Protein 8SJ4 (pdb70)

InterPro domains:
  IPR000617 Napin/ 2S seed storage protein/Conglutin [PTHR35496] (1-139)
  IPR016140 Bifunctional inhibitor/plant lipid transfer protein/seed storage helical domain [PF00234] (47-136)
  IPR016140 Bifunctional inhibitor/plant lipid transfer protein/seed storage helical domain [SM00499] (47-136)
  IPR036312 Bifunctional inhibitor/plant lipid transfer protein/seed storage helical domain superfamily [G3DSA:1.10.110.10] (34-145)
  IPR036312 Bifunctional inhibitor/plant lipid transfer protein/seed storage helical domain superfamily [SSF47699] (8-137)

Radius of gyration: 41.87 Å; Cα contacts (8 Å, |Δi|>4): 2418; chains: 5; bounding box: 65×94×131 Å

Solvent-accessible surface area: 41420 Å² total; per-residue (Å²): 185,40,103,7,74,11,32,52,66,48,50,69,115,73,55,38,52,2,108,0,31,0,98,3,53,46,30,84,5,44,62,7,1,0,2,0,0,36,23,25,96,83,112,24,10,63,17,0,0,16,0,2,0,12,29,30,126,44,54,60,27,144,127,5,62,79,69,6,64,6,46,32,56,44,100,64,54,4,0,54,0,59,0,43,35,4,90,62,120,3,30,0,41,0,10,0,7,7,12,5,47,66,7,24,24,0,99,11,1,43,0,19,7,25,78,48,80,57,85,22,14,50,5,15,30,5,30,7,46,116,160,36,93,110,89,25,72,2,3,0,0,0,6,0,14,41,0,10,6,62,63,15,77,24,42,1,30,103,37,92,38,99,90,29,40,23,54,4,61,25,29,97,24,129,80,35,36,45,10,13,6,0,0,0,33,5,85,16,95,21,31,65,120,83,62,11,52,0,23,3,42,0,133,52,36,91,40,128,44,98,54,98,4,105,105,171,18,113,10,80,12,66,33,80,87,26,56,10,37,78,39,55,170,5,60,0,31,0,134,11,75,95,36,0,3,28,2,0,5,0,8,15,14,51,73,93,64,24,3,89,19,7,0,37,7,0,65,59,71,25,118,85,25,56,106,48,5,53,10,57,39,74,16,45,58,0,40,0,15,0,62,39,0,52,33,66,2,22,4,30,0,12,0,6,0,2,3,32,121,17,0,50,13,3,142,5,0,122,2,44,1,93,78,103,74,20,46,9,52,9,38,15,3,49,14,18,107,73,4,32,162,83,30,42,0,3,0,0,0,0,0,7,54,0,23,28,84,124,25,65,23,58,5,49,6,65,132,50,115,43,107,86,53,55,75,82,15,36,19,83,15,40,51,174,59,6,5,14,0,0,5,2,30,0,58,19,50,79,64,56,6,104,141,62,120,50,0,13,0,33,0,55,10,130,29,32,130,69,68,49,83,86,45,22,86,172,45,117,2,88,9,81,23,28,111,49,20,134,29,28,41,50,60,77,168,2,73,0,19,0,125,4,91,48,69,0,28,83,16,4,1,5,0,7,17,73,63,92,97,30,4,81,15,0,2,25,25,50,73,71,104,12,129,125,14,43,87,49,4,52,6,64,33,78,17,66,66,5,67,0,20,0,56,48,4,63,25,88,3,18,1,37,0,7,0,0,0,13,21,57,63,44,6,36,24,4,64,19,0,78,1,44,0,83,102,113,84,36,51,8,55,7,44,20,1,20,17,20,120,15,40,156,129,12,55,0,2,0,0,0,0,0,7,46,0,36,30,116,109,32,115,36,86,18,126,84,184,90,66,76,44,17,48,27,83,12,31,175,57,0,11,23,0,16,0,0,14,12,56,39,59,104,46,76,34,116,142,68,132,58,1,21,0,62,0,29,2,155,23,45,120,65,82,44,76,66,54,19,96,198,218,19,118,2,126,18,67,38,78,6,39,10,116,60,100,75,43,0,48,2,40,0,54,1,59,68,59,12,2,32,44,10,1,33,0,0,0,0,0,16,22,30,75,84,150,22,13,56,6,0,0,3,4,0,8,22,26,12,117,36,26,14,93,92,5,137,113,54,19,78,18,61,36,52,17,62,128,100,44,1,32,1,115,0,36,74,6,76,85,72,0,28,0,35,0,13,0,0,30,2,5,1,36,4,43,21,8,0,0,50,31,22,1,119,25,12,34,0,9,19,21,92,59,96,45,125,21,20,49,15,43,31,4,20,3,31,41,206,88,81,112,45,58,61,2,1,1,0,0,3,0,11,50,0,23,0,26,44,14,84,22,44,2,44,98,38,87,30,108,86,34,39,16,52,1,70,26,34,93,44,132,74,36,47,38,5,11,1,0,0,0,26,14,72,28,103,12,45,76,113,89,73,8,58,0,9,0,59,0,89,30,28,139,46,124,47,82,88,104,4,92,108,113,78,45,124,100,14,7,114,170,15,59,13,127,3,0,5,77,14,0,9,84,5,10,88,70,149,30,58,5,38,103,0,4,67,42,2,76,117,26,126,88,31,95,28,20,4,19,50,0,0,47,60,0,3,83,85,14,6,108,157,0,27,1,4,0,3,2,55,12,0,18,89,0,0,89,21,0,1,76,0,8,88,42,178,44,18,167,145,18,84,4,65,76,26,1,7,145,23

Sequence (950 aa):
QVQLVQSGSELRKPGASVKVSCKASGYTFTKYGMNWVRQAPGQGLEWMGWINTNTAKPTYAQDFTGRFVFSLDTSVNTAYLEISGLKAEDTAVYYCATDGSEGSWGQGTLVTVSSASTKGPSVFPLAPSSKSTSGGTAALGCLVKDYFPEPVTVSWNSGALTSGVHTFPAVLQSSGLYSLSSVVTVPSSSLGTQTYICNVNHKPSNTKVDKKVEPDIQMTQSPSTLSASVGDRVTITCRASQSIGTWLAWHQQKPGTAPKVLIYKASNLKSGVPSRFSGSGSGTDFTLTISSLQPDDVATYYCQQYNTYSGTFGQGTRVEIKRTVAAPSVFIFPPSDEQLKSGTASVVCLLNNFYPREAKVQWKVDNALQSGNSQESVTEQDSKDSTYSLSSTLTLSKADYEKHKVYACEVTHQGLSSPVTKSFNRGEIVLTQSPATLSLSPGERATLSCRASPSAGRFLAWYQQRPGQAPRLLIYDASKRATDTPARFSGSGSGTDFNLTIASLEPEDFAVYYCQHRSNWPLTFGGGTKVEIKRTVAAPSVFIFPPSDEQLSGTASVVCLLNNFYPREAKVQWKVNSQESVTEQDSKDSTYSLSSTLTLSKADYEKHKVYACEVTHQGLSSPVTKSFNRQLQLQESGPGLVKPSETLSLTCTVSDASIDTPSYFWSWIRQPPGKGLEWIGSIYYTGNKYSNPSLKSRVTMSVDTPKRQFSLRLSSVTAADTAVYYCARYVDYVWLRAFDIWGQGTRVTVSSASTKGPSVFPLAPSSKSTSGGTAALGCLVKDYFPEPVTVSWNSGALTSGVHTFPAVLQSSGLYSLSSVVTVPSSSLGTQTYICNVNHKPSNTKVDKKVEPMSCERQVDRVNLKPCEQHIMQRIMGSDQQQRCCDELNEMENTQGCMCEALQQIMENQCDRLQDRQMVQQFKRELMSLPQQCNFRAPQRCDLDVSGGRC

Foldseek 3Di:
DWAWEKDEEEEAEAQAKDKIKIAIDDDQLQPFWKWKWWAAPPGDIDTAWIARSNPRRTDGDPVNPDQWDWGADNVRSMIMIMGGRDDQRSQTWMWMWTDDPSIDIYPTYGYGYDPDDFDAWDKAKQAWDPPDDQVDKIKIWMKTDFGDDDDKDKDKPVNPDDPQKDKDDWDQDPVRGTMTMIMGIGHPVCAPVDWIWMWIADVRVGDTDIDIHHD/DKDWAWPAQEDEEAFFDKDKIKIFIPWFLFLQKWKWWAAPPDDIDTQDHSQFHGDPPHDPQWGWDDGIGIIMIMRNGHALLSQTKMWMFGDHPPDTDIYSIYGYAYDDDFDFWDKDKDWADPVVLVVFKTKIKIKTPFGPDPDKDKWKAFVNHTDDPQKDKDKDDQDSHSSGIMMMIIGMDTSVVVQVTFKIKIWMDDPNDPDIDIDIGGDD/DWAKEKDAAAEAAAFQDKDKIKIFTPPFLAQFKWKWWADPPDDIHTAAGRAQRGDPPHDPQWGKHDGRTIIMIMRRGDALVRQTWMKMWGPSDPPTDIYPTHGYAHDDPQAAWDKDWDWADPPQVPYKTKIKMKTPFGADPDKDKDKPLQDKDKDKAAQDNSGGIMIMIIHMDGPVVVVPGFKIKIWMDGVSDPGIDIDIGGD/DKAKAKDAAQEAAQQFKGKMKIAIPPLCLQPPQKWKFKWWAAPVGDIDTAWTAHSVGDIDGDPVQPVQWDKDDDSVRRMIMIMGGNHDQVNQTWMKIFIAGDDPVGGDGPHIHPTRGHGHHPDDWDAWDKAWAAWCPPHDDDQKIKIKMKTWFGDDDDKDKDKPVPPDDPQKDKDDWDADPVRGIMTMIMGMGGPVCAPPDKIKMWIADVNVRDIDIDIHHD/DDLVVQLVVFDQVLVLVVLVCVLPVVNSLVVNLVRCVPGPDCQPSVLVNLLVSCVVCLVVQDDVVSLVSSVVVSQCSCVSNVHDGHDDRPNVVSSVPD

Secondary structure (DSSP, 8-state):
--HHHHHHHS--HHHHHHHHHHH----HHHHHHHHHHSSS-SSSSHHHHHHHHHHTTGGG--SHHHHHHHHHHHHHHHHHTT----S---HHHHHH--/---EEEP----EE-TTS-EEEEEEESS--TT-EEEEEE-TTS--EEEEETTTEEPTT--TTEEEEE-SSEEEEEESS--GGG-SEEEEEE-SSSS-EE---EE-EE----EEEEEEEE---S-----EEEEEEEEEEES-S--EEE-----EEEEE----SS--EEEEEEEEEEHHHHSS-S-EEEEEE-SSSSS-EEEEE--/---EEEE--SEE-TTS-EEEEEEESSS-TTSTTEEEEEEEE-TTS--EEEEEE-TTS-EEE-TTTGGGEEEEEETTTTEEEEEE-S--GGG-EEEEEEEEEE-SS-EEEEEE---EEEEE-SSPPB--EEEEE-SGGG---SSEEEEEEEEEEEBSS--EEEEGGGTB-SSEEEPPPEE-TTS-EEEEEEEEEEGGGBTTB-EEEEEEETTTTEEEEEEE--/--EEEE---EEE-TT--EEEEEEEESS-TTTS-EEEEEE-TTS--EEEEEE-TTT--EEE-GGG-SSEEEEEETTTTEEEEEE-S--GGG-EEEEEE--STT--B---EEEEE-SS--B--EEEEEPPPSS--TTSEEEEEEEEEEEBSS--EEEETTTTB-TTEEEPPPEE-TTS-EEEEEEEEEEGGGBTTB-EEEEEEETTTTEEEEEEE--/---EEES-SEEEEETT--EEEEEEESS--TT-EEEEEE-TTS--EEEEETTTEEPTT--TTEEEEEETTEEEEEESS--GGG-SEEEEEE-SSS--PBP--EEEEEE---BPPEEEEEPPPHHHHTTTEEEEEEEEEEEBSS-EEEEEEETTEE--SSEEEEEPPPPTTT--EEEEEEEEEEHHHHTT--EEEEEEEETT-SS-EEEEEE--

Nearest PDB structures (foldseek):
  8sj4-assembly1_D  TM=1.005E+00  e=4.963E-40  Homo sapiens
  6s3d-assembly1_B  TM=9.670E-01  e=7.191E-28  Homo sapiens
  6s3d-assembly2_D  TM=9.414E-01  e=3.299E-28  Homo sapiens
  8w0x-assembly1_L  TM=6.653E-01  e=9.821E-28  Homo sapiens
  8wu1-assembly1_L  TM=7.193E-01  e=1.213E-21  Homo sapiens

B-factor: mean 59.03, std 27.56, range [17.35, 147.65]

Organism: Arachis hypogaea (NCBI:txid3818)

Structure (mmCIF, N/CA/C/O backbone):
data_8SJ4
#
_entry.id   8SJ4
#
_cell.length_a   39.382
_cell.length_b   85.450
_cell.length_c   165.831
_cell.angle_alpha   90.000
_cell.angle_beta   96.170
_cell.angle_gamma   90.000
#
_symmetry.space_group_name_H-M   'P 1 21 1'
#
loop_
_entity.id
_entity.type
_entity.pdbx_description
1 polymer '1H9 heavy chain'
2 polymer '1H9 light chain kappa'
3 polymer '8F3 light chain kappa'
4 polymer '8F3 heavy chain'
5 polymer Conglutin
6 water water
#
loop_
_atom_site.group_PDB
_atom_site.id
_atom_site.type_symbol
_atom_site.label_atom_id
_atom_site.label_alt_id
_atom_site.label_comp_id
_atom_site.label_asym_id
_atom_site.label_entity_id
_atom_site.label_seq_id
_atom_site.pdbx_PDB_ins_code
_atom_site.Cartn_x
_atom_site.Cartn_y
_atom_site.Cartn_z
_atom_site.occupancy
_atom_site.B_iso_or_equiv
_atom_site.auth_seq_id
_atom_site.auth_comp_id
_atom_site.auth_asym_id
_atom_site.auth_atom_id
_atom_site.pdbx_PDB_model_num
ATOM 1 N N . GLN A 1 1 ? 39.69300 29.47000 19.75500 1.000 81.74292 1 GLN H N 1
ATOM 2 C CA . GLN A 1 1 ? 39.23400 29.90500 18.44100 1.000 63.95190 1 GLN H CA 1
ATOM 3 C C . GLN A 1 1 ? 37.71000 29.81000 18.35000 1.000 47.45868 1 GLN H C 1
ATOM 4 O O . GLN A 1 1 ? 37.14300 28.72200 18.25000 1.000 54.09547 1 GLN H O 1
ATOM 10 N N . VAL A 1 2 ? 37.04700 30.96500 18.39800 1.000 38.83608 2 VAL H N 1
ATOM 11 C CA . VAL A 1 2 ? 35.59000 30.99000 18.37200 1.000 43.60771 2 VAL H CA 1
ATOM 12 C C . VAL A 1 2 ? 35.10200 30.61600 16.98000 1.000 37.81357 2 VAL H C 1
ATOM 13 O O . VAL A 1 2 ? 35.57000 31.16000 15.97100 1.000 37.13141 2 VAL H O 1
ATOM 17 N N . GLN A 1 3 ? 34.15700 29.68000 16.91800 1.000 41.84474 3 GLN H N 1
ATOM 18 C CA . GLN A 1 3 ? 33.62200 29.20100 15.65400 1.000 42.66676 3 GLN H CA 1
ATOM 19 C C . GLN A 1 3 ? 32.12000 28.99500 15.77600 1.000 34.84918 3 GLN H C 1
ATOM 20 O O . GLN A 1 3 ? 31.64000 28.43500 16.76500 1.000 35.86410 3 GLN H O 1
ATOM 26 N N . LEU A 1 4 ? 31.38700 29.45300 14.76400 1.000 39.18787 4 LEU H N 1
ATOM 27 C CA . LEU A 1 4 ? 29.94600 29.24400 14.66100 1.000 29.41895 4 LEU H CA 1
ATOM 28 C C . LEU A 1 4 ? 29.68200 28.48200 13.37000 1.000 39.36078 4 LEU H C 1
ATOM 29 O O . LEU A 1 4 ? 29.81400 29.04200 12.27600 1.000 38.73711 4 LEU H O 1
ATOM 34 N N . VAL A 1 5 ? 29.31100 27.21000 13.49400 1.000 40.03107 5 VAL H N 1
ATOM 35 C CA . VAL A 1 5 ? 29.07500 26.33600 12.35000 1.000 32.23525 5 VAL H CA 1
ATOM 36 C C . VAL A 1 5 ? 27.57800 26.08500 12.24800 1.000 32.13202 5 VAL H C 1
ATOM 37 O O . VAL A 1 5 ? 26.96200 25.56600 13.18700 1.000 38.09174 5 VAL H O 1
ATOM 41 N N . GLN A 1 6 ? 26.99700 26.44700 11.11000 1.000 31.99336 6 GLN H N 1
ATOM 42 C CA . GLN A 1 6 ? 25.56400 26.33000 10.89100 1.000 29.10108 6 GLN H CA 1
ATOM 43 C C . GLN A 1 6 ? 25.24700 25.13100 10.00400 1.000 30.76679 6 GLN H C 1
ATOM 44 O O . GLN A 1 6 ? 26.11800 24.55900 9.34500 1.000 32.34401 6 GLN H O 1
ATOM 50 N N . SER A 1 7 ? 23.97000 24.75600 9.99600 1.000 30.73846 7 SER H N 1
ATOM 51 C CA . SER A 1 7 ? 23.51400 23.66000 9.15800 1.000 33.28308 7 SER H CA 1
ATOM 52 C C . SER A 1 7 ? 23.52700 24.07100 7.68800 1.000 34.61754 7 SER H C 1
ATOM 53 O O . SER A 1 7 ? 23.60200 25.25400 7.34200 1.000 30.02245 7 SER H O 1
ATOM 56 N N . GLY A 1 8 ? 23.44500 23.07000 6.81700 1.000 33.88221 8 GLY H N 1
ATOM 57 C CA . GLY A 1 8 ? 23.59400 23.28500 5.39500 1.000 33.95737 8 GLY H CA 1
ATOM 58 C C . GLY A 1 8 ? 22.37600 23.92800 4.75700 1.000 32.42852 8 GLY H C 1
ATOM 59 O O . GLY A 1 8 ? 21.37900 24.25800 5.40100 1.000 31.31317 8 GLY H O 1
ATOM 60 N N . SER A 1 9 ? 22.47500 24.10900 3.44100 1.000 32.68798 9 SER H N 1
ATOM 61 C CA . SER A 1 9 ? 21.40800 24.74100 2.67900 1.000 31.50678 9 SER H CA 1
ATOM 62 C C . SER A 1 9 ? 20.14300 23.89400 2.72200 1.000 32.59222 9 SER H C 1
ATOM 63 O O . SER A 1 9 ? 20.18900 22.67200 2.88400 1.000 39.91249 9 SER H O 1
ATOM 66 N N . GLU A 1 10 ? 19.00100 24.56000 2.58100 1.000 31.32161 10 GLU H N 1
ATOM 67 C CA . GLU A 1 10 ? 17.70800 23.89400 2.58300 1.000 33.62443 10 GLU H CA 1
ATOM 68 C C . GLU A 1 10 ? 16.86800 24.38900 1.41700 1.000 32.19349 10 GLU H C 1
ATOM 69 O O . GLU A 1 10 ? 16.92900 25.56600 1.04800 1.000 30.87530 10 GLU H O 1
ATOM 75 N N . LEU A 1 11 ? 16.09000 23.47900 0.83900 1.000 34.26722 11 LEU H N 1
ATOM 76 C CA . LEU A 1 11 ? 15.09600 23.80400 -0.17300 1.000 34.38960 11 LEU H CA 1
ATOM 77 C C . LEU A 1 11 ? 13.73100 23.40800 0.36500 1.000 35.54672 11 LEU H C 1
ATOM 78 O O . LEU A 1 11 ? 13.54000 22.26600 0.79800 1.000 43.66121 11 LEU H O 1
ATOM 83 N N . ARG A 1 12 ? 12.79100 24.34800 0.35100 1.000 34.35501 12 ARG H N 1
ATOM 84 C CA . ARG A 1 12 ? 11.48100 24.12600 0.94200 1.000 35.61465 12 ARG H CA 1
ATOM 85 C C . ARG A 1 12 ? 10.40000 24.67300 0.02400 1.000 35.80638 12 ARG H C 1
ATOM 86 O O . ARG A 1 12 ? 10.62500 25.61900 -0.73500 1.000 35.69639 12 ARG H O 1
ATOM 94 N N . LYS A 1 13 ? 9.23000 24.06500 0.10000 1.000 38.14567 13 LYS H N 1
ATOM 95 C CA . LYS A 1 13 ? 8.06300 24.52200 -0.63200 1.000 38.81508 13 LYS H CA 1
ATOM 96 C C . LYS A 1 13 ? 7.29100 25.54200 0.19300 1.000 37.86976 13 LYS H C 1
ATOM 97 O O . LYS A 1 13 ? 7.42300 25.59000 1.42000 1.000 40.44397 13 LYS H O 1
ATOM 103 N N . PRO A 1 14 ? 6.49200 26.39300 -0.45300 1.000 38.65812 14 PRO H N 1
ATOM 104 C CA . PRO A 1 14 ? 5.71600 27.38400 0.30200 1.000 38.63751 14 PRO H CA 1
ATOM 105 C C . PRO A 1 14 ? 4.79000 26.72300 1.31400 1.000 39.76297 14 PRO H C 1
ATOM 106 O O . PRO A 1 14 ? 4.19000 25.67900 1.05000 1.000 42.55935 14 PRO H O 1
ATOM 110 N N . GLY A 1 15 ? 4.68700 27.34600 2.48800 1.000 39.11525 15 GLY H N 1
ATOM 111 C CA . GLY A 1 15 ? 3.86400 26.84200 3.56300 1.000 41.69323 15 GLY H CA 1
ATOM 112 C C . GLY A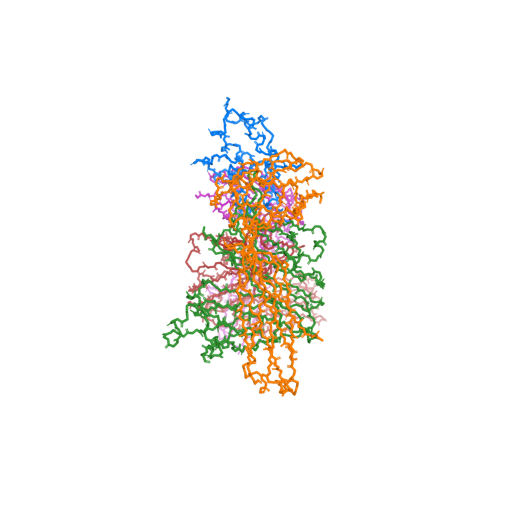 1 15 ? 4.53700 25.83100 4.46600 1.000 42.38802 15 GLY H C 1
ATOM 113 O O . GLY A 1 15 ? 3.95800 25.46400 5.49700 1.000 48.88477 15 GLY H O 1
ATOM 114 N N . ALA A 1 16 ? 5.73800 25.37800 4.12300 1.000 43.05364 16 ALA H N 1
ATOM 115 C CA . ALA A 1 16 ? 6.45300 24.39900 4.92500 1.000 41.72677 16 ALA H CA 1
ATOM 116 C C . ALA A 1 16 ? 7.23700 25.11200 6.02500 1.000 46.16119 16 ALA H C 1
ATOM 117 O O . ALA A 1 16 ? 7.08500 26.31500 6.25300 1.000 49.34420 16 ALA H O 1
ATOM 119 N N . SER A 1 17 ? 8.09200 24.36800 6.72100 1.000 45.42475 17 SER H N 1
ATOM 120 C CA . SER A 1 17 ? 8.92300 24.91600 7.77800 1.000 37.91615 17 SER H CA 1
ATOM 121 C C . SER A 1 17 ? 10.37200 24.51300 7.54600 1.000 36.57646 17 SER H C 1
ATOM 122 O O . SER A 1 17 ? 10.66500 23.50800 6.89500 1.000 41.67402 17 SER H O 1
ATOM 125 N N . VAL A 1 18 ? 11.27900 25.32400 8.08300 1.000 34.18857 18 VAL H N 1
ATOM 126 C CA . VAL A 1 18 ? 12.70400 25.03100 8.06000 1.000 33.16143 18 VAL H CA 1
ATOM 127 C C . VAL A 1 18 ? 13.25000 25.25800 9.46100 1.000 32.71827 18 VAL H C 1
ATOM 128 O O . VAL A 1 18 ? 12.69900 26.03900 10.24300 1.000 32.29204 18 VAL H O 1
ATOM 132 N N . LYS A 1 19 ? 14.32900 24.55100 9.78600 1.000 33.12878 19 LYS H N 1
ATOM 133 C CA . LYS A 1 19 ? 14.97700 24.68200 11.08800 1.000 32.89680 19 LYS H CA 1
ATOM 134 C C . LYS A 1 19 ? 16.48000 24.76700 10.87100 1.000 31.58604 19 LYS H C 1
ATOM 135 O O . LYS A 1 19 ? 17.10700 23.79000 10.45000 1.000 35.03562 19 LYS H O 1
ATOM 141 N N . VAL A 1 20 ? 17.05400 25.92900 11.16400 1.000 30.24251 20 VAL H N 1
ATOM 142 C CA . VAL A 1 20 ? 18.47700 26.18200 10.98500 1.000 28.32940 20 VAL H CA 1
ATOM 143 C C . VAL A 1 20 ? 19.16700 26.02600 12.33200 1.000 29.87050 20 VAL H C 1
ATOM 144 O O . VAL A 1 20 ? 18.72200 26.59700 13.33600 1.000 35.37783 20 VAL H O 1
ATOM 148 N N . SER A 1 21 ? 20.24500 25.25200 12.35800 1.000 29.83411 21 SER H N 1
ATOM 149 C CA . SER A 1 21 ? 21.03800 25.06200 13.56100 1.000 30.49391 21 SER H CA 1
ATOM 150 C C . SER A 1 21 ? 22.31000 25.89700 13.48500 1.000 29.08003 21 SER H C 1
ATOM 151 O O . SER A 1 21 ? 22.81300 26.19700 12.40000 1.000 28.37214 21 SER H O 1
ATOM 154 N N . CYS A 1 22 ? 22.81800 26.27900 14.65400 1.000 30.46980 22 CYS H N 1
ATOM 155 C CA . CYS A 1 22 ? 24.05900 27.04300 14.76300 1.000 33.07064 22 CYS H CA 1
ATOM 156 C C . CYS A 1 22 ? 24.81700 26.51800 15.97500 1.000 33.21780 22 CYS H C 1
ATOM 157 O O . CYS A 1 22 ? 24.40300 26.74900 17.11500 1.000 31.47921 22 CYS H O 1
ATOM 160 N N . LYS A 1 23 ? 25.91500 25.80900 15.73200 1.000 30.96969 23 LYS H N 1
ATOM 161 C CA . LYS A 1 23 ? 26.69400 25.18200 16.79100 1.000 32.76348 23 LYS H CA 1
ATOM 162 C C . LYS A 1 23 ? 27.88800 26.06000 17.14000 1.000 32.23867 23 LYS H C 1
ATOM 163 O O . LYS A 1 23 ? 28.62600 26.49600 16.25000 1.000 33.88412 23 LYS H O 1
ATOM 169 N N . ALA A 1 24 ? 28.07700 26.30800 18.43400 1.000 32.58284 24 ALA H N 1
ATOM 170 C CA . ALA A 1 24 ? 29.10900 27.20700 18.92800 1.000 32.44673 24 ALA H CA 1
ATOM 171 C C . ALA A 1 24 ? 30.21200 26.41900 19.62100 1.000 36.84263 24 ALA H C 1
ATOM 172 O O . ALA A 1 24 ? 29.94900 25.40500 20.27500 1.000 50.93659 24 ALA H O 1
ATOM 174 N N . SER A 1 25 ? 31.44700 26.89500 19.47500 1.000 36.70565 25 SER H N 1
ATOM 175 C CA . SER A 1 25 ? 32.59800 26.26400 20.10500 1.000 37.50471 25 SER H CA 1
ATOM 176 C C . SER A 1 25 ? 33.68800 27.30700 20.29800 1.000 37.54174 25 SER H C 1
ATOM 177 O O . SER A 1 25 ? 33.66700 28.37800 19.68700 1.000 36.00980 25 SER H O 1
ATOM 180 N N . GLY A 1 26 ? 34.64700 26.97800 21.16200 1.000 39.63488 26 GLY H N 1
ATOM 181 C CA . GLY A 1 26 ? 35.74100 27.87500 21.46600 1.000 40.27400 26 GLY H CA 1
ATOM 182 C C . GLY A 1 26 ? 35.43700 28.93400 22.50100 1.000 39.14197 26 GLY H C 1
ATOM 183 O O . GLY A 1 26 ? 36.28900 29.79800 22.74400 1.000 39.73967 26 GLY H O 1
ATOM 184 N N . TYR A 1 27 ? 34.25500 28.90300 23.11000 1.000 37.88020 27 TYR H N 1
ATOM 185 C CA . TYR A 1 27 ? 33.88100 29.86400 24.13800 1.000 37.13806 27 TYR H CA 1
ATOM 186 C C . TYR A 1 27 ? 32.69800 29.30100 24.91100 1.000 36.95223 27 TYR H C 1
ATOM 187 O O . TYR A 1 27 ? 32.04200 28.35300 24.47000 1.000 43.99821 27 TYR H O 1
ATOM 196 N N . THR A 1 28 ? 32.43000 29.89900 26.06900 1.000 37.10232 28 THR H N 1
ATOM 197 C CA . THR A 1 28 ? 31.30800 29.46500 26.89300 1.000 37.38104 28 THR H CA 1
ATOM 198 C C . THR A 1 28 ? 29.99700 29.90000 26.24800 1.000 38.20484 28 THR H C 1
ATOM 199 O O . THR A 1 28 ? 29.74200 31.09700 26.08500 1.000 43.61024 28 THR H O 1
ATOM 203 N N . PHE A 1 29 ? 29.15800 28.91800 25.90400 1.000 35.59055 29 PHE H N 1
ATOM 204 C CA . PHE A 1 29 ? 27.94500 29.18600 25.13600 1.000 33.95968 29 PHE H CA 1
ATOM 205 C C . PHE A 1 29 ? 27.00100 30.12300 25.88000 1.000 35.28514 29 PHE H C 1
ATOM 206 O O . PHE A 1 29 ? 26.37800 31.00200 25.27100 1.000 32.04202 29 PHE H O 1
ATOM 214 N N . THR A 1 30 ? 26.88500 29.95900 27.19600 1.000 36.76351 30 THR H N 1
ATOM 215 C CA . THR A 1 30 ? 25.94100 30.73800 27.98800 1.000 37.60525 30 THR H CA 1
ATOM 216 C C . THR A 1 30 ? 26.47300 32.11200 28.37800 1.000 36.38176 30 THR H C 1
ATOM 217 O O . THR A 1 30 ? 25.74900 32.87200 29.03100 1.000 35.10725 30 THR H O 1
ATOM 221 N N . LYS A 1 31 ? 27.70900 32.45000 28.00300 1.000 36.86594 31 LYS H N 1
ATOM 222 C CA . LYS A 1 31 ? 28.26100 33.74800 28.37700 1.000 34.15359 31 LYS H CA 1
ATOM 223 C C . LYS A 1 31 ? 27.61200 34.88100 27.59000 1.000 32.51253 31 LYS H C 1
ATOM 224 O O . LYS A 1 31 ? 27.25500 35.91600 28.16400 1.000 51.11365 31 LYS H O 1
ATOM 230 N N . TYR A 1 32 ? 27.44900 34.70600 26.28200 1.000 31.00418 32 TYR H N 1
ATOM 231 C CA . TYR A 1 32 ? 26.92800 35.74500 25.40600 1.000 29.59635 32 TYR H CA 1
ATOM 232 C C . TYR A 1 32 ? 25.67400 35.25600 24.69800 1.000 31.51585 32 TYR H C 1
ATOM 233 O O . TYR A 1 32 ? 25.57200 34.07900 24.33500 1.000 28.69678 32 TYR H O 1
ATOM 242 N N . GLY A 1 33 ? 24.72300 36.16600 24.50400 1.000 28.12775 33 GLY H N 1
ATOM 243 C CA . GLY A 1 33 ? 23.53600 35.83900 23.74500 1.000 27.37759 33 GLY H CA 1
ATOM 244 C C . GLY A 1 33 ? 23.83300 35.64000 22.27200 1.000 30.18793 33 GLY H C 1
ATOM 245 O O . GLY A 1 33 ? 24.84400 36.09800 21.73800 1.000 28.85033 33 GLY H O 1
ATOM 246 N N . MET A 1 34 ? 22.92500 34.93700 21.60400 1.000 32.83849 34 MET H N 1
ATOM 247 C CA . MET A 1 34 ? 23.05700 34.62100 20.18900 1.000 27.84903 34 MET H CA 1
ATOM 248 C C . MET A 1 34 ? 22.11100 35.49500 19.37900 1.000 25.52862 34 MET H C 1
ATOM 249 O O . MET A 1 34 ? 20.91200 35.55600 19.67200 1.000 23.97301 34 MET H O 1
ATOM 254 N N . ASN A 1 35 ? 22.64900 36.16100 18.36500 1.000 22.69119 35 ASN H N 1
ATOM 255 C CA . ASN A 1 35 ? 21.86200 36.97100 17.44900 1.000 28.22358 35 ASN H CA 1
ATOM 256 C C . ASN A 1 35 ? 21.54600 36.18000 16.18600 1.000 24.29085 35 ASN H C 1
ATOM 257 O O . ASN A 1 35 ? 22.20900 35.19400 15.85800 1.000 25.56663 35 ASN H O 1
ATOM 262 N N . TRP A 1 36 ? 20.51300 36.62800 15.47900 1.000 24.36744 36 TRP H N 1
ATOM 263 C CA . TRP A 1 36 ? 20.13200 36.04600 14.20000 1.000 20.52055 36 TRP H CA 1
ATOM 264 C C . TRP A 1 36 ? 19.97000 37.16400 13.18200 1.000 24.51930 36 TRP H C 1
ATOM 265 O O . TRP A 1 36 ? 19.31500 38.17300 13.46000 1.000 26.77250 36 TRP H O 1
ATOM 276 N N . VAL A 1 37 ? 20.57700 36.98400 12.01200 1.000 27.40459 37 VAL H N 1
ATOM 277 C CA . VAL A 1 37 ? 20.59200 37.99100 10.96000 1.000 19.51903 37 VAL H CA 1
ATOM 278 C C . VAL A 1 37 ? 20.12700 37.34200 9.66500 1.000 30.23217 37 VAL H C 1
ATOM 279 O O . VAL A 1 37 ? 20.54700 36.22800 9.33200 1.000 40.46289 37 VAL H O 1
ATOM 283 N N . ARG A 1 38 ? 19.25200 38.03400 8.94200 1.000 22.94660 38 ARG H N 1
ATOM 284 C CA . ARG A 1 38 ? 18.77000 37.58800 7.64400 1.000 19.24944 38 ARG H CA 1
ATOM 285 C C . ARG A 1 38 ? 19.31600 38.50600 6.56000 1.000 22.39938 38 ARG H C 1
ATOM 286 O O . ARG A 1 38 ? 19.39100 39.72500 6.74600 1.000 20.55248 38 ARG H O 1
ATOM 294 N N . GLN A 1 39 ? 19.71700 37.91800 5.43400 1.000 19.73041 39 GLN H N 1
ATOM 295 C CA . GLN A 1 39 ? 20.19200 38.67700 4.27700 1.000 24.12322 39 GLN H CA 1
ATOM 296 C C . GLN A 1 39 ? 19.51000 38.14200 3.02100 1.000 27.98131 39 GLN H C 1
ATOM 297 O O . GLN A 1 39 ? 19.87600 37.07800 2.51200 1.000 20.84949 39 GLN H O 1
ATOM 303 N N . ALA A 1 40 ? 18.52700 38.88900 2.52500 1.000 30.53792 40 ALA H N 1
ATOM 304 C CA . ALA A 1 40 ? 17.91100 38.56900 1.25000 1.000 21.83794 40 ALA H CA 1
ATOM 305 C C . ALA A 1 40 ? 18.92700 38.76500 0.12300 1.000 31.80062 40 ALA H C 1
ATOM 306 O O . ALA A 1 40 ? 19.87700 39.54000 0.26700 1.000 35.44841 40 ALA H O 1
ATOM 308 N N . PRO A 1 41 ? 18.75900 38.06500 -1.00200 1.000 43.38956 41 PRO H N 1
ATOM 309 C CA . PRO A 1 41 ? 19.78700 38.10000 -2.05800 1.000 43.49061 41 PRO H CA 1
ATOM 310 C C . PRO A 1 41 ? 20.06000 39.51400 -2.54900 1.000 45.11842 41 PRO H C 1
ATOM 311 O O . PRO A 1 41 ? 19.16000 40.22000 -3.01000 1.000 46.74169 41 PRO H O 1
ATOM 315 N N . GLY A 1 42 ? 21.32200 39.92500 -2.44400 1.000 40.70459 42 GLY H N 1
ATOM 316 C CA . GLY A 1 42 ? 21.74100 41.22500 -2.92400 1.000 37.53638 42 GLY H CA 1
ATOM 317 C C . GLY A 1 42 ? 21.37200 42.39100 -2.04000 1.000 32.81075 42 GLY H C 1
ATOM 318 O O . GLY A 1 42 ? 21.60700 43.54000 -2.43000 1.000 38.48812 42 GLY H O 1
ATOM 319 N N . GLN A 1 43 ? 20.80300 42.14100 -0.86600 1.000 35.25838 43 GLN H N 1
ATOM 320 C CA . GLN A 1 43 ? 20.38700 43.18700 0.05400 1.000 30.23784 43 GLN H CA 1
ATOM 321 C C . GLN A 1 43 ? 21.30700 43.20400 1.27100 1.000 34.54627 43 GLN H C 1
ATOM 322 O O . GLN A 1 43 ? 22.24500 42.41000 1.38900 1.000 32.36820 43 GLN H O 1
ATOM 328 N N . GLY A 1 44 ? 21.02400 44.12500 2.18600 1.000 31.11808 44 GLY H N 1
ATOM 329 C CA . GLY A 1 44 ? 21.81900 44.28200 3.38300 1.000 28.97162 44 GLY H CA 1
ATOM 330 C C . GLY A 1 44 ? 21.44900 43.27900 4.45800 1.000 22.69320 44 GLY H C 1
ATOM 331 O O . GLY A 1 44 ? 20.67500 42.34200 4.25300 1.000 21.95668 44 GLY H O 1
ATOM 332 N N . LEU A 1 45 ? 22.02500 43.49300 5.63600 1.000 26.66730 45 LEU H N 1
ATOM 333 C CA . LEU A 1 45 ? 21.79200 42.62500 6.77900 1.000 21.71352 45 LEU H CA 1
ATOM 334 C C . LEU A 1 45 ? 20.64900 43.17800 7.62000 1.000 27.05777 45 LEU H C 1
ATOM 335 O O . LEU A 1 45 ? 20.64800 44.36100 7.97500 1.000 24.16265 45 LEU H O 1
ATOM 340 N N . GLU A 1 46 ? 19.67400 42.32600 7.92400 1.000 21.45320 46 GLU H N 1
ATOM 341 C CA . GLU A 1 46 ? 18.57000 42.67600 8.80800 1.000 21.85087 46 GLU H CA 1
ATOM 342 C C . GLU A 1 46 ? 18.70200 41.89000 10.10300 1.000 21.19262 46 GLU H C 1
ATOM 343 O O . GLU A 1 46 ? 18.71400 40.65400 10.08900 1.000 24.91570 46 GLU H O 1
ATOM 349 N N . TRP A 1 47 ? 18.79600 42.60900 11.21400 1.000 21.64674 47 TRP H N 1
ATOM 350 C CA . TRP A 1 47 ? 18.82700 41.98400 12.52800 1.000 21.24760 47 TRP H CA 1
ATOM 351 C C . TRP A 1 47 ? 17.44100 41.44600 12.86500 1.000 24.71161 47 TRP H C 1
ATOM 352 O O . TRP A 1 47 ? 16.45500 42.19000 12.83700 1.000 31.86234 47 TRP H O 1
ATOM 363 N N . MET A 1 48 ? 17.36100 40.15200 13.17300 1.000 22.75648 48 MET H N 1
ATOM 364 C CA . MET A 1 48 ? 16.08300 39.51600 13.46300 1.000 24.58074 48 MET H CA 1
ATOM 365 C C . MET A 1 48 ? 15.73400 39.52300 14.94400 1.000 21.80344 48 MET H C 1
ATOM 366 O O . MET A 1 48 ? 14.54800 39.46200 15.28900 1.000 23.20035 48 MET H O 1
ATOM 371 N N . GLY A 1 49 ? 16.72500 39.60200 15.81500 1.000 21.14658 49 GLY H N 1
ATOM 372 C CA . GLY A 1 49 ? 16.53300 39.51900 17.24100 1.000 21.50801 49 GLY H CA 1
ATOM 373 C C . GLY A 1 49 ? 17.65100 38.71300 17.85800 1.000 21.84517 49 GLY H C 1
ATOM 374 O O . GLY A 1 49 ? 18.66100 38.42200 17.21800 1.000 24.44037 49 GLY H O 1
ATOM 375 N N . TRP A 1 50 ? 17.46900 38.34200 19.12200 1.000 21.31140 50 TRP H N 1
ATOM 376 C CA . TRP A 1 50 ? 18.47900 37.56100 19.81900 1.000 22.80358 50 TRP H CA 1
ATOM 377 C C . TRP A 1 50 ? 17.80300 36.64500 20.82700 1.000 23.53680 50 TRP H C 1
ATOM 378 O O . TRP A 1 50 ? 16.62800 36.81600 21.16400 1.000 26.04704 50 TRP H O 1
ATOM 389 N N . ILE A 1 51 ? 18.56100 35.65800 21.29400 1.000 28.43875 51 ILE H N 1
ATOM 390 C CA . ILE A 1 51 ? 18.11300 34.73600 22.33000 1.000 24.20766 51 ILE H CA 1
ATOM 391 C C . ILE A 1 51 ? 19.11500 34.77800 23.47400 1.000 24.36714 51 ILE H C 1
ATOM 392 O O . ILE A 1 51 ? 20.33100 34.75600 23.24600 1.000 22.08458 51 ILE H O 1
ATOM 397 N N . ASN A 1 52 ? 18.60400 34.87400 24.69800 1.000 26.81445 52 ASN H N 1
ATOM 398 C CA . ASN A 1 52 ? 19.44100 34.78700 25.88800 1.000 23.89075 52 ASN H CA 1
ATOM 399 C C . ASN A 1 52 ? 19.88100 33.34000 26.07100 1.000 24.70756 52 ASN H C 1
ATOM 400 O O . ASN A 1 52 ? 19.06200 32.47200 26.38700 1.000 33.33758 52 ASN H O 1
ATOM 405 N N . THR A 1 53 A 21.17300 33.07000 25.87200 1.000 23.81364 52 THR H N 1
ATOM 406 C CA . THR A 1 53 A 21.66100 31.69900 25.96800 1.000 25.85958 52 THR H CA 1
ATOM 407 C C . THR A 1 53 A 21.67000 31.17100 27.39600 1.000 30.28443 52 THR H C 1
ATOM 408 O O . THR A 1 53 A 21.89000 29.97000 27.59100 1.000 32.86672 52 THR H O 1
ATOM 412 N N . ASN A 1 54 ? 21.44200 32.02500 28.39300 1.000 29.82295 53 ASN H N 1
ATOM 413 C CA . ASN A 1 54 ? 21.37900 31.57100 29.77600 1.000 27.05917 53 ASN H CA 1
ATOM 414 C C . ASN A 1 54 ? 19.95600 31.24700 30.21500 1.000 32.72970 53 ASN H C 1
ATOM 415 O O . ASN A 1 54 ? 19.73200 30.23000 30.87900 1.000 39.70849 53 ASN H O 1
ATOM 420 N N . THR A 1 55 ? 18.98700 32.09100 29.85700 1.000 27.33305 54 THR H N 1
ATOM 421 C CA . THR A 1 55 ? 17.60600 31.90900 30.27900 1.000 28.24380 54 THR H CA 1
ATOM 422 C C . THR A 1 55 ? 16.69100 31.38600 29.18100 1.000 32.05013 54 THR H C 1
ATOM 423 O O . THR A 1 55 ? 15.52200 31.10200 29.46500 1.000 29.44681 54 THR H O 1
ATOM 427 N N . ALA A 1 56 ? 17.18200 31.26600 27.94500 1.000 39.48860 55 ALA H N 1
ATOM 428 C CA . ALA A 1 56 ? 16.44100 30.79600 26.77500 1.000 29.76489 55 ALA H CA 1
ATOM 429 C C . ALA A 1 56 ? 15.35700 31.76600 26.32200 1.000 26.68947 55 ALA H C 1
ATOM 430 O O . ALA A 1 56 ? 14.59400 31.44300 25.40300 1.000 26.75490 55 ALA H O 1
ATOM 432 N N . LYS A 1 57 ? 15.26700 32.94400 26.92700 1.000 26.63082 56 LYS H N 1
ATOM 433 C CA . LYS A 1 57 ? 14.23200 33.90100 26.55500 1.000 30.66684 56 LYS H CA 1
ATOM 434 C C . LYS A 1 57 ? 14.60200 34.58000 25.24200 1.000 28.76792 56 LYS H C 1
ATOM 435 O O . LYS A 1 57 ? 15.66000 35.21400 25.16200 1.000 26.15795 56 LYS H O 1
ATOM 441 N N . PRO A 1 58 ? 13.77700 34.47500 24.20400 1.000 32.69273 57 PRO H N 1
ATOM 442 C CA . PRO A 1 58 ? 14.07700 35.15300 22.94200 1.000 33.99627 57 PRO H CA 1
ATOM 443 C C . PRO A 1 58 ? 13.47300 36.54700 22.87700 1.000 30.56398 57 PRO H C 1
ATOM 444 O O . PRO A 1 58 ? 12.47700 36.86300 23.53000 1.000 26.44410 57 PRO H O 1
ATOM 448 N N . THR A 1 59 ? 14.10800 37.39000 22.06800 1.000 28.98669 58 THR H N 1
ATOM 449 C CA . THR A 1 59 ? 13.61600 38.73000 21.77900 1.000 27.31383 58 THR H CA 1
ATOM 450 C C . THR A 1 59 ? 13.63500 38.93000 20.27200 1.000 26.01729 58 THR H C 1
ATOM 451 O O . THR A 1 59 ? 14.65000 38.66000 19.62300 1.000 22.96495 58 THR H O 1
ATOM 455 N N . TYR A 1 60 ? 12.52100 39.40100 19.72000 1.000 24.70706 59 TYR H N 1
ATOM 456 C CA . TYR A 1 60 ? 12.35300 39.52900 18.28100 1.000 26.78751 59 TYR H CA 1
ATOM 457 C C . TYR A 1 60 ? 12.15100 40.98400 17.88900 1.000 29.36530 59 TYR H C 1
ATOM 458 O O . TYR A 1 60 ? 11.43700 41.72900 18.56800 1.000 27.59728 59 TYR H O 1
ATOM 467 N N . ALA A 1 61 ? 12.78700 41.38200 16.79100 1.000 29.69715 60 ALA H N 1
ATOM 468 C CA . ALA A 1 61 ? 12.38900 42.60100 16.10700 1.000 25.31539 60 ALA H CA 1
ATOM 469 C C . ALA A 1 61 ? 11.01900 42.39700 15.46800 1.000 26.27710 60 ALA H C 1
ATOM 470 O O . ALA A 1 61 ? 10.62700 41.27400 15.14100 1.000 25.99816 60 ALA H O 1
ATOM 472 N N . GLN A 1 62 ? 10.28900 43.50200 15.28900 1.000 27.63655 61 GLN H N 1
ATOM 473 C CA . GLN A 1 62 ? 8.87300 43.40700 14.93900 1.000 32.67349 61 GLN H CA 1
ATOM 474 C C . GLN A 1 62 ? 8.65800 42.64700 13.63500 1.000 34.72610 61 GLN H C 1
ATOM 475 O O . GLN A 1 62 ? 7.73200 41.83300 13.53000 1.000 38.92934 61 GLN H O 1
ATOM 481 N N . ASP A 1 63 ? 9.51000 42.88300 12.63600 1.000 34.73613 62 ASP H N 1
ATOM 482 C CA . ASP A 1 63 ? 9.32400 42.24800 11.33600 1.000 32.75519 62 ASP H CA 1
ATOM 483 C C . ASP A 1 63 ? 9.47900 40.73400 11.38700 1.000 31.27047 62 ASP H C 1
ATOM 484 O O . ASP A 1 63 ? 9.09900 40.05900 10.42400 1.000 36.08281 62 ASP H O 1
ATOM 489 N N . PHE A 1 64 ? 10.01900 40.18500 12.47500 1.000 33.75004 63 PHE H N 1
ATOM 490 C CA . PHE A 1 64 ? 10.25500 38.75200 12.59500 1.000 32.18770 63 PHE H CA 1
ATOM 491 C C . PHE A 1 64 ? 9.51000 38.15100 13.78300 1.000 35.15926 63 PHE H C 1
ATOM 492 O O . PHE A 1 64 ? 9.93300 37.13900 14.34500 1.000 33.51454 63 PHE H O 1
ATOM 500 N N . THR A 1 65 ? 8.40000 38.76700 14.17700 1.000 28.35853 64 THR H N 1
ATOM 501 C CA . THR A 1 65 ? 7.55300 38.19000 15.20500 1.000 30.53536 64 THR H CA 1
ATOM 502 C C . THR A 1 65 ? 6.60200 37.16300 14.59400 1.000 46.36642 64 THR H C 1
ATOM 503 O O . THR A 1 65 ? 6.34000 37.15600 13.38800 1.000 40.92245 64 THR H O 1
ATOM 507 N N . GLY A 1 66 ? 6.08800 36.28300 15.44900 1.000 46.18858 65 GLY H N 1
ATOM 508 C CA . GLY A 1 66 ? 5.10300 35.30300 15.03300 1.000 43.18081 65 GLY H CA 1
ATOM 509 C C . GLY A 1 66 ? 5.66400 34.03900 14.40900 1.000 32.00267 65 GLY H C 1
ATOM 510 O O . GLY A 1 66 ? 5.70400 32.99100 15.05900 1.000 52.46385 65 GLY H O 1
ATOM 511 N N . ARG A 1 67 ? 6.10400 34.12200 13.15300 1.000 29.59087 66 ARG H N 1
ATOM 512 C CA . ARG A 1 67 ? 6.52200 32.93600 12.41400 1.000 32.94470 66 ARG H CA 1
ATOM 513 C C . ARG A 1 67 ? 7.96300 32.52700 12.68700 1.000 35.47117 66 ARG H C 1
ATOM 514 O O . ARG A 1 67 ? 8.36600 31.43500 12.27300 1.000 35.79621 66 ARG H O 1
ATOM 522 N N . PHE A 1 68 ? 8.74400 33.36400 13.36000 1.000 29.21690 67 PHE H N 1
ATOM 523 C CA . PHE A 1 68 ? 10.14000 33.07600 13.65800 1.000 26.50102 67 PHE H CA 1
ATOM 524 C C . PHE A 1 68 ? 10.28100 32.80600 15.14800 1.000 29.39918 67 PHE H C 1
ATOM 525 O O . PHE A 1 68 ? 9.83600 33.61200 15.97200 1.000 49.65882 67 PHE H O 1
ATOM 533 N N . VAL A 1 69 ? 10.89100 31.67400 15.49200 1.000 31.07764 68 VAL H N 1
ATOM 534 C CA . VAL A 1 69 ? 11.05400 31.26500 16.88300 1.000 39.64017 68 VAL H CA 1
ATOM 535 C C . VAL A 1 69 ? 12.50700 30.87500 17.12000 1.000 31.14920 68 VAL H C 1
ATOM 536 O O . VAL A 1 69 ? 13.06500 30.05400 16.38300 1.000 27.02132 68 VAL H O 1
ATOM 540 N N . PHE A 1 70 ? 13.11700 31.46900 18.14300 1.000 40.93190 69 PHE H N 1
ATOM 541 C CA . PHE A 1 70 ? 14.46900 31.12800 18.56000 1.000 27.04783 69 PHE H CA 1
ATOM 542 C C . PHE A 1 70 ? 14.41400 30.11000 19.69000 1.000 24.41189 69 PHE H C 1
ATOM 543 O O . PHE A 1 70 ? 13.57800 30.21100 20.59200 1.000 40.47240 69 PHE H O 1
ATOM 551 N N . SER A 1 71 ? 15.30900 29.12800 19.63300 1.000 29.44948 70 SER H N 1
ATOM 552 C CA . SER A 1 71 ? 15.43600 28.13800 20.69100 1.000 27.46516 70 SER H CA 1
ATOM 553 C C . SER A 1 71 ? 16.87900 27.65900 20.72000 1.000 32.44082 70 SER H C 1
ATOM 554 O O . SER A 1 71 ? 17.68700 28.00300 19.85400 1.000 32.23780 70 SER H O 1
ATOM 557 N N . LEU A 1 72 ? 17.20400 26.85900 21.73300 1.000 37.76873 71 LEU H N 1
ATOM 558 C CA . LEU A 1 72 ? 18.58200 26.42300 21.90200 1.000 55.86968 71 LEU H CA 1
ATOM 559 C C . LEU A 1 72 ? 18.62000 25.13300 22.70600 1.000 49.35686 71 LEU H C 1
ATOM 560 O O . LEU A 1 72 ? 17.64200 24.74700 23.35200 1.000 48.84739 71 LEU H O 1
ATOM 565 N N . ASP A 1 73 ? 19.77400 24.47100 22.64200 1.000 42.26320 72 ASP H N 1
ATOM 566 C CA . ASP A 1 73 ? 20.06500 23.26100 23.40700 1.000 41.19695 72 ASP H CA 1
ATOM 567 C C . ASP A 1 73 ? 21.45100 23.46300 24.01400 1.000 41.08797 72 ASP H C 1
ATOM 568 O O . ASP A 1 73 ? 22.46400 23.23200 23.34800 1.000 41.13956 72 ASP H O 1
ATOM 573 N N . THR A 1 74 ? 21.49000 23.90200 25.27600 1.000 41.93870 73 THR H N 1
ATOM 574 C CA . THR A 1 74 ? 22.76100 24.25400 25.90300 1.000 34.51033 73 THR H CA 1
ATOM 575 C C . THR A 1 74 ? 23.69300 23.05600 26.02100 1.000 39.56604 73 THR H C 1
ATOM 576 O O . THR A 1 74 ? 24.91800 23.21900 25.97800 1.000 49.85615 73 THR H O 1
ATOM 580 N N . SER A 1 75 ? 23.14000 21.84900 26.16600 1.000 43.87695 74 SER H N 1
ATOM 581 C CA . SER A 1 75 ? 23.97000 20.65700 26.31500 1.000 49.34793 74 SER H CA 1
ATOM 582 C C . SER A 1 75 ? 24.81200 20.37800 25.07700 1.000 42.92948 74 SER H C 1
ATOM 583 O O . SER A 1 75 ? 25.79800 19.63900 25.16500 1.000 61.99065 74 SER H O 1
ATOM 586 N N . VAL A 1 76 ? 24.44700 20.95300 23.93300 1.000 39.31376 75 VAL H N 1
ATOM 587 C CA . VAL A 1 76 ? 25.16200 20.75800 22.67900 1.000 49.30398 75 VAL H CA 1
ATOM 588 C C . VAL A 1 76 ? 25.76900 22.06000 22.16000 1.000 42.50663 75 VAL H C 1
ATOM 589 O O . VAL A 1 76 ? 26.58000 22.03000 21.22600 1.000 46.73126 75 VAL H O 1
ATOM 593 N N . ASN A 1 77 ? 25.48400 23.18900 22.82000 1.000 41.05468 76 ASN H N 1
ATOM 594 C CA . ASN A 1 77 ? 26.00900 24.50900 22.44800 1.000 41.53455 76 ASN H CA 1
ATOM 595 C C . ASN A 1 77 ? 25.46600 24.95200 21.09400 1.000 40.52558 76 ASN H C 1
ATOM 596 O O . ASN A 1 77 ? 26.17700 25.54700 20.28200 1.000 44.64978 76 ASN H O 1
ATOM 601 N N . THR A 1 78 ? 24.19000 24.66700 20.85100 1.000 26.19893 77 THR H N 1
ATOM 602 C CA . THR A 1 78 ? 23.55000 24.96300 19.57900 1.000 33.93977 77 THR H CA 1
ATOM 603 C C . THR A 1 78 ? 22.36200 25.88500 19.79900 1.000 37.99462 77 THR H C 1
ATOM 604 O O . THR A 1 78 ? 21.56200 25.66900 20.71600 1.000 25.17186 77 THR H O 1
ATOM 608 N N . ALA A 1 79 ? 22.26600 26.91900 18.96900 1.000 32.59769 78 ALA H N 1
ATOM 609 C CA . ALA A 1 79 ? 21.07400 27.74400 18.86200 1.000 25.15668 78 ALA H CA 1
ATOM 610 C C . ALA A 1 79 ? 20.31500 27.36400 17.59800 1.000 26.01356 78 ALA H C 1
ATOM 611 O O . ALA A 1 79 ? 20.91200 26.98900 16.58500 1.000 32.20209 78 ALA H O 1
ATOM 613 N N . TYR A 1 80 ? 18.99000 27.45300 17.66600 1.000 33.19158 79 TYR H N 1
ATOM 614 C CA . TYR A 1 80 ? 18.12200 27.03900 16.57400 1.000 23.19141 79 TYR H CA 1
ATOM 615 C C . TYR A 1 80 ? 17.26700 28.20700 16.10600 1.000 28.52430 79 TYR H C 1
ATOM 616 O O . TYR A 1 80 ? 16.82300 29.02800 16.91400 1.000 31.67612 79 TYR H O 1
ATOM 625 N N . LEU A 1 81 ? 17.04100 28.27200 14.79600 1.000 23.19869 80 LEU H N 1
ATOM 626 C CA . LEU A 1 81 ? 16.08900 29.20000 14.20000 1.000 25.66446 80 LEU H CA 1
ATOM 627 C C . LEU A 1 81 ? 15.09700 28.39300 13.37800 1.000 22.42540 80 LEU H C 1
ATOM 628 O O . LEU A 1 81 ? 15.49300 27.67700 12.45300 1.000 24.06825 80 LEU H O 1
ATOM 633 N N . GLU A 1 82 ? 13.81600 28.50800 13.71400 1.000 27.44863 81 GLU H N 1
ATOM 634 C CA . GLU A 1 82 ? 12.75500 27.79000 13.02400 1.000 30.60780 81 GLU H CA 1
ATOM 635 C C . GLU A 1 82 ? 11.78600 28.78800 12.41000 1.000 31.65527 81 GLU H C 1
ATOM 636 O O . GLU A 1 82 ? 11.25000 29.65200 13.11200 1.000 35.15442 81 GLU H O 1
ATOM 642 N N . ILE A 1 83 ? 11.56100 28.66300 11.10600 1.000 24.45312 82 ILE H N 1
ATOM 643 C CA . ILE A 1 83 ? 10.65300 29.52900 10.36400 1.000 24.77443 82 ILE H CA 1
ATOM 644 C C . ILE A 1 83 ? 9.49600 28.68000 9.86300 1.000 30.54840 82 ILE H C 1
ATOM 645 O O . ILE A 1 83 ? 9.71300 27.62000 9.26300 1.000 36.22838 82 ILE H O 1
ATOM 650 N N . SER A 1 84 A 8.27400 29.14200 10.10800 1.000 27.55359 82 SER H N 1
ATOM 651 C CA . SER A 1 84 A 7.06900 28.44200 9.69700 1.000 29.35680 82 SER H CA 1
ATOM 652 C C . SER A 1 84 A 6.30100 29.28500 8.68800 1.000 39.22624 82 SER H C 1
ATOM 653 O O . SER A 1 84 A 6.50000 30.49900 8.58200 1.000 29.04954 82 SER H O 1
ATOM 656 N N . GLY A 1 85 B 5.41800 28.62300 7.94100 1.000 34.13535 82 GLY H N 1
ATOM 657 C CA . GLY A 1 85 B 4.62500 29.29900 6.93300 1.000 32.02878 82 GLY H CA 1
ATOM 658 C C . GLY A 1 85 B 5.48400 29.96300 5.87800 1.000 42.61948 82 GLY H C 1
ATOM 659 O O . GLY A 1 85 B 5.27400 31.13300 5.54200 1.000 31.93967 82 GLY H O 1
ATOM 660 N N . LEU A 1 86 C 6.46200 29.22200 5.35900 1.000 38.25983 82 LEU H N 1
ATOM 661 C CA . LEU A 1 86 C 7.47100 29.80000 4.48200 1.000 40.46577 82 LEU H CA 1
ATOM 662 C C . LEU A 1 86 C 6.84700 30.39800 3.22800 1.000 37.95894 82 LEU H C 1
ATOM 663 O O . LEU A 1 86 C 5.94500 29.81600 2.61900 1.000 48.01683 82 LEU H O 1
ATOM 668 N N . LYS A 1 87 ? 7.33300 31.57600 2.85000 1.000 40.84787 83 LYS H N 1
ATOM 669 C CA . LYS A 1 87 ? 6.96400 32.23900 1.61100 1.000 41.39928 83 LYS H CA 1
ATOM 670 C C . LYS A 1 87 ? 8.19600 32.37400 0.72600 1.000 49.33360 83 LYS H C 1
ATOM 671 O O . LYS A 1 87 ? 9.33100 32.16900 1.16500 1.000 36.65460 83 LYS H O 1
ATOM 677 N N . ALA A 1 88 ? 7.95700 32.73300 -0.53700 1.000 42.60618 84 ALA H N 1
ATOM 678 C CA . ALA A 1 88 ? 9.06100 32.91700 -1.47400 1.000 38.14197 84 ALA H CA 1
ATOM 679 C C . ALA A 1 88 ? 9.99700 34.02700 -1.01100 1.000 38.72512 84 ALA H C 1
ATOM 680 O O . ALA A 1 88 ? 11.22000 33.91700 -1.15000 1.000 44.20325 84 ALA H O 1
ATOM 682 N N . GLU A 1 89 ? 9.43700 35.10300 -0.45400 1.000 28.77262 85 GLU H N 1
ATOM 683 C CA . GLU A 1 89 ? 10.24500 36.22100 0.02000 1.000 41.28791 85 GLU H CA 1
ATOM 684 C C . GLU A 1 89 ? 11.13500 35.84000 1.19500 1.000 42.63182 85 GLU H C 1
ATOM 685 O O . GLU A 1 89 ? 12.06900 36.58300 1.51400 1.000 50.38335 85 GLU H O 1
ATOM 691 N N . ASP A 1 90 ? 10.86800 34.70600 1.84700 1.000 42.99988 86 ASP H N 1
ATOM 692 C CA . ASP A 1 90 ? 11.73400 34.23200 2.91800 1.000 35.70863 86 ASP H CA 1
ATOM 693 C C . ASP A 1 90 ? 13.03900 33.64500 2.39900 1.000 33.93665 86 ASP H C 1
ATOM 694 O O . ASP A 1 90 ? 13.92400 33.34300 3.20700 1.000 26.27882 86 ASP H O 1
ATOM 699 N N . THR A 1 91 ? 13.17400 33.46600 1.08500 1.000 34.66702 87 THR H N 1
ATOM 700 C CA . THR A 1 91 ? 14.42700 33.01000 0.49800 1.000 28.77349 87 THR H CA 1
ATOM 701 C C . THR A 1 91 ? 15.54400 33.99600 0.81300 1.000 29.17260 87 THR H C 1
ATOM 702 O O . THR A 1 91 ? 15.52500 35.13700 0.33800 1.000 36.88598 87 THR H O 1
ATOM 706 N N . ALA A 1 92 ? 16.51400 33.56700 1.61000 1.000 26.06573 88 ALA H N 1
ATOM 707 C CA . ALA A 1 92 ? 17.60600 34.42900 2.04500 1.000 22.70063 88 ALA H CA 1
ATOM 708 C C . ALA A 1 92 ? 18.68400 33.55100 2.66800 1.000 22.83034 88 ALA H C 1
ATOM 709 O O . ALA A 1 92 ? 18.52400 32.33400 2.80100 1.000 18.62172 88 ALA H O 1
ATOM 711 N N . VAL A 1 93 ? 19.79000 34.18500 3.04700 1.000 18.40405 89 VAL H N 1
ATOM 712 C CA . VAL A 1 93 ? 20.83000 33.55500 3.84800 1.000 19.93415 89 VAL H CA 1
ATOM 713 C C . VAL A 1 93 ? 20.63900 34.00000 5.29000 1.000 23.17042 89 VAL H C 1
ATOM 714 O O . VAL A 1 93 ? 20.50400 35.19900 5.56400 1.000 21.44618 89 VAL H O 1
ATOM 718 N N . TYR A 1 94 ? 20.61100 33.04200 6.20800 1.000 18.11307 90 TYR H N 1
ATOM 719 C CA . TYR A 1 94 ? 20.37900 33.31800 7.61700 1.000 18.05839 90 TYR H CA 1
ATOM 720 C C . TYR A 1 94 ? 21.65400 33.05100 8.40200 1.000 25.01731 90 TYR H C 1
ATOM 721 O O . TYR A 1 94 ? 22.23200 31.96300 8.30700 1.000 28.80061 90 TYR H O 1
ATOM 730 N N . TYR A 1 95 ? 22.08900 34.04700 9.16600 1.000 22.24978 91 TYR H N 1
ATOM 731 C CA . TYR A 1 95 ? 23.30300 33.96700 9.95800 1.000 18.18979 91 TYR H CA 1
ATOM 732 C C . TYR A 1 95 ? 22.96800 33.94500 11.44200 1.000 24.36215 91 TYR H C 1
ATOM 733 O O . TYR A 1 95 ? 21.99400 34.55900 11.88800 1.000 29.05873 91 TYR H O 1
ATOM 742 N N . CYS A 1 96 ? 23.78400 33.22500 12.20000 1.000 27.42116 92 CYS H N 1
ATOM 743 C CA . CYS A 1 96 ? 23.86900 33.40500 13.63900 1.000 28.52034 92 CYS H CA 1
ATOM 744 C C . CYS A 1 96 ? 25.13400 34.19400 13.94700 1.000 19.9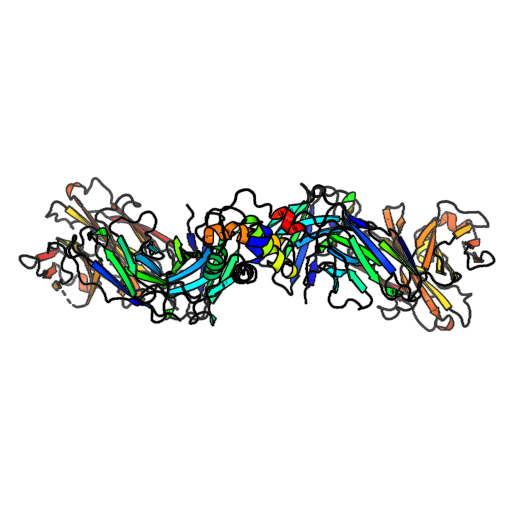2652 92 CYS H C 1
ATOM 745 O O . CYS A 1 96 ? 26.15000 34.06300 13.26000 1.000 19.34155 92 CYS H O 1
ATOM 748 N N . ALA A 1 97 ? 25.06200 35.04000 14.97100 1.000 22.26755 93 ALA H N 1
ATOM 749 C CA . ALA A 1 97 ? 26.18000 35.91800 15.27200 1.000 19.85994 93 ALA H CA 1
ATOM 750 C C . ALA A 1 97 ? 26.19800 36.24100 16.75700 1.000 25.00523 93 ALA H C 1
ATOM 751 O O . ALA A 1 97 ? 25.15800 36.25600 17.42100 1.000 25.53975 93 ALA H O 1
ATOM 753 N N . THR A 1 98 ? 27.39800 36.50000 17.26500 1.000 20.94052 94 THR H N 1
ATOM 754 C CA . THR A 1 98 ? 27.61100 36.94400 18.63100 1.000 22.50116 94 THR H CA 1
ATOM 755 C C . THR A 1 98 ? 28.33300 38.28400 18.60800 1.000 27.78029 94 THR H C 1
ATOM 756 O O . THR A 1 98 ? 29.01800 38.62700 17.64100 1.000 22.53778 94 THR H O 1
ATOM 760 N N . ASP A 1 99 ? 28.16400 39.04700 19.68100 1.000 22.60772 95 ASP H N 1
ATOM 761 C CA . ASP A 1 99 ? 28.79400 40.35100 19.81400 1.000 23.50525 95 ASP H CA 1
ATOM 762 C C . ASP A 1 99 ? 29.97600 40.28000 20.77500 1.000 28.05814 95 ASP H C 1
ATOM 763 O O . ASP A 1 99 ? 30.12100 39.33500 21.55400 1.000 39.35972 95 ASP H O 1
ATOM 768 N N . GLY A 1 100 ? 30.82600 41.29700 20.70600 1.000 26.33836 96 GLY H N 1
ATOM 769 C CA . GLY A 1 100 ? 31.91000 41.45600 21.65700 1.000 26.93585 96 GLY H CA 1
ATOM 770 C C . GLY A 1 100 ? 33.26000 41.05300 21.10000 1.000 31.10522 96 GLY H C 1
ATOM 771 O O . GLY A 1 100 ? 33.43000 40.75200 19.91400 1.000 39.47844 96 GLY H O 1
ATOM 772 N N . SER A 1 101 ? 34.24500 41.05400 22.00400 1.000 31.44516 97 SER H N 1
ATOM 773 C CA . SER A 1 101 ? 35.61200 40.70700 21.62800 1.000 36.49576 97 SER H CA 1
ATOM 774 C C . SER A 1 101 ? 35.70500 39.28500 21.09500 1.000 38.93117 97 SER H C 1
ATOM 775 O O . SER A 1 101 ? 36.52500 39.00600 20.21200 1.000 43.20706 97 SER H O 1
ATOM 778 N N . GLU A 1 102 ? 34.88700 38.37600 21.62100 1.000 39.27084 98 GLU H N 1
ATOM 779 C CA . GLU A 1 102 ? 34.80900 37.00900 21.13000 1.000 43.44165 98 GLU H CA 1
ATOM 780 C C . GLU A 1 102 ? 33.68200 36.81800 20.12600 1.000 37.86659 98 GLU H C 1
ATOM 781 O O . GLU A 1 102 ? 33.39800 35.68000 19.73800 1.000 33.60834 98 GLU H O 1
ATOM 787 N N . GLY A 1 103 ? 33.03000 37.90100 19.70800 1.000 30.65126 99 GLY H N 1
ATOM 788 C CA . GLY A 1 103 ? 31.93900 37.77500 18.76100 1.000 24.75344 99 GLY H CA 1
ATOM 789 C C . GLY A 1 103 ? 32.41000 37.24000 17.42200 1.000 28.73915 99 GLY H C 1
ATOM 790 O O . GLY A 1 103 ? 33.54300 37.46800 16.99300 1.000 32.07173 99 GLY H O 1
ATOM 791 N N . SER A 1 104 ? 31.51800 36.51200 16.75600 1.000 31.25659 100 SER H N 1
ATOM 792 C CA . SER A 1 104 ? 31.84500 35.87600 15.49000 1.000 25.75065 100 SER H CA 1
ATOM 793 C C . SER A 1 104 ? 30.58800 35.79000 14.63900 1.000 25.03732 100 SER H C 1
ATOM 794 O O . SER A 1 104 ? 29.48300 36.10700 15.08600 1.000 25.30056 100 SER H O 1
ATOM 797 N N . TRP A 1 105 ? 30.77400 35.36100 13.39500 1.000 24.54120 101 TRP H N 1
ATOM 798 C CA . TRP A 1 105 ? 29.68200 35.12200 12.46500 1.000 24.25012 101 TRP H CA 1
ATOM 799 C C . TRP A 1 105 ? 29.65200 33.65000 12.08900 1.000 22.64536 101 TRP H C 1
ATOM 800 O O . TRP A 1 105 ? 30.70100 33.03600 11.86700 1.000 26.88477 101 TRP H O 1
ATOM 811 N N . GLY A 1 106 ? 28.45200 33.08700 12.02200 1.000 24.34945 102 GLY H N 1
ATOM 812 C CA . GLY A 1 106 ? 28.29200 31.81100 11.36600 1.000 20.17218 102 GLY H CA 1
ATOM 813 C C . GLY A 1 106 ? 28.49900 31.93700 9.87100 1.000 22.97788 102 GLY H C 1
ATOM 814 O O . GLY A 1 106 ? 28.39400 33.01700 9.28700 1.000 28.53509 102 GLY H O 1
ATOM 815 N N . GLN A 1 107 ? 28.81300 30.80800 9.23300 1.000 27.87626 103 GLN H N 1
ATOM 816 C CA . GLN A 1 107 ? 29.02200 30.83200 7.79100 1.000 23.33440 103 GLN H CA 1
ATOM 817 C C . GLN A 1 107 ? 27.73700 31.09700 7.02000 1.000 20.90299 103 GLN H C 1
ATOM 818 O O . GLN A 1 107 ? 27.80100 31.36600 5.81600 1.000 34.62872 103 GLN H O 1
ATOM 824 N N . GLY A 1 108 ? 26.58900 31.03900 7.67800 1.000 20.17668 104 GLY H N 1
ATOM 825 C CA . GLY A 1 108 ? 25.32000 31.32700 7.03300 1.000 18.56973 104 GLY H CA 1
ATOM 826 C C . GLY A 1 108 ? 24.64500 30.08100 6.50300 1.000 23.88746 104 GLY H C 1
ATOM 827 O O . GLY A 1 108 ? 25.28200 29.08600 6.15700 1.000 26.85120 104 GLY H O 1
ATOM 828 N N . THR A 1 109 ? 23.31800 30.13700 6.44500 1.000 23.17402 105 THR H N 1
ATOM 829 C CA . THR A 1 109 ? 22.50800 29.05000 5.91100 1.000 19.16739 105 THR H CA 1
ATOM 830 C C . THR A 1 109 ? 21.58600 29.61600 4.84400 1.000 25.27555 105 THR H C 1
ATOM 831 O O . THR A 1 109 ? 20.81300 30.54000 5.11600 1.000 26.82452 105 THR H O 1
ATOM 835 N N . LEU A 1 110 ? 21.66800 29.06300 3.63900 1.000 33.13470 106 LEU H N 1
ATOM 836 C CA . LEU A 1 110 ? 20.79800 29.46700 2.54300 1.000 22.99446 106 LEU H CA 1
ATOM 837 C C . LEU A 1 110 ? 19.49800 28.67900 2.63000 1.000 31.67034 106 LEU H C 1
ATOM 838 O O . LEU A 1 110 ? 19.50700 27.44500 2.54900 1.000 30.90004 106 LEU H O 1
ATOM 843 N N . VAL A 1 111 ? 18.38900 29.38700 2.80700 1.000 22.89032 107 VAL H N 1
ATOM 844 C CA . VAL A 1 111 ? 17.06100 28.79100 2.79000 1.000 24.08982 107 VAL H CA 1
ATOM 845 C C . VAL A 1 111 ? 16.38300 29.25300 1.51000 1.000 36.62018 107 VAL H C 1
ATOM 846 O O . VAL A 1 111 ? 16.08900 30.44400 1.34800 1.000 32.32401 107 VAL H O 1
ATOM 850 N N . THR A 1 112 ? 16.13900 28.32000 0.59700 1.000 29.25674 108 THR H N 1
ATOM 851 C CA . THR A 1 112 ? 15.44600 28.60900 -0.65000 1.000 20.96126 108 THR H CA 1
ATOM 852 C C . THR A 1 112 ? 14.01300 28.10900 -0.54600 1.000 27.93934 108 THR H C 1
ATOM 853 O O . THR A 1 112 ? 13.77900 26.95600 -0.17100 1.000 24.35574 108 THR H O 1
ATOM 857 N N . VAL A 1 113 ? 13.06200 28.98100 -0.86300 1.000 25.99483 109 VAL H N 1
ATOM 858 C CA . VAL A 1 113 ? 11.64700 28.63500 -0.87600 1.000 28.47852 109 VAL H CA 1
ATOM 859 C C . VAL A 1 113 ? 11.15800 28.75300 -2.31000 1.000 26.47935 109 VAL H C 1
ATOM 860 O O . VAL A 1 113 ? 11.18000 29.84500 -2.89100 1.000 25.99398 109 VAL H O 1
ATOM 864 N N . SER A 1 114 ? 10.72200 27.63300 -2.88000 1.000 29.77929 110 SER H N 1
ATOM 865 C CA . SER A 1 114 ? 10.28200 27.61000 -4.26600 1.000 29.59663 110 SER H CA 1
ATOM 866 C C . SER A 1 114 ? 9.36100 26.42000 -4.47800 1.000 37.68405 110 SER H C 1
ATOM 867 O O . SER A 1 114 ? 9.45300 25.41200 -3.77200 1.000 32.12352 110 SER H O 1
ATOM 870 N N . SER A 1 115 ? 8.46600 26.55400 -5.45700 1.000 37.46684 111 SER H N 1
ATOM 871 C CA . SER A 1 115 ? 7.61700 25.44000 -5.85500 1.000 32.96250 111 SER H CA 1
ATOM 872 C C . SER A 1 115 ? 8.34200 24.45200 -6.75600 1.000 33.32846 111 SER H C 1
ATOM 873 O O . SER A 1 115 ? 7.90500 23.30100 -6.87100 1.000 35.82611 111 SER H O 1
ATOM 876 N N . ALA A 1 116 ? 9.43600 24.86900 -7.38700 1.000 39.27329 112 ALA H N 1
ATOM 877 C CA . ALA A 1 116 ? 10.19400 23.99800 -8.26800 1.000 28.97856 112 ALA H CA 1
ATOM 878 C C . ALA A 1 116 ? 11.04100 23.02000 -7.45600 1.000 32.84603 112 ALA H C 1
ATOM 879 O O . ALA A 1 116 ? 11.24800 23.17800 -6.25000 1.000 27.85253 112 ALA H O 1
ATOM 881 N N . SER A 1 117 ? 11.53800 21.99700 -8.14100 1.000 35.68003 113 SER H N 1
ATOM 882 C CA . SER A 1 117 ? 12.27900 20.91300 -7.51500 1.000 33.19528 113 SER H CA 1
ATOM 883 C C . SER A 1 117 ? 13.72800 20.91300 -7.98600 1.000 34.01178 113 SER H C 1
ATOM 884 O O . SER A 1 117 ? 14.10000 21.58900 -8.94900 1.000 34.52457 113 SER H O 1
ATOM 887 N N . THR A 1 118 ? 14.55000 20.13700 -7.28200 1.000 31.14857 114 THR H N 1
ATOM 888 C CA . THR A 1 118 ? 15.97600 20.08600 -7.57300 1.000 29.74087 114 THR H CA 1
ATOM 889 C C . THR A 1 118 ? 16.23400 19.44900 -8.93400 1.000 35.70293 114 THR H C 1
ATOM 890 O O . THR A 1 118 ? 15.62800 18.43400 -9.29000 1.000 32.68874 114 THR H O 1
ATOM 894 N N . LYS A 1 119 ? 17.14700 20.05000 -9.69400 1.000 31.31151 115 LYS H N 1
ATOM 895 C CA . LYS A 1 119 ? 17.49700 19.56800 -11.02300 1.000 32.20920 115 LYS H CA 1
ATOM 896 C C . LYS A 1 119 ? 18.98400 19.78400 -11.25900 1.000 26.93747 115 LYS H C 1
ATOM 897 O O . LYS A 1 119 ? 19.49200 20.89000 -11.05600 1.000 34.34130 115 LYS H O 1
ATOM 903 N N . GLY A 1 120 ? 19.67300 18.72800 -11.68600 1.000 27.83035 116 GLY H N 1
ATOM 904 C CA . GLY A 1 120 ? 21.08600 18.80300 -11.96700 1.000 27.60249 116 GLY H CA 1
ATOM 905 C C . GLY A 1 120 ? 21.37900 19.57000 -13.24000 1.000 28.01122 116 GLY H C 1
ATOM 906 O O . GLY A 1 120 ? 20.55300 19.64100 -14.15600 1.000 29.21449 116 GLY H O 1
ATOM 907 N N . PRO A 1 121 ? 22.56400 20.16500 -13.32000 1.000 31.76144 117 PRO H N 1
ATOM 908 C CA . PRO A 1 121 ? 22.92300 20.94400 -14.50500 1.000 26.85579 117 PRO H CA 1
ATOM 909 C C . PRO A 1 121 ? 23.41000 20.06800 -15.64900 1.000 28.04307 117 PRO H C 1
ATOM 910 O O . PRO A 1 121 ? 23.80600 18.91500 -15.47200 1.000 28.90492 117 PRO H O 1
ATOM 914 N N . SER A 1 122 ? 23.36600 20.65000 -16.84200 1.000 34.06952 118 SER H N 1
ATOM 915 C CA . SER A 1 122 ? 24.06400 20.13400 -18.00900 1.000 29.29381 118 SER H CA 1
ATOM 916 C C . SER A 1 122 ? 25.24400 21.05000 -18.29900 1.000 36.63243 118 SER H C 1
ATOM 917 O O . SER A 1 122 ? 25.14500 22.27100 -18.14100 1.000 35.08441 118 SER H O 1
ATOM 920 N N . VAL A 1 123 ? 26.36500 20.46300 -18.70600 1.000 32.31467 119 VAL H N 1
ATOM 921 C CA . VAL A 1 123 ? 27.60200 21.20300 -18.91500 1.000 34.16799 119 VAL H CA 1
ATOM 922 C C . VAL A 1 123 ? 28.01100 21.07400 -20.37400 1.000 38.39623 119 VAL H C 1
ATOM 923 O O . VAL A 1 123 ? 28.12300 19.95900 -20.89800 1.000 43.38151 119 VAL H O 1
ATOM 927 N N . PHE A 1 124 ? 28.23600 22.21400 -21.02200 1.000 46.03225 120 PHE H N 1
ATOM 928 C CA . PHE A 1 124 ? 28.69500 22.28900 -22.39700 1.000 34.96083 120 PHE H CA 1
ATOM 929 C C . PHE A 1 124 ? 29.98500 23.09600 -22.46400 1.000 38.14851 120 PHE H C 1
ATOM 930 O O . PHE A 1 124 ? 30.18900 24.01100 -21.66000 1.000 38.25871 120 PHE H O 1
ATOM 938 N N . PRO A 1 125 ? 30.87400 22.78500 -23.40400 1.000 40.79662 121 PRO H N 1
ATOM 939 C CA . PRO A 1 125 ? 32.14800 23.50700 -23.47100 1.000 35.65106 121 PRO H CA 1
ATOM 940 C C . PRO A 1 125 ? 32.02200 24.81200 -24.23900 1.000 36.29041 121 PRO H C 1
ATOM 941 O O . PRO A 1 125 ? 31.27500 24.91800 -25.21600 1.000 40.96039 121 PRO H O 1
ATOM 945 N N . LEU A 1 126 ? 32.75700 25.81800 -23.77200 1.000 36.08783 122 LEU H N 1
ATOM 946 C CA . LEU A 1 126 ? 32.98300 27.04800 -24.52700 1.000 36.95568 122 LEU H CA 1
ATOM 947 C C . LEU A 1 126 ? 34.36600 26.90200 -25.15400 1.000 38.96363 122 LEU H C 1
ATOM 948 O O . LEU A 1 126 ? 35.37000 27.35900 -24.60900 1.000 47.46669 122 LEU H O 1
ATOM 953 N N . ALA A 1 127 ? 34.40900 26.24100 -26.30600 1.000 40.03561 123 ALA H N 1
ATOM 954 C CA . ALA A 1 127 ? 35.67900 25.87200 -26.91100 1.000 49.42748 123 ALA H CA 1
ATOM 955 C C . ALA A 1 127 ? 36.42100 27.11000 -27.40800 1.000 43.63678 123 ALA H C 1
ATOM 956 O O . ALA A 1 127 ? 35.80100 28.03600 -27.94200 1.000 43.47908 123 ALA H O 1
ATOM 958 N N . PRO A 1 128 ? 37.74100 27.15800 -27.24700 1.000 47.45009 124 PRO H N 1
ATOM 959 C CA . PRO A 1 128 ? 38.50700 28.28500 -27.78500 1.000 47.22997 124 PRO H CA 1
ATOM 960 C C . PRO A 1 128 ? 38.48200 28.29400 -29.30500 1.000 54.72813 124 PRO H C 1
ATOM 961 O O . PRO A 1 128 ? 38.43500 27.24700 -29.95700 1.000 50.99622 124 PRO H O 1
ATOM 965 N N . SER A 1 129 ? 38.51400 29.49800 -29.86600 1.000 49.67067 125 SER H N 1
ATOM 966 C CA . SER A 1 129 ? 38.50100 29.64300 -31.31400 1.000 64.44426 125 SER H CA 1
ATOM 967 C C . SER A 1 129 ? 39.83000 29.19300 -31.91000 1.000 67.27107 125 SER H C 1
ATOM 968 O O . SER A 1 129 ? 40.89700 29.37000 -31.31600 1.000 64.83898 125 SER H O 1
ATOM 971 N N . SER A 1 130 ? 39.75300 28.59400 -33.10200 1.000 71.75388 126 SER H N 1
ATOM 972 C CA . SER A 1 130 ? 40.96600 28.17700 -33.79600 1.000 82.13634 126 SER H CA 1
ATOM 973 C C . SER A 1 130 ? 41.82300 29.37300 -34.18700 1.000 91.33121 126 SER H C 1
ATOM 974 O O . SER A 1 130 ? 43.05400 29.26900 -34.22900 1.000 87.26367 126 SER H O 1
ATOM 977 N N . LYS A 1 131 ? 41.19400 30.51300 -34.47600 1.000 89.47074 127 LYS H N 1
ATOM 978 C CA . LYS A 1 131 ? 41.91600 31.74700 -34.78100 1.000 84.96024 127 LYS H CA 1
ATOM 979 C C . LYS A 1 131 ? 42.21400 32.46400 -33.46700 1.000 86.62614 127 LYS H C 1
ATOM 980 O O . LYS A 1 131 ? 41.56200 33.43700 -33.08200 1.000 96.11735 127 LYS H O 1
ATOM 986 N N . SER A 1 132 ? 43.22200 31.95600 -32.76600 1.000 87.52728 128 SER H N 1
ATOM 987 C CA . SER A 1 132 ? 43.67000 32.52500 -31.50500 1.000 91.68133 128 SER H CA 1
ATOM 988 C C . SER A 1 132 ? 44.96700 33.29900 -31.70700 1.000 101.73694 128 SER H C 1
ATOM 989 O O . SER A 1 132 ? 45.71800 33.06600 -32.65800 1.000 104.88118 128 SER H O 1
ATOM 992 N N . THR A 1 133 ? 45.22200 34.23100 -30.79400 1.000 103.15109 129 THR H N 1
ATOM 993 C CA . THR A 1 133 ? 46.40400 35.08700 -30.87400 1.000 109.79042 129 THR H CA 1
ATOM 994 C C . THR A 1 133 ? 47.64100 34.26400 -30.53900 1.000 109.47077 129 THR H C 1
ATOM 995 O O . THR A 1 133 ? 47.91100 33.97200 -29.37200 1.000 101.65622 129 THR H O 1
ATOM 999 N N . SER A 1 134 ? 48.39900 33.88400 -31.56700 1.000 107.63183 130 SER H N 1
ATOM 1000 C CA . SER A 1 134 ? 49.64400 33.15900 -31.34900 1.000 105.19850 130 SER H CA 1
ATOM 1001 C C . SER A 1 134 ? 50.62800 34.03500 -30.58600 1.000 105.63021 130 SER H C 1
ATOM 1002 O O . SER A 1 134 ? 50.91500 35.16700 -30.98700 1.000 98.28141 130 SER H O 1
ATOM 1005 N N . GLY A 1 135 ? 51.14900 33.50400 -29.48400 1.000 97.32524 131 GLY H N 1
ATOM 1006 C CA . GLY A 1 135 ? 51.94100 34.29600 -28.57000 1.000 96.68435 131 GLY H CA 1
ATOM 1007 C C . GLY A 1 135 ? 51.13600 35.13900 -27.60700 1.000 103.18819 131 GLY H C 1
ATOM 1008 O O . GLY A 1 135 ? 51.73000 35.86100 -26.79400 1.000 107.23487 131 GLY H O 1
ATOM 1009 N N . GLY A 1 136 ? 49.80800 35.07500 -27.67200 1.000 89.46144 132 GLY H N 1
ATOM 1010 C CA . GLY A 1 136 ? 48.95100 35.81300 -26.76500 1.000 71.13863 132 GLY H CA 1
ATOM 1011 C C . GLY A 1 136 ? 47.97600 34.91200 -26.03700 1.000 81.12081 132 GLY H C 1
ATOM 1012 O O . GLY A 1 136 ? 48.03000 33.68700 -26.17900 1.000 68.34411 132 GLY H O 1
ATOM 1013 N N . THR A 1 137 ? 47.07800 35.50500 -25.25700 1.000 75.94446 133 THR H N 1
ATOM 1014 C CA . THR A 1 137 ? 46.14000 34.73400 -24.45800 1.000 51.55048 133 THR H CA 1
ATOM 1015 C C . THR A 1 137 ? 44.98100 34.22200 -25.30600 1.000 57.37194 133 THR H C 1
ATOM 1016 O O . THR A 1 137 ? 44.60400 34.82300 -26.31600 1.000 66.46688 133 THR H O 1
ATOM 1020 N N . ALA A 1 138 ? 44.42000 33.09200 -24.88100 1.000 50.64611 134 ALA H N 1
ATOM 1021 C CA . ALA A 1 138 ? 43.22700 32.52100 -25.48400 1.000 35.84684 134 ALA H CA 1
ATOM 1022 C C . ALA A 1 138 ? 42.22700 32.20200 -24.38300 1.000 35.38800 134 ALA H C 1
ATOM 1023 O O . ALA A 1 138 ? 42.60700 31.91300 -23.24500 1.000 46.59224 134 ALA H O 1
ATOM 1025 N N . ALA A 1 139 ? 40.94400 32.25900 -24.72500 1.000 33.81005 135 ALA H N 1
ATOM 1026 C CA . ALA A 1 139 ? 39.87500 32.06500 -23.75600 1.000 30.55288 135 ALA H CA 1
ATOM 1027 C C . ALA A 1 139 ? 39.10800 30.78500 -24.05200 1.000 37.36560 135 ALA H C 1
ATOM 1028 O O . ALA A 1 139 ? 38.80800 30.47700 -25.21000 1.000 37.13356 135 ALA H O 1
ATOM 1030 N N . LEU A 1 140 ? 38.80500 30.04000 -22.99200 1.000 36.37473 136 LEU H N 1
ATOM 1031 C CA . LEU A 1 140 ? 37.95000 28.86700 -23.06300 1.000 32.87198 136 LEU H CA 1
ATOM 1032 C C . LEU A 1 140 ? 37.13300 28.80400 -21.78300 1.000 37.30908 136 LEU H C 1
ATOM 1033 O O . LEU A 1 140 ? 37.47300 29.42900 -20.77600 1.000 42.15784 136 LEU H O 1
ATOM 1038 N N . GLY A 1 141 ? 36.04600 28.04700 -21.82900 1.000 32.42891 137 GLY H N 1
ATOM 1039 C CA . GLY A 1 141 ? 35.19300 27.95900 -20.66900 1.000 32.81651 137 GLY H CA 1
ATOM 1040 C C . GLY A 1 141 ? 34.22300 26.80400 -20.76200 1.000 33.60438 137 GLY H C 1
ATOM 1041 O O . GLY A 1 141 ? 34.38800 25.88800 -21.57100 1.000 41.07990 137 GLY H O 1
ATOM 1042 N N . CYS A 1 142 ? 33.21200 26.85600 -19.90000 1.000 23.72840 138 CYS H N 1
ATOM 1043 C CA . CYS A 1 142 ? 32.14700 25.86700 -19.89400 1.000 38.48039 138 CYS H CA 1
ATOM 1044 C C . CYS A 1 142 ? 30.84500 26.55500 -19.51700 1.000 34.04186 138 CYS H C 1
ATOM 1045 O O . CYS A 1 142 ? 30.84100 27.55400 -18.79300 1.000 31.42850 138 CYS H O 1
ATOM 1048 N N . LEU A 1 143 ? 29.73900 26.00700 -20.00800 1.000 23.68414 139 LEU H N 1
ATOM 1049 C CA . LEU A 1 143 ? 28.41100 26.55200 -19.75200 1.000 29.41168 139 LEU H CA 1
ATOM 1050 C C . LEU A 1 143 ? 27.65100 25.57800 -18.85900 1.000 30.34732 139 LEU H C 1
ATOM 1051 O O . LEU A 1 143 ? 27.34900 24.45400 -19.27200 1.000 27.95959 139 LEU H O 1
ATOM 1056 N N . VAL A 1 144 ? 27.34500 26.01400 -17.64200 1.000 30.97221 140 VAL H N 1
ATOM 1057 C CA . VAL A 1 144 ? 26.57700 25.22900 -16.68300 1.000 28.86269 140 VAL H CA 1
ATOM 1058 C C . VAL A 1 144 ? 25.13100 25.69200 -16.78700 1.000 29.56320 140 VAL H C 1
ATOM 1059 O O . VAL A 1 144 ? 24.78600 26.78600 -16.33100 1.000 29.05977 140 VAL H O 1
ATOM 1063 N N . LYS A 1 145 ? 24.27600 24.86100 -17.37900 1.000 34.34043 141 LYS H N 1
ATOM 1064 C CA . LYS A 1 145 ? 22.96300 25.29200 -17.83400 1.000 36.08445 141 LYS H CA 1
ATOM 1065 C C . LYS A 1 145 ? 21.85100 24.46500 -17.20300 1.000 33.83113 141 LYS H C 1
ATOM 1066 O O . LYS A 1 145 ? 22.00000 23.25700 -16.99500 1.000 41.07480 141 LYS H O 1
ATOM 1072 N N . ASP A 1 146 ? 20.73800 25.13900 -16.90300 1.000 39.44974 142 ASP H N 1
ATOM 1073 C CA . ASP A 1 146 ? 19.47100 24.50500 -16.53400 1.000 32.68821 142 ASP H CA 1
ATOM 1074 C C . ASP A 1 146 ? 19.60100 23.66200 -15.26300 1.000 38.01912 142 ASP H C 1
ATOM 1075 O O . ASP A 1 146 ? 19.38900 22.44700 -15.26300 1.000 34.13940 142 ASP H O 1
ATOM 1080 N N . TYR A 1 147 ? 19.94100 24.33600 -14.16600 1.000 26.72482 143 TYR H N 1
ATOM 1081 C CA . TYR A 1 147 ? 20.01000 23.69900 -12.86000 1.000 27.26814 143 TYR H CA 1
ATOM 1082 C C . TYR A 1 147 ? 19.18600 24.48800 -11.85200 1.000 27.93321 143 TYR H C 1
ATOM 1083 O O . TYR A 1 147 ? 18.92300 25.68100 -12.02400 1.000 31.57360 143 TYR H O 1
ATOM 1092 N N . PHE A 1 148 ? 18.77300 23.79100 -10.79100 1.000 27.88905 144 PHE H N 1
ATOM 1093 C CA . PHE A 1 148 ? 18.02300 24.38200 -9.69300 1.000 37.13734 144 PHE H CA 1
ATOM 1094 C C . PHE A 1 148 ? 18.10900 23.43400 -8.51200 1.000 31.10096 144 PHE H C 1
ATOM 1095 O O . PHE A 1 148 ? 18.06400 22.21300 -8.71700 1.000 37.49556 144 PHE H O 1
ATOM 1103 N N . PRO A 1 149 ? 18.25000 23.93800 -7.27700 1.000 29.81401 145 PRO H N 1
ATOM 1104 C CA . PRO A 1 149 ? 18.42400 25.36000 -6.98100 1.000 27.13681 145 PRO H CA 1
ATOM 1105 C C . PRO A 1 149 ? 19.88200 25.78000 -7.07900 1.000 34.28178 145 PRO H C 1
ATOM 1106 O O . PRO A 1 149 ? 20.68700 25.08800 -7.69900 1.000 35.54104 145 PRO H O 1
ATOM 1110 N N . GLU A 1 150 ? 20.20500 26.90700 -6.48500 1.000 44.94514 146 GLU H N 1
ATOM 1111 C CA . GLU A 1 150 ? 21.58700 27.32200 -6.33200 1.000 32.91288 146 GLU H CA 1
ATOM 1112 C C . GLU A 1 150 ? 22.15900 26.74100 -5.04500 1.000 38.02060 146 GLU H C 1
ATOM 1113 O O . GLU A 1 150 ? 21.41100 26.38700 -4.12800 1.000 45.27305 146 GLU H O 1
ATOM 1119 N N . PRO A 1 151 ? 23.49300 26.62800 -4.92800 1.000 34.08881 147 PRO H N 1
ATOM 1120 C CA . PRO A 1 151 ? 24.55900 27.08500 -5.82200 1.000 38.50566 147 PRO H CA 1
ATOM 1121 C C . PRO A 1 151 ? 25.16500 26.00900 -6.71900 1.000 35.29104 147 PRO H C 1
ATOM 1122 O O . PRO A 1 151 ? 24.88700 24.81900 -6.56400 1.000 29.22647 147 PRO H O 1
ATOM 1126 N N . VAL A 1 152 ? 25.99700 26.45200 -7.65800 1.000 38.41498 148 VAL H N 1
ATOM 1127 C CA . VAL A 1 152 ? 26.84400 25.58200 -8.46400 1.000 36.82560 148 VAL H CA 1
ATOM 1128 C C . VAL A 1 152 ? 28.28200 26.04300 -8.27300 1.000 34.49010 148 VAL H C 1
ATOM 1129 O O . VAL A 1 152 ? 28.56400 27.24600 -8.31600 1.000 43.01776 148 VAL H O 1
ATOM 1133 N N . THR A 1 153 ? 29.17900 25.09400 -8.02200 1.000 45.70920 149 THR H N 1
ATOM 1134 C CA . THR A 1 153 ? 30.59700 25.37700 -7.85100 1.000 38.18816 149 THR H CA 1
ATOM 1135 C C . THR A 1 153 ? 31.35300 24.87800 -9.07300 1.000 31.29007 149 THR H C 1
ATOM 1136 O O . THR A 1 153 ? 31.11600 23.75800 -9.54000 1.000 33.61959 149 THR H O 1
ATOM 1140 N N . VAL A 1 154 ? 32.24700 25.71200 -9.59700 1.000 36.56751 150 VAL H N 1
ATOM 1141 C CA . VAL A 1 154 ? 33.05200 25.37200 -10.76200 1.000 33.66798 150 VAL H CA 1
ATOM 1142 C C . VAL A 1 154 ? 34.52100 25.54700 -10.40700 1.000 28.39682 150 VAL H C 1
ATOM 1143 O O . VAL A 1 154 ? 34.93200 26.62100 -9.95400 1.000 31.20890 150 VAL H O 1
ATOM 1147 N N . SER A 1 155 ? 35.30500 24.49500 -10.61100 1.000 34.22936 151 SER H N 1
ATOM 1148 C CA . SER A 1 155 ? 36.75300 24.55900 -10.52100 1.000 28.61660 151 SER H CA 1
ATOM 1149 C C . SER A 1 155 ? 37.34600 24.04300 -11.82400 1.000 27.47261 151 SER H C 1
ATOM 1150 O O . SER A 1 155 ? 36.67500 23.37000 -12.61200 1.000 27.06127 151 SER H O 1
ATOM 1153 N N . TRP A 1 156 ? 38.61000 24.37800 -12.05400 1.000 31.11370 152 TRP H N 1
ATOM 1154 C CA . TRP A 1 156 ? 39.30500 24.00900 -13.27900 1.000 29.06609 152 TRP H CA 1
ATOM 1155 C C . TRP A 1 156 ? 40.50800 23.14300 -12.94000 1.000 31.38010 152 TRP H C 1
ATOM 1156 O O . TRP A 1 156 ? 41.31600 23.50600 -12.07800 1.000 41.69892 152 TRP H O 1
ATOM 1167 N N . ASN A 1 157 ? 40.61800 22.00200 -13.62200 1.000 32.45007 153 ASN H N 1
ATOM 1168 C CA . ASN A 1 157 ? 41.71200 21.05300 -13.41900 1.000 35.07169 153 ASN H CA 1
ATOM 1169 C C . ASN A 1 157 ? 41.81100 20.63200 -11.95300 1.000 36.31431 153 ASN H C 1
ATOM 1170 O O . ASN A 1 157 ? 42.88400 20.65000 -11.34700 1.000 38.22724 153 ASN H O 1
ATOM 1175 N N . SER A 1 158 ? 40.66300 20.25500 -11.38500 1.000 35.48338 154 SER H N 1
ATOM 1176 C CA . SER A 1 158 ? 40.56700 19.80600 -9.99400 1.000 36.80021 154 SER H CA 1
ATOM 1177 C C . SER A 1 158 ? 41.13300 20.85000 -9.03500 1.000 37.01487 154 SER H C 1
ATOM 1178 O O . SER A 1 158 ? 41.77800 20.52700 -8.03500 1.000 45.20670 154 SER H O 1
ATOM 1181 N N . GLY A 1 159 ? 40.88600 22.12000 -9.34700 1.000 36.76188 155 GLY H N 1
ATOM 1182 C CA . GLY A 1 159 ? 41.34300 23.21700 -8.52300 1.000 37.25628 155 GLY H CA 1
ATOM 1183 C C . GLY A 1 159 ? 42.78400 23.62500 -8.73000 1.000 44.25616 155 GLY H C 1
ATOM 1184 O O . GLY A 1 159 ? 43.23100 24.59100 -8.09700 1.000 50.93829 155 GLY H O 1
ATOM 1185 N N . ALA A 1 160 ? 43.52700 22.93000 -9.59400 1.000 40.55876 156 ALA H N 1
ATOM 1186 C CA . ALA A 1 160 ? 44.92300 23.28000 -9.82300 1.000 39.90891 156 ALA H CA 1
ATOM 1187 C C . ALA A 1 160 ? 45.07300 24.53900 -10.66600 1.000 48.46932 156 ALA H C 1
ATOM 1188 O O . ALA A 1 160 ? 46.10600 25.21100 -10.57400 1.000 44.23707 156 ALA H O 1
ATOM 1190 N N . LEU A 1 161 ? 44.07500 24.87200 -11.48000 1.000 35.97456 157 LEU H N 1
ATOM 1191 C CA . LEU A 1 161 ? 44.09900 26.06000 -12.32600 1.000 45.16472 157 LEU H CA 1
ATOM 1192 C C . LEU A 1 161 ? 43.14700 27.09200 -11.73100 1.000 54.27742 157 LEU H C 1
ATOM 1193 O O . LEU A 1 161 ? 41.92400 26.92000 -11.78200 1.000 48.87613 157 LEU H O 1
ATOM 1198 N N . THR A 1 162 ? 43.71200 28.15800 -11.16800 1.000 48.52567 158 THR H N 1
ATOM 1199 C CA . THR A 1 162 ? 42.94000 29.22800 -10.55200 1.000 48.98798 158 THR H CA 1
ATOM 1200 C C . THR A 1 162 ? 43.21500 30.60100 -11.14500 1.000 48.05696 158 THR H C 1
ATOM 1201 O O . THR A 1 162 ? 42.30300 31.43100 -11.18400 1.000 53.47272 158 THR H O 1
ATOM 1205 N N . SER A 1 163 ? 44.43800 30.86400 -11.60100 1.000 47.56807 159 SER H N 1
ATOM 1206 C CA . SER A 1 163 ? 44.76300 32.16400 -12.17300 1.000 37.77429 159 SER H CA 1
ATOM 1207 C C . SER A 1 163 ? 44.05100 32.35000 -13.50600 1.000 42.25713 159 SER H C 1
ATOM 1208 O O . SER A 1 163 ? 44.09000 31.47100 -14.37200 1.000 47.19854 159 SER H O 1
ATOM 1211 N N . GLY A 1 164 ? 43.40500 33.50200 -13.67000 1.000 40.14070 160 GLY H N 1
ATOM 1212 C CA . GLY A 1 164 ? 42.66600 33.79900 -14.87600 1.000 43.60899 160 GLY H CA 1
ATOM 1213 C C . GLY A 1 164 ? 41.27300 33.21500 -14.93700 1.000 44.25333 160 GLY H C 1
ATOM 1214 O O . GLY A 1 164 ? 40.61400 33.34100 -15.97700 1.000 41.89671 160 GLY H O 1
ATOM 1215 N N . VAL A 1 165 ? 40.80100 32.58600 -13.86600 1.000 30.45959 161 VAL H N 1
ATOM 1216 C CA . VAL A 1 165 ? 39.48600 31.95700 -13.84600 1.000 37.02699 161 VAL H CA 1
ATOM 1217 C C . VAL A 1 165 ? 38.44400 32.99600 -13.45500 1.000 34.61855 161 VAL H C 1
ATOM 1218 O O . VAL A 1 165 ? 38.62800 33.74300 -12.48600 1.000 37.77683 161 VAL H O 1
ATOM 1222 N N . HIS A 1 166 ? 37.35500 33.05300 -14.21800 1.000 25.54013 162 HIS H N 1
ATOM 1223 C CA . HIS A 1 166 ? 36.21200 33.90100 -13.90500 1.000 25.16075 162 HIS H CA 1
ATOM 1224 C C . HIS A 1 166 ? 34.95800 33.04300 -13.92900 1.000 27.11465 162 HIS H C 1
ATOM 1225 O O . HIS A 1 166 ? 34.64000 32.43600 -14.95800 1.000 31.93150 162 HIS H O 1
ATOM 1232 N N . THR A 1 167 ? 34.24900 32.99000 -12.80600 1.000 23.88660 163 THR H N 1
ATOM 1233 C CA . THR A 1 167 ? 32.95300 32.32700 -12.73100 1.000 32.43299 163 THR H CA 1
ATOM 1234 C C . THR A 1 167 ? 31.89400 33.38400 -12.45300 1.000 28.33813 163 THR H C 1
ATOM 1235 O O . THR A 1 167 ? 31.90100 34.01500 -11.39000 1.000 43.88209 163 THR H O 1
ATOM 1239 N N . PHE A 1 168 ? 30.99700 33.57200 -13.40700 1.000 27.36580 164 PHE H N 1
ATOM 1240 C CA . PHE A 1 168 ? 30.02500 34.64500 -13.34800 1.000 36.21648 164 PHE H CA 1
ATOM 1241 C C . PHE A 1 168 ? 28.85300 34.27200 -12.44900 1.000 27.70475 164 PHE H C 1
ATOM 1242 O O . PHE A 1 168 ? 28.59900 33.09100 -12.19700 1.000 32.53727 164 PHE H O 1
ATOM 1250 N N . PRO A 1 169 ? 28.13900 35.26800 -11.92600 1.000 26.09809 165 PRO H N 1
ATOM 1251 C CA . PRO A 1 169 ? 26.91000 34.97300 -11.18500 1.000 23.50769 165 PRO H CA 1
ATOM 1252 C C . PRO A 1 169 ? 25.90400 34.26000 -12.07300 1.000 24.52082 165 PRO H C 1
ATOM 1253 O O . PRO A 1 169 ? 25.81200 34.51500 -13.27700 1.000 27.86373 165 PRO H O 1
ATOM 1257 N N . ALA A 1 170 ? 25.15600 33.34600 -11.46700 1.000 38.70622 166 ALA H N 1
ATOM 1258 C CA . ALA A 1 170 ? 24.10100 32.66100 -12.19400 1.000 36.90221 166 ALA H CA 1
ATOM 1259 C C . ALA A 1 170 ? 23.01100 33.64600 -12.59500 1.000 36.60597 166 ALA H C 1
ATOM 1260 O O . ALA A 1 170 ? 22.76000 34.64200 -11.91300 1.000 30.51794 166 ALA H O 1
ATOM 1262 N N . VAL A 1 171 ? 22.37200 33.36700 -13.72500 1.000 39.94807 167 VAL H N 1
ATOM 1263 C CA . VAL A 1 171 ? 21.23500 34.14600 -14.19500 1.000 38.57028 167 VAL H CA 1
ATOM 1264 C C . VAL A 1 171 ? 20.00600 33.24800 -14.17700 1.000 37.25358 167 VAL H C 1
ATOM 1265 O O . VAL A 1 171 ? 20.07900 32.06600 -14.53200 1.000 38.74839 167 VAL H O 1
ATOM 1269 N N . LEU A 1 172 ? 18.88900 33.79400 -13.70400 1.000 25.60041 168 LEU H N 1
ATOM 1270 C CA . LEU A 1 172 ? 17.63700 33.04900 -13.65700 1.000 29.48601 168 LEU H CA 1
ATOM 1271 C C . LEU A 1 172 ? 16.97000 33.14200 -15.02200 1.000 42.16861 168 LEU H C 1
ATOM 1272 O O . LEU A 1 172 ? 16.41400 34.18500 -15.38100 1.000 50.37469 168 LEU H O 1
ATOM 1277 N N . GLN A 1 173 ? 17.03300 32.05800 -15.78800 1.000 36.37676 169 GLN H N 1
ATOM 1278 C CA . GLN A 1 173 ? 16.41300 32.03800 -17.10200 1.000 31.00964 169 GLN H CA 1
ATOM 1279 C C . GLN A 1 173 ? 14.89300 32.03100 -16.97100 1.000 31.71227 169 GLN H C 1
ATOM 1280 O O . GLN A 1 173 ? 14.33100 31.68100 -15.93000 1.000 48.60419 169 GLN H O 1
ATOM 1286 N N . SER A 1 174 ? 14.22400 32.43100 -18.05600 1.000 43.71197 170 SER H N 1
ATOM 1287 C CA . SER A 1 174 ? 12.76600 32.48900 -18.05500 1.000 51.10690 170 SER H CA 1
ATOM 1288 C C . SER A 1 174 ? 12.13300 31.11700 -17.86700 1.000 41.96267 170 SER H C 1
ATOM 1289 O O . SER A 1 174 ? 10.94800 31.03400 -17.52800 1.000 57.71886 170 SER H O 1
ATOM 1292 N N . SER A 1 175 ? 12.89400 30.04200 -18.08000 1.000 50.40065 171 SER H N 1
ATOM 1293 C CA . SER A 1 175 ? 12.39900 28.69300 -17.84000 1.000 43.17883 171 SER H CA 1
ATOM 1294 C C . SER A 1 175 ? 12.26700 28.36700 -16.35900 1.000 36.86010 171 SER H C 1
ATOM 1295 O O . SER A 1 175 ? 11.67900 27.33300 -16.02200 1.000 33.08541 171 SER H O 1
ATOM 1298 N N . GLY A 1 176 ? 12.78900 29.21200 -15.47500 1.000 31.07841 172 GLY H N 1
ATOM 1299 C CA . GLY A 1 176 ? 12.79100 28.93200 -14.05700 1.000 30.42540 172 GLY H CA 1
ATOM 1300 C C . GLY A 1 176 ? 14.02100 28.21500 -13.54900 1.000 37.00812 172 GLY H C 1
ATOM 1301 O O . GLY A 1 176 ? 14.05700 27.83900 -12.37200 1.000 36.12374 172 GLY H O 1
ATOM 1302 N N . LEU A 1 177 ? 15.02600 28.01300 -14.39500 1.000 37.31537 173 LEU H N 1
ATOM 1303 C CA . LEU A 1 177 ? 16.26000 27.34700 -14.01500 1.000 27.98970 173 LEU H CA 1
ATOM 1304 C C . LEU A 1 177 ? 17.42500 28.32200 -14.11100 1.000 33.32086 173 LEU H C 1
ATOM 1305 O O . LEU A 1 177 ? 17.40900 29.26100 -14.91300 1.000 25.82524 173 LEU H O 1
ATOM 1310 N N . TYR A 1 178 ? 18.43500 28.09000 -13.28300 1.000 31.48002 174 TYR H N 1
ATOM 1311 C CA . TYR A 1 178 ? 19.62800 28.91800 -13.27800 1.000 32.14969 174 TYR H CA 1
ATOM 1312 C C . TYR A 1 178 ? 20.63000 28.41600 -14.31000 1.000 31.60168 174 TYR H C 1
ATOM 1313 O O . TYR A 1 178 ? 20.61400 27.25100 -14.71400 1.000 35.90780 174 TYR H O 1
ATOM 1322 N N . SER A 1 179 ? 21.50600 29.32100 -14.74100 1.000 38.24372 175 SER H N 1
ATOM 1323 C CA . SER A 1 179 ? 22.55300 28.96700 -15.68900 1.000 28.02514 175 SER H CA 1
ATOM 1324 C C . SER A 1 179 ? 23.67200 29.99000 -15.58700 1.000 35.88690 175 SER H C 1
ATOM 1325 O O . SER A 1 179 ? 23.42500 31.19400 -15.70800 1.000 54.19832 175 SER H O 1
ATOM 1328 N N . LEU A 1 180 ? 24.89200 29.51000 -15.36400 1.000 38.74751 176 LEU H N 1
ATOM 1329 C CA . LEU A 1 180 ? 26.07500 30.35400 -15.33000 1.000 29.28898 176 LEU H CA 1
ATOM 1330 C C . LEU A 1 180 ? 27.12000 29.78800 -16.27900 1.000 33.20859 176 LEU H C 1
ATOM 1331 O O . LEU A 1 180 ? 27.01900 28.65200 -16.75100 1.000 46.80697 176 LEU H O 1
ATOM 1336 N N . SER A 1 181 ? 28.13400 30.60000 -16.55200 1.000 36.03626 177 SER H N 1
ATOM 1337 C CA . SER A 1 181 ? 29.28500 30.18200 -17.33300 1.000 28.27869 177 SER H CA 1
ATOM 1338 C C . SER A 1 181 ? 30.55200 30.48300 -16.54600 1.000 26.07342 177 SER H C 1
ATOM 1339 O O . SER A 1 181 ? 30.61400 31.45100 -15.78500 1.000 31.20244 177 SER H O 1
ATOM 1342 N N . SER A 1 182 ? 31.55500 29.62900 -16.72300 1.000 27.45981 178 SER H N 1
ATOM 1343 C CA . SER A 1 182 ? 32.85700 29.80500 -16.09600 1.000 26.44338 178 SER H CA 1
ATOM 1344 C C . SER A 1 182 ? 33.91400 29.79600 -17.18800 1.000 22.23294 178 SER H C 1
ATOM 1345 O O . SER A 1 182 ? 33.92600 28.89600 -18.03200 1.000 38.75098 178 SER H O 1
ATOM 1348 N N . VAL A 1 183 ? 34.79700 30.79600 -17.17200 1.000 23.44834 179 VAL H N 1
ATOM 1349 C CA . VAL A 1 183 ? 35.78100 30.98100 -18.22800 1.000 23.73192 179 VAL H CA 1
ATOM 1350 C C . VAL A 1 183 ? 37.16200 31.15000 -17.61000 1.000 28.11952 179 VAL H C 1
ATOM 1351 O O . VAL A 1 183 ? 37.31000 31.47300 -16.43000 1.000 38.12092 179 VAL H O 1
ATOM 1355 N N . VAL A 1 184 ? 38.18000 30.92000 -18.43400 1.000 34.63082 180 VAL H N 1
ATOM 1356 C CA . VAL A 1 184 ? 39.57000 31.05600 -18.01700 1.000 28.43738 180 VAL H CA 1
ATOM 1357 C C . VAL A 1 184 ? 40.40500 31.40000 -19.24200 1.000 28.12033 180 VAL H C 1
ATOM 1358 O O . VAL A 1 184 ? 40.19300 30.85300 -20.32800 1.000 37.43792 180 VAL H O 1
ATOM 1362 N N . THR A 1 185 ? 41.34700 32.32200 -19.06800 1.000 31.38912 181 THR H N 1
ATOM 1363 C CA . THR A 1 185 ? 42.23500 32.74900 -20.14100 1.000 37.28268 181 THR H CA 1
ATOM 1364 C C . THR A 1 185 ? 43.58300 32.05800 -19.98600 1.000 32.33491 181 THR H C 1
ATOM 1365 O O . THR A 1 185 ? 44.20300 32.12500 -18.91900 1.000 47.25721 181 THR H O 1
ATOM 1369 N N . VAL A 1 186 ? 44.02900 31.39800 -21.05000 1.000 42.79475 182 VAL H N 1
ATOM 1370 C CA . VAL A 1 186 ? 45.21600 30.54700 -21.00400 1.000 38.68039 182 VAL H CA 1
ATOM 1371 C C . VAL A 1 186 ? 46.12200 30.92000 -22.16900 1.000 48.26243 182 VAL H C 1
ATOM 1372 O O . VAL A 1 186 ? 45.67900 31.55600 -23.14000 1.000 46.48558 182 VAL H O 1
ATOM 1376 N N . PRO A 1 187 ? 47.40700 30.56800 -22.09100 1.000 51.28462 183 PRO H N 1
ATOM 1377 C CA . PRO A 1 187 ? 48.29100 30.77400 -23.24500 1.000 54.14186 183 PRO H CA 1
ATOM 1378 C C . PRO A 1 187 ? 47.78600 30.02100 -24.46600 1.000 53.53083 183 PRO H C 1
ATOM 1379 O O . PRO A 1 187 ? 47.31300 28.88600 -24.36900 1.000 55.75951 183 PRO H O 1
ATOM 1383 N N . SER A 1 188 ? 47.89200 30.66900 -25.62900 1.000 61.53462 184 SER H N 1
ATOM 1384 C CA . SER A 1 188 ? 47.41500 30.05700 -26.86500 1.000 50.63004 184 SER H CA 1
ATOM 1385 C C . SER A 1 188 ? 48.19900 28.79300 -27.19500 1.000 57.22226 184 SER H C 1
ATOM 1386 O O . SER A 1 188 ? 47.62100 27.78900 -27.62500 1.000 53.10498 184 SER H O 1
ATOM 1389 N N . SER A 1 189 ? 49.51900 28.82500 -26.99900 1.000 57.47392 185 SER H N 1
ATOM 1390 C CA . SER A 1 189 ? 50.34900 27.65900 -27.27800 1.000 56.76944 185 SER H CA 1
ATOM 1391 C C . SER A 1 189 ? 50.04000 26.48900 -26.35300 1.000 64.95600 185 SER H C 1
ATOM 1392 O O . SER A 1 189 ? 50.36700 25.34700 -26.69100 1.000 71.93166 185 SER H O 1
ATOM 1395 N N . SER A 1 190 ? 49.42100 26.74400 -25.19900 1.000 57.79758 186 SER H N 1
ATOM 1396 C CA . SER A 1 190 ? 49.11600 25.66800 -24.26400 1.000 61.78741 186 SER H CA 1
ATOM 1397 C C . SER A 1 190 ? 47.98100 24.77600 -24.75100 1.000 63.09335 186 SER H C 1
ATOM 1398 O O . SER A 1 190 ? 47.87000 23.63400 -24.29200 1.000 77.36130 186 SER H O 1
ATOM 1401 N N . LEU A 1 191 ? 47.14200 25.26400 -25.66100 1.000 46.71245 187 LEU H N 1
ATOM 1402 C CA . LEU A 1 191 ? 46.04500 24.45700 -26.17500 1.000 48.49516 187 LEU H CA 1
ATOM 1403 C C . LEU A 1 191 ? 46.57900 23.26200 -26.95700 1.000 62.14315 187 LEU H C 1
ATOM 1404 O O . LEU A 1 191 ? 47.66000 23.30900 -27.54900 1.000 68.03060 187 LEU H O 1
ATOM 1409 N N . GLY A 1 192 ? 45.80800 22.17700 -26.94600 1.000 66.00951 188 GLY H N 1
ATOM 1410 C CA . GLY A 1 192 ? 46.22600 20.95100 -27.59600 1.000 70.79344 188 GLY H CA 1
ATOM 1411 C C . GLY A 1 192 ? 47.16700 20.13000 -26.73800 1.000 83.21917 188 GLY H C 1
ATOM 1412 O O . GLY A 1 192 ? 46.90300 18.95700 -26.45800 1.000 85.89756 188 GLY H O 1
ATOM 1413 N N . THR A 1 193 ? 48.27700 20.74100 -26.31600 1.000 80.18421 189 THR H N 1
ATOM 1414 C CA . THR A 1 193 ? 49.22500 20.04300 -25.45400 1.000 77.70909 189 THR H CA 1
ATOM 1415 C C . THR A 1 193 ? 48.68500 19.87500 -24.03900 1.000 64.92212 189 THR H C 1
ATOM 1416 O O . THR A 1 193 ? 48.99000 18.87700 -23.37600 1.000 60.39373 189 THR H O 1
ATOM 1420 N N . GLN A 1 194 ? 47.88800 20.82700 -23.56300 1.000 68.14089 190 GLN H N 1
ATOM 1421 C CA . GLN A 1 194 ? 47.34800 20.80900 -22.21100 1.000 59.58115 190 GLN H CA 1
ATOM 1422 C C . GLN A 1 194 ? 45.83700 20.62000 -22.26700 1.000 56.48512 190 GLN H C 1
ATOM 1423 O O . GLN A 1 194 ? 45.16800 21.15700 -23.15600 1.000 69.56062 190 GLN H O 1
ATOM 1429 N N . THR A 1 195 ? 45.30300 19.84600 -21.32200 1.000 43.42781 191 THR H N 1
ATOM 1430 C CA . THR A 1 195 ? 43.87700 19.53700 -21.25700 1.000 49.02231 191 THR H CA 1
ATOM 1431 C C . THR A 1 195 ? 43.23200 20.32100 -20.12500 1.000 44.61264 191 THR H C 1
ATOM 1432 O O . THR A 1 195 ? 43.61900 20.17300 -18.96100 1.000 49.94118 191 THR H O 1
ATOM 1436 N N . TYR A 1 196 ? 42.22800 21.12200 -20.46000 1.000 43.09816 192 TYR H N 1
ATOM 1437 C CA . TYR A 1 196 ? 41.50600 21.92100 -19.48300 1.000 34.27771 192 TYR H CA 1
ATOM 1438 C C . TYR A 1 196 ? 40.16500 21.25900 -19.19900 1.000 34.22267 192 TYR H C 1
ATOM 1439 O O . TYR A 1 196 ? 39.38300 21.00400 -20.12100 1.000 39.29599 192 TYR H O 1
ATOM 1448 N N . ILE A 1 197 ? 39.91100 20.97500 -17.92500 1.000 32.95533 193 ILE H N 1
ATOM 1449 C CA . ILE A 1 197 ? 38.70200 20.29300 -17.48400 1.000 37.40697 193 ILE H CA 1
ATOM 1450 C C . ILE A 1 197 ? 38.00200 21.17900 -16.46600 1.000 30.32973 193 ILE H C 1
ATOM 1451 O O . ILE A 1 197 ? 38.64200 21.70300 -15.54700 1.000 33.52006 193 ILE H O 1
ATOM 1456 N N . CYS A 1 198 ? 36.69800 21.35400 -16.63700 1.000 28.96282 194 CYS H N 1
ATOM 1457 C CA . CYS A 1 198 ? 35.87200 22.07600 -15.68200 1.000 37.43617 194 CYS H CA 1
ATOM 1458 C C . CYS A 1 198 ? 35.21000 21.07700 -14.74100 1.000 31.53403 194 CYS H C 1
ATOM 1459 O O . CYS A 1 198 ? 34.66500 20.06100 -15.18500 1.000 36.74941 194 CYS H O 1
ATOM 1462 N N . ASN A 1 199 ? 35.28700 21.34900 -13.44400 1.000 34.31215 195 ASN H N 1
ATOM 1463 C CA . ASN A 1 199 ? 34.70800 20.48300 -12.42100 1.000 38.29107 195 ASN H CA 1
ATOM 1464 C C . ASN A 1 199 ? 33.47500 21.18500 -11.86500 1.000 29.43940 195 ASN H C 1
ATOM 1465 O O . ASN A 1 199 ? 33.58800 22.12300 -11.07000 1.000 30.96703 195 ASN H O 1
ATOM 1470 N N . VAL A 1 200 ? 32.30200 20.72600 -12.28500 1.000 26.63946 196 VAL H N 1
ATOM 1471 C CA . VAL A 1 200 ? 31.03400 21.32700 -11.89600 1.000 31.45257 196 VAL H CA 1
ATOM 1472 C C . VAL A 1 200 ? 30.42500 20.47500 -10.79300 1.000 28.69468 196 VAL H C 1
ATOM 1473 O O . VAL A 1 200 ? 30.24600 19.26200 -10.96100 1.000 27.91621 196 VAL H O 1
ATOM 1477 N N . ASN A 1 201 ? 30.11700 21.10500 -9.66400 1.000 26.14112 197 ASN H N 1
ATOM 1478 C CA . ASN A 1 201 ? 29.50000 20.43800 -8.52800 1.000 27.30683 197 ASN H CA 1
ATOM 1479 C C . ASN A 1 201 ? 28.19000 21.13300 -8.19300 1.000 28.51770 197 ASN H C 1
ATOM 1480 O O . ASN A 1 201 ? 28.15900 22.35400 -8.00400 1.000 39.32319 197 ASN H O 1
ATOM 1485 N N . HIS A 1 202 ? 27.11300 20.35600 -8.12500 1.000 30.88839 198 HIS H N 1
ATOM 1486 C CA . HIS A 1 202 ? 25.79600 20.83900 -7.72000 1.000 26.62244 198 HIS H CA 1
ATOM 1487 C C . HIS A 1 202 ? 25.36200 19.98200 -6.53500 1.000 39.85463 198 HIS H C 1
ATOM 1488 O O . HIS A 1 202 ? 24.71300 18.94700 -6.70800 1.000 42.63496 198 HIS H O 1
ATOM 1495 N N . LYS A 1 203 ? 25.73500 20.41900 -5.33300 1.000 36.19997 199 LYS H N 1
ATOM 1496 C CA . LYS A 1 203 ? 25.41400 19.65800 -4.12800 1.000 33.60827 199 LYS H CA 1
ATOM 1497 C C . LYS A 1 203 ? 23.92600 19.36300 -3.95100 1.000 32.48211 199 LYS H C 1
ATOM 1498 O O . LYS A 1 203 ? 23.60600 18.23800 -3.52800 1.000 34.02433 199 LYS H O 1
ATOM 1504 N N . PRO A 1 204 ? 22.98600 20.28600 -4.21600 1.000 32.40971 200 PRO H N 1
ATOM 1505 C CA . PRO A 1 204 ? 21.56700 19.95400 -3.97700 1.000 31.21588 200 PRO H CA 1
ATOM 1506 C C . PRO A 1 204 ? 21.09500 18.69800 -4.69000 1.000 32.17662 200 PRO H C 1
ATOM 1507 O O . PRO A 1 204 ? 20.31300 17.92800 -4.12000 1.000 42.11027 200 PRO H O 1
ATOM 1511 N N . SER A 1 205 ? 21.54000 18.46800 -5.92200 1.000 31.31989 201 SER H N 1
ATOM 1512 C CA . SER A 1 205 ? 21.24300 17.23400 -6.63500 1.000 32.70042 201 SER H CA 1
ATOM 1513 C C . SER A 1 205 ? 22.36800 16.21400 -6.53200 1.000 36.21829 201 SER H C 1
ATOM 1514 O O . SER A 1 205 ? 22.22300 15.09700 -7.03900 1.000 37.14984 201 SER H O 1
ATOM 1517 N N . ASN A 1 206 ? 23.47600 16.57100 -5.87800 1.000 44.73599 202 ASN H N 1
ATOM 1518 C CA . ASN A 1 206 ? 24.62500 15.68400 -5.69600 1.000 43.45832 202 ASN H CA 1
ATOM 1519 C C . ASN A 1 206 ? 25.13800 15.15100 -7.03300 1.000 35.39805 202 ASN H C 1
ATOM 1520 O O . ASN A 1 206 ? 25.41400 13.96000 -7.19100 1.000 51.97718 202 ASN H O 1
ATOM 1525 N N . THR A 1 207 ? 25.26500 16.04800 -8.00600 1.000 33.19787 203 THR H N 1
ATOM 1526 C CA . THR A 1 207 ? 25.84300 15.71600 -9.30000 1.000 45.66389 203 THR H CA 1
ATOM 1527 C C . THR A 1 207 ? 27.19900 16.38900 -9.44400 1.000 40.09736 203 THR H C 1
ATOM 1528 O O . THR A 1 207 ? 27.32800 17.59800 -9.22700 1.000 33.16221 203 THR H O 1
ATOM 1532 N N . LYS A 1 208 ? 28.20300 15.59700 -9.80100 1.000 42.34053 204 LYS H N 1
ATOM 1533 C CA . LYS A 1 208 ? 29.51800 16.09300 -10.17100 1.000 34.98251 204 LYS H CA 1
ATOM 1534 C C . LYS A 1 208 ? 29.74000 15.79500 -11.64500 1.000 40.82068 204 LYS H C 1
ATOM 1535 O O . LYS A 1 208 ? 29.61500 14.64300 -12.07400 1.000 45.01267 204 LYS H O 1
ATOM 1541 N N . VAL A 1 209 ? 30.05000 16.83000 -12.42100 1.000 33.46090 205 VAL H N 1
ATOM 1542 C CA . VAL A 1 209 ? 30.30300 16.68900 -13.84800 1.000 32.43867 205 VAL H CA 1
ATOM 1543 C C . VAL A 1 209 ? 31.67700 17.26600 -14.15000 1.000 31.22496 205 VAL H C 1
ATOM 1544 O O . VAL A 1 209 ? 31.96900 18.41200 -13.78900 1.000 39.61979 205 VAL H O 1
ATOM 1548 N N . ASP A 1 210 ? 32.51700 16.46900 -14.80100 1.000 39.28550 206 ASP H N 1
ATOM 1549 C CA . ASP A 1 210 ? 33.80800 16.91600 -15.30400 1.000 40.97312 206 ASP H CA 1
ATOM 1550 C C . ASP A 1 210 ? 33.73100 16.93700 -16.82300 1.000 38.07676 206 ASP H C 1
ATOM 1551 O O . ASP A 1 210 ? 33.43600 15.91200 -17.44700 1.000 50.24328 206 ASP H O 1
ATOM 1556 N N . LYS A 1 211 ? 33.98300 18.10200 -17.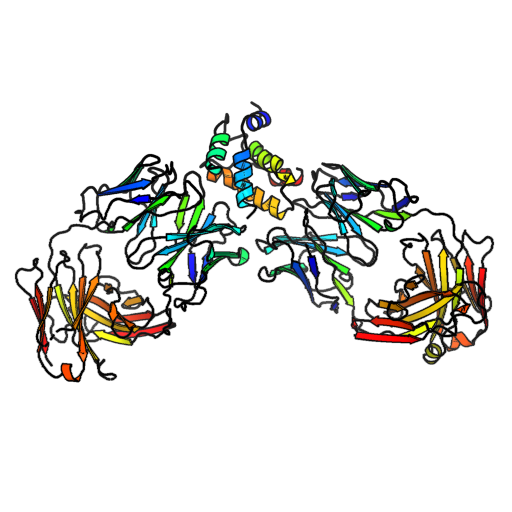41400 1.000 44.83776 207 LYS H N 1
ATOM 1557 C CA . LYS A 1 211 ? 33.86300 18.29300 -18.85300 1.000 45.49779 207 LYS H CA 1
ATOM 1558 C C . LYS A 1 211 ? 35.19700 18.76700 -19.40400 1.000 40.82741 207 LYS H C 1
ATOM 1559 O O . LYS A 1 211 ? 35.72500 19.79400 -18.96400 1.000 38.35060 207 LYS H O 1
ATOM 1565 N N . LYS A 1 212 ? 35.73800 18.01900 -20.36000 1.000 48.65509 208 LYS H N 1
ATOM 1566 C CA . LYS A 1 212 ? 36.94100 18.43700 -21.06100 1.000 35.70716 208 LYS H CA 1
ATOM 1567 C C . LYS A 1 212 ? 36.58400 19.50300 -22.08700 1.000 37.29483 208 LYS H C 1
ATOM 1568 O O . LYS A 1 212 ? 35.64500 19.33200 -22.87100 1.000 51.67299 208 LYS H O 1
ATOM 1574 N N . VAL A 1 213 ? 37.32700 20.60400 -22.07800 1.000 39.18185 209 VAL H N 1
ATOM 1575 C CA . VAL A 1 213 ? 37.10400 21.71500 -22.99500 1.000 34.18402 209 VAL H CA 1
ATOM 1576 C C . VAL A 1 213 ? 38.30100 21.77800 -23.93300 1.000 34.72155 209 VAL H C 1
ATOM 1577 O O . VAL A 1 213 ? 39.39800 22.18200 -23.52900 1.000 42.29474 209 VAL H O 1
ATOM 1581 N N . GLU A 1 214 ? 38.09400 21.37900 -25.18300 1.000 36.58374 210 GLU H N 1
ATOM 1582 C CA . GLU A 1 214 ? 39.15400 21.33900 -26.17600 1.000 48.69192 210 GLU H CA 1
ATOM 1583 C C . GLU A 1 214 ? 38.64600 21.92200 -27.48500 1.000 57.13233 210 GLU H C 1
ATOM 1584 O O . GLU A 1 214 ? 37.43900 21.88600 -27.75700 1.000 54.27939 210 GLU H O 1
ATOM 1590 N N . PRO A 1 215 ? 39.54300 22.47800 -28.31500 1.000 65.94758 211 PRO H N 1
ATOM 1591 C CA . PRO A 1 215 ? 39.16200 22.99900 -29.63300 1.000 57.54833 211 PRO H CA 1
ATOM 1592 C C . PRO A 1 215 ? 38.70300 21.89800 -30.58300 1.000 45.17132 211 PRO H C 1
ATOM 1593 O O . PRO A 1 215 ? 37.57100 21.96000 -31.06000 1.000 58.98690 211 PRO H O 1
ATOM 1597 N N . ASP B 2 1 ? 13.19400 53.70300 19.32500 1.000 82.35199 2 ASP L N 1
ATOM 1598 C CA . ASP B 2 1 ? 13.71700 53.39000 18.00000 1.000 65.22182 2 ASP L CA 1
ATOM 1599 C C . ASP B 2 1 ? 14.93000 54.25400 17.67200 1.000 58.86818 2 ASP L C 1
ATOM 1600 O O . ASP B 2 1 ? 14.84600 55.48200 17.66500 1.000 74.57151 2 ASP L O 1
ATOM 1605 N N . ILE B 2 2 ? 16.05600 53.60200 17.39700 1.000 44.27312 3 ILE L N 1
ATOM 1606 C CA . ILE B 2 2 ? 17.30700 54.27200 17.06500 1.000 44.87474 3 ILE L CA 1
ATOM 1607 C C . ILE B 2 2 ? 17.62000 53.99400 15.60300 1.000 42.19861 3 ILE L C 1
ATOM 1608 O O . ILE B 2 2 ? 17.66100 52.83200 15.18000 1.000 53.18018 3 ILE L O 1
ATOM 1613 N N . GLN B 2 3 ? 17.84300 55.05600 14.83500 1.000 41.59590 4 GLN L N 1
ATOM 1614 C CA . GLN B 2 3 ? 18.10700 54.95000 13.40800 1.000 41.28003 4 GLN L CA 1
ATOM 1615 C C . GLN B 2 3 ? 19.60600 54.98800 13.14200 1.000 36.80528 4 GLN L C 1
ATOM 1616 O O . GLN B 2 3 ? 20.33300 55.79100 13.73300 1.000 42.57132 4 GLN L O 1
ATOM 1622 N N . MET B 2 4 ? 20.06100 54.11000 12.25200 1.000 43.76021 5 MET L N 1
ATOM 1623 C CA . MET B 2 4 ? 21.47100 53.98900 11.88400 1.000 41.29329 5 MET L CA 1
ATOM 1624 C C . MET B 2 4 ? 21.63700 54.51300 10.46200 1.000 42.04451 5 MET L C 1
ATOM 1625 O O . MET B 2 4 ? 21.28500 53.83100 9.49500 1.000 55.40305 5 MET L O 1
ATOM 1630 N N . THR B 2 5 ? 22.17700 55.72300 10.33400 1.000 38.19802 6 THR L N 1
ATOM 1631 C CA . THR B 2 5 ? 22.39500 56.35000 9.03500 1.000 34.26294 6 THR L CA 1
ATOM 1632 C C . THR B 2 5 ? 23.86400 56.20300 8.65200 1.000 32.99901 6 THR L C 1
ATOM 1633 O O . THR B 2 5 ? 24.72800 56.90400 9.19100 1.000 33.74020 6 THR L O 1
ATOM 1637 N N . GLN B 2 6 ? 24.14500 55.27500 7.73200 1.000 31.48654 7 GLN L N 1
ATOM 1638 C CA . GLN B 2 6 ? 25.51300 55.09600 7.19100 1.000 31.52962 7 GLN L CA 1
ATOM 1639 C C . GLN B 2 6 ? 25.64500 56.08400 6.04400 1.000 31.48531 7 GLN L C 1
ATOM 1640 O O . GLN B 2 6 ? 24.87600 55.98400 5.10000 1.000 32.65984 7 GLN L O 1
ATOM 1646 N N . SER B 2 7 ? 26.62800 56.96200 6.11200 1.000 32.49456 8 SER L N 1
ATOM 1647 C CA . SER B 2 7 ? 26.68100 58.08700 5.15200 1.000 41.24274 8 SER L CA 1
ATOM 1648 C C . SER B 2 7 ? 27.10600 57.74300 3.73500 1.000 68.67582 8 SER L C 1
ATOM 1649 O O . SER B 2 7 ? 26.28300 58.00600 2.83500 1.000 90.08831 8 SER L O 1
ATOM 1652 N N . PRO B 2 8 ? 28.30500 57.21400 3.42900 1.000 35.93631 9 PRO L N 1
ATOM 1653 C CA . PRO B 2 8 ? 28.57200 56.90600 2.03900 1.000 33.52199 9 PRO L CA 1
ATOM 1654 C C . PRO B 2 8 ? 27.79500 55.62300 1.69700 1.000 30.20425 9 PRO L C 1
ATOM 1655 O O . PRO B 2 8 ? 28.03200 54.66600 2.33300 1.000 41.36233 9 PRO L O 1
ATOM 1659 N N . SER B 2 9 ? 26.82000 55.66700 0.79500 1.000 30.95538 10 SER L N 1
ATOM 1660 C CA . SER B 2 9 ? 26.10100 54.44300 0.34600 1.000 34.27130 10 SER L CA 1
ATOM 1661 C C . SER B 2 9 ? 27.04700 53.69100 -0.57100 1.000 28.83910 10 SER L C 1
ATOM 1662 O O . SER B 2 9 ? 27.11600 52.47000 -0.50700 1.000 29.90031 10 SER L O 1
ATOM 1665 N N . THR B 2 10 ? 27.68600 54.43600 -1.44600 1.000 39.00887 11 THR L N 1
ATOM 1666 C CA . THR B 2 10 ? 28.69100 53.89400 -2.34800 1.000 35.61681 11 THR L CA 1
ATOM 1667 C C . THR B 2 10 ? 29.89500 54.82400 -2.34800 1.000 29.74670 11 THR L C 1
ATOM 1668 O O . THR B 2 10 ? 29.77900 56.01500 -2.04800 1.000 31.50357 11 THR L O 1
ATOM 1672 N N . LEU B 2 11 ? 31.05800 54.26300 -2.67100 1.000 45.39839 12 LEU L N 1
ATOM 1673 C CA . LEU B 2 11 ? 32.31300 54.99100 -2.54500 1.000 32.71995 12 LEU L CA 1
ATOM 1674 C C . LEU B 2 11 ? 33.32500 54.41100 -3.52100 1.000 35.49661 12 LEU L C 1
ATOM 1675 O O . LEU B 2 11 ? 33.53700 53.19600 -3.55000 1.000 43.40773 12 LEU L O 1
ATOM 1680 N N . SER B 2 12 ? 33.94600 55.28100 -4.31100 1.000 40.50297 13 SER L N 1
ATOM 1681 C CA . SER B 2 12 ? 35.03000 54.90200 -5.20400 1.000 53.30177 13 SER L CA 1
ATOM 1682 C C . SER B 2 12 ? 36.27900 55.68500 -4.82900 1.000 47.44759 13 SER L C 1
ATOM 1683 O O . SER B 2 12 ? 36.21500 56.89400 -4.58400 1.000 42.69912 13 SER L O 1
ATOM 1686 N N . ALA B 2 13 ? 37.41200 54.98900 -4.77800 1.000 44.67153 14 ALA L N 1
ATOM 1687 C CA . ALA B 2 13 ? 38.67100 55.60000 -4.37900 1.000 39.47895 14 ALA L CA 1
ATOM 1688 C C . ALA B 2 13 ? 39.81600 54.84200 -5.03400 1.000 48.32353 14 ALA L C 1
ATOM 1689 O O . ALA B 2 13 ? 39.64400 53.73500 -5.54900 1.000 49.33278 14 ALA L O 1
ATOM 1691 N N . SER B 2 14 ? 40.99500 55.45600 -5.01300 1.000 49.24926 15 SER L N 1
ATOM 1692 C CA . SER B 2 14 ? 42.18100 54.86200 -5.60700 1.000 44.51556 15 SER L CA 1
ATOM 1693 C C . SER B 2 14 ? 42.92100 53.99500 -4.59200 1.000 48.33354 15 SER L C 1
ATOM 1694 O O . SER B 2 14 ? 42.71000 54.09100 -3.38100 1.000 38.73690 15 SER L O 1
ATOM 1697 N N . VAL B 2 15 ? 43.79900 53.13200 -5.11200 1.000 42.95806 16 VAL L N 1
ATOM 1698 C CA . VAL B 2 15 ? 44.62100 52.29000 -4.25200 1.000 41.86855 16 VAL L CA 1
ATOM 1699 C C . VAL B 2 15 ? 45.56800 53.16700 -3.44900 1.000 42.96781 16 VAL L C 1
ATOM 1700 O O . VAL B 2 15 ? 46.20900 54.07800 -3.98900 1.000 47.91056 16 VAL L O 1
ATOM 1704 N N . GLY B 2 16 ? 45.65500 52.90200 -2.14700 1.000 41.21802 17 GLY L N 1
ATOM 1705 C CA . GLY B 2 16 ? 46.46900 53.70500 -1.26200 1.000 42.12846 17 GLY L CA 1
ATOM 1706 C C . GLY B 2 16 ? 45.80000 54.95600 -0.74100 1.000 49.72765 17 GLY L C 1
ATOM 1707 O O . GLY B 2 16 ? 46.43400 55.71200 0.00600 1.000 50.47717 17 GLY L O 1
ATOM 1708 N N . ASP B 2 17 ? 44.54600 55.20100 -1.10800 1.000 48.74256 18 ASP L N 1
ATOM 1709 C CA . ASP B 2 17 ? 43.82600 56.37200 -0.63600 1.000 40.11790 18 ASP L CA 1
ATOM 1710 C C . ASP B 2 17 ? 43.27500 56.13500 0.76300 1.000 37.89428 18 ASP L C 1
ATOM 1711 O O . ASP B 2 17 ? 43.04200 54.99600 1.17900 1.000 36.76477 18 ASP L O 1
ATOM 1716 N N . ARG B 2 18 ? 43.07400 57.22800 1.49200 1.000 38.18007 19 ARG L N 1
ATOM 1717 C CA . ARG B 2 18 ? 42.39800 57.16300 2.77900 1.000 36.31186 19 ARG L CA 1
ATOM 1718 C C . ARG B 2 18 ? 40.89100 57.17800 2.55500 1.000 34.80396 19 ARG L C 1
ATOM 1719 O O . ARG B 2 18 ? 40.37400 58.01600 1.80900 1.000 37.48627 19 ARG L O 1
ATOM 1727 N N . VAL B 2 19 ? 40.19000 56.24400 3.19100 1.000 32.64427 20 VAL L N 1
ATOM 1728 C CA . VAL B 2 19 ? 38.75600 56.06900 3.00700 1.000 31.32568 20 VAL L CA 1
ATOM 1729 C C . VAL B 2 19 ? 38.08600 56.12400 4.37200 1.000 31.37750 20 VAL L C 1
ATOM 1730 O O . VAL B 2 19 ? 38.50600 55.42700 5.30300 1.000 32.26664 20 VAL L O 1
ATOM 1734 N N . THR B 2 20 ? 37.05100 56.95200 4.49000 1.000 29.92761 21 THR L N 1
ATOM 1735 C CA . THR B 2 20 ? 36.32900 57.14400 5.74000 1.000 28.89883 21 THR L CA 1
ATOM 1736 C C . THR B 2 20 ? 34.85100 56.86200 5.51900 1.000 27.95477 21 THR L C 1
ATOM 1737 O O . THR B 2 20 ? 34.22800 57.45400 4.63100 1.000 41.29392 21 THR L O 1
ATOM 1741 N N . ILE B 2 21 ? 34.29600 55.95900 6.32300 1.000 26.29303 22 ILE L N 1
ATOM 1742 C CA . ILE B 2 21 ? 32.87400 55.63700 6.30800 1.000 29.54359 22 ILE L CA 1
ATOM 1743 C C . ILE B 2 21 ? 32.28300 56.07200 7.64000 1.000 25.08927 22 ILE L C 1
ATOM 1744 O O . ILE B 2 21 ? 32.82500 55.74400 8.70200 1.000 24.41238 22 ILE L O 1
ATOM 1749 N N . THR B 2 22 ? 31.17700 56.80700 7.58600 1.000 25.76157 23 THR L N 1
ATOM 1750 C CA . THR B 2 22 ? 30.58100 57.42200 8.76300 1.000 26.01143 23 THR L CA 1
ATOM 1751 C C . THR B 2 22 ? 29.23200 56.78300 9.06500 1.000 25.00099 23 THR L C 1
ATOM 1752 O O . THR B 2 22 ? 28.40900 56.60100 8.16200 1.000 26.57040 23 THR L O 1
ATOM 1756 N N . CYS B 2 23 ? 29.01900 56.43900 10.33300 1.000 24.14725 24 CYS L N 1
ATOM 1757 C CA . CYS B 2 23 ? 27.72700 55.99900 10.84200 1.000 30.36486 24 CYS L CA 1
ATOM 1758 C C . CYS B 2 23 ? 27.26600 57.01600 11.87700 1.000 31.46605 24 CYS L C 1
ATOM 1759 O O . CYS B 2 23 ? 28.03200 57.37700 12.77700 1.000 24.70850 24 CYS L O 1
ATOM 1762 N N . ARG B 2 24 ? 26.03100 57.49500 11.73600 1.000 34.43271 25 ARG L N 1
ATOM 1763 C CA . ARG B 2 24 ? 25.47300 58.48700 12.64600 1.000 27.13292 25 ARG L CA 1
ATOM 1764 C C . ARG B 2 24 ? 24.14200 57.98400 13.18300 1.000 28.32342 25 ARG L C 1
ATOM 1765 O O . ARG B 2 24 ? 23.25200 57.62000 12.40800 1.000 34.13976 25 ARG L O 1
ATOM 1773 N N . ALA B 2 25 ? 24.00800 57.97600 14.50600 1.000 29.53248 26 ALA L N 1
ATOM 1774 C CA . ALA B 2 25 ? 22.82900 57.44500 15.17400 1.000 34.95669 26 ALA L CA 1
ATOM 1775 C C . ALA B 2 25 ? 21.86600 58.57100 15.52500 1.000 29.73773 26 ALA L C 1
ATOM 1776 O O . ALA B 2 25 ? 22.28700 59.67800 15.87100 1.000 29.87304 26 ALA L O 1
ATOM 1778 N N . SER B 2 26 ? 20.56500 58.27700 15.43200 1.000 32.45201 27 SER L N 1
ATOM 1779 C CA . SER B 2 26 ? 19.55300 59.27400 15.76600 1.000 37.15338 27 SER L CA 1
ATOM 1780 C C . SER B 2 26 ? 19.63000 59.68300 17.23100 1.000 32.16219 27 SER L C 1
ATOM 1781 O O . SER B 2 26 ? 19.25200 60.80600 17.58200 1.000 34.18305 27 SER L O 1
ATOM 1784 N N . GLN B 2 27 ? 20.11000 58.79200 18.09500 1.000 30.59505 28 GLN L N 1
ATOM 1785 C CA . GLN B 2 27 ? 20.34100 59.11900 19.49300 1.000 31.11883 28 GLN L CA 1
ATOM 1786 C C . GLN B 2 27 ? 21.51900 58.29200 19.98500 1.000 29.28874 28 GLN L C 1
ATOM 1787 O O . GLN B 2 27 ? 21.93500 57.32600 19.34000 1.000 30.56407 28 GLN L O 1
ATOM 1793 N N . SER B 2 28 ? 22.06100 58.69200 21.13300 1.000 32.44905 29 SER L N 1
ATOM 1794 C CA . SER B 2 28 ? 23.32600 58.14000 21.60100 1.000 31.20149 29 SER L CA 1
ATOM 1795 C C . SER B 2 28 ? 23.23600 56.63400 21.81300 1.000 36.38666 29 SER L C 1
ATOM 1796 O O . SER B 2 28 ? 22.29400 56.13200 22.43300 1.000 38.04173 29 SER L O 1
ATOM 1799 N N . ILE B 2 29 ? 24.22700 55.91500 21.28700 1.000 37.65982 30 ILE L N 1
ATOM 1800 C CA . ILE B 2 29 ? 24.39900 54.49600 21.57600 1.000 33.74441 30 ILE L CA 1
ATOM 1801 C C . ILE B 2 29 ? 25.67800 54.21400 22.34400 1.000 32.20863 30 ILE L C 1
ATOM 1802 O O . ILE B 2 29 ? 25.88200 53.06500 22.77200 1.000 28.11027 30 ILE L O 1
ATOM 1807 N N . GLY B 2 30 ? 26.54700 55.21000 22.51900 1.000 34.21523 31 GLY L N 1
ATOM 1808 C CA . GLY B 2 30 ? 27.64700 55.14100 23.46200 1.000 26.06147 31 GLY L CA 1
ATOM 1809 C C . GLY B 2 30 ? 28.54600 53.92800 23.37000 1.000 36.17371 31 GLY L C 1
ATOM 1810 O O . GLY B 2 30 ? 28.47500 53.04500 24.23000 1.000 70.33928 31 GLY L O 1
ATOM 1811 N N . THR B 2 31 ? 29.35600 53.84400 22.31400 1.000 24.74630 32 THR L N 1
ATOM 1812 C CA . THR B 2 31 ? 30.39500 52.83200 22.12600 1.000 28.44133 32 THR L CA 1
ATOM 1813 C C . THR B 2 31 ? 29.81700 51.45700 21.79500 1.000 22.10128 32 THR L C 1
ATOM 1814 O O . THR B 2 31 ? 30.58300 50.52900 21.51500 1.000 35.71024 32 THR L O 1
ATOM 1818 N N . TRP B 2 32 ? 28.49400 51.29700 21.79500 1.000 25.12685 33 TRP L N 1
ATOM 1819 C CA . TRP B 2 32 ? 27.86700 50.02400 21.43700 1.000 26.42808 33 TRP L CA 1
ATOM 1820 C C . TRP B 2 32 ? 27.68400 49.92000 19.92100 1.000 30.39922 33 TRP L C 1
ATOM 1821 O O . TRP B 2 32 ? 26.57600 49.77000 19.40600 1.000 27.84914 33 TRP L O 1
ATOM 1832 N N . LEU B 2 33 ? 28.79900 50.00200 19.19800 1.000 19.63583 34 LEU L N 1
ATOM 1833 C CA . LEU B 2 33 ? 28.76100 49.94800 17.74400 1.000 23.92403 34 LEU L CA 1
ATOM 1834 C C . LEU B 2 33 ? 29.88100 49.06200 17.21900 1.000 18.94135 34 LEU L C 1
ATOM 1835 O O . LEU B 2 33 ? 30.98700 49.04900 17.76700 1.000 25.26045 34 LEU L O 1
ATOM 1840 N N . ALA B 2 34 ? 29.58300 48.33000 16.14900 1.000 18.11337 35 ALA L N 1
ATOM 1841 C CA . ALA B 2 34 ? 30.53300 47.43600 15.51000 1.000 17.92612 35 ALA L CA 1
ATOM 1842 C C . ALA B 2 34 ? 30.57500 47.71900 14.01500 1.000 19.90044 35 ALA L C 1
ATOM 1843 O O . ALA B 2 34 ? 29.61700 48.23500 13.43200 1.000 19.83553 35 ALA L O 1
ATOM 1845 N N . TRP B 2 35 ? 31.70500 47.38100 13.39700 1.000 18.63393 36 TRP L N 1
ATOM 1846 C CA . TRP B 2 35 ? 31.88900 47.50800 11.95800 1.000 18.25831 36 TRP L CA 1
ATOM 1847 C C . TRP B 2 35 ? 32.13100 46.13000 11.36100 1.000 28.74769 36 TRP L C 1
ATOM 1848 O O . TRP B 2 35 ? 32.97700 45.37500 11.85300 1.000 23.07263 36 TRP L O 1
ATOM 1859 N N . HIS B 2 36 ? 31.39200 45.80700 10.30300 1.000 21.54309 37 HIS L N 1
ATOM 1860 C CA . HIS B 2 36 ? 31.48900 44.51700 9.64100 1.000 24.36103 37 HIS L CA 1
ATOM 1861 C C . HIS B 2 36 ? 31.89900 44.70700 8.18800 1.000 22.53425 37 HIS L C 1
ATOM 1862 O O . HIS B 2 36 ? 31.61200 45.73900 7.57400 1.000 20.44029 37 HIS L O 1
ATOM 1869 N N . GLN B 2 37 ? 32.57900 43.70100 7.64600 1.000 19.65739 38 GLN L N 1
ATOM 1870 C CA . GLN B 2 37 ? 32.97300 43.67600 6.24500 1.000 20.56413 38 GLN L CA 1
ATOM 1871 C C . GLN B 2 37 ? 32.43300 42.40900 5.60100 1.000 29.15377 38 GLN L C 1
ATOM 1872 O O . GLN B 2 37 ? 32.65400 41.30600 6.11200 1.000 29.59496 38 GLN L O 1
ATOM 1878 N N . GLN B 2 38 ? 31.72900 42.56900 4.48400 1.000 21.81090 39 GLN L N 1
ATOM 1879 C CA . GLN B 2 38 ? 31.19600 41.44200 3.73600 1.000 22.74584 39 GLN L CA 1
ATOM 1880 C C . GLN B 2 38 ? 31.59300 41.58000 2.27600 1.000 25.40257 39 GLN L C 1
ATOM 1881 O O . GLN B 2 38 ? 31.35800 42.62500 1.66100 1.000 24.45610 39 GLN L O 1
ATOM 1887 N N . LYS B 2 39 ? 32.20000 40.53200 1.73400 1.000 25.10416 40 LYS L N 1
ATOM 1888 C CA . LYS B 2 39 ? 32.45700 40.39200 0.31300 1.000 26.77072 40 LYS L CA 1
ATOM 1889 C C . LYS B 2 39 ? 31.40700 39.48200 -0.31100 1.000 30.70294 40 LYS L C 1
ATOM 1890 O O . LYS B 2 39 ? 30.90800 38.56400 0.34800 1.000 42.37165 40 LYS L O 1
ATOM 1896 N N . PRO B 2 40 ? 31.03600 39.72000 -1.56900 1.000 46.56363 41 PRO L N 1
ATOM 1897 C CA . PRO B 2 40 ? 29.92900 38.96200 -2.16400 1.000 41.50784 41 PRO L CA 1
ATOM 1898 C C . PRO B 2 40 ? 30.19000 37.46300 -2.15300 1.000 36.27288 41 PRO L C 1
ATOM 1899 O O . PRO B 2 40 ? 31.30300 37.00100 -2.41200 1.000 44.40790 41 PRO L O 1
ATOM 1903 N N . GLY B 2 41 ? 29.14000 36.70500 -1.83800 1.000 37.74007 42 GLY L N 1
ATOM 1904 C CA . GLY B 2 41 ? 29.22400 35.26500 -1.74500 1.000 46.65645 42 GLY L CA 1
ATOM 1905 C C . GLY B 2 41 ? 29.73500 34.72800 -0.42600 1.000 46.91677 42 GLY L C 1
ATOM 1906 O O . GLY B 2 41 ? 29.64800 33.51500 -0.19700 1.000 46.62754 42 GLY L O 1
ATOM 1907 N N . THR B 2 42 ? 30.25700 35.58200 0.45300 1.000 31.03246 43 THR L N 1
ATOM 1908 C CA . THR B 2 42 ? 30.87700 35.14900 1.69500 1.000 28.77226 43 THR L CA 1
ATOM 1909 C C . THR B 2 42 ? 30.20200 35.81300 2.88900 1.000 32.28986 43 THR L C 1
ATOM 1910 O O . THR B 2 42 ? 29.56100 36.86100 2.76900 1.000 33.63962 43 THR L O 1
ATOM 1914 N N . ALA B 2 43 ? 30.36100 35.18100 4.05000 1.000 26.42693 44 ALA L N 1
ATOM 1915 C CA . ALA B 2 43 ? 29.76500 35.68800 5.27400 1.000 28.18654 44 ALA L CA 1
ATOM 1916 C C . ALA B 2 43 ? 30.47400 36.96500 5.73000 1.000 29.52584 44 ALA L C 1
ATOM 1917 O O . ALA B 2 43 ? 31.63900 37.19200 5.39300 1.000 34.22563 44 ALA L O 1
ATOM 1919 N N . PRO B 2 44 ? 29.78900 37.82200 6.48700 1.000 22.42791 45 PRO L N 1
ATOM 1920 C CA . PRO B 2 44 ? 30.44800 39.02400 7.00800 1.000 27.08491 45 PRO L CA 1
ATOM 1921 C C . PRO B 2 44 ? 31.51200 38.67600 8.03500 1.000 25.42202 45 PRO L C 1
ATOM 1922 O O . PRO B 2 44 ? 31.45900 37.63600 8.69700 1.000 30.06493 45 PRO L O 1
ATOM 1926 N N . LYS B 2 45 ? 32.49600 39.56100 8.15300 1.000 21.78440 46 LYS L N 1
ATOM 1927 C CA . LYS B 2 45 ? 33.53900 39.45400 9.16200 1.000 24.38741 46 LYS L CA 1
ATOM 1928 C C . LYS B 2 45 ? 33.55400 40.72100 10.00400 1.000 33.76020 46 LYS L C 1
ATOM 1929 O O . LYS B 2 45 ? 33.42700 41.83000 9.47500 1.000 24.05287 46 LYS L O 1
ATOM 1935 N N . VAL B 2 46 ? 33.70300 40.55300 11.31500 1.000 27.86826 47 VAL L N 1
ATOM 1936 C CA . VAL B 2 46 ? 33.74600 41.69100 12.22600 1.000 25.49751 47 VAL L CA 1
ATOM 1937 C C . VAL B 2 46 ? 35.10100 42.37300 12.11000 1.000 24.66915 47 VAL L C 1
ATOM 1938 O O . VAL B 2 46 ? 36.14900 41.71900 12.17700 1.000 26.13957 47 VAL L O 1
ATOM 1942 N N . LEU B 2 47 ? 35.08200 43.69100 11.92600 1.000 27.88372 48 LEU L N 1
ATOM 1943 C CA . LEU B 2 47 ? 36.29600 44.49400 11.89000 1.000 26.37309 48 LEU L CA 1
ATOM 1944 C C . LEU B 2 47 ? 36.55700 45.19900 13.21300 1.000 20.55807 48 LEU L C 1
ATOM 1945 O O . LEU B 2 47 ? 37.68300 45.18300 13.71900 1.000 24.01166 48 LEU L O 1
ATOM 1950 N N . ILE B 2 48 ? 35.52500 45.81700 13.78100 1.000 21.68127 49 ILE L N 1
ATOM 1951 C CA . ILE B 2 48 ? 35.65200 46.66500 14.95800 1.000 22.46462 49 ILE L CA 1
ATOM 1952 C C . ILE B 2 48 ? 34.52900 46.32100 15.92500 1.000 19.59610 49 ILE L C 1
ATOM 1953 O O . ILE B 2 48 ? 33.38000 46.13400 15.51400 1.000 18.78111 49 ILE L O 1
ATOM 1958 N N . TYR B 2 49 ? 34.86200 46.22400 17.20800 1.000 20.49586 50 TYR L N 1
ATOM 1959 C CA . TYR B 2 49 ? 33.87000 46.12100 18.26600 1.000 20.25220 50 TYR L CA 1
ATOM 1960 C C . TYR B 2 49 ? 34.14800 47.20500 19.29700 1.000 20.91727 50 TYR L C 1
ATOM 1961 O O . TYR B 2 49 ? 35.28100 47.67400 19.43200 1.000 23.61594 50 TYR L O 1
ATOM 1970 N N . LYS B 2 50 ? 33.09600 47.61500 20.00800 1.000 20.74021 51 LYS L N 1
ATOM 1971 C CA . LYS B 2 50 ? 33.17000 48.73900 20.94500 1.000 29.59160 51 LYS L CA 1
ATOM 1972 C C . LYS B 2 50 ? 33.68100 50.00100 20.25100 1.000 25.95863 51 LYS L C 1
ATOM 1973 O O . LYS B 2 50 ? 34.37600 50.82300 20.85100 1.000 23.43562 51 LYS L O 1
ATOM 1979 N N . ALA B 2 51 ? 33.40500 50.10200 18.95000 1.000 23.56662 52 ALA L N 1
ATOM 1980 C CA . ALA B 2 51 ? 33.55200 51.31200 18.14800 1.000 27.50083 52 ALA L CA 1
ATOM 1981 C C . ALA B 2 51 ? 35.00500 51.71500 17.90800 1.000 28.19363 52 ALA L C 1
ATOM 1982 O O . ALA B 2 51 ? 35.27400 52.56800 17.05600 1.000 30.08642 52 ALA L O 1
ATOM 1984 N N . SER B 2 52 ? 35.95200 51.10800 18.62700 1.000 24.63692 53 SER L N 1
ATOM 1985 C CA . SER B 2 52 ? 37.35600 51.43800 18.42100 1.000 33.80836 53 SER L CA 1
ATOM 1986 C C . SER B 2 52 ? 38.31500 50.26100 18.54100 1.000 28.82553 53 SER L C 1
ATOM 1987 O O . SER B 2 52 ? 39.51500 50.45200 18.32200 1.000 37.11403 53 SER L O 1
ATOM 1990 N N . ASN B 2 53 ? 37.84600 49.06400 18.87800 1.000 27.00031 54 ASN L N 1
ATOM 1991 C CA . ASN B 2 53 ? 38.73000 47.94000 19.15900 1.000 27.28839 54 ASN L CA 1
ATOM 1992 C C . ASN B 2 53 ? 38.85300 47.06200 17.92000 1.000 24.58337 54 ASN L C 1
ATOM 1993 O O . ASN B 2 53 ? 37.85100 46.54100 17.41900 1.000 28.31412 54 ASN L O 1
ATOM 1998 N N . LEU B 2 54 ? 40.08000 46.90400 17.43300 1.000 25.82963 55 LEU L N 1
ATOM 1999 C CA . LEU B 2 54 ? 40.33200 46.03000 16.29600 1.000 28.48279 55 LEU L CA 1
ATOM 2000 C C . LEU B 2 54 ? 40.16000 44.57100 16.70200 1.000 32.56355 55 LEU L C 1
ATOM 2001 O O . LEU B 2 54 ? 40.65000 44.14600 17.75300 1.000 34.99707 55 LEU L O 1
ATOM 2006 N N . LYS B 2 55 ? 39.46300 43.80600 15.86900 1.000 25.58086 56 LYS L N 1
ATOM 2007 C CA . LYS B 2 55 ? 39.40100 42.36700 16.06100 1.000 33.18475 56 LYS L CA 1
ATOM 2008 C C . LYS B 2 55 ? 40.70500 41.72000 15.60300 1.000 26.23033 56 LYS L C 1
ATOM 2009 O O . LYS B 2 55 ? 41.47300 42.29000 14.82300 1.000 32.56761 56 LYS L O 1
ATOM 2015 N N . SER B 2 56 ? 40.95400 40.51500 16.10600 1.000 27.89302 57 SER L N 1
ATOM 2016 C CA . SER B 2 56 ? 42.16200 39.79300 15.73100 1.000 35.57980 57 SER L CA 1
ATOM 2017 C C . SER B 2 56 ? 42.11500 39.41000 14.25700 1.000 31.53879 57 SER L C 1
ATOM 2018 O O . SER B 2 56 ? 41.06400 39.03700 13.72800 1.000 27.33888 57 SER L O 1
ATOM 2021 N N . GLY B 2 57 ? 43.26400 39.51500 13.59200 1.000 30.28946 58 GLY L N 1
ATOM 2022 C CA . GLY B 2 57 ? 43.37000 39.19200 12.18600 1.000 30.33928 58 GLY L CA 1
ATOM 2023 C C . GLY B 2 57 ? 43.00400 40.30800 11.23400 1.000 33.74640 58 GLY L C 1
ATOM 2024 O O . GLY B 2 57 ? 43.12400 40.12200 10.01600 1.000 47.36215 58 GLY L O 1
ATOM 2025 N N . VAL B 2 58 ? 42.56300 41.45600 11.73800 1.000 31.00907 59 VAL L N 1
ATOM 2026 C CA . VAL B 2 58 ? 42.18400 42.58300 10.89100 1.000 27.51314 59 VAL L CA 1
ATOM 2027 C C . VAL B 2 58 ? 43.42600 43.41500 10.59200 1.000 28.72253 59 VAL L C 1
ATOM 2028 O O . VAL B 2 58 ? 44.20200 43.71500 11.51100 1.000 31.66973 59 VAL L O 1
ATOM 2032 N N . PRO B 2 59 ? 43.66300 43.79100 9.33500 1.000 29.07812 60 PRO L N 1
ATOM 2033 C CA . PRO B 2 59 ? 44.83700 44.61400 9.01800 1.000 30.88804 60 PRO L CA 1
ATOM 2034 C C . PRO B 2 59 ? 44.81700 45.93700 9.77000 1.000 34.33483 60 PRO L C 1
ATOM 2035 O O . PRO B 2 59 ? 43.76100 46.52900 10.00300 1.000 34.25418 60 PRO L O 1
ATOM 2039 N N . SER B 2 60 ? 46.01200 46.39900 10.14800 1.000 36.19829 61 SER L N 1
ATOM 2040 C CA . SER B 2 60 ? 46.14300 47.58300 10.99000 1.000 33.38431 61 SER L CA 1
ATOM 2041 C C . SER B 2 60 ? 45.68800 48.86100 10.29700 1.000 34.60539 61 SER L C 1
ATOM 2042 O O . SER B 2 60 ? 45.45900 49.86700 10.97700 1.000 42.96752 61 SER L O 1
ATOM 2045 N N . ARG B 2 61 ? 45.56000 48.85500 8.96800 1.000 44.62004 62 ARG L N 1
ATOM 2046 C CA . ARG B 2 61 ? 45.07300 50.04300 8.27700 1.000 32.62540 62 ARG L CA 1
ATOM 2047 C C . ARG B 2 61 ? 43.60100 50.31200 8.56400 1.000 30.11434 62 ARG L C 1
ATOM 2048 O O . ARG B 2 61 ? 43.12800 51.42600 8.31600 1.000 37.76070 62 ARG L O 1
ATOM 2056 N N . PHE B 2 62 ? 42.87000 49.32200 9.07100 1.000 34.02366 63 PHE L N 1
ATOM 2057 C CA . PHE B 2 62 ? 41.50100 49.53900 9.51600 1.000 28.32536 63 PHE L CA 1
ATOM 2058 C C . PHE B 2 62 ? 41.50200 50.18700 10.89400 1.000 26.92345 63 PHE L C 1
ATOM 2059 O O . PHE B 2 62 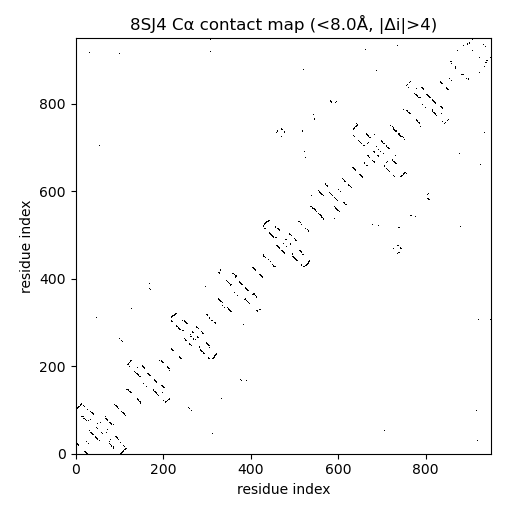? 42.33800 49.87000 11.74500 1.000 27.97064 63 PHE L O 1
ATOM 2067 N N . SER B 2 63 ? 40.56000 51.10200 11.11100 1.000 26.18880 64 SER L N 1
ATOM 2068 C CA . SER B 2 63 ? 40.53000 51.87000 12.34700 1.000 27.69887 64 SER L CA 1
ATOM 2069 C C . SER B 2 63 ? 39.10800 52.33900 12.62000 1.000 26.29856 64 SER L C 1
ATOM 2070 O O . SER B 2 63 ? 38.38100 52.70700 11.69400 1.000 28.10939 64 SER L O 1
ATOM 2073 N N . GLY B 2 64 ? 38.72700 52.32500 13.89100 1.000 29.50486 65 GLY L N 1
ATOM 2074 C CA . GLY B 2 64 ? 37.42300 52.80800 14.30100 1.000 24.35331 65 GLY L CA 1
ATOM 2075 C C . GLY B 2 64 ? 37.54600 53.81700 15.42200 1.000 35.20323 65 GLY L C 1
ATOM 2076 O O . GLY B 2 64 ? 38.47500 53.77300 16.22900 1.000 35.38336 65 GLY L O 1
ATOM 2077 N N . SER B 2 65 ? 36.58600 54.73800 15.46200 1.000 25.29716 66 SER L N 1
ATOM 2078 C CA . SER B 2 65 ? 36.58600 55.78600 16.47400 1.000 28.67629 66 SER L CA 1
ATOM 2079 C C . SER B 2 65 ? 35.17100 56.32200 16.63500 1.000 26.85920 66 SER L C 1
ATOM 2080 O O . SER B 2 65 ? 34.29100 56.07500 15.80600 1.000 25.44718 66 SER L O 1
ATOM 2083 N N . GLY B 2 66 ? 34.96500 57.05700 17.71700 1.000 33.42295 67 GLY L N 1
ATOM 2084 C CA . GLY B 2 66 ? 33.71800 57.74600 17.96900 1.000 31.11071 67 GLY L CA 1
ATOM 2085 C C . GLY B 2 66 ? 32.97600 57.17200 19.16800 1.000 30.50943 67 GLY L C 1
ATOM 2086 O O . GLY B 2 66 ? 33.24800 56.06500 19.64300 1.000 35.33796 67 GLY L O 1
ATOM 2087 N N . SER B 2 67 ? 32.02800 57.96200 19.66600 1.000 33.69793 68 SER L N 1
ATOM 2088 C CA . SER B 2 67 ? 31.12200 57.52700 20.72100 1.000 39.55996 68 SER L CA 1
ATOM 2089 C C . SER B 2 67 ? 29.88300 58.40600 20.67800 1.000 28.14725 68 SER L C 1
ATOM 2090 O O . SER B 2 67 ? 29.88300 59.48000 20.07200 1.000 46.02375 68 SER L O 1
ATOM 2093 N N . GLY B 2 68 ? 28.82600 57.93400 21.32900 1.000 29.81198 69 GLY L N 1
ATOM 2094 C CA . GLY B 2 68 ? 27.58400 58.67700 21.35500 1.000 28.33160 69 GLY L CA 1
ATOM 2095 C C . GLY B 2 68 ? 26.74700 58.43400 20.11900 1.000 27.39122 69 GLY L C 1
ATOM 2096 O O . GLY B 2 68 ? 26.08700 57.39800 19.99800 1.000 36.74508 69 GLY L O 1
ATOM 2097 N N . THR B 2 69 ? 26.76600 59.39000 19.18900 1.000 28.22674 70 THR L N 1
ATOM 2098 C CA . THR B 2 69 ? 26.01600 59.27600 17.94900 1.000 27.80291 70 THR L CA 1
ATOM 2099 C C . THR B 2 69 ? 26.88000 59.20400 16.70000 1.000 29.99334 70 THR L C 1
ATOM 2100 O O . THR B 2 69 ? 26.38500 58.75500 15.66200 1.000 50.25924 70 THR L O 1
ATOM 2104 N N . ASP B 2 70 ? 28.14200 59.62000 16.76200 1.000 36.25722 71 ASP L N 1
ATOM 2105 C CA . ASP B 2 70 ? 28.98500 59.74700 15.57900 1.000 27.62310 71 ASP L CA 1
ATOM 2106 C C . ASP B 2 70 ? 30.10600 58.71800 15.63400 1.000 29.54058 71 ASP L C 1
ATOM 2107 O O . ASP B 2 70 ? 30.87700 58.68300 16.59900 1.000 36.18961 71 ASP L O 1
ATOM 2112 N N . PHE B 2 71 ? 30.19300 57.89100 14.59500 1.000 27.69187 72 PHE L N 1
ATOM 2113 C CA . PHE B 2 71 ? 31.21100 56.85800 14.49000 1.000 31.88746 72 PHE L CA 1
ATOM 2114 C C . PHE B 2 71 ? 31.75800 56.84900 13.07200 1.000 30.27944 72 PHE L C 1
ATOM 2115 O O . PHE B 2 71 ? 31.01800 57.09000 12.11400 1.000 35.05680 72 PHE L O 1
ATOM 2123 N N . THR B 2 72 ? 33.05500 56.58000 12.94300 1.000 25.94759 73 THR L N 1
ATOM 2124 C CA . THR B 2 72 ? 33.70500 56.50100 11.64300 1.000 24.76159 73 THR L CA 1
ATOM 2125 C C . THR B 2 72 ? 34.56200 55.24800 11.56700 1.000 27.86562 73 THR L C 1
ATOM 2126 O O . THR B 2 72 ? 35.19400 54.85400 12.55200 1.000 30.89703 73 THR L O 1
ATOM 2130 N N . LEU B 2 73 ? 34.57400 54.62800 10.39300 1.000 23.56928 74 LEU L N 1
ATOM 2131 C CA . LEU B 2 73 ? 35.50700 53.56100 10.06500 1.000 23.28729 74 LEU L CA 1
ATOM 2132 C C . LEU B 2 73 ? 36.47300 54.08600 9.01500 1.000 24.61465 74 LEU L C 1
ATOM 2133 O O . LEU B 2 73 ? 36.04500 54.63400 7.99400 1.000 25.13936 74 LEU L O 1
ATOM 2138 N N . THR B 2 74 ? 37.76800 53.92900 9.27000 1.000 25.43012 75 THR L N 1
ATOM 2139 C CA . THR B 2 74 ? 38.80400 54.50400 8.42600 1.000 27.06185 75 THR L CA 1
ATOM 2140 C C . THR B 2 74 ? 39.71100 53.40800 7.88600 1.000 27.23698 75 THR L C 1
ATOM 2141 O O . THR B 2 74 ? 40.11800 52.50400 8.62300 1.000 26.82576 75 THR L O 1
ATOM 2145 N N . ILE B 2 75 ? 40.00800 53.48700 6.59200 1.000 28.07810 76 ILE L N 1
ATOM 2146 C CA . ILE B 2 75 ? 41.01200 52.64900 5.94900 1.000 28.84780 76 ILE L CA 1
ATOM 2147 C C . ILE B 2 75 ? 42.17100 53.56500 5.58000 1.000 31.06472 76 ILE L C 1
ATOM 2148 O O . ILE B 2 75 ? 42.05000 54.40000 4.67500 1.000 32.03762 76 ILE L O 1
ATOM 2153 N N . SER B 2 76 ? 43.29700 53.41000 6.28200 1.000 35.81119 77 SER L N 1
ATOM 2154 C CA . SER B 2 76 ? 44.39800 54.36000 6.14400 1.000 36.45521 77 SER L CA 1
ATOM 2155 C C . SER B 2 76 ? 44.98400 54.33900 4.73700 1.000 44.35365 77 SER L C 1
ATOM 2156 O O . SER B 2 76 ? 45.33400 55.39000 4.18800 1.000 62.75693 77 SER L O 1
ATOM 2159 N N . SER B 2 77 ? 45.10600 53.15400 4.14200 1.000 43.73275 78 SER L N 1
ATOM 2160 C CA . SER B 2 77 ? 45.64000 53.00900 2.78700 1.000 37.13338 78 SER L CA 1
ATOM 2161 C C . SER B 2 77 ? 44.81800 51.93200 2.08600 1.000 40.19960 78 SER L C 1
ATOM 2162 O O . SER B 2 77 ? 45.02800 50.73700 2.31600 1.000 39.95308 78 SER L O 1
ATOM 2165 N N . LEU B 2 78 ? 43.88800 52.36000 1.23500 1.000 41.74114 79 LEU L N 1
ATOM 2166 C CA . LEU B 2 78 ? 42.98400 51.42500 0.57700 1.000 35.87074 79 LEU L CA 1
ATOM 2167 C C . LEU B 2 78 ? 43.75700 50.47300 -0.32800 1.000 34.44049 79 LEU L C 1
ATOM 2168 O O . LEU B 2 78 ? 44.56500 50.89900 -1.15700 1.000 46.34554 79 LEU L O 1
ATOM 2173 N N . GLN B 2 79 ? 43.50100 49.18200 -0.16200 1.000 40.93643 80 GLN L N 1
ATOM 2174 C CA . GLN B 2 79 ? 44.10600 48.12100 -0.94900 1.000 36.35122 80 GLN L CA 1
ATOM 2175 C C . GLN B 2 79 ? 43.07100 47.50600 -1.88400 1.000 36.16555 80 GLN L C 1
ATOM 2176 O O . GLN B 2 79 ? 41.86500 47.57900 -1.62200 1.000 33.89469 80 GLN L O 1
ATOM 2182 N N . PRO B 2 80 ? 43.50400 46.90200 -2.99500 1.000 37.82067 81 PRO L N 1
ATOM 2183 C CA . PRO B 2 80 ? 42.53000 46.32700 -3.94100 1.000 37.88143 81 PRO L CA 1
ATOM 2184 C C . PRO B 2 80 ? 41.65300 45.23800 -3.34400 1.000 37.47003 81 PRO L C 1
ATOM 2185 O O . PRO B 2 80 ? 40.52800 45.03800 -3.81900 1.000 36.82018 81 PRO L O 1
ATOM 2189 N N . ASP B 2 81 ? 42.12300 44.52600 -2.32100 1.000 39.30861 82 ASP L N 1
ATOM 2190 C CA . ASP B 2 81 ? 41.33700 43.47500 -1.69000 1.000 38.28162 82 ASP L CA 1
ATOM 2191 C C . ASP B 2 81 ? 40.41100 44.00700 -0.60200 1.000 35.40699 82 ASP L C 1
ATOM 2192 O O . ASP B 2 81 ? 39.74600 43.21500 0.07500 1.000 40.31128 82 ASP L O 1
ATOM 2197 N N . ASP B 2 82 ? 40.35200 45.32400 -0.42100 1.000 34.16322 83 ASP L N 1
ATOM 2198 C CA . ASP B 2 82 ? 39.38600 45.94900 0.47300 1.000 32.35809 83 ASP L CA 1
ATOM 2199 C C . ASP B 2 82 ? 38.04700 46.20500 -0.20300 1.000 29.71068 83 ASP L C 1
ATOM 2200 O O . ASP B 2 82 ? 37.16100 46.80600 0.41400 1.000 27.95039 83 ASP L O 1
ATOM 2205 N N . VAL B 2 83 ? 37.88700 45.78100 -1.45500 1.000 32.87348 84 VAL L N 1
ATOM 2206 C CA . VAL B 2 83 ? 36.61700 45.91400 -2.16200 1.000 34.01867 84 VAL L CA 1
ATOM 2207 C C . VAL B 2 83 ? 35.59500 45.01900 -1.46700 1.000 34.43489 84 VAL L C 1
ATOM 2208 O O . VAL B 2 83 ? 35.71200 43.79100 -1.49300 1.000 31.66657 84 VAL L O 1
ATOM 2212 N N . ALA B 2 84 ? 34.59500 45.63500 -0.84700 1.000 32.90572 85 ALA L N 1
ATOM 2213 C CA . ALA B 2 84 ? 33.55200 44.91900 -0.12100 1.000 33.13245 85 ALA L CA 1
ATOM 2214 C C . ALA B 2 84 ? 32.46400 45.92200 0.24100 1.000 35.43850 85 ALA L C 1
ATOM 2215 O O . ALA B 2 84 ? 32.52700 47.10000 -0.12800 1.000 25.42227 85 ALA L O 1
ATOM 2217 N N . THR B 2 85 ? 31.46000 45.44200 0.96700 1.000 25.39191 86 THR L N 1
ATOM 2218 C CA . THR B 2 85 ? 30.42900 46.28600 1.55100 1.000 24.02653 86 THR L CA 1
ATOM 2219 C C . THR B 2 85 ? 30.63200 46.32700 3.05800 1.000 22.98880 86 THR L C 1
ATOM 2220 O O . THR B 2 85 ? 30.83500 45.28500 3.69000 1.000 27.57172 86 THR L O 1
ATOM 2224 N N . TYR B 2 86 ? 30.58900 47.52500 3.62900 1.000 24.95602 87 TYR L N 1
ATOM 2225 C CA . TYR B 2 86 ? 30.85400 47.72500 5.04400 1.000 21.41620 87 TYR L CA 1
ATOM 2226 C C . TYR B 2 86 ? 29.58200 48.16600 5.75200 1.000 20.77083 87 TYR L C 1
ATOM 2227 O O . TYR B 2 86 ? 28.82600 48.99500 5.23600 1.000 28.63662 87 TYR L O 1
ATOM 2236 N N . TYR B 2 87 ? 29.34200 47.58900 6.92800 1.000 20.59480 88 TYR L N 1
ATOM 2237 C CA . TYR B 2 87 ? 28.13600 47.84000 7.70500 1.000 22.95238 88 TYR L CA 1
ATOM 2238 C C . TYR B 2 87 ? 28.51500 48.25700 9.11700 1.000 26.70867 88 TYR L C 1
ATOM 2239 O O . TYR B 2 87 ? 29.33500 47.59600 9.76200 1.000 20.80215 88 TYR L O 1
ATOM 2248 N N . CYS B 2 88 ? 27.91700 49.34400 9.59800 1.000 20.16128 89 CYS L N 1
ATOM 2249 C CA . CYS B 2 88 ? 27.91500 49.57800 11.03200 1.000 25.05083 89 CYS L CA 1
ATOM 2250 C C . CYS B 2 88 ? 26.75900 48.80800 11.66500 1.000 20.44120 89 CYS L C 1
ATOM 2251 O O . CYS B 2 88 ? 25.80000 48.41800 10.99400 1.000 20.30073 89 CYS L O 1
ATOM 2254 N N . GLN B 2 89 ? 26.86700 48.56600 12.96800 1.000 21.06634 90 GLN L N 1
ATOM 2255 C CA . GLN B 2 89 ? 25.81700 47.83600 13.67300 1.000 21.20046 90 GLN L CA 1
ATOM 2256 C C . GLN B 2 89 ? 25.84200 48.21800 15.14200 1.000 27.02166 90 GLN L C 1
ATOM 2257 O O . GLN B 2 89 ? 26.86800 48.04500 15.80900 1.000 27.46203 90 GLN L O 1
ATOM 2263 N N . GLN B 2 90 ? 24.72400 48.73400 15.64200 1.000 22.40865 91 GLN L N 1
ATOM 2264 C CA . GLN B 2 90 ? 24.55200 48.90500 17.07500 1.000 24.72041 91 GLN L CA 1
ATOM 2265 C C . GLN B 2 90 ? 24.24700 47.55700 17.70900 1.000 24.03293 91 GLN L C 1
ATOM 2266 O O . GLN B 2 90 ? 23.56800 46.71900 17.11200 1.000 27.03096 91 GLN L O 1
ATOM 2272 N N . TYR B 2 91 ? 24.78200 47.33100 18.90300 1.000 26.33309 92 TYR L N 1
ATOM 2273 C CA . TYR B 2 91 ? 24.46600 46.12100 19.65700 1.000 28.80862 92 TYR L CA 1
ATOM 2274 C C . TYR B 2 91 ? 24.22900 46.46700 21.12400 1.000 27.55426 92 TYR L C 1
ATOM 2275 O O . TYR B 2 91 ? 24.77000 45.84100 22.03600 1.000 38.33294 92 TYR L O 1
ATOM 2284 N N . ASN B 2 92 ? 23.40400 47.48300 21.35900 1.000 30.03630 93 ASN L N 1
ATOM 2285 C CA . ASN B 2 92 ? 23.01000 47.86100 22.71000 1.000 35.12130 93 ASN L CA 1
ATOM 2286 C C . ASN B 2 92 ? 21.89000 46.94000 23.19400 1.000 34.78233 93 ASN L C 1
ATOM 2287 O O . ASN B 2 92 ? 21.53700 45.94900 22.54700 1.000 36.54212 93 ASN L O 1
ATOM 2292 N N . THR B 2 93 ? 21.32000 47.26600 24.35600 1.000 38.89508 94 THR L N 1
ATOM 2293 C CA . THR B 2 93 ? 20.25700 46.44700 24.93000 1.000 40.26782 94 THR L CA 1
ATOM 2294 C C . THR B 2 93 ? 19.01800 46.43400 24.04200 1.000 39.53084 94 THR L C 1
ATOM 2295 O O . THR B 2 93 ? 18.39600 45.38300 23.84200 1.000 41.90190 94 THR L O 1
ATOM 2299 N N . TYR B 2 94 ? 18.65200 47.59100 23.48800 1.000 40.72258 95 TYR L N 1
ATOM 2300 C CA . TYR B 2 94 ? 17.37000 47.72900 22.80700 1.000 47.73771 95 TYR L CA 1
ATOM 2301 C C . TYR B 2 94 ? 17.36700 47.08300 21.42600 1.000 37.39179 95 TYR L C 1
ATOM 2302 O O . TYR B 2 94 ? 16.35900 46.49500 21.02000 1.000 37.52295 95 TYR L O 1
ATOM 2311 N N . SER B 2 95 ? 18.47100 47.18200 20.69000 1.000 34.32286 96 SER L N 1
ATOM 2312 C CA . SER B 2 95 ? 18.43100 46.88700 19.26600 1.000 31.60422 96 SER L CA 1
ATOM 2313 C C . SER B 2 95 ? 19.77500 46.35600 18.79300 1.000 28.18899 96 SER L C 1
ATOM 2314 O O . SER B 2 95 ? 20.80400 46.51900 19.45500 1.000 28.71533 96 SER L O 1
ATOM 2317 N N . GLY B 2 96 ? 19.74600 45.71300 17.62700 1.000 26.11035 97 GLY L N 1
ATOM 2318 C CA . GLY B 2 96 ? 20.94500 45.21300 16.98700 1.000 23.44496 97 GLY L CA 1
ATOM 2319 C C . GLY B 2 96 ? 20.98600 45.49900 15.49800 1.000 22.46987 97 GLY L C 1
ATOM 2320 O O . GLY B 2 96 ? 21.72200 44.84400 14.75500 1.000 21.26786 97 GLY L O 1
ATOM 2321 N N . THR B 2 97 ? 20.20800 46.48600 15.05600 1.000 26.25884 98 THR L N 1
ATOM 2322 C CA . THR B 2 97 ? 20.03900 46.74200 13.63200 1.000 27.12473 98 THR L CA 1
ATOM 2323 C C . THR B 2 97 ? 21.32800 47.24800 12.99300 1.000 23.86331 98 THR L C 1
ATOM 2324 O O . THR B 2 97 ? 22.18300 47.85100 13.64600 1.000 27.80201 98 THR L O 1
ATOM 2328 N N . PHE B 2 98 ? 21.45000 46.99700 11.69400 1.000 25.62089 99 PHE L N 1
ATOM 2329 C CA . PHE B 2 98 ? 22.61400 47.37200 10.90700 1.000 24.52879 99 PHE L CA 1
ATOM 2330 C C . PHE B 2 98 ? 22.37400 48.68300 10.17000 1.000 26.65140 99 PHE L C 1
ATOM 2331 O O . PHE B 2 98 ? 21.24100 49.14400 10.01500 1.000 36.20129 99 PHE L O 1
ATOM 2339 N N . GLY B 2 99 ? 23.46900 49.27700 9.70900 1.000 21.73094 100 GLY L N 1
ATOM 2340 C CA . GLY B 2 99 ? 23.37700 50.37200 8.77000 1.000 27.07216 100 GLY L CA 1
ATOM 2341 C C . GLY B 2 99 ? 23.02800 49.87200 7.38100 1.000 24.15683 100 GLY L C 1
ATOM 2342 O O . GLY B 2 99 ? 22.97800 48.67200 7.10600 1.000 38.49577 100 GLY L O 1
ATOM 2343 N N . GLN B 2 100 ? 22.77700 50.82300 6.48200 1.000 36.54291 101 GLN L N 1
ATOM 2344 C CA . GLN B 2 100 ? 22.37000 50.46300 5.12900 1.000 27.97449 101 GLN L CA 1
ATOM 2345 C C . GLN B 2 100 ? 23.52300 49.91000 4.30000 1.000 33.99363 101 GLN L C 1
ATOM 2346 O O . GLN B 2 100 ? 23.27700 49.27100 3.27100 1.000 40.63551 101 GLN L O 1
ATOM 2352 N N . GLY B 2 101 ? 24.75700 50.13400 4.71600 1.000 24.97428 102 GLY L N 1
ATOM 2353 C CA . GLY B 2 101 ? 25.89400 49.55900 4.02800 1.000 24.33232 102 GLY L CA 1
ATOM 2354 C C . GLY B 2 101 ? 26.61100 50.56100 3.14200 1.000 35.53177 102 GLY L C 1
ATOM 2355 O O . GLY B 2 101 ? 26.01800 51.50800 2.61200 1.000 28.42879 102 GLY L O 1
ATOM 2356 N N . THR B 2 102 ? 27.91400 50.34700 2.97300 1.000 31.00039 103 THR L N 1
ATOM 2357 C CA . THR B 2 102 ? 28.75600 51.17800 2.11800 1.000 25.84423 103 THR L CA 1
ATOM 2358 C C . THR B 2 102 ? 29.50700 50.26800 1.15700 1.000 38.12717 103 THR L C 1
ATOM 2359 O O . THR B 2 102 ? 30.35200 49.47300 1.58200 1.000 31.40587 103 THR L O 1
ATOM 2363 N N . ARG B 2 103 ? 29.20600 50.38400 -0.13300 1.000 31.14050 104 ARG L N 1
ATOM 2364 C CA . ARG B 2 103 ? 29.90500 49.62200 -1.15800 1.000 30.91667 104 ARG L CA 1
ATOM 2365 C C . ARG B 2 103 ? 31.17600 50.36100 -1.55400 1.000 32.33344 104 ARG L C 1
ATOM 2366 O O . ARG B 2 103 ? 31.12700 51.53800 -1.92900 1.000 34.93262 104 ARG L O 1
ATOM 2374 N N . VAL B 2 104 ? 32.31000 49.67200 -1.46900 1.000 31.84826 105 VAL L N 1
ATOM 2375 C CA . VAL B 2 104 ? 33.61500 50.25400 -1.75700 1.000 33.15656 105 VAL L CA 1
ATOM 2376 C C . VAL B 2 104 ? 34.15300 49.63100 -3.03600 1.000 34.05998 105 VAL L C 1
ATOM 2377 O O . VAL B 2 104 ? 34.24700 48.40300 -3.14600 1.000 34.75887 105 VAL L O 1
ATOM 2381 N N . GLU B 2 105 ? 34.50200 50.47900 -4.00000 1.000 41.79071 106 GLU L N 1
ATOM 2382 C CA . GLU B 2 105 ? 35.12400 50.04900 -5.24100 1.000 37.67797 106 GLU L CA 1
ATOM 2383 C C . GLU B 2 105 ? 36.41200 50.83200 -5.45000 1.000 37.08304 106 GLU L C 1
ATOM 2384 O O . GLU B 2 105 ? 36.61100 51.90800 -4.88000 1.000 47.25093 106 GLU L O 1
ATOM 2390 N N . ILE B 2 106 ? 37.29300 50.27100 -6.27300 1.000 38.18286 107 ILE L N 1
ATOM 2391 C CA . ILE B 2 106 ? 38.61300 50.83500 -6.52400 1.000 37.63071 107 ILE L CA 1
ATOM 2392 C C . ILE B 2 106 ? 38.58100 51.60800 -7.83500 1.000 39.13684 107 ILE L C 1
ATOM 2393 O O . ILE B 2 106 ? 38.09600 51.10000 -8.85400 1.000 43.76114 107 ILE L O 1
ATOM 2398 N N . LYS B 2 107 ? 39.08600 52.84000 -7.80800 1.000 47.15383 108 LYS L N 1
ATOM 2399 C CA . LYS B 2 107 ? 39.30900 53.61500 -9.02100 1.000 45.53405 108 LYS L CA 1
ATOM 2400 C C . LYS B 2 107 ? 40.70100 53.29700 -9.55100 1.000 44.35737 108 LYS L C 1
ATOM 2401 O O . LYS B 2 107 ? 41.69500 53.46200 -8.83600 1.000 43.63680 108 LYS L O 1
ATOM 2407 N N . ARG B 2 108 ? 40.77200 52.84200 -10.80000 1.000 42.96814 109 ARG L N 1
ATOM 2408 C CA . ARG B 2 108 ? 42.03600 52.47900 -11.42100 1.000 43.13958 109 ARG L CA 1
ATOM 2409 C C . ARG B 2 108 ? 42.05500 53.01900 -12.84400 1.000 44.58145 109 ARG L C 1
ATOM 2410 O O . ARG B 2 108 ? 41.10900 53.67200 -13.29700 1.000 45.57265 109 ARG L O 1
ATOM 2418 N N . THR B 2 109 ? 43.14800 52.74700 -13.55200 1.000 44.84008 110 THR L N 1
ATOM 2419 C CA . THR B 2 109 ? 43.28000 53.21400 -14.92200 1.000 46.25514 110 THR L CA 1
ATOM 2420 C C . THR B 2 109 ? 42.33900 52.44600 -15.84700 1.000 45.31693 110 THR L C 1
ATOM 2421 O O . THR B 2 109 ? 41.91100 51.32500 -15.55800 1.000 43.51174 110 THR L O 1
ATOM 2425 N N . VAL B 2 110 ? 42.01600 53.07700 -16.97500 1.000 46.94069 111 VAL L N 1
ATOM 2426 C CA . VAL B 2 110 ? 41.10500 52.47800 -17.94200 1.000 46.59562 111 VAL L CA 1
ATOM 2427 C C . VAL B 2 110 ? 41.78100 51.28800 -18.60800 1.000 46.29734 111 VAL L C 1
ATOM 2428 O O . VAL B 2 110 ? 42.92700 51.37800 -19.06700 1.000 45.84814 111 VAL L O 1
ATOM 2432 N N . ALA B 2 111 ? 41.07400 50.16000 -18.65700 1.000 43.92258 112 ALA L N 1
ATOM 2433 C CA . ALA B 2 111 ? 41.55400 48.95500 -19.32100 1.000 44.95624 112 ALA L CA 1
ATOM 2434 C C . ALA B 2 111 ? 40.50400 48.50600 -20.32400 1.000 49.64215 112 ALA L C 1
ATOM 2435 O O . ALA B 2 111 ? 39.34400 48.29100 -19.95600 1.000 43.29039 112 ALA L O 1
ATOM 2437 N N . ALA B 2 112 ? 40.90500 48.37500 -21.58500 1.000 44.03685 113 ALA L N 1
ATOM 2438 C CA . ALA B 2 112 ? 39.97900 47.93200 -22.61200 1.000 46.63768 113 ALA L CA 1
ATOM 2439 C C . ALA B 2 112 ? 39.61500 46.46300 -22.40200 1.000 43.05585 113 ALA L C 1
ATOM 2440 O O . ALA B 2 112 ? 40.44000 45.66900 -21.94200 1.000 45.64503 113 ALA L O 1
ATOM 2442 N N . PRO B 2 113 ? 38.38200 46.07800 -22.72000 1.000 43.40794 114 PRO L N 1
ATOM 2443 C CA . PRO B 2 113 ? 38.00900 44.66600 -22.61300 1.000 42.21509 114 PRO L CA 1
ATOM 2444 C C . PRO B 2 113 ? 38.62900 43.83700 -23.72500 1.000 42.53458 114 PRO L C 1
ATOM 2445 O O . PRO B 2 113 ? 38.83800 44.30800 -24.84600 1.000 52.01503 114 PRO L O 1
ATOM 2449 N N . SER B 2 114 ? 38.93000 42.58600 -23.39600 1.000 42.31957 115 SER L N 1
ATOM 2450 C CA . SER B 2 114 ? 39.27800 41.57600 -24.38500 1.000 36.22454 115 SER L CA 1
ATOM 2451 C C . SER B 2 114 ? 38.02300 40.77300 -24.69600 1.000 34.83861 115 SER L C 1
ATOM 2452 O O . SER B 2 114 ? 37.38100 40.24200 -23.78400 1.000 35.61128 115 SER L O 1
ATOM 2455 N N . VAL B 2 115 ? 37.66900 40.69700 -25.97500 1.000 35.91349 116 VAL L N 1
ATOM 2456 C CA . VAL B 2 115 ? 36.38300 40.16600 -26.41000 1.000 35.24936 116 VAL L CA 1
ATOM 2457 C C . VAL B 2 115 ? 36.58900 38.78400 -27.01000 1.000 35.21817 116 VAL L C 1
ATOM 2458 O O . VAL B 2 115 ? 37.51000 38.57500 -27.80900 1.000 36.99029 116 VAL L O 1
ATOM 2462 N N . PHE B 2 116 ? 35.73300 37.84200 -26.61900 1.000 33.78253 117 PHE L N 1
ATOM 2463 C CA . PHE B 2 116 ? 35.72400 36.50000 -27.17900 1.000 34.10954 117 PHE L CA 1
ATOM 2464 C C . PHE B 2 116 ? 34.28800 36.09300 -27.46500 1.000 33.62681 117 PHE L C 1
ATOM 2465 O O . PHE B 2 116 ? 33.37300 36.45800 -26.72100 1.000 32.63738 117 PHE L O 1
ATOM 2473 N N . ILE B 2 117 ? 34.09500 35.33800 -28.54300 1.000 40.49809 118 ILE L N 1
ATOM 2474 C CA . ILE B 2 117 ? 32.78900 34.81600 -28.92300 1.000 34.94476 118 ILE L CA 1
ATOM 2475 C C . ILE B 2 117 ? 32.88700 33.29800 -28.99400 1.000 39.49291 118 ILE L C 1
ATOM 2476 O O . ILE B 2 117 ? 33.84800 32.75700 -29.55500 1.000 39.09805 118 ILE L O 1
ATOM 2481 N N . PHE B 2 118 ? 31.91300 32.61400 -28.39900 1.000 38.07980 119 PHE L N 1
ATOM 2482 C CA . PHE B 2 118 ? 31.89300 31.15700 -28.35200 1.000 40.32412 119 PHE L CA 1
ATOM 2483 C C . PHE B 2 118 ? 30.66700 30.63400 -29.08600 1.000 35.96342 119 PHE L C 1
ATOM 2484 O O . PHE B 2 118 ? 29.53200 30.95400 -28.69200 1.000 41.71339 119 PHE L O 1
ATOM 2492 N N . PRO B 2 119 ? 30.83200 29.84400 -30.14300 1.000 41.98921 120 PRO L N 1
ATOM 2493 C CA . PRO B 2 119 ? 29.67400 29.26200 -30.82700 1.000 43.17631 120 PRO L CA 1
ATOM 2494 C C . PRO B 2 119 ? 29.02700 28.18600 -29.97400 1.000 45.61250 120 PRO L C 1
ATOM 2495 O O . PRO B 2 119 ? 29.64800 27.67600 -29.02900 1.000 38.12070 120 PRO L O 1
ATOM 2499 N N . PRO B 2 120 ? 27.77300 27.83100 -30.25700 1.000 48.48300 121 PRO L N 1
ATOM 2500 C CA . PRO B 2 120 ? 27.14200 26.72700 -29.52300 1.000 40.03798 121 PRO L CA 1
ATOM 2501 C C . PRO B 2 120 ? 27.89100 25.42100 -29.74000 1.000 43.64843 121 PRO L C 1
ATOM 2502 O O . PRO B 2 120 ? 28.42500 25.15500 -30.81900 1.000 43.35593 121 PRO L O 1
ATOM 2506 N N . SER B 2 121 ? 27.93000 24.60600 -28.69200 1.000 46.94289 122 SER L N 1
ATOM 2507 C CA . SER B 2 121 ? 28.55500 23.29700 -28.78200 1.000 48.35671 122 SER L CA 1
ATOM 2508 C C . SER B 2 121 ? 27.66400 22.33300 -29.55500 1.000 51.20966 122 SER L C 1
ATOM 2509 O O . SER B 2 121 ? 26.44100 22.49600 -29.61700 1.000 46.44682 122 SER L O 1
ATOM 2512 N N . ASP B 2 122 ? 28.29400 21.32000 -30.15300 1.000 50.66636 123 ASP L N 1
ATOM 2513 C CA . ASP B 2 122 ? 27.53400 20.30900 -30.88100 1.000 58.71323 123 ASP L CA 1
ATOM 2514 C C . ASP B 2 122 ? 26.60200 19.54700 -29.94800 1.000 61.12248 123 ASP L C 1
ATOM 2515 O O . ASP B 2 122 ? 25.49200 19.16700 -30.34000 1.000 55.74897 123 ASP L O 1
ATOM 2520 N N . GLU B 2 123 ? 27.03800 19.31400 -28.70700 1.000 59.20923 124 GLU L N 1
ATOM 2521 C CA . GLU B 2 123 ? 26.20800 18.59400 -27.74700 1.000 55.85976 124 GLU L CA 1
ATOM 2522 C C . GLU B 2 123 ? 24.91900 19.35000 -27.44700 1.000 62.83756 124 GLU L C 1
ATOM 2523 O O . GLU B 2 123 ? 23.84100 18.74900 -27.37300 1.000 54.28363 124 GLU L O 1
ATOM 2529 N N . GLN B 2 124 ? 25.01000 20.67100 -27.26900 1.000 56.73138 125 GLN L N 1
ATOM 2530 C CA . GLN B 2 124 ? 23.82300 21.45300 -26.93900 1.000 48.04253 125 GLN L CA 1
ATOM 2531 C C . GLN B 2 124 ? 22.85800 21.53100 -28.11600 1.000 52.28583 125 GLN L C 1
ATOM 2532 O O . GLN B 2 124 ? 21.63700 21.52100 -27.92500 1.000 59.51015 125 GLN L O 1
ATOM 2538 N N . LEU B 2 125 ? 23.38600 21.61800 -29.34100 1.000 59.62914 126 LEU L N 1
ATOM 2539 C CA . LEU B 2 125 ? 22.52000 21.70300 -30.51200 1.000 61.41268 126 LEU L CA 1
ATOM 2540 C C . LEU B 2 125 ? 21.66200 20.45400 -30.66600 1.000 62.56157 126 LEU L C 1
ATOM 2541 O O . LEU B 2 125 ? 20.55600 20.52500 -31.21300 1.000 76.26002 126 LEU L O 1
ATOM 2546 N N . LYS B 2 126 ? 22.14900 19.30600 -30.18900 1.000 73.59699 127 LYS L N 1
ATOM 2547 C CA . LYS B 2 126 ? 21.33400 18.09700 -30.18800 1.000 81.79677 127 LYS L CA 1
ATOM 2548 C C . LYS B 2 126 ? 20.12600 18.22300 -29.27100 1.000 77.90779 127 LYS L C 1
ATOM 2549 O O . LYS B 2 126 ? 19.16000 17.46800 -29.42700 1.000 97.97851 127 LYS L O 1
ATOM 2555 N N . SER B 2 127 ? 20.15700 19.15500 -28.32100 1.000 66.66189 128 SER L N 1
ATOM 2556 C CA . SER B 2 127 ? 19.05200 19.37500 -27.39700 1.000 68.17326 128 SER L CA 1
ATOM 2557 C C . SER B 2 127 ? 18.03600 20.38500 -27.91400 1.000 66.48895 128 SER L C 1
ATOM 2558 O O . SER B 2 127 ? 17.05500 20.66500 -27.21800 1.000 75.18695 128 SER L O 1
ATOM 2561 N N . GLY B 2 128 ? 18.24200 20.93600 -29.10800 1.000 57.66174 129 GLY L N 1
ATOM 2562 C CA . GLY B 2 128 ? 17.30500 21.88400 -29.67400 1.000 69.87776 129 GLY L CA 1
ATOM 2563 C C . GLY B 2 128 ? 17.48100 23.31800 -29.23200 1.000 73.58183 129 GLY L C 1
ATOM 2564 O O . GLY B 2 128 ? 16.62800 24.15500 -29.55000 1.000 69.66568 129 GLY L O 1
ATOM 2565 N N . THR B 2 129 ? 18.55300 23.63300 -28.51000 1.000 60.48324 130 THR L N 1
ATOM 2566 C CA . THR B 2 129 ? 18.82000 24.98700 -28.04900 1.000 53.89387 130 THR L CA 1
ATOM 2567 C C . THR B 2 129 ? 20.24300 25.37300 -28.42300 1.000 48.57449 130 THR L C 1
ATOM 2568 O O . THR B 2 129 ? 21.16400 24.55700 -28.32100 1.000 57.13192 130 THR L O 1
ATOM 2572 N N . ALA B 2 130 ? 20.41500 26.61400 -28.87200 1.000 43.55245 131 ALA L N 1
ATOM 2573 C CA . ALA B 2 130 ? 21.72600 27.16800 -29.18200 1.000 39.56235 131 ALA L CA 1
ATOM 2574 C C . ALA B 2 130 ? 22.01200 28.32800 -28.24200 1.000 48.47540 131 ALA L C 1
ATOM 2575 O O . ALA B 2 130 ? 21.21700 29.27000 -28.15100 1.000 46.21709 131 ALA L O 1
ATOM 2577 N N . SER B 2 131 ? 23.14100 28.25800 -27.54500 1.000 40.60613 132 SER L N 1
ATOM 2578 C CA . SER B 2 131 ? 23.59700 29.33200 -26.67300 1.000 39.42066 132 SER L CA 1
ATOM 2579 C C . SER B 2 131 ? 24.88700 29.90500 -27.24100 1.000 34.57347 132 SER L C 1
ATOM 2580 O O . SER B 2 131 ? 25.88100 29.18500 -27.38400 1.000 46.10921 132 SER L O 1
ATOM 2583 N N . VAL B 2 132 ? 24.86700 31.19500 -27.56100 1.000 37.05116 133 VAL L N 1
ATOM 2584 C CA . VAL B 2 132 ? 26.03700 31.91800 -28.04200 1.000 33.79206 133 VAL L CA 1
ATOM 2585 C C . VAL B 2 132 ? 26.50700 32.83000 -26.92000 1.000 31.86461 133 VAL L C 1
ATOM 2586 O O . VAL B 2 132 ? 25.72000 33.62200 -26.38700 1.000 32.22356 133 VAL L O 1
ATOM 2590 N N . VAL B 2 133 ? 27.78100 32.71800 -26.55800 1.000 30.53006 134 VAL L N 1
ATOM 2591 C CA . VAL B 2 133 ? 28.33000 33.38600 -25.38500 1.000 38.26567 134 VAL L CA 1
ATOM 2592 C C . VAL B 2 133 ? 29.39200 34.38000 -25.83200 1.000 34.18186 134 VAL L C 1
ATOM 2593 O O . VAL B 2 133 ? 30.29900 34.02800 -26.59600 1.000 30.92614 134 VAL L O 1
ATOM 2597 N N . CYS B 2 134 ? 29.27200 35.61700 -25.35800 1.000 39.34335 135 CYS L N 1
ATOM 2598 C CA . CYS B 2 134 ? 30.25600 36.66500 -25.58900 1.000 36.37349 135 CYS L CA 1
ATOM 2599 C C . CYS B 2 134 ? 30.91800 37.01700 -24.26500 1.000 35.96562 135 CYS L C 1
ATOM 2600 O O . CYS B 2 134 ? 30.22800 37.26400 -23.27000 1.000 36.87957 135 CYS L O 1
ATOM 2603 N N . LEU B 2 135 ? 32.24700 37.04000 -24.25200 1.000 29.65728 136 LEU L N 1
ATOM 2604 C CA . LEU B 2 135 ? 33.01500 37.28100 -23.03800 1.000 32.12999 136 LEU L CA 1
ATOM 2605 C C . LEU B 2 135 ? 33.77900 38.59300 -23.14700 1.000 30.07276 136 LEU L C 1
ATOM 2606 O O . LEU B 2 135 ? 34.49400 38.82300 -24.12800 1.000 25.11230 136 LEU L O 1
ATOM 2611 N N . LEU B 2 136 ? 33.61900 39.44700 -22.13900 1.000 35.35684 137 LEU L N 1
ATOM 2612 C CA . LEU B 2 136 ? 34.42900 40.64600 -21.96200 1.000 25.04934 137 LEU L CA 1
ATOM 2613 C C . LEU B 2 136 ? 35.31000 40.43100 -20.74100 1.000 32.46818 137 LEU L C 1
ATOM 2614 O O . LEU B 2 136 ? 34.79800 40.20300 -19.64000 1.000 40.92018 137 LEU L O 1
ATOM 2619 N N . ASN B 2 137 ? 36.62400 40.50500 -20.92900 1.000 26.55553 138 ASN L N 1
ATOM 2620 C CA . ASN B 2 137 ? 37.57200 40.11800 -19.89500 1.000 28.23121 138 ASN L CA 1
ATOM 2621 C C . ASN B 2 137 ? 38.41300 41.30800 -19.45700 1.000 30.21474 138 ASN L C 1
ATOM 2622 O O . ASN B 2 137 ? 39.05100 41.96300 -20.28800 1.000 36.49462 138 ASN L O 1
ATOM 2627 N N . ASN B 2 138 ? 38.41100 41.57300 -18.14800 1.000 29.04730 139 ASN L N 1
ATOM 2628 C CA . ASN B 2 138 ? 39.36500 42.46900 -17.49200 1.000 35.89530 139 ASN L CA 1
ATOM 2629 C C . ASN B 2 138 ? 39.31800 43.87700 -18.09500 1.000 31.67816 139 ASN L C 1
ATOM 2630 O O . ASN B 2 138 ? 40.26300 44.35600 -18.72500 1.000 37.07885 139 ASN L O 1
ATOM 2635 N N . PHE B 2 139 ? 38.17700 44.52900 -17.88600 1.000 31.09509 140 PHE L N 1
ATOM 2636 C CA . PHE B 2 139 ? 37.97600 45.90100 -18.32100 1.000 43.71788 140 PHE L CA 1
ATOM 2637 C C . PHE B 2 139 ? 37.64700 46.79500 -17.13000 1.000 38.12064 140 PHE L C 1
ATOM 2638 O O . PHE B 2 139 ? 37.15600 46.33700 -16.09400 1.000 33.27563 140 PHE L O 1
ATOM 2646 N N . TYR B 2 140 ? 37.94000 48.08700 -17.29000 1.000 36.39633 141 TYR L N 1
ATOM 2647 C CA . TYR B 2 140 ? 37.56900 49.11000 -16.32400 1.000 38.42770 141 TYR L CA 1
ATOM 2648 C C . TYR B 2 140 ? 37.41100 50.41900 -17.08400 1.000 53.05585 141 TYR L C 1
ATOM 2649 O O . TYR B 2 140 ? 38.25900 50.73400 -17.93200 1.000 42.68010 141 TYR L O 1
ATOM 2658 N N . PRO B 2 141 ? 36.35900 51.20800 -16.80300 1.000 56.52282 142 PRO L N 1
ATOM 2659 C CA . PRO B 2 141 ? 35.33200 51.00300 -15.77200 1.000 45.32152 142 PRO L CA 1
ATOM 2660 C C . PRO B 2 141 ? 34.29300 49.92900 -16.10400 1.000 40.36360 142 PRO L C 1
ATOM 2661 O O . PRO B 2 141 ? 34.38000 49.26900 -17.13800 1.000 39.16899 142 PRO L O 1
ATOM 2665 N N . ARG B 2 142 ? 33.31600 49.77300 -15.20700 1.000 42.11508 143 ARG L N 1
ATOM 2666 C CA . ARG B 2 142 ? 32.33600 48.69800 -15.33100 1.000 39.19708 143 ARG L CA 1
ATOM 2667 C C . ARG B 2 142 ? 31.41500 48.89500 -16.53100 1.000 46.07689 143 ARG L C 1
ATOM 2668 O O . ARG B 2 142 ? 30.99200 47.91200 -17.15000 1.000 41.36165 143 ARG L O 1
ATOM 2676 N N . GLU B 2 143 ? 31.10700 50.14400 -16.87900 1.000 44.48266 144 GLU L N 1
ATOM 2677 C CA . GLU B 2 143 ? 30.14600 50.43900 -17.93600 1.000 44.82514 144 GLU L CA 1
ATOM 2678 C C . GLU B 2 143 ? 30.60400 49.90100 -19.28700 1.000 49.60968 144 GLU L C 1
ATOM 2679 O O . GLU B 2 143 ? 31.58400 50.38900 -19.85900 1.000 51.19768 144 GLU L O 1
ATOM 2685 N N . ALA B 2 144 ? 29.89600 48.89700 -19.80200 1.000 39.82813 145 ALA L N 1
ATOM 2686 C CA . ALA B 2 144 ? 30.19400 48.31500 -21.10100 1.000 38.22948 145 ALA L CA 1
ATOM 2687 C C . ALA B 2 144 ? 28.89100 47.99900 -21.82000 1.000 38.59731 145 ALA L C 1
ATOM 2688 O O . ALA B 2 144 ? 27.85800 47.76300 -21.18800 1.000 39.22385 145 ALA L O 1
ATOM 2690 N N . LYS B 2 145 ? 28.95000 47.99600 -23.14900 1.000 45.49652 146 LYS L N 1
ATOM 2691 C CA . LYS B 2 145 ? 27.79300 47.73500 -23.99400 1.000 48.95889 146 LYS L CA 1
ATOM 2692 C C . LYS B 2 145 ? 28.09300 46.56000 -24.91100 1.000 47.07060 146 LYS L C 1
ATOM 2693 O O . LYS B 2 145 ? 29.15000 46.51900 -25.54900 1.000 43.36124 146 LYS L O 1
ATOM 2699 N N . VAL B 2 146 ? 27.16500 45.60900 -24.97600 1.000 48.80524 147 VAL L N 1
ATOM 2700 C CA . VAL B 2 146 ? 27.27700 44.44800 -25.85200 1.000 35.03969 147 VAL L CA 1
ATOM 2701 C C . VAL B 2 146 ? 26.03200 44.39600 -26.72500 1.000 39.99265 147 VAL L C 1
ATOM 2702 O O . VAL B 2 146 ? 24.90600 44.38300 -26.21100 1.000 40.82788 147 VAL L O 1
ATOM 2706 N N . GLN B 2 147 ? 26.23300 44.36700 -28.04000 1.000 45.97575 148 GLN L N 1
ATOM 2707 C CA . GLN B 2 147 ? 25.14800 44.29200 -29.00800 1.000 43.29577 148 GLN L CA 1
ATOM 2708 C C . GLN B 2 147 ? 25.27100 42.99300 -29.78900 1.000 45.17894 148 GLN L C 1
ATOM 2709 O O . GLN B 2 147 ? 26.34200 42.68500 -30.32400 1.000 44.60288 148 GLN L O 1
ATOM 2715 N N . TRP B 2 148 ? 24.17800 42.23800 -29.85500 1.000 42.76051 149 TRP L N 1
ATOM 2716 C CA . TRP B 2 148 ? 24.14800 40.98600 -30.59700 1.000 39.91933 149 TRP L CA 1
ATOM 2717 C C . TRP B 2 148 ? 23.60600 41.23600 -31.99800 1.000 43.29894 149 TRP L C 1
ATOM 2718 O O . TRP B 2 148 ? 22.51300 41.78700 -32.15900 1.000 42.61303 149 TRP L O 1
ATOM 2729 N N . LYS B 2 149 ? 24.37400 40.83200 -33.00600 1.000 41.70909 150 LYS L N 1
ATOM 2730 C CA . LYS B 2 149 ? 24.00200 41.01600 -34.40200 1.000 50.18463 150 LYS L CA 1
ATOM 2731 C C . LYS B 2 149 ? 24.03200 39.66600 -35.10200 1.000 52.94164 150 LYS L C 1
ATOM 2732 O O . LYS B 2 149 ? 25.09400 39.04400 -35.21400 1.000 50.30518 150 LYS L O 1
ATOM 2738 N N . VAL B 2 150 ? 22.87100 39.21900 -35.56900 1.000 53.17923 151 VAL L N 1
ATOM 2739 C CA . VAL B 2 150 ? 22.73500 37.96600 -36.30100 1.000 58.36181 151 VAL L CA 1
ATOM 2740 C C . VAL B 2 150 ? 22.39000 38.32200 -37.74000 1.000 59.99058 151 VAL L C 1
ATOM 2741 O O . VAL B 2 150 ? 21.29800 38.83700 -38.01400 1.000 62.78955 151 VAL L O 1
ATOM 2745 N N . ASP B 2 151 ? 23.31400 38.03700 -38.65800 1.000 54.39128 152 ASP L N 1
ATOM 2746 C CA . ASP B 2 151 ? 23.19800 38.46300 -40.05400 1.000 56.17296 152 ASP L CA 1
ATOM 2747 C C . ASP B 2 151 ? 22.96500 39.96900 -40.14300 1.000 55.00598 152 ASP L C 1
ATOM 2748 O O . ASP B 2 151 ? 22.12500 40.44900 -40.90900 1.000 65.60208 152 ASP L O 1
ATOM 2753 N N . ASN B 2 152 ? 23.71900 40.71800 -39.33400 1.000 52.75803 153 ASN L N 1
ATOM 2754 C CA . ASN B 2 152 ? 23.64800 42.18000 -39.27500 1.000 51.84053 153 ASN L CA 1
ATOM 2755 C C . ASN B 2 152 ? 22.26300 42.67300 -38.86300 1.000 51.44146 153 ASN L C 1
ATOM 2756 O O . ASN B 2 152 ? 21.83900 43.76400 -39.25400 1.000 54.45333 153 ASN L O 1
ATOM 2761 N N . ALA B 2 153 ? 21.54900 41.88000 -38.07000 1.000 50.98452 154 ALA L N 1
ATOM 2762 C CA . ALA B 2 153 ? 20.26100 42.27200 -37.51500 1.000 50.94453 154 ALA L CA 1
ATOM 2763 C C . ALA B 2 153 ? 20.39100 42.40000 -36.00500 1.000 48.72134 154 ALA L C 1
ATOM 2764 O O . ALA B 2 153 ? 20.83400 41.46100 -35.33500 1.000 52.27818 154 ALA L O 1
ATOM 2766 N N . LEU B 2 154 ? 20.01400 43.56100 -35.47700 1.000 53.52075 155 LEU L N 1
ATOM 2767 C CA . LEU B 2 154 ? 20.09300 43.78700 -34.04100 1.000 47.99605 155 LEU L CA 1
ATOM 2768 C C . LEU B 2 154 ? 19.13600 42.86200 -33.30100 1.000 51.45054 155 LEU L C 1
ATOM 2769 O O . LEU B 2 154 ? 17.98500 42.67600 -33.70700 1.000 59.39682 155 LEU L O 1
ATOM 2774 N N . GLN B 2 155 ? 19.61900 42.28100 -32.20800 1.000 50.41668 156 GLN L N 1
ATOM 2775 C CA . GLN B 2 155 ? 18.83300 41.36700 -31.39300 1.000 49.35423 156 GLN L CA 1
ATOM 2776 C C . GLN B 2 155 ? 18.31600 42.08900 -30.15600 1.000 56.28029 156 GLN L C 1
ATOM 2777 O O . GLN B 2 155 ? 19.03700 42.87600 -29.53500 1.000 48.65896 156 GLN L O 1
ATOM 2783 N N . SER B 2 156 ? 17.05900 41.82300 -29.80800 1.000 57.88131 157 SER L N 1
ATOM 2784 C CA . SER B 2 156 ? 16.42000 42.42900 -28.64900 1.000 56.20372 157 SER L CA 1
ATOM 2785 C C . SER B 2 156 ? 15.71200 41.35000 -27.84500 1.000 53.02765 157 SER L C 1
ATOM 2786 O O . SER B 2 156 ? 14.90300 40.59400 -28.39300 1.000 67.70603 157 SER L O 1
ATOM 2789 N N . GLY B 2 157 ? 16.02000 41.27800 -26.55200 1.000 45.90376 158 GLY L N 1
ATOM 2790 C CA . GLY B 2 157 ? 15.39200 40.32300 -25.66400 1.000 46.65252 158 GLY L CA 1
ATOM 2791 C C . GLY B 2 157 ? 15.90900 38.90600 -25.76800 1.000 49.03584 158 GLY L C 1
ATOM 2792 O O . GLY B 2 157 ? 15.38400 38.02300 -25.07700 1.000 53.42997 158 GLY L O 1
ATOM 2793 N N . ASN B 2 158 ? 16.91700 38.65600 -26.59900 1.000 49.91553 159 ASN L N 1
ATOM 2794 C CA . ASN B 2 158 ? 17.46200 37.32100 -26.79600 1.000 47.70336 159 ASN L CA 1
ATOM 2795 C C . ASN B 2 158 ? 18.70300 37.05300 -25.95500 1.000 45.73087 159 ASN L C 1
ATOM 2796 O O . ASN B 2 158 ? 19.28200 35.96700 -26.06300 1.000 41.74606 159 ASN L O 1
ATOM 2801 N N . SER B 2 159 ? 19.12700 38.00300 -25.12400 1.000 40.21060 160 SER L N 1
ATOM 2802 C CA . SER B 2 159 ? 20.38900 37.89200 -24.41000 1.000 37.95196 160 SER L CA 1
ATOM 2803 C C . SER B 2 159 ? 20.21100 38.22300 -22.93600 1.000 39.60482 160 SER L C 1
ATOM 2804 O O . SER B 2 159 ? 19.34600 39.01700 -22.55600 1.000 49.31865 160 SER L O 1
ATOM 2807 N N . GLN B 2 160 ? 21.05000 37.60000 -22.11100 1.000 35.54510 161 GLN L N 1
ATOM 2808 C CA . GLN B 2 160 ? 21.11800 37.86200 -20.68200 1.000 34.59243 161 GLN L CA 1
ATOM 2809 C C . GLN B 2 160 ? 22.56200 38.16200 -20.30700 1.000 40.21236 161 GLN L C 1
ATOM 2810 O O . GLN B 2 160 ? 23.48700 37.50400 -20.79500 1.000 40.17437 161 GLN L O 1
ATOM 2816 N N . GLU B 2 161 ? 22.75300 39.15200 -19.44200 1.000 42.47683 162 GLU L N 1
ATOM 2817 C CA . GLU B 2 161 ? 24.08000 39.60600 -19.05600 1.000 31.03382 162 GLU L CA 1
ATOM 2818 C C . GLU B 2 161 ? 24.41900 39.15000 -17.64200 1.000 35.25166 162 GLU L C 1
ATOM 2819 O O . GLU B 2 161 ? 23.54400 38.79600 -16.84600 1.000 45.20266 162 GLU L O 1
ATOM 2825 N N . SER B 2 162 ? 25.71600 39.16600 -17.34300 1.000 34.98530 163 SER L N 1
ATOM 2826 C CA . SER B 2 162 ? 26.21900 38.77000 -16.03500 1.000 28.17017 163 SER L CA 1
ATOM 2827 C C . SER B 2 162 ? 27.59800 39.38400 -15.85400 1.000 27.82285 163 SER L C 1
ATOM 2828 O O . SER B 2 162 ? 28.46800 39.21500 -16.71400 1.000 33.57169 163 SER L O 1
ATOM 2831 N N . VAL B 2 163 ? 27.79300 40.09600 -14.74800 1.000 27.95530 164 VAL L N 1
ATOM 2832 C CA . VAL B 2 163 ? 29.03400 40.81000 -14.47600 1.000 30.95673 164 VAL L CA 1
ATOM 2833 C C . VAL B 2 163 ? 29.67600 40.21900 -13.23100 1.000 30.41822 164 VAL L C 1
ATOM 2834 O O . VAL B 2 163 ? 29.00300 40.01700 -12.21400 1.000 29.53985 164 VAL L O 1
ATOM 2838 N N . THR B 2 164 ? 30.97200 39.94400 -13.31600 1.000 33.51712 165 THR L N 1
ATOM 2839 C CA . THR B 2 164 ? 31.71800 39.43200 -12.18100 1.000 32.87593 165 THR L CA 1
ATOM 2840 C C . THR B 2 164 ? 32.06100 40.56000 -11.21300 1.000 36.02253 165 THR L C 1
ATOM 2841 O O . THR B 2 164 ? 32.03700 41.74600 -11.55700 1.000 38.46046 165 THR L O 1
ATOM 2845 N N . GLU B 2 165 ? 32.37100 40.17300 -9.97900 1.000 39.06085 166 GLU L N 1
ATOM 2846 C CA . GLU B 2 165 ? 32.79700 41.13000 -8.97300 1.000 40.80254 166 GLU L CA 1
ATOM 2847 C C . GLU B 2 165 ? 34.14200 41.73800 -9.35600 1.000 42.11184 166 GLU L C 1
ATOM 2848 O O . GLU B 2 165 ? 34.93200 41.14800 -10.09900 1.000 44.85275 166 GLU L O 1
ATOM 2854 N N . GLN B 2 166 ? 34.39600 42.94100 -8.84500 1.000 31.24073 167 GLN L N 1
ATOM 2855 C CA . GLN B 2 166 ? 35.67400 43.59200 -9.09900 1.000 31.28130 167 GLN L CA 1
ATOM 2856 C C . GLN B 2 166 ? 36.81100 42.74000 -8.55300 1.000 34.72298 167 GLN L C 1
ATOM 2857 O O . GLN B 2 166 ? 36.73800 42.23000 -7.43100 1.000 33.27646 167 GLN L O 1
ATOM 2863 N N . ASP B 2 167 ? 37.85800 42.58000 -9.35800 1.000 29.63571 168 ASP L N 1
ATOM 2864 C CA . ASP B 2 167 ? 38.95900 41.70000 -8.99100 1.000 36.45709 168 ASP L CA 1
ATOM 2865 C C . ASP B 2 167 ? 39.67900 42.21700 -7.75200 1.000 34.30553 168 ASP L C 1
ATOM 2866 O O . ASP B 2 167 ? 39.96100 43.41200 -7.62800 1.000 40.23603 168 ASP L O 1
ATOM 2871 N N . SER B 2 168 ? 39.97600 41.30100 -6.82900 1.000 35.81282 169 SER L N 1
ATOM 2872 C CA . SER B 2 168 ? 40.68000 41.66000 -5.60500 1.000 33.87046 169 SER L CA 1
ATOM 2873 C C . SER B 2 168 ? 42.15300 41.96700 -5.84000 1.000 35.73587 169 SER L C 1
ATOM 2874 O O . SER B 2 168 ? 42.82100 42.44900 -4.91900 1.000 41.18750 169 SER L O 1
ATOM 2877 N N . LYS B 2 169 ? 42.67600 41.69100 -7.03200 1.000 38.20536 170 LYS L N 1
ATOM 2878 C CA . LYS B 2 169 ? 44.03900 42.05900 -7.39500 1.000 47.75693 170 LYS L CA 1
ATOM 2879 C C . LYS B 2 169 ? 44.08600 43.02000 -8.57100 1.000 50.85935 170 LYS L C 1
ATOM 2880 O O . LYS B 2 169 ? 44.72100 44.07700 -8.48000 1.000 45.92373 170 LYS L O 1
ATOM 2886 N N . ASP B 2 170 ? 43.42300 42.68100 -9.67800 1.000 56.96772 171 ASP L N 1
ATOM 2887 C CA . ASP B 2 170 ? 43.46500 43.50100 -10.88200 1.000 46.28636 171 ASP L CA 1
ATOM 2888 C C . ASP B 2 170 ? 42.54800 44.71400 -10.80900 1.000 46.39648 171 ASP L C 1
ATOM 2889 O O . ASP B 2 170 ? 42.72000 45.64900 -11.60000 1.000 37.58429 171 ASP L O 1
ATOM 2894 N N . SER B 2 171 ? 41.58200 44.71800 -9.88700 1.000 34.12371 172 SER L N 1
ATOM 2895 C CA . SER B 2 171 ? 40.57900 45.77500 -9.75400 1.000 33.86720 172 SER L CA 1
ATOM 2896 C C . SER B 2 171 ? 39.72600 45.93000 -11.00900 1.000 36.39288 172 SER L C 1
ATOM 2897 O O . SER B 2 171 ? 39.10900 46.98000 -11.21600 1.000 36.14448 172 SER L O 1
ATOM 2900 N N . THR B 2 172 ? 39.66500 44.90000 -11.85000 1.000 38.87157 173 THR L N 1
ATOM 2901 C CA . THR B 2 172 ? 38.95200 44.96900 -13.11400 1.000 33.92871 173 THR L CA 1
ATOM 2902 C C . THR B 2 172 ? 37.61800 44.23100 -13.02000 1.000 31.26750 173 THR L C 1
ATOM 2903 O O . THR B 2 172 ? 37.28400 43.60600 -12.01000 1.000 30.12921 173 THR L O 1
ATOM 2907 N N . TYR B 2 173 ? 36.84500 44.31500 -14.09900 1.000 31.83273 174 TYR L N 1
ATOM 2908 C CA . TYR B 2 173 ? 35.56700 43.63500 -14.22400 1.000 31.17799 174 TYR L CA 1
ATOM 2909 C C . TYR B 2 173 ? 35.58800 42.71600 -15.43800 1.000 39.70970 174 TYR L C 1
ATOM 2910 O O . TYR B 2 173 ? 36.34600 42.92400 -16.38900 1.000 39.27196 174 TYR L O 1
ATOM 2919 N N . SER B 2 174 ? 34.74300 41.69200 -15.39200 1.000 31.91125 175 SER L N 1
ATOM 2920 C CA . SER B 2 174 ? 34.52600 40.80300 -16.52300 1.000 33.33214 175 SER L CA 1
ATOM 2921 C C . SER B 2 174 ? 33.03100 40.61700 -16.72800 1.000 34.23965 175 SER L C 1
ATOM 2922 O O . SER B 2 174 ? 32.27000 40.51900 -15.76200 1.000 34.33077 175 SER L O 1
ATOM 2925 N N . LEU B 2 175 ? 32.61500 40.57500 -17.99100 1.000 28.69031 176 LEU L N 1
ATOM 2926 C CA . LEU B 2 175 ? 31.21200 40.44600 -18.34800 1.000 28.08197 176 LEU L CA 1
ATOM 2927 C C . LEU B 2 175 ? 31.03700 39.29300 -19.32300 1.000 34.65036 176 LEU L C 1
ATOM 2928 O O . LEU B 2 175 ? 31.90800 39.02200 -20.15500 1.000 30.01895 176 LEU L O 1
ATOM 2933 N N . SER B 2 176 ? 29.89900 38.61200 -19.20800 1.000 29.37076 177 SER L N 1
ATOM 2934 C CA . SER B 2 176 ? 29.52300 37.54500 -20.12300 1.000 32.53802 177 SER L CA 1
ATOM 2935 C C . SER B 2 176 ? 28.08300 37.76100 -20.56000 1.000 41.42404 177 SER L C 1
ATOM 2936 O O . SER B 2 176 ? 27.20000 37.95700 -19.72000 1.000 44.45564 177 SER L O 1
ATOM 2939 N N . SER B 2 177 ? 27.85200 37.73200 -21.87000 1.000 34.56785 178 SER L N 1
ATOM 2940 C CA . SER B 2 177 ? 26.51800 37.85600 -22.44000 1.000 32.00865 178 SER L CA 1
ATOM 2941 C C . SER B 2 177 ? 26.19200 36.59000 -23.21700 1.000 43.48426 178 SER L C 1
ATOM 2942 O O . SER B 2 177 ? 26.97800 36.15700 -24.06600 1.000 32.49581 178 SER L O 1
ATOM 2945 N N . THR B 2 178 ? 25.03600 36.00100 -22.92600 1.000 35.36123 179 THR L N 1
ATOM 2946 C CA . THR B 2 178 ? 24.60600 34.75900 -23.55500 1.000 35.97798 179 THR L CA 1
ATOM 2947 C C . THR B 2 178 ? 23.39200 35.03800 -24.43000 1.000 40.49465 179 THR L C 1
ATOM 2948 O O . THR B 2 178 ? 22.34500 35.45900 -23.92800 1.000 38.30921 179 THR L O 1
ATOM 2952 N N . LEU B 2 179 ? 23.53400 34.79600 -25.73000 1.000 40.61456 180 LEU L N 1
ATOM 2953 C CA . LEU B 2 179 ? 22.42400 34.89300 -26.66700 1.000 33.02649 180 LEU L CA 1
ATOM 2954 C C . LEU B 2 179 ? 21.82300 33.50500 -26.85000 1.000 35.41818 180 LEU L C 1
ATOM 2955 O O . LEU B 2 179 ? 22.49400 32.59400 -27.34700 1.000 42.61149 180 LEU L O 1
ATOM 2960 N N . THR B 2 180 ? 20.56500 33.34400 -26.44700 1.000 31.43628 181 THR L N 1
ATOM 2961 C CA . THR B 2 180 ? 19.89500 32.05000 -26.47700 1.000 45.16018 181 THR L CA 1
ATOM 2962 C C . THR B 2 180 ? 18.94600 32.00200 -27.66700 1.000 42.63173 181 THR L C 1
ATOM 2963 O O . THR B 2 180 ? 18.05800 32.85100 -27.79500 1.000 46.83827 181 THR L O 1
ATOM 2967 N N . LEU B 2 181 ? 19.13600 31.00700 -28.53100 1.000 46.47106 182 LEU L N 1
ATOM 2968 C CA . LEU B 2 181 ? 18.30600 30.81300 -29.70800 1.000 38.57946 182 LEU L CA 1
ATOM 2969 C C . LEU B 2 181 ? 17.92700 29.34500 -29.82600 1.000 44.05009 182 LEU L C 1
ATOM 2970 O O . LEU B 2 181 ? 18.67900 28.45800 -29.41100 1.000 43.68427 182 LEU L O 1
ATOM 2975 N N . SER B 2 182 ? 16.75200 29.09600 -30.39500 1.000 38.08458 183 SER L N 1
ATOM 2976 C CA . SER B 2 182 ? 16.35400 27.73100 -30.69000 1.000 39.55227 183 SER L CA 1
ATOM 2977 C C . SER B 2 182 ? 17.22000 27.16700 -31.81300 1.000 50.18036 183 SER L C 1
ATOM 2978 O O . SER B 2 182 ? 17.81300 27.90300 -32.60600 1.000 47.10137 183 SER L O 1
ATOM 2981 N N . LYS B 2 183 ? 17.29800 25.83400 -31.86600 1.000 48.93428 184 LYS L N 1
ATOM 2982 C CA . LYS B 2 183 ? 18.12300 25.19000 -32.88300 1.000 43.72678 184 LYS L CA 1
ATOM 2983 C C . LYS B 2 183 ? 17.64100 25.53700 -34.28400 1.000 51.42984 184 LYS L C 1
ATOM 2984 O O . LYS B 2 183 ? 18.45200 25.79800 -35.17900 1.000 45.08924 184 LYS L O 1
ATOM 2990 N N . ALA B 2 184 ? 16.32200 25.55200 -34.49200 1.000 53.43666 185 ALA L N 1
ATOM 2991 C CA . ALA B 2 184 ? 15.78200 25.91600 -35.79800 1.000 51.69941 185 ALA L CA 1
ATOM 2992 C C . ALA B 2 184 ? 16.16000 27.34400 -36.17200 1.000 60.51189 185 ALA L C 1
ATOM 2993 O O . ALA B 2 184 ? 16.54100 27.61300 -37.31800 1.000 59.39833 185 ALA L O 1
ATOM 2995 N N . ASP B 2 185 ? 16.06500 28.27400 -35.21800 1.000 55.13557 186 ASP L N 1
ATOM 2996 C CA . ASP B 2 185 ? 16.45400 29.65300 -35.49300 1.000 53.00210 186 ASP L CA 1
ATOM 2997 C C . ASP B 2 185 ? 17.95900 29.78500 -35.69000 1.000 56.94221 186 ASP L C 1
ATOM 2998 O O . ASP B 2 185 ? 18.40800 30.66100 -36.43900 1.000 51.69647 186 ASP L O 1
ATOM 3003 N N . TYR B 2 186 ? 18.74900 28.93500 -35.02800 1.000 52.10711 187 TYR L N 1
ATOM 3004 C CA . TYR B 2 186 ? 20.20100 29.06000 -35.11000 1.000 38.12807 187 TYR L CA 1
ATOM 3005 C C . TYR B 2 186 ? 20.71300 28.79100 -36.52100 1.000 50.14765 187 TYR L C 1
ATOM 3006 O O . TYR B 2 186 ? 21.57600 29.52000 -37.02200 1.000 53.33626 187 TYR L O 1
ATOM 3015 N N . GLU B 2 187 ? 20.19600 27.75400 -37.18000 1.000 54.28649 188 GLU L N 1
ATOM 3016 C CA . GLU B 2 187 ? 20.69400 27.40300 -38.50600 1.000 55.43324 188 GLU L CA 1
ATOM 3017 C C . GLU B 2 187 ? 20.03500 28.20000 -39.62400 1.000 52.11817 188 GLU L C 1
ATOM 3018 O O . GLU B 2 187 ? 20.38400 27.99800 -40.79200 1.000 66.36216 188 GLU L O 1
ATOM 3024 N N . LYS B 2 188 ? 19.09300 29.09200 -39.30600 1.000 54.00306 189 LYS L N 1
ATOM 3025 C CA . LYS B 2 188 ? 18.54900 29.98500 -40.32200 1.000 47.67120 189 LYS L CA 1
ATOM 3026 C C . LYS B 2 188 ? 19.55500 31.04100 -40.76000 1.000 56.69714 189 LYS L C 1
ATOM 3027 O O . LYS B 2 188 ? 19.40600 31.60900 -41.84700 1.000 66.39865 189 LYS L O 1
ATOM 3033 N N . HIS B 2 189 ? 20.57200 31.31200 -39.94400 1.000 47.65620 190 HIS L N 1
ATOM 3034 C CA . HIS B 2 189 ? 21.53500 32.36900 -40.20900 1.000 52.28144 190 HIS L CA 1
ATOM 3035 C C . HIS B 2 189 ? 22.94600 31.83400 -40.00600 1.000 54.00745 190 HIS L C 1
ATOM 3036 O O . HIS B 2 189 ? 23.16400 30.85700 -39.28500 1.000 61.86907 190 HIS L O 1
ATOM 3043 N N . LYS B 2 190 ? 23.91100 32.48900 -40.65400 1.000 43.55699 191 LYS L N 1
ATOM 3044 C CA . LYS B 2 190 ? 25.28900 32.01400 -40.65500 1.000 57.43190 191 LYS L CA 1
ATOM 3045 C C . LYS B 2 190 ? 26.25700 32.88800 -39.87200 1.000 62.75173 191 LYS L C 1
ATOM 3046 O O . LYS B 2 190 ? 27.20600 32.35800 -39.29300 1.000 57.27098 191 LYS L O 1
ATOM 3052 N N . VAL B 2 191 ? 26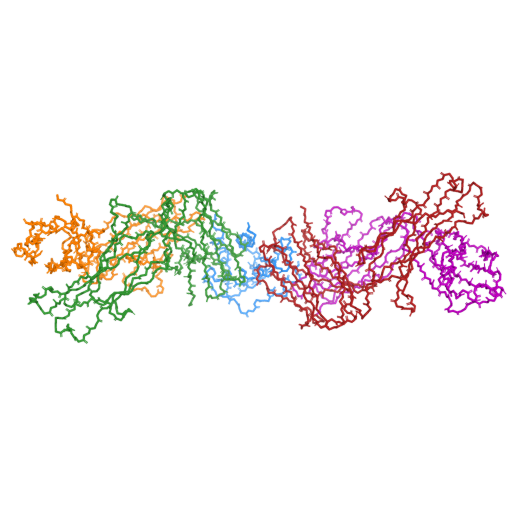.05100 34.20200 -39.82900 1.000 42.75038 192 VAL L N 1
ATOM 3053 C CA . VAL B 2 191 ? 26.98700 35.11400 -39.18100 1.000 48.12144 192 VAL L CA 1
ATOM 3054 C C . VAL B 2 191 ? 26.41900 35.52400 -37.83100 1.000 47.02709 192 VAL L C 1
ATOM 3055 O O . VAL B 2 191 ? 25.32900 36.10500 -37.75400 1.000 49.57434 192 VAL L O 1
ATOM 3059 N N . TYR B 2 192 ? 27.16200 35.22800 -36.76800 1.000 37.72580 193 TYR L N 1
ATOM 3060 C CA . TYR B 2 192 ? 26.81700 35.63700 -35.41200 1.000 37.87275 193 TYR L CA 1
ATOM 3061 C C . TYR B 2 192 ? 27.92900 36.53300 -34.89400 1.000 42.32918 193 TYR L C 1
ATOM 3062 O O . TYR B 2 192 ? 29.07600 36.09300 -34.77300 1.000 46.37969 193 TYR L O 1
ATOM 3071 N N . ALA B 2 193 ? 27.58900 37.78100 -34.58500 1.000 42.93002 194 ALA L N 1
ATOM 3072 C CA . ALA B 2 193 ? 28.57600 38.79000 -34.23700 1.000 35.50517 194 ALA L CA 1
ATOM 3073 C C . ALA B 2 193 ? 28.24500 39.40200 -32.88500 1.000 36.59695 194 ALA L C 1
ATOM 3074 O O . ALA B 2 193 ? 27.08100 39.47200 -32.48100 1.000 44.05721 194 ALA L O 1
ATOM 3076 N N . CYS B 2 194 ? 29.29000 39.84500 -32.19000 1.000 41.21360 195 CYS L N 1
ATOM 3077 C CA . CYS B 2 194 ? 29.16600 40.48100 -30.88200 1.000 43.96980 195 CYS L CA 1
ATOM 3078 C C . CYS B 2 194 ? 29.89600 41.81500 -30.93400 1.000 43.49293 195 CYS L C 1
ATOM 3079 O O . CYS B 2 194 ? 31.13100 41.85000 -30.91900 1.000 47.95168 195 CYS L O 1
ATOM 3082 N N . GLU B 2 195 ? 29.14000 42.90800 -30.99400 1.000 46.08315 196 GLU L N 1
ATOM 3083 C CA . GLU B 2 195 ? 29.71700 44.24500 -31.03600 1.000 51.87995 196 GLU L CA 1
ATOM 3084 C C . GLU B 2 195 ? 29.79500 44.80700 -29.62400 1.000 41.32491 196 GLU L C 1
ATOM 3085 O O . GLU B 2 195 ? 28.79900 44.81000 -28.89300 1.000 45.70521 196 GLU L O 1
ATOM 3091 N N . VAL B 2 196 ? 30.97700 45.28600 -29.24600 1.000 35.17010 197 VAL L N 1
ATOM 3092 C CA . VAL B 2 196 ? 31.26100 45.70400 -27.87900 1.000 34.96011 197 VAL L CA 1
ATOM 3093 C C . VAL B 2 196 ? 31.72100 47.15400 -27.89200 1.000 39.92657 197 VAL L C 1
ATOM 3094 O O . VAL B 2 196 ? 32.63500 47.51500 -28.64300 1.000 48.06605 197 VAL L O 1
ATOM 3098 N N . THR B 2 197 ? 31.09000 47.97700 -27.06000 1.000 41.44785 198 THR L N 1
ATOM 3099 C CA . THR B 2 197 ? 31.44200 49.38100 -26.90500 1.000 41.73205 198 THR L CA 1
ATOM 3100 C C . THR B 2 197 ? 31.96000 49.61100 -25.49300 1.000 36.64865 198 THR L C 1
ATOM 3101 O O . THR B 2 197 ? 31.29000 49.25900 -24.51700 1.000 35.25138 198 THR L O 1
ATOM 3105 N N . HIS B 2 198 ? 33.15200 50.19400 -25.38700 1.000 37.81792 199 HIS L N 1
ATOM 3106 C CA . HIS B 2 198 ? 33.72700 50.50900 -24.08800 1.000 44.88508 199 HIS L CA 1
ATOM 3107 C C . HIS B 2 198 ? 34.59700 51.75100 -24.21200 1.000 42.77880 199 HIS L C 1
ATOM 3108 O O . HIS B 2 198 ? 35.10400 52.07600 -25.28800 1.000 42.32003 199 HIS L O 1
ATOM 3115 N N . GLN B 2 199 ? 34.76200 52.44300 -23.08100 1.000 43.93772 200 GLN L N 1
ATOM 3116 C CA . GLN B 2 199 ? 35.57200 53.65700 -23.05700 1.000 50.90680 200 GLN L CA 1
ATOM 3117 C C . GLN B 2 199 ? 37.02100 53.37600 -23.43400 1.000 44.12226 200 GLN L C 1
ATOM 3118 O O . GLN B 2 199 ? 37.67900 54.22400 -24.04800 1.000 46.87866 200 GLN L O 1
ATOM 3124 N N . GLY B 2 200 ? 37.53000 52.19300 -23.09000 1.000 41.84374 201 GLY L N 1
ATOM 3125 C CA . GLY B 2 200 ? 38.90100 51.83600 -23.39900 1.000 44.63648 201 GLY L CA 1
ATOM 3126 C C . GLY B 2 200 ? 39.16800 51.48200 -24.84300 1.000 44.14986 201 GLY L C 1
ATOM 3127 O O . GLY B 2 200 ? 40.33100 51.30300 -25.21800 1.000 45.80063 201 GLY L O 1
ATOM 3128 N N . LEU B 2 201 ? 38.12600 51.37400 -25.66000 1.000 43.61998 202 LEU L N 1
ATOM 3129 C CA . LEU B 2 201 ? 38.26400 51.10200 -27.08400 1.000 44.98698 202 LEU L CA 1
ATOM 3130 C C . LEU B 2 201 ? 37.95400 52.37000 -27.86500 1.000 59.77549 202 LEU L C 1
ATOM 3131 O O . LEU B 2 201 ? 36.90000 52.98400 -27.66700 1.000 66.65899 202 LEU L O 1
ATOM 3136 N N . SER B 2 202 ? 38.87900 52.76400 -28.74400 1.000 70.85960 203 SER L N 1
ATOM 3137 C CA . SER B 2 202 ? 38.64400 53.93400 -29.58400 1.000 63.57176 203 SER L CA 1
ATOM 3138 C C . SER B 2 202 ? 37.45000 53.71400 -30.50200 1.000 62.04883 203 SER L C 1
ATOM 3139 O O . SER B 2 202 ? 36.63200 54.62000 -30.70200 1.000 64.71053 203 SER L O 1
ATOM 3142 N N . SER B 2 203 ? 37.33100 52.51600 -31.06400 1.000 51.96402 204 SER L N 1
ATOM 3143 C CA . SER B 2 203 ? 36.21400 52.13800 -31.90900 1.000 51.58929 204 SER L CA 1
ATOM 3144 C C . SER B 2 203 ? 35.62600 50.82700 -31.41200 1.000 58.59219 204 SER L C 1
ATOM 3145 O O . SER B 2 203 ? 36.34800 49.98900 -30.86100 1.000 59.30577 204 SER L O 1
ATOM 3148 N N . PRO B 2 204 ? 34.31800 50.62800 -31.57800 1.000 56.53605 205 PRO L N 1
ATOM 3149 C CA . PRO B 2 204 ? 33.70700 49.36800 -31.14000 1.000 43.75703 205 PRO L CA 1
ATOM 3150 C C . PRO B 2 204 ? 34.33500 48.17700 -31.84800 1.000 43.59534 205 PRO L C 1
ATOM 3151 O O . PRO B 2 204 ? 34.62900 48.22400 -33.04400 1.000 57.02812 205 PRO L O 1
ATOM 3155 N N . VAL B 2 205 ? 34.53900 47.10100 -31.09400 1.000 41.26248 206 VAL L N 1
ATOM 3156 C CA . VAL B 2 205 ? 35.15200 45.88000 -31.60400 1.000 53.73383 206 VAL L CA 1
ATOM 3157 C C . VAL B 2 205 ? 34.06900 44.82000 -31.73600 1.000 46.12507 206 VAL L C 1
ATOM 3158 O O . VAL B 2 205 ? 33.31300 44.57100 -30.78900 1.000 50.53154 206 VAL L O 1
ATOM 3162 N N . THR B 2 206 ? 33.99000 44.20600 -32.91100 1.000 45.38169 207 THR L N 1
ATOM 3163 C CA . THR B 2 206 ? 33.02100 43.15600 -33.18800 1.000 59.19210 207 THR L CA 1
ATOM 3164 C C . THR B 2 206 ? 33.74800 41.83300 -33.38500 1.000 55.98504 207 THR L C 1
ATOM 3165 O O . THR B 2 206 ? 34.68600 41.74400 -34.18500 1.000 48.52760 207 THR L O 1
ATOM 3169 N N . LYS B 2 207 ? 33.32300 40.81600 -32.64200 1.000 50.67875 208 LYS L N 1
ATOM 3170 C CA . LYS B 2 207 ? 33.82200 39.45600 -32.79100 1.000 39.39728 208 LYS L CA 1
ATOM 3171 C C . LYS B 2 207 ? 32.70500 38.59300 -33.35700 1.000 44.82942 208 LYS L C 1
ATOM 3172 O O . LYS B 2 207 ? 31.56200 38.67300 -32.89600 1.000 53.15010 208 LYS L O 1
ATOM 3178 N N . SER B 2 208 ? 33.03200 37.77300 -34.35400 1.000 39.89995 209 SER L N 1
ATOM 3179 C CA . SER B 2 208 ? 32.01900 37.00500 -35.05900 1.000 38.00425 209 SER L CA 1
ATOM 3180 C C . SER B 2 208 ? 32.55500 35.62900 -35.42700 1.000 43.12545 209 SER L C 1
ATOM 3181 O O . SER B 2 208 ? 33.76100 35.37300 -35.39500 1.000 40.05048 209 SER L O 1
ATOM 3184 N N . PHE B 2 209 ? 31.62400 34.73800 -35.76700 1.000 44.14651 210 PHE L N 1
ATOM 3185 C CA . PHE B 2 209 ? 31.94200 33.42900 -36.31700 1.000 45.17432 210 PHE L CA 1
ATOM 3186 C C . PHE B 2 209 ? 30.88900 33.07200 -37.35600 1.000 47.60792 210 PHE L C 1
ATOM 3187 O O . PHE B 2 209 ? 29.78600 33.62500 -37.36700 1.000 42.27794 210 PHE L O 1
ATOM 3195 N N . ASN B 2 210 ? 31.24100 32.13700 -38.23500 1.000 52.87118 211 ASN L N 1
ATOM 3196 C CA . ASN B 2 210 ? 30.36300 31.69700 -39.31500 1.000 46.62795 211 ASN L CA 1
ATOM 3197 C C . ASN B 2 210 ? 29.95600 30.24900 -39.06700 1.000 56.17395 211 ASN L C 1
ATOM 3198 O O . ASN B 2 210 ? 30.75700 29.33000 -39.27000 1.000 87.34377 211 ASN L O 1
ATOM 3203 N N . ARG B 2 211 ? 28.71500 30.05100 -38.63100 1.000 47.03543 212 ARG L N 1
ATOM 3204 C CA . ARG B 2 211 ? 28.15500 28.71600 -38.46400 1.000 58.64490 212 ARG L CA 1
ATOM 3205 C C . ARG B 2 211 ? 26.64100 28.83700 -38.36700 1.000 60.21673 212 ARG L C 1
ATOM 3206 O O . ARG B 2 211 ? 26.09300 29.93200 -38.22200 1.000 70.41444 212 ARG L O 1
ATOM 3214 N N . GLY B 2 212 ? 25.97200 27.69300 -38.44800 1.000 47.37848 213 GLY L N 1
ATOM 3215 C CA . GLY B 2 212 ? 24.52300 27.65400 -38.39600 1.000 42.99936 213 GLY L CA 1
ATOM 3216 C C . GLY B 2 212 ? 23.88600 27.86900 -39.75500 1.000 49.96368 213 GLY L C 1
ATOM 3217 O O . GLY B 2 212 ? 23.98100 27.01500 -40.63700 1.000 45.27250 213 GLY L O 1
ATOM 3218 N N . GLU C 3 1 ? 39.28300 26.83100 55.87100 1.000 71.25781 2 GLU D N 1
ATOM 3219 C CA . GLU C 3 1 ? 39.97900 28.05300 56.25800 1.000 86.16256 2 GLU D CA 1
ATOM 3220 C C . GLU C 3 1 ? 39.65000 28.43500 57.69700 1.000 81.53792 2 GLU D C 1
ATOM 3221 O O . GLU C 3 1 ? 40.52700 28.45100 58.56100 1.000 95.88549 2 GLU D O 1
ATOM 3227 N N . ILE C 3 2 ? 38.38300 28.74400 57.94700 1.000 75.27175 3 ILE D N 1
ATOM 3228 C CA . ILE C 3 2 ? 37.91300 29.08900 59.28300 1.000 75.12764 3 ILE D CA 1
ATOM 3229 C C . ILE C 3 2 ? 37.36300 27.82800 59.93500 1.000 76.49134 3 ILE D C 1
ATOM 3230 O O . ILE C 3 2 ? 36.41200 27.22300 59.42900 1.000 82.02402 3 ILE D O 1
ATOM 3235 N N . VAL C 3 3 ? 37.95800 27.42900 61.05100 1.000 74.57383 4 VAL D N 1
ATOM 3236 C CA . VAL C 3 3 ? 37.47700 26.27800 61.80500 1.000 75.65931 4 VAL D CA 1
ATOM 3237 C C . VAL C 3 3 ? 36.42300 26.75400 62.79300 1.000 74.63455 4 VAL D C 1
ATOM 3238 O O . VAL C 3 3 ? 36.50800 27.86200 63.33700 1.000 74.78936 4 VAL D O 1
ATOM 3242 N N . LEU C 3 4 ? 35.39800 25.93200 62.99400 1.000 78.01965 5 LEU D N 1
ATOM 3243 C CA . LEU C 3 4 ? 34.27700 26.25800 63.87200 1.000 72.82106 5 LEU D CA 1
ATOM 3244 C C . LEU C 3 4 ? 34.21600 25.19000 64.95900 1.000 77.48979 5 LEU D C 1
ATOM 3245 O O . LEU C 3 4 ? 33.59300 24.14000 64.78200 1.000 76.43386 5 LEU D O 1
ATOM 3250 N N . THR C 3 5 ? 34.87200 25.46200 66.08300 1.000 77.83683 6 THR D N 1
ATOM 3251 C CA . THR C 3 5 ? 34.88500 24.54700 67.21600 1.000 80.47418 6 THR D CA 1
ATOM 3252 C C . THR C 3 5 ? 33.67100 24.82600 68.09200 1.000 79.49669 6 THR D C 1
ATOM 3253 O O . THR C 3 5 ? 33.54500 25.91700 68.65900 1.000 80.97802 6 THR D O 1
ATOM 3257 N N . GLN C 3 6 ? 32.78400 23.84600 68.19900 1.000 79.11592 7 GLN D N 1
ATOM 3258 C CA . GLN C 3 6 ? 31.56700 23.97900 68.98200 1.000 78.34973 7 GLN D CA 1
ATOM 3259 C C . GLN C 3 6 ? 31.75400 23.37800 70.37100 1.000 84.94040 7 GLN D C 1
ATOM 3260 O O . GLN C 3 6 ? 32.71000 22.64800 70.64400 1.000 86.81838 7 GLN D O 1
ATOM 3266 N N . SER C 3 7 ? 30.81800 23.70500 71.25600 1.000 92.77307 8 SER D N 1
ATOM 3267 C CA . SER C 3 7 ? 30.79100 23.11600 72.58000 1.000 92.11019 8 SER D CA 1
ATOM 3268 C C . SER C 3 7 ? 30.43600 21.63300 72.47500 1.000 106.30199 8 SER D C 1
ATOM 3269 O O . SER C 3 7 ? 29.83500 21.19900 71.49000 1.000 123.49169 8 SER D O 1
ATOM 3272 N N . PRO C 3 8 ? 30.82000 20.82200 73.47000 1.000 99.87685 9 PRO D N 1
ATOM 3273 C CA . PRO C 3 8 ? 30.49400 19.39000 73.40700 1.000 100.26707 9 PRO D CA 1
ATOM 3274 C C . PRO C 3 8 ? 28.99800 19.12700 73.45600 1.000 103.11022 9 PRO D C 1
ATOM 3275 O O . PRO C 3 8 ? 28.19300 20.06100 73.53400 1.000 105.31974 9 PRO D O 1
ATOM 3279 N N . ALA C 3 9 ? 28.61800 17.85300 73.39300 1.000 106.12014 10 ALA D N 1
ATOM 3280 C CA . ALA C 3 9 ? 27.21600 17.48400 73.52400 1.000 103.47672 10 ALA D CA 1
ATOM 3281 C C . ALA C 3 9 ? 26.68300 17.99000 74.85400 1.000 88.81395 10 ALA D C 1
ATOM 3282 O O . ALA C 3 9 ? 27.11400 17.52600 75.91600 1.000 92.14374 10 ALA D O 1
ATOM 3284 N N . THR C 3 10 ? 25.77200 18.95800 74.80900 1.000 98.05891 11 THR D N 1
ATOM 3285 C CA . THR C 3 10 ? 25.17900 19.45700 76.03800 1.000 90.44474 11 THR D CA 1
ATOM 3286 C C . THR C 3 10 ? 24.47100 18.30900 76.74600 1.000 89.28697 11 THR D C 1
ATOM 3287 O O . THR C 3 10 ? 23.84000 17.45900 76.11000 1.000 94.48123 11 THR D O 1
ATOM 3291 N N . LEU C 3 11 ? 24.62400 18.25700 78.06800 1.000 116.20132 12 LEU D N 1
ATOM 3292 C CA . LEU C 3 11 ? 24.06900 17.16300 78.85300 1.000 127.18579 12 LEU D CA 1
ATOM 3293 C C . LEU C 3 11 ? 22.55000 17.18900 78.76400 1.000 120.91004 12 LEU D C 1
ATOM 3294 O O . LEU C 3 11 ? 21.97700 18.05200 78.09500 1.000 116.55108 12 LEU D O 1
ATOM 3299 N N . SER C 3 12 ? 21.87700 16.23200 79.38000 1.000 102.58664 13 SER D N 1
ATOM 3300 C CA . SER C 3 12 ? 20.42700 16.30500 79.41500 1.000 108.77817 13 SER D CA 1
ATOM 3301 C C . SER C 3 12 ? 20.00800 17.49500 80.27200 1.000 101.90087 13 SER D C 1
ATOM 3302 O O . SER C 3 12 ? 20.55300 17.71100 81.35900 1.000 110.92659 13 SER D O 1
ATOM 3305 N N . LEU C 3 13 ? 19.07700 18.29700 79.76200 1.000 97.41683 14 LEU D N 1
ATOM 3306 C CA . LEU C 3 13 ? 18.57300 19.47100 80.46300 1.000 94.06073 14 LEU D CA 1
ATOM 3307 C C . LEU C 3 13 ? 17.06000 19.36900 80.59000 1.000 95.00794 14 LEU D C 1
ATOM 3308 O O . LEU C 3 13 ? 16.36600 19.12400 79.59800 1.000 92.31454 14 LEU D O 1
ATOM 3313 N N . SER C 3 14 ? 16.55500 19.56600 81.80400 1.000 93.38680 15 SER D N 1
ATOM 3314 C CA . SER C 3 14 ? 15.12000 19.52500 82.02500 1.000 93.08057 15 SER D CA 1
ATOM 3315 C C . SER C 3 14 ? 14.44700 20.72800 81.36700 1.000 90.79797 15 SER D C 1
ATOM 3316 O O . SER C 3 14 ? 15.03800 21.80700 81.27900 1.000 95.95362 15 SER D O 1
ATOM 3319 N N . PRO C 3 15 ? 13.21700 20.56200 80.88000 1.000 93.84906 16 PRO D N 1
ATOM 3320 C CA . PRO C 3 15 ? 12.48400 21.71200 80.33700 1.000 97.53432 16 PRO D CA 1
ATOM 3321 C C . PRO C 3 15 ? 12.36400 22.81900 81.37200 1.000 101.30133 16 PRO D C 1
ATOM 3322 O O . PRO C 3 15 ? 12.14900 22.56700 82.56000 1.000 92.03257 16 PRO D O 1
ATOM 3326 N N . GLY C 3 16 ? 12.50600 24.05800 80.90600 1.000 92.12068 17 GLY D N 1
ATOM 3327 C CA . GLY C 3 16 ? 12.55000 25.20700 81.78000 1.000 98.65182 17 GLY D CA 1
ATOM 3328 C C . GLY C 3 16 ? 13.93400 25.58800 82.26200 1.000 101.56284 17 GLY D C 1
ATOM 3329 O O . GLY C 3 16 ? 14.07500 26.61600 82.93500 1.000 112.20677 17 GLY D O 1
ATOM 3330 N N . GLU C 3 17 ? 14.95600 24.79800 81.94500 1.000 88.94014 18 GLU D N 1
ATOM 3331 C CA . GLU C 3 17 ? 16.32500 25.13100 82.30000 1.000 89.50742 18 GLU D CA 1
ATOM 3332 C C . GLU C 3 17 ? 16.94400 26.01200 81.21600 1.000 103.64057 18 GLU D C 1
ATOM 3333 O O . GLU C 3 17 ? 16.33800 26.28600 80.17700 1.000 92.80680 18 GLU D O 1
ATOM 3339 N N . ARG C 3 18 ? 18.17200 26.46200 81.45800 1.000 101.72508 19 ARG D N 1
ATOM 3340 C CA . ARG C 3 18 ? 18.90000 27.29700 80.51200 1.000 85.88575 19 ARG D CA 1
ATOM 3341 C C . ARG C 3 18 ? 19.92300 26.44300 79.77600 1.000 90.09890 19 ARG D C 1
ATOM 3342 O O . ARG C 3 18 ? 20.76200 25.79000 80.40600 1.000 97.20289 19 ARG D O 1
ATOM 3350 N N . ALA C 3 19 ? 19.85200 26.45200 78.45000 1.000 97.01669 20 ALA D N 1
ATOM 3351 C CA . ALA C 3 19 ? 20.81900 25.77200 77.60300 1.000 90.04402 20 ALA D CA 1
ATOM 3352 C C . ALA C 3 19 ? 21.58100 26.81100 76.79600 1.000 80.20356 20 ALA D C 1
ATOM 3353 O O . ALA C 3 19 ? 20.97200 27.64400 76.11700 1.000 90.49068 20 ALA D O 1
ATOM 3355 N N . THR C 3 20 ? 22.90700 26.76800 76.87900 1.000 80.92667 21 THR D N 1
ATOM 3356 C CA . THR C 3 20 ? 23.76600 27.64000 76.09400 1.000 79.79596 21 THR D CA 1
ATOM 3357 C C . THR C 3 20 ? 24.61900 26.79100 75.16300 1.000 82.41818 21 THR D C 1
ATOM 3358 O O . THR C 3 20 ? 25.01300 25.67100 75.50700 1.000 100.00007 21 THR D O 1
ATOM 3362 N N . LEU C 3 21 ? 24.86100 27.31000 73.96400 1.000 79.23199 22 LEU D N 1
ATOM 3363 C CA . LEU C 3 21 ? 25.66900 26.63200 72.96200 1.000 76.12168 22 LEU D CA 1
ATOM 3364 C C . LEU C 3 21 ? 26.81400 27.54600 72.55900 1.000 76.02163 22 LEU D C 1
ATOM 3365 O O . LEU C 3 21 ? 26.60200 28.73400 72.29600 1.000 74.94584 22 LEU D O 1
ATOM 3370 N N . SER C 3 22 ? 28.02000 26.99200 72.51600 1.000 77.51913 23 SER D N 1
ATOM 3371 C CA . SER C 3 22 ? 29.22100 27.75100 72.20900 1.000 78.14260 23 SER D CA 1
ATOM 3372 C C . SER C 3 22 ? 29.76700 27.33700 70.85000 1.000 79.52491 23 SER D C 1
ATOM 3373 O O . SER C 3 22 ? 29.82100 26.14600 70.52700 1.000 79.95060 23 SER D O 1
ATOM 3376 N N . CYS C 3 23 ? 30.15200 28.33100 70.05400 1.000 82.35083 24 CYS D N 1
ATOM 3377 C CA . CYS C 3 23 ? 30.84800 28.11200 68.79400 1.000 74.11644 24 CYS D CA 1
ATOM 3378 C C . CYS C 3 23 ? 32.00000 29.10100 68.72100 1.000 75.85627 24 CYS D C 1
ATOM 3379 O O . CYS C 3 23 ? 31.81800 30.28800 69.00800 1.000 75.26517 24 CYS D O 1
ATOM 3382 N N . ARG C 3 24 ? 33.18100 28.61200 68.35400 1.000 77.45398 25 ARG D N 1
ATOM 3383 C CA . ARG C 3 24 ? 34.37900 29.43400 68.27800 1.000 78.40465 25 ARG D CA 1
ATOM 3384 C C . ARG C 3 24 ? 34.99100 29.33200 66.88900 1.000 85.05164 25 ARG D C 1
ATOM 3385 O O . ARG C 3 24 ? 35.11000 28.23800 66.33000 1.000 90.47589 25 ARG D O 1
ATOM 3393 N N . ALA C 3 25 ? 35.37600 30.47900 66.33700 1.000 80.08524 26 ALA D N 1
ATOM 3394 C CA . ALA C 3 25 ? 36.03200 30.55900 65.03900 1.000 75.41628 26 ALA D CA 1
ATOM 3395 C C . ALA C 3 25 ? 37.47900 30.98200 65.25300 1.000 85.69721 26 ALA D C 1
ATOM 3396 O O . ALA C 3 25 ? 37.73400 32.05800 65.80400 1.000 97.50559 26 ALA D O 1
ATOM 3398 N N . SER C 3 26 ? 38.41900 30.13800 64.82000 1.000 87.19990 27 SER D N 1
ATOM 3399 C CA . SER C 3 26 ? 39.83300 30.44600 65.03200 1.000 107.95764 27 SER D CA 1
ATOM 3400 C C . SER C 3 26 ? 40.24600 31.74200 64.34400 1.000 110.23325 27 SER D C 1
ATOM 3401 O O . SER C 3 26 ? 40.91000 32.57100 64.99200 1.000 113.25195 27 SER D O 1
ATOM 3404 N N . PRO C 3 27 ? 39.91100 31.99100 63.07800 1.000 82.48122 28 PRO D N 1
ATOM 3405 C CA . PRO C 3 27 ? 39.94500 33.36400 62.57300 1.000 72.74883 28 PRO D CA 1
ATOM 3406 C C . PRO C 3 27 ? 38.57900 34.01400 62.71900 1.000 85.96965 28 PRO D C 1
ATOM 3407 O O . PRO C 3 27 ? 37.53800 33.35800 62.66300 1.000 88.88992 28 PRO D O 1
ATOM 3411 N N . SER C 3 28 ? 38.59800 35.33000 62.91600 1.000 73.76217 29 SER D N 1
ATOM 3412 C CA . SER C 3 28 ? 37.36900 36.06000 63.20600 1.000 70.93149 29 SER D CA 1
ATOM 3413 C C . SER C 3 28 ? 36.37100 35.91400 62.06500 1.000 76.27293 29 SER D C 1
ATOM 3414 O O . SER C 3 28 ? 36.66500 36.27100 60.91900 1.000 82.70555 29 SER D O 1
ATOM 3417 N N . ALA C 3 29 ? 35.19100 35.38400 62.38100 1.000 74.39298 30 ALA D N 1
ATOM 3418 C CA . ALA C 3 29 ? 34.12300 35.23600 61.40400 1.000 72.11379 30 ALA D CA 1
ATOM 3419 C C . ALA C 3 29 ? 33.28100 36.49400 61.25200 1.000 73.93493 30 ALA D C 1
ATOM 3420 O O . ALA C 3 29 ? 32.40500 36.53300 60.38200 1.000 69.83894 30 ALA D O 1
ATOM 3422 N N . GLY C 3 30 ? 33.52500 37.51600 62.07000 1.000 67.02839 31 GLY D N 1
ATOM 3423 C CA . GLY C 3 30 ? 32.77500 38.75300 61.94200 1.000 67.82706 31 GLY D CA 1
ATOM 3424 C C . GLY C 3 30 ? 31.31000 38.56300 62.28500 1.000 62.83393 31 GLY D C 1
ATOM 3425 O O . GLY C 3 30 ? 30.94600 37.79100 63.17900 1.000 70.92680 31 GLY D O 1
ATOM 3426 N N . ARG C 3 31 ? 30.45400 39.28800 61.56500 1.000 62.10525 32 ARG D N 1
ATOM 3427 C CA . ARG C 3 31 ? 29.01700 39.22000 61.79600 1.000 60.52278 32 ARG D CA 1
ATOM 3428 C C . ARG C 3 31 ? 28.36300 38.01600 61.13100 1.000 69.86505 32 ARG D C 1
ATOM 3429 O O . ARG C 3 31 ? 27.23500 37.66400 61.49500 1.000 65.42587 32 ARG D O 1
ATOM 3437 N N . PHE C 3 32 ? 29.03800 37.37500 60.17800 1.000 68.01147 33 PHE D N 1
ATOM 3438 C CA . PHE C 3 32 ? 28.43100 36.31800 59.36700 1.000 52.62146 33 PHE D CA 1
ATOM 3439 C C . PHE C 3 32 ? 28.54800 34.98700 60.10000 1.000 72.67491 33 PHE D C 1
ATOM 3440 O O . PHE C 3 32 ? 29.51000 34.23900 59.92500 1.000 79.18740 33 PHE D O 1
ATOM 3448 N N . LEU C 3 33 ? 27.55000 34.68400 60.92800 1.000 72.67844 34 LEU D N 1
ATOM 3449 C CA . LEU C 3 33 ? 27.44800 33.37100 61.54800 1.000 55.56483 34 LEU D CA 1
ATOM 3450 C C . LEU C 3 33 ? 25.97900 33.02000 61.73000 1.000 55.32115 34 LEU D C 1
ATOM 3451 O O . LEU C 3 33 ? 25.17500 33.86700 62.12900 1.000 52.51131 34 LEU D O 1
ATOM 3456 N N . ALA C 3 34 ? 25.63900 31.76600 61.43800 1.000 55.25221 35 ALA D N 1
ATOM 3457 C CA . ALA C 3 34 ? 24.26300 31.29900 61.47700 1.000 52.56983 35 ALA D CA 1
ATOM 3458 C C . ALA C 3 34 ? 24.16200 30.03200 62.31500 1.000 61.62661 35 ALA D C 1
ATOM 3459 O O . ALA C 3 34 ? 25.13100 29.28200 62.45800 1.000 54.46211 35 ALA D O 1
ATOM 3461 N N . TRP C 3 35 ? 22.97100 29.80200 62.86600 1.000 71.19765 36 TRP D N 1
ATOM 3462 C CA . TRP C 3 35 ? 22.68400 28.63500 63.68900 1.000 59.40507 36 TRP D CA 1
ATOM 3463 C C . TRP C 3 35 ? 21.58000 27.81600 63.03500 1.000 54.84351 36 TRP D C 1
ATOM 3464 O O . TRP C 3 35 ? 20.57400 28.37300 62.58200 1.000 53.36167 36 TRP D O 1
ATOM 3475 N N . TYR C 3 36 ? 21.76500 26.49900 62.99500 1.000 52.16455 37 TYR D N 1
ATOM 3476 C CA . TYR C 3 36 ? 20.81900 25.58800 62.36600 1.000 55.27294 37 TYR D CA 1
ATOM 3477 C C . TYR C 3 36 ? 20.27800 24.60500 63.39300 1.000 54.47630 37 TYR D C 1
ATOM 3478 O O . TYR C 3 36 ? 20.99700 24.18300 64.30400 1.000 48.63576 37 TYR D O 1
ATOM 3487 N N . GLN C 3 37 ? 19.00800 24.24300 63.23700 1.000 48.97779 38 GLN D N 1
ATOM 3488 C CA . GLN C 3 37 ? 18.34500 23.26200 64.08400 1.000 48.98705 38 GLN D CA 1
ATOM 3489 C C . GLN C 3 37 ? 18.02000 22.03100 63.25100 1.000 52.15117 38 GLN D C 1
ATOM 3490 O O . GLN C 3 37 ? 17.48500 22.15200 62.14500 1.000 59.16924 38 GLN D O 1
ATOM 3496 N N . GLN C 3 38 ? 18.34100 20.85000 63.77900 1.000 49.74618 39 GLN D N 1
ATOM 3497 C CA . GLN C 3 38 ? 18.13100 19.60000 63.04600 1.000 55.40049 39 GLN D CA 1
ATOM 3498 C C . GLN C 3 38 ? 17.55900 18.54900 63.99200 1.000 58.32860 39 GLN D C 1
ATOM 3499 O O . GLN C 3 38 ? 18.29400 17.95000 64.78400 1.000 61.43031 39 GLN D O 1
ATOM 3505 N N . ARG C 3 39 ? 16.25100 18.32900 63.90200 1.000 60.94806 40 ARG D N 1
ATOM 3506 C CA . ARG C 3 39 ? 15.63200 17.19200 64.55700 1.000 62.67543 40 ARG D CA 1
ATOM 3507 C C . ARG C 3 39 ? 15.96200 15.91600 63.78300 1.000 62.03307 40 ARG D C 1
ATOM 3508 O O . ARG C 3 39 ? 16.28400 15.97000 62.59300 1.000 62.03318 40 ARG D O 1
ATOM 3516 N N . PRO C 3 40 ? 15.90700 14.75600 64.44000 1.000 73.03854 41 PRO D N 1
ATOM 3517 C CA . PRO C 3 40 ? 16.26500 13.50700 63.75200 1.000 69.49917 41 PRO D CA 1
ATOM 3518 C C . PRO C 3 40 ? 15.38900 13.25600 62.53300 1.000 71.69563 41 PRO D C 1
ATOM 3519 O O . PRO C 3 40 ? 14.18900 13.54100 62.53400 1.000 72.89164 41 PRO D O 1
ATOM 3523 N N . GLY C 3 41 ? 16.00900 12.72000 61.48400 1.000 76.40087 42 GLY D N 1
ATOM 3524 C CA . GLY C 3 41 ? 15.29600 12.42100 60.25800 1.000 73.86433 42 GLY D CA 1
ATOM 3525 C C . GLY C 3 41 ? 14.77100 13.62800 59.51800 1.000 71.28067 42 GLY D C 1
ATOM 3526 O O . GLY C 3 41 ? 13.90500 13.48200 58.65300 1.000 75.99466 42 GLY D O 1
ATOM 3527 N N . GLN C 3 42 ? 15.27600 14.81900 59.82600 1.000 71.28485 43 GLN D N 1
ATOM 3528 C CA . GLN C 3 42 ? 14.78800 16.05200 59.23000 1.000 62.15944 43 GLN D CA 1
ATOM 3529 C C . GLN C 3 42 ? 15.94800 16.84500 58.64900 1.000 57.35298 43 GLN D C 1
ATOM 3530 O O . GLN C 3 42 ? 17.09100 16.73100 59.10100 1.000 56.29349 43 GLN D O 1
ATOM 3536 N N . ALA C 3 43 ? 15.64000 17.64500 57.63300 1.000 56.83882 44 ALA D N 1
ATOM 3537 C CA . ALA C 3 43 ? 16.61400 18.58500 57.11300 1.000 55.09083 44 ALA D CA 1
ATOM 3538 C C . ALA C 3 43 ? 16.87300 19.68500 58.14000 1.000 59.89647 44 ALA D C 1
ATOM 3539 O O . ALA C 3 43 ? 15.97000 20.07400 58.88500 1.000 61.61743 44 ALA D O 1
ATOM 3541 N N . PRO C 3 44 ? 18.10400 20.19000 58.21400 1.000 64.54338 45 PRO D N 1
ATOM 3542 C CA . PRO C 3 44 ? 18.39000 21.28600 59.14700 1.000 55.84612 45 PRO D CA 1
ATOM 3543 C C . PRO C 3 44 ? 17.55000 22.51400 58.82700 1.000 58.73713 45 PRO D C 1
ATOM 3544 O O . PRO C 3 44 ? 17.29500 22.83400 57.66400 1.000 56.54834 45 PRO D O 1
ATOM 3548 N N . ARG C 3 45 ? 17.11500 23.20000 59.87900 1.000 56.67150 46 ARG D N 1
ATOM 3549 C CA . ARG C 3 45 ? 16.27600 24.38400 59.76400 1.000 57.83152 46 ARG D CA 1
ATOM 3550 C C . ARG C 3 45 ? 17.05900 25.59800 60.24100 1.000 58.13964 46 ARG D C 1
ATOM 3551 O O . ARG C 3 45 ? 17.67000 25.56400 61.31400 1.000 58.17196 46 ARG D O 1
ATOM 3559 N N . LEU C 3 46 ? 17.05200 26.66100 59.44000 1.000 58.53211 47 LEU D N 1
ATOM 3560 C CA . LEU C 3 46 ? 17.72800 27.88800 59.83800 1.000 59.47405 47 LEU D CA 1
ATOM 3561 C C . LEU C 3 46 ? 17.03900 28.49300 61.05400 1.000 60.37537 47 LEU D C 1
ATOM 3562 O O . LEU C 3 46 ? 15.81200 28.62800 61.08600 1.000 66.23667 47 LEU D O 1
ATOM 3567 N N . LEU C 3 47 ? 17.83600 28.85400 62.05800 1.000 60.80727 48 LEU D N 1
ATOM 3568 C CA . LEU C 3 47 ? 17.32400 29.35600 63.32500 1.000 63.72496 48 LEU D CA 1
ATOM 3569 C C . LEU C 3 47 ? 17.71400 30.80800 63.56600 1.000 63.93804 48 LEU D C 1
ATOM 3570 O O . LEU C 3 47 ? 16.84500 31.66100 63.76700 1.000 65.59966 48 LEU D O 1
ATOM 3575 N N . ILE C 3 48 ? 19.01000 31.10800 63.55200 1.000 63.40388 49 ILE D N 1
ATOM 3576 C CA . ILE C 3 48 ? 19.52400 32.45800 63.74500 1.000 64.80863 49 ILE D CA 1
ATOM 3577 C C . ILE C 3 48 ? 20.54800 32.73100 62.65500 1.000 63.69592 49 ILE D C 1
ATOM 3578 O O . ILE C 3 48 ? 21.30000 31.83400 62.26200 1.000 66.15347 49 ILE D O 1
ATOM 3583 N N . TYR C 3 49 ? 20.56500 33.96400 62.15600 1.000 71.02362 50 TYR D N 1
ATOM 3584 C CA . TYR C 3 49 ? 21.55800 34.39000 61.18300 1.000 64.33181 50 TYR D CA 1
ATOM 3585 C C . TYR C 3 49 ? 22.05100 35.77700 61.56700 1.000 73.37050 50 TYR D C 1
ATOM 3586 O O . TYR C 3 49 ? 21.37400 36.52000 62.28200 1.000 72.18121 50 TYR D O 1
ATOM 3595 N N . ASP C 3 50 ? 23.25000 36.10900 61.09200 1.000 75.38961 51 ASP D N 1
ATOM 3596 C CA . ASP C 3 50 ? 23.94000 37.36200 61.43400 1.000 79.16161 51 ASP D CA 1
ATOM 3597 C C . ASP C 3 50 ? 24.15900 37.34900 62.94600 1.000 81.36309 51 ASP D C 1
ATOM 3598 O O . ASP C 3 50 ? 24.61900 36.32700 63.48200 1.000 75.86428 51 ASP D O 1
ATOM 3603 N N . ALA C 3 51 ? 23.85700 38.42700 63.66600 1.000 84.67512 52 ALA D N 1
ATOM 3604 C CA . ALA C 3 51 ? 24.03000 38.48200 65.11300 1.000 100.41290 52 ALA D CA 1
ATOM 3605 C C . ALA C 3 51 ? 22.70000 38.84000 65.75900 1.000 106.42316 52 ALA D C 1
ATOM 3606 O O . ALA C 3 51 ? 22.13400 39.90100 65.47000 1.000 111.73759 52 ALA D O 1
ATOM 3608 N N . SER C 3 52 ? 22.20500 37.95400 66.62500 1.000 89.85085 53 SER D N 1
ATOM 3609 C CA . SER C 3 52 ? 20.98100 38.16400 67.39800 1.000 103.25038 53 SER D CA 1
ATOM 3610 C C . SER C 3 52 ? 19.75600 38.37100 66.51300 1.000 93.71106 53 SER D C 1
ATOM 3611 O O . SER C 3 52 ? 18.73800 38.89900 66.97300 1.000 102.67671 53 SER D O 1
ATOM 3614 N N . LYS C 3 53 ? 19.82600 37.96000 65.25300 1.000 76.30529 54 LYS D N 1
ATOM 3615 C CA . LYS C 3 53 ? 18.75000 38.17000 64.28800 1.000 76.89702 54 LYS D CA 1
ATOM 3616 C C . LYS C 3 53 ? 18.07900 36.82400 64.03000 1.000 71.90825 54 LYS D C 1
ATOM 3617 O O . LYS C 3 53 ? 18.57900 36.00800 63.25100 1.000 71.22526 54 LYS D O 1
ATOM 3623 N N . ARG C 3 54 ? 16.95100 36.59400 64.69600 1.000 85.60798 55 ARG D N 1
ATOM 3624 C CA . ARG C 3 54 ? 16.23700 35.33500 64.54800 1.000 75.88625 55 ARG D CA 1
ATOM 3625 C C . ARG C 3 54 ? 15.51300 35.28300 63.20600 1.000 72.17610 55 ARG D C 1
ATOM 3626 O O . ARG C 3 54 ? 15.06200 36.30200 62.67400 1.000 77.61258 55 ARG D O 1
ATOM 3634 N N . ALA C 3 55 ? 15.42100 34.07800 62.65200 1.000 79.90118 56 ALA D N 1
ATOM 3635 C CA . ALA C 3 55 ? 14.75100 33.87800 61.37900 1.000 69.23816 56 ALA D CA 1
ATOM 3636 C C . ALA C 3 55 ? 13.23700 33.86000 61.57000 1.000 72.50802 56 ALA D C 1
ATOM 3637 O O . ALA C 3 55 ? 12.72200 33.85100 62.69100 1.000 84.91971 56 ALA D O 1
ATOM 3639 N N . THR C 3 56 ? 12.51800 33.86900 60.45300 1.000 88.45772 57 THR D N 1
ATOM 3640 C CA . THR C 3 56 ? 11.07100 33.74300 60.51100 1.000 84.47265 57 THR D CA 1
ATOM 3641 C C . THR C 3 56 ? 10.68700 32.35600 61.01400 1.000 91.28696 57 THR D C 1
ATOM 3642 O O . THR C 3 56 ? 11.43600 31.38600 60.86300 1.000 104.17108 57 THR D O 1
ATOM 3646 N N . ASP C 3 57 ? 9.51300 32.27700 61.64300 1.000 77.90569 58 ASP D N 1
ATOM 3647 C CA . ASP C 3 57 ? 9.01100 31.03600 62.23500 1.000 98.41243 58 ASP D CA 1
ATOM 3648 C C . ASP C 3 57 ? 9.96400 30.48700 63.29400 1.000 95.81931 58 ASP D C 1
ATOM 3649 O O . ASP C 3 57 ? 10.06300 29.27300 63.48800 1.000 108.76224 58 ASP D O 1
ATOM 3654 N N . THR C 3 58 ? 10.67500 31.37700 63.98500 1.000 84.68914 59 THR D N 1
ATOM 3655 C CA . THR C 3 58 ? 11.56200 31.00000 65.07400 1.000 76.41645 59 THR D CA 1
ATOM 3656 C C . THR C 3 58 ? 11.01300 31.53200 66.38600 1.000 77.74917 59 THR D C 1
ATOM 3657 O O . THR C 3 58 ? 10.74100 32.73600 66.49200 1.000 76.05739 59 THR D O 1
ATOM 3661 N N . PRO C 3 59 ? 10.82800 30.68200 67.39400 1.000 84.09062 60 PRO D N 1
ATOM 3662 C CA . PRO C 3 59 ? 10.23700 31.14900 68.65300 1.000 89.86062 60 PRO D CA 1
ATOM 3663 C C . PRO C 3 59 ? 11.13900 32.13700 69.37600 1.000 85.52515 60 PRO D C 1
ATOM 3664 O O . PRO C 3 59 ? 12.36300 32.12900 69.22500 1.000 82.43456 60 PRO D O 1
ATOM 3668 N N . ALA C 3 60 ? 10.50500 33.00300 70.17100 1.000 88.82574 61 ALA D N 1
ATOM 3669 C CA . ALA C 3 60 ? 11.22800 34.06300 70.86600 1.000 80.32834 61 ALA D CA 1
ATOM 3670 C C . ALA C 3 60 ? 12.21900 33.52600 71.88900 1.000 79.98423 61 ALA D C 1
ATOM 3671 O O . ALA C 3 60 ? 13.15700 34.24100 72.25800 1.000 80.39087 61 ALA D O 1
ATOM 3673 N N . ARG C 3 61 ? 12.03800 32.28700 72.35400 1.000 79.54766 62 ARG D N 1
ATOM 3674 C CA . ARG C 3 61 ? 12.96800 31.71200 73.32000 1.000 79.44282 62 ARG D CA 1
ATOM 3675 C C . ARG C 3 61 ? 14.36400 31.53200 72.73900 1.000 77.32563 62 ARG D C 1
ATOM 3676 O O . ARG C 3 61 ? 15.32500 31.37300 73.50000 1.000 78.93668 62 ARG D O 1
ATOM 3684 N N . PHE C 3 62 ? 14.49700 31.55900 71.41600 1.000 82.60300 63 PHE D N 1
ATOM 3685 C CA . PHE C 3 62 ? 15.78900 31.42300 70.75900 1.000 72.13055 63 PHE D CA 1
ATOM 3686 C C . PHE C 3 62 ? 16.40400 32.79800 70.53900 1.000 72.86348 63 PHE D C 1
ATOM 3687 O O . PHE C 3 62 ? 15.73200 33.71700 70.05900 1.000 82.12766 63 PHE D O 1
ATOM 3695 N N . SER C 3 63 ? 17.67900 32.93600 70.89400 1.000 73.21890 64 SER D N 1
ATOM 3696 C CA . SER C 3 63 ? 18.39700 34.18200 70.68800 1.000 75.06890 64 SER D CA 1
ATOM 3697 C C . SER C 3 63 ? 19.86400 33.87200 70.43500 1.000 80.75544 64 SER D C 1
ATOM 3698 O O . SER C 3 63 ? 20.38600 32.85100 70.89100 1.000 81.16829 64 SER D O 1
ATOM 3701 N N . GLY C 3 64 ? 20.52200 34.76600 69.70400 1.000 72.95659 65 GLY D N 1
ATOM 3702 C CA . GLY C 3 64 ? 21.93100 34.61000 69.40900 1.000 72.40107 65 GLY D CA 1
ATOM 3703 C C . GLY C 3 64 ? 22.74800 35.79800 69.86900 1.000 75.51981 65 GLY D C 1
ATOM 3704 O O . GLY C 3 64 ? 22.20400 36.88400 70.08700 1.000 88.00806 65 GLY D O 1
ATOM 3705 N N . SER C 3 65 ? 24.05200 35.60000 70.03400 1.000 76.56489 66 SER D N 1
ATOM 3706 C CA . SER C 3 65 ? 24.94600 36.67600 70.43700 1.000 79.67289 66 SER D CA 1
ATOM 3707 C C . SER C 3 65 ? 26.37500 36.25200 70.13900 1.000 84.52365 66 SER D C 1
ATOM 3708 O O . SER C 3 65 ? 26.66300 35.06800 69.95200 1.000 85.40188 66 SER D O 1
ATOM 3711 N N . GLY C 3 66 ? 27.26300 37.23300 70.09300 1.000 85.64351 67 GLY D N 1
ATOM 3712 C CA . GLY C 3 66 ? 28.68500 36.97400 69.96000 1.000 83.05369 67 GLY D CA 1
ATOM 3713 C C . GLY C 3 66 ? 29.44400 37.88700 69.01800 1.000 91.96148 67 GLY D C 1
ATOM 3714 O O . GLY C 3 66 ? 28.91700 38.37600 68.01700 1.000 89.28587 67 GLY D O 1
ATOM 3715 N N . SER C 3 67 ? 30.71400 38.11900 69.34200 1.000 101.86273 68 SER D N 1
ATOM 3716 C CA . SER C 3 67 ? 31.61300 38.89900 68.50400 1.000 87.88258 68 SER D CA 1
ATOM 3717 C C . SER C 3 67 ? 32.18900 38.00000 67.41100 1.000 85.28848 68 SER D C 1
ATOM 3718 O O . SER C 3 67 ? 31.71200 36.88800 67.17500 1.000 91.35197 68 SER D O 1
ATOM 3721 N N . GLY C 3 68 ? 33.23300 38.47900 66.73200 1.000 85.82034 69 GLY D N 1
ATOM 3722 C CA . GLY C 3 68 ? 33.75500 37.76000 65.57900 1.000 82.89153 69 GLY D CA 1
ATOM 3723 C C . GLY C 3 68 ? 34.27200 36.37100 65.90700 1.000 82.25800 69 GLY D C 1
ATOM 3724 O O . GLY C 3 68 ? 34.09400 35.43400 65.12400 1.000 85.52745 69 GLY D O 1
ATOM 3725 N N . THR C 3 69 ? 34.92200 36.21500 67.06000 1.000 85.92066 70 THR D N 1
ATOM 3726 C CA . THR C 3 69 ? 35.58000 34.95600 67.39400 1.000 86.11822 70 THR D CA 1
ATOM 3727 C C . THR C 3 69 ? 34.77300 34.06300 68.32700 1.000 85.75710 70 THR D C 1
ATOM 3728 O O . THR C 3 69 ? 34.95600 32.84200 68.30000 1.000 84.25838 70 THR D O 1
ATOM 3732 N N . ASP C 3 70 ? 33.89300 34.62800 69.14900 1.000 86.11857 71 ASP D N 1
ATOM 3733 C CA . ASP C 3 70 ? 33.09800 33.85700 70.09400 1.000 86.91235 71 ASP D CA 1
ATOM 3734 C C . ASP C 3 70 ? 31.61800 34.07300 69.81500 1.000 82.33610 71 ASP D C 1
ATOM 3735 O O . ASP C 3 70 ? 31.18500 35.20200 69.56700 1.000 83.02254 71 ASP D O 1
ATOM 3740 N N . PHE C 3 71 ? 30.84700 32.98700 69.85500 1.000 79.62292 72 PHE D N 1
ATOM 3741 C CA . PHE C 3 71 ? 29.42100 33.03700 69.57100 1.000 80.04238 72 PHE D CA 1
ATOM 3742 C C . PHE C 3 71 ? 28.66800 32.18300 70.58000 1.000 84.87208 72 PHE D C 1
ATOM 3743 O O . PHE C 3 71 ? 29.19600 31.19500 71.09800 1.000 93.20631 72 PHE D O 1
ATOM 3751 N N . ASN C 3 72 ? 27.42100 32.57000 70.84900 1.000 76.61066 73 ASN D N 1
ATOM 3752 C CA . ASN C 3 72 ? 26.58400 31.88100 71.82000 1.000 77.00690 73 ASN D CA 1
ATOM 3753 C C . ASN C 3 72 ? 25.17100 31.72500 71.27600 1.000 74.36614 73 ASN D C 1
ATOM 3754 O O . ASN C 3 72 ? 24.60800 32.66700 70.71100 1.000 73.87224 73 ASN D O 1
ATOM 3759 N N . LEU C 3 73 ? 24.60700 30.53200 71.44800 1.000 73.03429 74 LEU D N 1
ATOM 3760 C CA . LEU C 3 73 ? 23.20400 30.26300 71.15500 1.000 72.84424 74 LEU D CA 1
ATOM 3761 C C . LEU C 3 73 ? 22.53100 29.80600 72.44100 1.000 77.50608 74 LEU D C 1
ATOM 3762 O O . LEU C 3 73 ? 22.97500 28.83600 73.06500 1.000 76.65862 74 LEU D O 1
ATOM 3767 N N . THR C 3 74 ? 21.46000 30.49400 72.82900 1.000 74.41836 75 THR D N 1
ATOM 3768 C CA . THR C 3 74 ? 20.80500 30.26500 74.11000 1.000 91.73807 75 THR D CA 1
ATOM 3769 C C . THR C 3 74 ? 19.33000 29.96000 73.90100 1.000 85.39401 75 THR D C 1
ATOM 3770 O O . THR C 3 74 ? 18.63900 30.67700 73.16900 1.000 86.93939 75 THR D O 1
ATOM 3774 N N . ILE C 3 75 ? 18.85500 28.89900 74.54700 1.000 77.76917 76 ILE D N 1
ATOM 3775 C CA . ILE C 3 75 ? 17.44100 28.54500 74.58000 1.000 79.16621 76 ILE D CA 1
ATOM 3776 C C . ILE C 3 75 ? 16.94100 28.85700 75.98400 1.000 81.38101 76 ILE D C 1
ATOM 3777 O O . ILE C 3 75 ? 17.25000 28.13000 76.93700 1.000 81.15845 76 ILE D O 1
ATOM 3782 N N . ALA C 3 76 ? 16.17500 29.94300 76.11600 1.000 84.10297 77 ALA D N 1
ATOM 3783 C CA . ALA C 3 76 ? 15.80000 30.43100 77.44000 1.000 85.20900 77 ALA D CA 1
ATOM 3784 C C . ALA C 3 76 ? 14.90600 29.44000 78.17900 1.000 95.93011 77 ALA D C 1
ATOM 3785 O O . ALA C 3 76 ? 15.20300 29.04800 79.31300 1.000 92.80902 77 ALA D O 1
ATOM 3787 N N . SER C 3 77 ? 13.81400 29.01600 77.55100 1.000 100.65136 78 SER D N 1
ATOM 3788 C CA . SER C 3 77 ? 12.84500 28.11700 78.17600 1.000 106.10300 78 SER D CA 1
ATOM 3789 C C . SER C 3 77 ? 12.82400 26.82400 77.37200 1.000 99.69437 78 SER D C 1
ATOM 3790 O O . SER C 3 77 ? 12.15200 26.73800 76.33900 1.000 93.42619 78 SER D O 1
ATOM 3793 N N . LEU C 3 78 ? 13.55900 25.82100 77.84600 1.000 89.96827 79 LEU D N 1
ATOM 3794 C CA . LEU C 3 78 ? 13.65500 24.56500 77.11900 1.000 91.82343 79 LEU D CA 1
ATOM 3795 C C . LEU C 3 78 ? 12.29400 23.88400 77.03300 1.000 99.01049 79 LEU D C 1
ATOM 3796 O O . LEU C 3 78 ? 11.54300 23.82400 78.00900 1.000 97.35601 79 LEU D O 1
ATOM 3801 N N . GLU C 3 79 ? 11.98300 23.37600 75.84900 1.000 92.06469 80 GLU D N 1
ATOM 3802 C CA . GLU C 3 79 ? 10.75000 22.68500 75.52600 1.000 94.91099 80 GLU D CA 1
ATOM 3803 C C . GLU C 3 79 ? 11.09100 21.32200 74.93800 1.000 95.07789 80 GLU D C 1
ATOM 3804 O O . GLU C 3 79 ? 12.19400 21.12700 74.41500 1.000 92.94168 80 GLU D O 1
ATOM 3810 N N . PRO C 3 80 ? 10.18300 20.34500 75.02000 1.000 101.31502 81 PRO D N 1
ATOM 3811 C CA . PRO C 3 80 ? 10.52400 19.00600 74.50600 1.000 97.25688 81 PRO D CA 1
ATOM 3812 C C . PRO C 3 80 ? 10.74500 18.97100 73.00700 1.000 90.93255 81 PRO D C 1
ATOM 3813 O O . PRO C 3 80 ? 11.40200 18.04700 72.51100 1.000 85.00944 81 PRO D O 1
ATOM 3817 N N . GLU C 3 81 ? 10.22800 19.95400 72.27000 1.000 90.77202 82 GLU D N 1
ATOM 3818 C CA . GLU C 3 81 ? 10.47700 20.06100 70.83700 1.000 81.92664 82 GLU D CA 1
ATOM 3819 C C . GLU C 3 81 ? 11.87500 20.57300 70.51600 1.000 83.24703 82 GLU D C 1
ATOM 3820 O O . GLU C 3 81 ? 12.27500 20.54200 69.34800 1.000 82.04940 82 GLU D O 1
ATOM 3826 N N . ASP C 3 82 ? 12.62100 21.03600 71.51800 1.000 75.68242 83 ASP D N 1
ATOM 3827 C CA . ASP C 3 82 ? 13.95500 21.58800 71.31100 1.000 81.41492 83 ASP D CA 1
ATOM 3828 C C . ASP C 3 82 ? 15.03000 20.52000 71.18100 1.000 73.40024 83 ASP D C 1
ATOM 3829 O O . ASP C 3 82 ? 16.19100 20.86300 70.93100 1.000 69.60289 83 ASP D O 1
ATOM 3834 N N . PHE C 3 83 ? 14.68200 19.24500 71.35100 1.000 74.76491 84 PHE D N 1
ATOM 3835 C CA . PHE C 3 83 ? 15.65000 18.17100 71.17900 1.000 77.30098 84 PHE D CA 1
ATOM 3836 C C . PHE C 3 83 ? 16.12300 18.13000 69.73300 1.000 76.92469 84 PHE D C 1
ATOM 3837 O O . PHE C 3 83 ? 15.36500 17.74500 68.83700 1.000 75.61261 84 PHE D O 1
ATOM 3845 N N . ALA C 3 84 ? 17.36700 18.53700 69.49800 1.000 68.72733 85 ALA D N 1
ATOM 3846 C CA . ALA C 3 84 ? 17.92700 18.57600 68.15500 1.000 66.89110 85 ALA D CA 1
ATOM 3847 C C . ALA C 3 84 ? 19.43000 18.77800 68.26000 1.000 66.28562 85 ALA D C 1
ATOM 3848 O O . ALA C 3 84 ? 19.95100 19.14800 69.31600 1.000 71.23350 85 ALA D O 1
ATOM 3850 N N . VAL C 3 85 ? 20.11600 18.52500 67.15200 1.000 65.17001 86 VAL D N 1
ATOM 3851 C CA . VAL C 3 85 ? 21.53400 18.83800 67.02500 1.000 67.23013 86 VAL D CA 1
ATOM 3852 C C . VAL C 3 85 ? 21.66100 20.20400 66.36700 1.000 63.06708 86 VAL D C 1
ATOM 3853 O O . VAL C 3 85 ? 21.01700 20.47500 65.34600 1.000 61.42562 86 VAL D O 1
ATOM 3857 N N . TYR C 3 86 ? 22.47900 21.07100 66.95600 1.000 66.33939 87 TYR D N 1
ATOM 3858 C CA . TYR C 3 86 ? 22.60400 22.45500 66.52100 1.000 61.68138 87 TYR D CA 1
ATOM 3859 C C . TYR C 3 86 ? 23.98700 22.68800 65.93100 1.000 61.28107 87 TYR D C 1
ATOM 3860 O O . TYR C 3 86 ? 24.99800 22.32700 66.54300 1.000 71.55335 87 TYR D O 1
ATOM 3869 N N . TYR C 3 87 ? 24.02400 23.29100 64.74600 1.000 59.59404 88 TYR D N 1
ATOM 3870 C CA . TYR C 3 87 ? 25.26000 23.55300 64.02400 1.000 59.98618 88 TYR D CA 1
ATOM 3871 C C . TYR C 3 87 ? 25.42500 25.05000 63.80600 1.000 61.52926 88 TYR D C 1
ATOM 3872 O O . TYR C 3 87 ? 24.45600 25.75400 63.50000 1.000 57.64538 88 TYR D O 1
ATOM 3881 N N . CYS C 3 88 ? 26.65300 25.53300 63.96700 1.000 59.64653 89 CYS D N 1
ATOM 3882 C CA . CYS C 3 88 ? 27.00100 26.91000 63.64700 1.000 59.50869 89 CYS D CA 1
ATOM 3883 C C . CYS C 3 88 ? 27.67700 26.95600 62.28200 1.000 65.04811 89 CYS D C 1
ATOM 3884 O O . CYS C 3 88 ? 28.53000 26.12000 61.97200 1.000 71.62850 89 CYS D O 1
ATOM 3887 N N . GLN C 3 89 ? 27.27500 27.92600 61.46100 1.000 62.27641 90 GLN D N 1
ATOM 3888 C CA . GLN C 3 89 ? 27.76400 28.06000 60.09600 1.000 55.79549 90 GLN D CA 1
ATOM 3889 C C . GLN C 3 89 ? 28.19100 29.50000 59.84600 1.000 58.63151 90 GLN D C 1
ATOM 3890 O O . GLN C 3 89 ? 27.56600 30.43700 60.34900 1.000 61.03413 90 GLN D O 1
ATOM 3896 N N . HIS C 3 90 ? 29.25800 29.66800 59.06500 1.000 61.90940 91 HIS D N 1
ATOM 3897 C CA . HIS C 3 90 ? 29.83300 30.97300 58.77300 1.000 64.20115 91 HIS D CA 1
ATOM 3898 C C . HIS C 3 90 ? 30.02200 31.13700 57.27200 1.000 71.22517 91 HIS D C 1
ATOM 3899 O O . HIS C 3 90 ? 30.19600 30.15800 56.54200 1.000 67.71805 91 HIS D O 1
ATOM 3906 N N . ARG C 3 91 ? 29.98500 32.38700 56.81700 1.000 68.94241 92 ARG D N 1
ATOM 3907 C CA . ARG C 3 91 ? 30.42000 32.73300 55.46700 1.000 62.06137 92 ARG D CA 1
ATOM 3908 C C . ARG C 3 91 ? 31.17100 34.06100 55.49100 1.000 67.15601 92 ARG D C 1
ATOM 3909 O O . ARG C 3 91 ? 30.91900 34.96200 54.68900 1.000 69.06476 92 ARG D O 1
ATOM 3917 N N . SER C 3 92 ? 32.09300 34.20500 56.44500 1.000 59.35420 93 SER D N 1
ATOM 3918 C CA . SER C 3 92 ? 32.98800 35.35800 56.42800 1.000 61.80862 93 SER D CA 1
ATOM 3919 C C . SER C 3 92 ? 33.86400 35.33700 55.18300 1.000 64.47896 93 SER D C 1
ATOM 3920 O O . SER C 3 92 ? 34.02600 36.35500 54.50200 1.000 66.89581 93 SER D O 1
ATOM 3923 N N . ASN C 3 93 ? 34.42500 34.17400 54.86400 1.000 77.23216 94 ASN D N 1
ATOM 3924 C CA . ASN C 3 93 ? 35.19800 33.96500 53.65300 1.000 64.68001 94 ASN D CA 1
ATOM 3925 C C . ASN C 3 93 ? 34.53200 32.88400 52.81300 1.000 58.37607 94 ASN D C 1
ATOM 3926 O O . ASN C 3 93 ? 33.66500 32.14500 53.28800 1.000 57.02913 94 ASN D O 1
ATOM 3931 N N . TRP C 3 94 ? 34.94000 32.80800 51.54800 1.000 67.37440 95 TRP D N 1
ATOM 3932 C CA . TRP C 3 94 ? 34.26100 31.91600 50.61300 1.000 75.81016 95 TRP D CA 1
ATOM 3933 C C . TRP C 3 94 ? 34.31700 30.44100 51.00000 1.000 83.80451 95 TRP D C 1
ATOM 3934 O O . TRP C 3 94 ? 33.30500 29.74900 50.79500 1.000 92.97883 95 TRP D O 1
ATOM 3945 N N . PRO C 3 95 ? 35.42400 29.88800 51.52700 1.000 68.99185 96 PRO D N 1
ATOM 3946 C CA . PRO C 3 95 ? 35.34400 28.51500 52.04400 1.000 58.55564 96 PRO D CA 1
ATOM 3947 C C . PRO C 3 95 ? 34.36400 28.42200 53.20200 1.000 57.70432 96 PRO D C 1
ATOM 3948 O O . PRO C 3 95 ? 34.61900 28.94900 54.29000 1.000 71.38163 96 PRO D O 1
ATOM 3952 N N . LEU C 3 96 ? 33.23800 27.75300 52.97300 1.000 57.73071 97 LEU D N 1
ATOM 3953 C CA . LEU C 3 96 ? 32.19300 27.61800 53.97800 1.000 55.04544 97 LEU D CA 1
ATOM 3954 C C . LEU C 3 96 ? 32.45800 26.37800 54.81900 1.000 56.46876 97 LEU D C 1
ATOM 3955 O O . LEU C 3 96 ? 32.76800 25.31000 54.28200 1.000 63.35648 97 LEU D O 1
ATOM 3960 N N . THR C 3 97 ? 32.34000 26.52200 56.13700 1.000 57.34431 98 THR D N 1
ATOM 3961 C CA . THR C 3 97 ? 32.55400 25.40900 57.04700 1.000 62.58185 98 THR D CA 1
ATOM 3962 C C . THR C 3 97 ? 31.45200 25.38700 58.09400 1.000 60.50924 98 THR D C 1
ATOM 3963 O O . THR C 3 97 ? 30.86200 26.42000 58.42400 1.000 57.48935 98 THR D O 1
ATOM 3967 N N . PHE C 3 98 ? 31.18300 24.19400 58.61100 1.000 66.82601 99 PHE D N 1
ATOM 3968 C CA . PHE C 3 98 ? 30.16300 23.97100 59.62100 1.000 58.66783 99 PHE D CA 1
ATOM 3969 C C . PHE C 3 98 ? 30.81100 23.61400 60.95200 1.000 61.02185 99 PHE D C 1
ATOM 3970 O O . PHE C 3 98 ? 31.95400 23.15100 61.01000 1.000 65.35717 99 PHE D O 1
ATOM 3978 N N . GLY C 3 99 ? 30.06500 23.84300 62.02700 1.000 61.15431 100 GLY D N 1
ATOM 3979 C CA . GLY C 3 99 ? 30.50100 23.40400 63.33300 1.000 63.43922 100 GLY D CA 1
ATOM 3980 C C . GLY C 3 99 ? 30.34400 21.90600 63.50700 1.000 66.13723 100 GLY D C 1
ATOM 3981 O O . GLY C 3 99 ? 29.68600 21.22200 62.72400 1.000 63.35712 100 GLY D O 1
ATOM 3982 N N . GLY C 3 100 ? 30.96900 21.39000 64.56800 1.000 78.31336 101 GLY D N 1
ATOM 3983 C CA . GLY C 3 100 ? 30.90600 19.96500 64.83700 1.000 67.85415 101 GLY D CA 1
ATOM 3984 C C . GLY C 3 100 ? 29.53500 19.47500 65.24900 1.000 69.74036 101 GLY D C 1
ATOM 3985 O O . GLY C 3 100 ? 29.23700 18.28800 65.08200 1.000 69.28234 101 GLY D O 1
ATOM 3986 N N . GLY C 3 101 ? 28.69300 20.35900 65.77600 1.000 65.95145 102 GLY D N 1
ATOM 3987 C CA . GLY C 3 101 ? 27.36500 19.97000 66.20100 1.000 65.44648 102 GLY D CA 1
ATOM 3988 C C . GLY C 3 101 ? 27.27000 19.70800 67.68900 1.000 86.38185 102 GLY D C 1
ATOM 3989 O O . GLY C 3 101 ? 28.09800 18.99000 68.25800 1.000 83.99466 102 GLY D O 1
ATOM 3990 N N . THR C 3 102 ? 26.26200 20.29400 68.32900 1.000 74.88662 103 THR D N 1
ATOM 3991 C CA . THR C 3 102 ? 26.00600 20.12000 69.75400 1.000 79.17916 103 THR D CA 1
ATOM 3992 C C . THR C 3 102 ? 24.62800 19.49400 69.91000 1.000 80.54926 103 THR D C 1
ATOM 3993 O O . THR C 3 102 ? 23.61200 20.15700 69.67400 1.000 80.65754 103 THR D O 1
ATOM 3997 N N . LYS C 3 103 ? 24.58600 18.22700 70.31100 1.000 75.99932 104 LYS D N 1
ATOM 3998 C CA . LYS C 3 103 ? 23.32300 17.52800 70.50300 1.000 70.44136 104 LYS D CA 1
ATOM 3999 C C . LYS C 3 103 ? 22.84600 17.74500 71.93300 1.000 74.47599 104 LYS D C 1
ATOM 4000 O O . LYS C 3 103 ? 23.56900 17.44200 72.88800 1.000 94.72152 104 LYS D O 1
ATOM 4006 N N . VAL C 3 104 ? 21.63700 18.27500 72.07700 1.000 71.54705 105 VAL D N 1
ATOM 4007 C CA . VAL C 3 104 ? 21.04400 18.52500 73.38300 1.000 83.20906 105 VAL D CA 1
ATOM 4008 C C . VAL C 3 104 ? 20.03900 17.42400 73.68400 1.000 86.365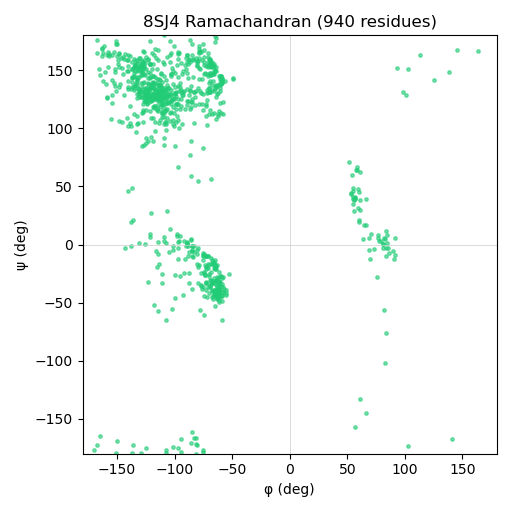78 105 VAL D C 1
ATOM 4009 O O . VAL C 3 104 ? 19.42400 16.84200 72.78200 1.000 75.59938 105 VAL D O 1
ATOM 4013 N N . GLU C 3 105 ? 19.88800 17.11700 74.97000 1.000 88.68924 106 GLU D N 1
ATOM 4014 C CA . GLU C 3 105 ? 18.95000 16.10800 75.43500 1.000 88.45648 106 GLU D CA 1
ATOM 4015 C C . GLU C 3 105 ? 18.05900 16.71700 76.50600 1.000 93.24868 106 GLU D C 1
ATOM 4016 O O . GLU C 3 105 ? 18.45600 17.65000 77.20900 1.000 97.15898 106 GLU D O 1
ATOM 4022 N N . ILE C 3 106 ? 16.84500 16.18600 76.62100 1.000 88.32461 107 ILE D N 1
ATOM 4023 C CA . ILE C 3 106 ? 15.82900 16.73000 77.51600 1.000 105.89173 107 ILE D CA 1
ATOM 4024 C C . ILE C 3 106 ? 15.66300 15.78400 78.69800 1.000 98.32128 107 ILE D C 1
ATOM 4025 O O . ILE C 3 106 ? 15.45800 14.57700 78.51400 1.000 98.23509 107 ILE D O 1
ATOM 4030 N N . LYS C 3 107 ? 15.87900 16.30200 79.90800 1.000 94.78558 108 LYS D N 1
ATOM 4031 C CA . LYS C 3 107 ? 15.70300 15.48100 81.13600 1.000 96.66697 108 LYS D CA 1
ATOM 4032 C C . LYS C 3 107 ? 14.22500 15.54000 81.51800 1.000 96.62888 108 LYS D C 1
ATOM 4033 O O . LYS C 3 107 ? 13.72200 16.63800 81.72300 1.000 97.82001 108 LYS D O 1
ATOM 4039 N N . ARG C 3 108 ? 13.55800 14.39800 81.61400 1.000 95.48775 109 ARG D N 1
ATOM 4040 C CA . ARG C 3 108 ? 12.14900 14.42800 82.07000 1.000 95.78767 109 ARG D CA 1
ATOM 4041 C C . ARG C 3 108 ? 11.95900 13.41900 83.20500 1.000 97.49304 109 ARG D C 1
ATOM 4042 O O . ARG C 3 108 ? 12.94600 12.75900 83.57700 1.000 102.06227 109 ARG D O 1
ATOM 4050 N N . THR C 3 109 ? 10.73600 13.30200 83.72400 1.000 98.02872 110 THR D N 1
ATOM 4051 C CA . THR C 3 109 ? 10.44100 12.32400 84.80800 1.000 106.10502 110 THR D CA 1
ATOM 4052 C C . THR C 3 109 ? 10.98300 10.94200 84.44600 1.000 103.68678 110 THR D C 1
ATOM 4053 O O . THR C 3 109 ? 10.83100 10.55300 83.27900 1.000 111.31957 110 THR D O 1
ATOM 4057 N N . VAL C 3 110 ? 11.49500 10.19900 85.43000 1.000 101.50532 111 VAL D N 1
ATOM 4058 C CA . VAL C 3 110 ? 12.10300 8.85300 85.19300 1.000 99.58729 111 VAL D CA 1
ATOM 4059 C C . VAL C 3 110 ? 11.15700 7.92500 84.43200 1.000 115.95722 111 VAL D C 1
ATOM 4060 O O . VAL C 3 110 ? 11.67900 6.97600 83.82800 1.000 131.68878 111 VAL D O 1
ATOM 4064 N N . ALA C 3 111 ? 9.84000 8.13400 84.50300 1.000 115.00059 112 ALA D N 1
ATOM 4065 C CA . ALA C 3 111 ? 8.86800 7.34300 83.70400 1.000 124.89517 112 ALA D CA 1
ATOM 4066 C C . ALA C 3 111 ? 8.98700 5.83700 83.95900 1.000 121.37123 112 ALA D C 1
ATOM 4067 O O . ALA C 3 111 ? 9.47100 5.45400 85.04400 1.000 126.24255 112 ALA D O 1
ATOM 4069 N N . ALA C 3 112 ? 8.52800 5.01900 83.00900 1.000 100.75072 113 ALA D N 1
ATOM 4070 C CA . ALA C 3 112 ? 8.54300 3.54700 83.17900 1.000 103.33885 113 ALA D CA 1
ATOM 4071 C C . ALA C 3 112 ? 8.32800 2.90800 81.81500 1.000 103.35876 113 ALA D C 1
ATOM 4072 O O . ALA C 3 112 ? 7.52100 3.44500 81.04200 1.000 108.54850 113 ALA D O 1
ATOM 4074 N N . PRO C 3 113 ? 8.93900 1.75000 81.51400 1.000 105.64450 114 PRO D N 1
ATOM 4075 C CA . PRO C 3 113 ? 8.85900 1.17000 80.19600 1.000 92.87195 114 PRO D CA 1
ATOM 4076 C C . PRO C 3 113 ? 7.70100 0.20400 79.99800 1.000 95.02537 114 PRO D C 1
ATOM 4077 O O . PRO C 3 113 ? 7.65600 -0.80800 80.66100 1.000 102.52654 114 PRO D O 1
ATOM 4081 N N . SER C 3 114 ? 6.78500 0.54600 79.10200 1.000 86.08557 115 SER D N 1
ATOM 4082 C CA . SER C 3 114 ? 5.71100 -0.37100 78.73900 1.000 86.59697 115 SER D CA 1
ATOM 4083 C C . SER C 3 114 ? 6.27600 -1.41600 77.78800 1.000 83.79617 115 SER D C 1
ATOM 4084 O O . SER C 3 114 ? 6.95900 -1.06800 76.82000 1.000 90.69357 115 SER D O 1
ATOM 4087 N N . VAL C 3 115 ? 5.98900 -2.68800 78.05600 1.000 82.96078 116 VAL D N 1
ATOM 4088 C CA . VAL C 3 115 ? 6.63200 -3.80300 77.36800 1.000 82.41238 116 VAL D CA 1
ATOM 4089 C C . VAL C 3 115 ? 5.58100 -4.61100 76.61800 1.000 85.35217 116 VAL D C 1
ATOM 4090 O O . VAL C 3 115 ? 4.52100 -4.92900 77.16900 1.000 84.86906 116 VAL D O 1
ATOM 4094 N N . PHE C 3 116 ? 5.88500 -4.94300 75.36300 1.000 97.94502 117 PHE D N 1
ATOM 4095 C CA . PHE C 3 116 ? 5.06900 -5.82100 74.53900 1.000 89.44977 117 PHE D CA 1
ATOM 4096 C C . PHE C 3 116 ? 5.97700 -6.82400 73.83900 1.000 82.96404 117 PHE D C 1
ATOM 4097 O O . PHE C 3 116 ? 7.16800 -6.57600 73.63700 1.000 79.51350 117 PHE D O 1
ATOM 4105 N N . ILE C 3 117 ? 5.40400 -7.96800 73.46900 1.000 87.48114 118 ILE D N 1
ATOM 4106 C CA . ILE C 3 117 ? 6.15400 -9.06000 72.85900 1.000 81.36414 118 ILE D CA 1
ATOM 4107 C C . ILE C 3 117 ? 5.40600 -9.55400 71.62700 1.000 77.48570 118 ILE D C 1
ATOM 4108 O O . ILE C 3 117 ? 4.17800 -9.69000 71.64500 1.000 77.62871 118 ILE D O 1
ATOM 4113 N N . PHE C 3 118 ? 6.15000 -9.80900 70.55100 1.000 80.15332 119 PHE D N 1
ATOM 4114 C CA . PHE C 3 118 ? 5.57700 -10.24100 69.27900 1.000 79.74009 119 PHE D CA 1
ATOM 4115 C C . PHE C 3 118 ? 6.23600 -11.54200 68.84200 1.000 77.09140 119 PHE D C 1
ATOM 4116 O O . PHE C 3 118 ? 7.47600 -11.59100 68.71100 1.000 76.83204 119 PHE D O 1
ATOM 4124 N N . PRO C 3 119 ? 5.47300 -12.60400 68.60400 1.000 77.24317 120 PRO D N 1
ATOM 4125 C CA . PRO C 3 119 ? 6.06400 -13.85700 68.12900 1.000 85.81251 120 PRO D CA 1
ATOM 4126 C C . PRO C 3 119 ? 6.35700 -13.78600 66.64200 1.000 85.52172 120 PRO D C 1
ATOM 4127 O O . PRO C 3 119 ? 5.88000 -12.87200 65.95200 1.000 86.46108 120 PRO D O 1
ATOM 4131 N N . PRO C 3 120 ? 7.15300 -14.71500 66.11100 1.000 83.96620 121 PRO D N 1
ATOM 4132 C CA . PRO C 3 120 ? 7.31000 -14.79400 64.65400 1.000 75.15732 121 PRO D CA 1
ATOM 4133 C C . PRO C 3 120 ? 5.96900 -15.05800 63.98700 1.000 87.39334 121 PRO D C 1
ATOM 4134 O O . PRO C 3 120 ? 5.14200 -15.82000 64.49300 1.000 100.58031 121 PRO D O 1
ATOM 4138 N N . SER C 3 121 ? 5.75500 -14.41900 62.83700 1.000 90.82546 122 SER D N 1
ATOM 4139 C CA . SER C 3 121 ? 4.46700 -14.46200 62.14500 1.000 86.35320 122 SER D CA 1
ATOM 4140 C C . SER C 3 121 ? 4.67900 -14.91700 60.70500 1.000 92.20298 122 SER D C 1
ATOM 4141 O O . SER C 3 121 ? 4.80600 -14.08800 59.79900 1.000 98.25754 122 SER D O 1
ATOM 4144 N N . ASP C 3 122 ? 4.71100 -16.23600 60.51000 1.000 74.88994 123 ASP D N 1
ATOM 4145 C CA . ASP C 3 122 ? 4.65100 -16.85000 59.18300 1.000 95.42364 123 ASP D CA 1
ATOM 4146 C C . ASP C 3 122 ? 5.70700 -16.28100 58.23600 1.000 107.60259 123 ASP D C 1
ATOM 4147 O O . ASP C 3 122 ? 5.43000 -15.97100 57.07500 1.000 72.27123 123 ASP D O 1
ATOM 4152 N N . GLU C 3 123 ? 6.92900 -16.13100 58.74000 1.000 111.87206 124 GLU D N 1
ATOM 4153 C CA . GLU C 3 123 ? 8.07600 -15.81800 57.90200 1.000 84.01578 124 GLU D CA 1
ATOM 4154 C C . GLU C 3 123 ? 9.01000 -17.00800 57.73300 1.000 94.20236 124 GLU D C 1
ATOM 4155 O O . GLU C 3 123 ? 10.03900 -16.88300 57.05900 1.000 88.12864 124 GLU D O 1
ATOM 4161 N N . GLN C 3 124 ? 8.67700 -18.15600 58.32500 1.000 90.93881 125 GLN D N 1
ATOM 4162 C CA . GLN C 3 124 ? 9.48700 -19.36000 58.20400 1.000 98.11375 125 GLN D CA 1
ATOM 4163 C C . GLN C 3 124 ? 9.19500 -20.14600 56.93300 1.000 102.44856 125 GLN D C 1
ATOM 4164 O O . GLN C 3 124 ? 9.89300 -21.12900 56.65900 1.000 104.74641 125 GLN D O 1
ATOM 4170 N N . LEU C 3 125 ? 8.18800 -19.74700 56.16300 1.000 99.70812 126 LEU D N 1
ATOM 4171 C CA . LEU C 3 125 ? 7.82800 -20.44900 54.93800 1.000 97.41339 126 LEU D CA 1
ATOM 4172 C C . LEU C 3 125 ? 8.91200 -20.27800 53.88000 1.000 100.20314 126 LEU D C 1
ATOM 4173 O O . LEU C 3 125 ? 9.72700 -19.35900 53.95800 1.000 101.18156 126 LEU D O 1
ATOM 4178 N N . SER C 3 127 ? 13.97700 -21.13900 53.36500 1.000 84.41350 128 SER D N 1
ATOM 4179 C CA . SER C 3 127 ? 13.81600 -19.75200 53.78400 1.000 92.77226 128 SER D CA 1
ATOM 4180 C C . SER C 3 127 ? 13.11500 -19.66900 55.13400 1.000 89.11183 128 SER D C 1
ATOM 4181 O O . SER C 3 127 ? 12.20200 -18.86500 55.32300 1.000 102.29162 128 SER D O 1
ATOM 4184 N N . GLY C 3 128 ? 13.54700 -20.50600 56.07300 1.000 94.09864 129 GLY D N 1
ATOM 4185 C CA . GLY C 3 128 ? 12.94100 -20.52500 57.38900 1.000 103.77017 129 GLY D CA 1
ATOM 4186 C C . GLY C 3 128 ? 13.74500 -19.78600 58.43700 1.000 105.73168 129 GLY D C 1
ATOM 4187 O O . GLY C 3 128 ? 14.74300 -20.30300 58.94900 1.000 109.70894 129 GLY D O 1
ATOM 4188 N N . THR C 3 129 ? 13.31300 -18.57200 58.76400 1.000 97.13240 130 THR D N 1
ATOM 4189 C CA . THR C 3 129 ? 13.93800 -17.76100 59.79600 1.000 87.75604 130 THR D CA 1
ATOM 4190 C C . THR C 3 129 ? 12.85400 -17.19100 60.69700 1.000 81.54200 130 THR D C 1
ATOM 4191 O O . THR C 3 129 ? 11.80000 -16.76500 60.21800 1.000 87.53543 130 THR D O 1
ATOM 4195 N N . ALA C 3 130 ? 13.11300 -17.19300 62.00000 1.000 87.22234 131 ALA D N 1
ATOM 4196 C CA . ALA C 3 130 ? 12.17000 -16.69400 62.99100 1.000 79.55657 131 ALA D CA 1
ATOM 4197 C C . ALA C 3 130 ? 12.75300 -15.46400 63.67000 1.000 76.45746 131 ALA D C 1
ATOM 4198 O O . ALA C 3 130 ? 13.88000 -15.50300 64.17400 1.000 81.17520 131 ALA D O 1
ATOM 4200 N N . SER C 3 131 ? 11.98800 -14.37600 63.67700 1.000 75.67169 132 SER D N 1
ATOM 4201 C CA . SER C 3 131 ? 12.38500 -13.13800 64.33600 1.000 84.58337 132 SER D CA 1
ATOM 4202 C C . SER C 3 131 ? 11.38800 -12.83300 65.44400 1.000 78.92803 132 SER D C 1
ATOM 4203 O O . SER C 3 131 ? 10.20000 -12.62600 65.17500 1.000 74.09954 132 SER D O 1
ATOM 4206 N N . VAL C 3 132 ? 11.87200 -12.80700 66.68100 1.000 80.41502 133 VAL D N 1
ATOM 4207 C CA . VAL C 3 132 ? 11.06700 -12.46200 67.84600 1.000 77.17216 133 VAL D CA 1
ATOM 4208 C C . VAL C 3 132 ? 11.43500 -11.05200 68.27700 1.000 75.62458 133 VAL D C 1
ATOM 4209 O O . VAL C 3 132 ? 12.62000 -10.70100 68.34400 1.000 85.83604 133 VAL D O 1
ATOM 4213 N N . VAL C 3 133 ? 10.42200 -10.23600 68.56500 1.000 74.69880 134 VAL D N 1
ATOM 4214 C CA . VAL C 3 133 ? 10.60400 -8.80700 68.78900 1.000 82.80350 134 VAL D CA 1
ATOM 4215 C C . VAL C 3 133 ? 10.02400 -8.43500 70.14700 1.000 92.79257 134 VAL D C 1
ATOM 4216 O O . VAL C 3 133 ? 8.91700 -8.86200 70.49300 1.000 85.00479 134 VAL D O 1
ATOM 4220 N N . CYS C 3 134 ? 10.77400 -7.64500 70.91100 1.000 86.44080 135 CYS D N 1
ATOM 4221 C CA . CYS C 3 134 ? 10.30000 -7.04500 72.15100 1.000 86.74242 135 CYS D CA 1
ATOM 4222 C C . CYS C 3 134 ? 10.20400 -5.53800 71.97000 1.000 84.14483 135 CYS D C 1
ATOM 4223 O O . CYS C 3 134 ? 11.16700 -4.90000 71.53200 1.000 89.07806 135 CYS D O 1
ATOM 4226 N N . LEU C 3 135 ? 9.05300 -4.97100 72.31800 1.000 87.94579 136 LEU D N 1
ATOM 4227 C CA . LEU C 3 135 ? 8.81200 -3.54100 72.18800 1.000 84.14585 136 LEU D CA 1
ATOM 4228 C C . LEU C 3 135 ? 8.80700 -2.91100 73.57500 1.000 88.80473 136 LEU D C 1
ATOM 4229 O O . LEU C 3 135 ? 7.94200 -3.22300 74.40000 1.000 79.78391 136 LEU D O 1
ATOM 4234 N N . LEU C 3 136 ? 9.77700 -2.03700 73.82700 1.000 84.42106 137 LEU D N 1
ATOM 4235 C CA . LEU C 3 136 ? 9.80000 -1.19800 75.01800 1.000 77.59962 137 LEU D CA 1
ATOM 4236 C C . LEU C 3 136 ? 9.33600 0.19500 74.61800 1.000 76.21692 137 LEU D C 1
ATOM 4237 O O . LEU C 3 136 ? 9.97900 0.85200 73.79100 1.000 94.50225 137 LEU D O 1
ATOM 4242 N N . ASN C 3 137 ? 8.22700 0.64400 75.19700 1.000 80.56830 138 ASN D N 1
ATOM 4243 C CA . ASN C 3 137 ? 7.58000 1.87900 74.77600 1.000 88.89048 138 ASN D CA 1
ATOM 4244 C C . ASN C 3 137 ? 7.67100 2.94000 75.86300 1.000 84.62604 138 ASN D C 1
ATOM 4245 O O . ASN C 3 137 ? 7.28400 2.69800 77.01200 1.000 79.98553 138 ASN D O 1
ATOM 4250 N N . ASN C 3 138 ? 8.18100 4.11300 75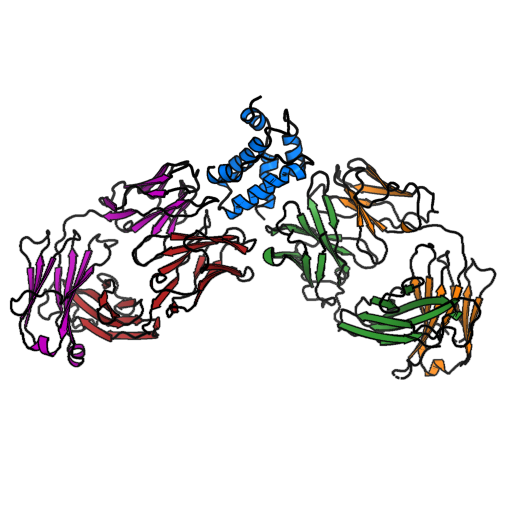.48500 1.000 82.18470 139 ASN D N 1
ATOM 4251 C CA . ASN C 3 138 ? 8.07700 5.33800 76.27600 1.000 79.90703 139 ASN D CA 1
ATOM 4252 C C . ASN C 3 138 ? 8.67900 5.17000 77.67300 1.000 93.78372 139 ASN D C 1
ATOM 4253 O O . ASN C 3 138 ? 7.99200 5.25600 78.69300 1.000 85.70805 139 ASN D O 1
ATOM 4258 N N . PHE C 3 139 ? 9.98700 4.93400 77.70200 1.000 88.90214 140 PHE D N 1
ATOM 4259 C CA . PHE C 3 139 ? 10.75900 4.91900 78.93600 1.000 99.62261 140 PHE D CA 1
ATOM 4260 C C . PHE C 3 139 ? 11.81600 6.01200 78.87200 1.000 96.49786 140 PHE D C 1
ATOM 4261 O O . PHE C 3 139 ? 12.41700 6.24300 77.81900 1.000 102.17630 140 PHE D O 1
ATOM 4269 N N . TYR C 3 140 ? 12.02800 6.69800 79.99500 1.000 99.42698 141 TYR D N 1
ATOM 4270 C CA . TYR C 3 140 ? 12.97500 7.80800 79.98500 1.000 92.88567 141 TYR D CA 1
ATOM 4271 C C . TYR C 3 140 ? 14.43800 7.36800 80.03000 1.000 100.62646 141 TYR D C 1
ATOM 4272 O O . TYR C 3 140 ? 15.20700 7.74900 79.13900 1.000 116.91362 141 TYR D O 1
ATOM 4281 N N . PRO C 3 141 ? 14.88000 6.59400 81.02700 1.000 100.68650 142 PRO D N 1
ATOM 4282 C CA . PRO C 3 141 ? 16.32600 6.34700 81.15200 1.000 100.15090 142 PRO D CA 1
ATOM 4283 C C . PRO C 3 141 ? 16.81000 5.40800 80.05900 1.000 100.56101 142 PRO D C 1
ATOM 4284 O O . PRO C 3 141 ? 16.34400 4.27300 79.94300 1.000 102.18304 142 PRO D O 1
ATOM 4288 N N . ARG C 3 142 ? 17.76200 5.89600 79.26000 1.000 101.97287 143 ARG D N 1
ATOM 4289 C CA . ARG C 3 142 ? 18.24100 5.13400 78.11300 1.000 98.82394 143 ARG D CA 1
ATOM 4290 C C . ARG C 3 142 ? 18.82600 3.79000 78.52400 1.000 95.91181 143 ARG D C 1
ATOM 4291 O O . ARG C 3 142 ? 18.81000 2.83900 77.73400 1.000 97.34199 143 ARG D O 1
ATOM 4299 N N . GLU C 3 143 ? 19.34100 3.69000 79.74500 1.000 91.66037 144 GLU D N 1
ATOM 4300 C CA . GLU C 3 143 ? 19.87100 2.42600 80.24000 1.000 102.68486 144 GLU D CA 1
ATOM 4301 C C . GLU C 3 143 ? 18.73100 1.43900 80.46500 1.000 105.02132 144 GLU D C 1
ATOM 4302 O O . GLU C 3 143 ? 17.86000 1.66500 81.31300 1.000 108.96037 144 GLU D O 1
ATOM 4308 N N . ALA C 3 144 ? 18.73400 0.34900 79.70200 1.000 95.75928 145 ALA D N 1
ATOM 4309 C CA . ALA C 3 144 ? 17.72700 -0.69100 79.83700 1.000 91.40411 145 ALA D CA 1
ATOM 4310 C C . ALA C 3 144 ? 18.33800 -2.01700 79.41200 1.000 96.76732 145 ALA D C 1
ATOM 4311 O O . ALA C 3 144 ? 19.20500 -2.06400 78.53600 1.000 95.81050 145 ALA D O 1
ATOM 4313 N N . LYS C 3 145 ? 17.87300 -3.09300 80.04000 1.000 107.46774 146 LYS D N 1
ATOM 4314 C CA . LYS C 3 145 ? 18.41900 -4.42800 79.83400 1.000 110.73680 146 LYS D CA 1
ATOM 4315 C C . LYS C 3 145 ? 17.36400 -5.31100 79.18800 1.000 114.16753 146 LYS D C 1
ATOM 4316 O O . LYS C 3 145 ? 16.21600 -5.33500 79.63700 1.000 111.86514 146 LYS D O 1
ATOM 4322 N N . VAL C 3 146 ? 17.75000 -6.04200 78.14800 1.000 102.00388 147 VAL D N 1
ATOM 4323 C CA . VAL C 3 146 ? 16.87000 -7.01600 77.51500 1.000 95.69886 147 VAL D CA 1
ATOM 4324 C C . VAL C 3 146 ? 17.49900 -8.38900 77.69500 1.000 107.40343 147 VAL D C 1
ATOM 4325 O O . VAL C 3 146 ? 18.62100 -8.63200 77.23300 1.000 118.83701 147 VAL D O 1
ATOM 4329 N N . GLN C 3 147 ? 16.78500 -9.27600 78.38200 1.000 104.28696 148 GLN D N 1
ATOM 4330 C CA . GLN C 3 147 ? 17.21300 -10.65200 78.59800 1.000 104.80860 148 GLN D CA 1
ATOM 4331 C C . GLN C 3 147 ? 16.26900 -11.57000 77.83700 1.000 102.66901 148 GLN D C 1
ATOM 4332 O O . GLN C 3 147 ? 15.05100 -11.51500 78.03500 1.000 94.85317 148 GLN D O 1
ATOM 4338 N N . TRP C 3 148 ? 16.83000 -12.40500 76.97200 1.000 105.34046 149 TRP D N 1
ATOM 4339 C CA . TRP C 3 148 ? 16.05700 -13.32000 76.13900 1.000 102.50658 149 TRP D CA 1
ATOM 4340 C C . TRP C 3 148 ? 16.29900 -14.73300 76.66000 1.000 108.26033 149 TRP D C 1
ATOM 4341 O O . TRP C 3 148 ? 17.23900 -15.41300 76.24400 1.000 114.00852 149 TRP D O 1
ATOM 4352 N N . LYS C 3 149 ? 15.44200 -15.17000 77.57700 1.000 102.76470 150 LYS D N 1
ATOM 4353 C CA . LYS C 3 149 ? 15.55100 -16.48800 78.18500 1.000 113.76669 150 LYS D CA 1
ATOM 4354 C C . LYS C 3 149 ? 14.59600 -17.44900 77.49100 1.000 105.30271 150 LYS D C 1
ATOM 4355 O O . LYS C 3 149 ? 13.40300 -17.15900 77.35800 1.000 100.20880 150 LYS D O 1
ATOM 4361 N N . VAL C 3 150 ? 15.12600 -18.58200 77.04500 1.000 114.30964 151 VAL D N 1
ATOM 4362 C CA . VAL C 3 150 ? 14.31700 -19.58900 76.37500 1.000 115.83829 151 VAL D CA 1
ATOM 4363 C C . VAL C 3 150 ? 14.12500 -20.79100 77.28800 1.000 115.24367 151 VAL D C 1
ATOM 4364 O O . VAL C 3 150 ? 15.01300 -21.14300 78.06200 1.000 110.81191 151 VAL D O 1
ATOM 4368 N N . ASN C 3 158 ? 23.86200 -16.41900 72.38500 1.000 99.37465 159 ASN D N 1
ATOM 4369 C CA . ASN C 3 158 ? 22.89700 -15.33600 72.53000 1.000 98.51458 159 ASN D CA 1
ATOM 4370 C C . ASN C 3 158 ? 23.05800 -14.31300 71.41400 1.000 106.98995 159 ASN D C 1
ATOM 4371 O O . ASN C 3 158 ? 24.01000 -13.53200 71.40500 1.000 98.79553 159 ASN D O 1
ATOM 4376 N N . SER C 3 159 ? 22.11800 -14.32200 70.46900 1.000 101.04521 160 SER D N 1
ATOM 4377 C CA . SER C 3 159 ? 22.15400 -13.44000 69.30200 1.000 110.03397 160 SER D CA 1
ATOM 4378 C C . SER C 3 159 ? 20.84500 -12.65900 69.23700 1.000 121.58092 160 SER D C 1
ATOM 4379 O O . SER C 3 159 ? 19.89200 -13.07400 68.57100 1.000 113.75497 160 SER D O 1
ATOM 4382 N N . GLN C 3 160 ? 20.80500 -11.52600 69.92900 1.000 120.74633 161 GLN D N 1
ATOM 4383 C CA . GLN C 3 160 ? 19.72500 -10.56200 69.80000 1.000 102.89005 161 GLN D CA 1
ATOM 4384 C C . GLN C 3 160 ? 20.28300 -9.27200 69.22100 1.000 109.00130 161 GLN D C 1
ATOM 4385 O O . GLN C 3 160 ? 21.38300 -8.84300 69.58600 1.000 115.20901 161 GLN D O 1
ATOM 4391 N N . GLU C 3 161 ? 19.53900 -8.66400 68.30700 1.000 107.08241 162 GLU D N 1
ATOM 4392 C CA . GLU C 3 161 ? 19.87000 -7.33500 67.82300 1.000 96.32176 162 GLU D CA 1
ATOM 4393 C C . GLU C 3 161 ? 18.88300 -6.33300 68.40000 1.000 100.26743 162 GLU D C 1
ATOM 4394 O O . GLU C 3 161 ? 17.67800 -6.59700 68.46400 1.000 102.54823 162 GLU D O 1
ATOM 4400 N N . SER C 3 162 ? 19.40500 -5.18800 68.82600 1.000 87.39027 163 SER D N 1
ATOM 4401 C CA . SER C 3 162 ? 18.62000 -4.17600 69.51500 1.000 78.68324 163 SER D CA 1
ATOM 4402 C C . SER C 3 162 ? 18.76700 -2.84500 68.79800 1.000 89.57208 163 SER D C 1
ATOM 4403 O O . SER C 3 162 ? 19.88400 -2.42900 68.47400 1.000 92.00553 163 SER D O 1
ATOM 4406 N N . VAL C 3 163 ? 17.63900 -2.18400 68.54800 1.000 80.10128 164 VAL D N 1
ATOM 4407 C CA . VAL C 3 163 ? 17.60900 -0.85700 67.94800 1.000 69.65583 164 VAL D CA 1
ATOM 4408 C C . VAL C 3 163 ? 16.76600 0.04300 68.83900 1.000 78.89244 164 VAL D C 1
ATOM 4409 O O . VAL C 3 163 ? 15.67900 -0.35200 69.27400 1.000 90.85175 164 VAL D O 1
ATOM 4413 N N . THR C 3 164 ? 17.26800 1.24300 69.11300 1.000 81.49042 165 THR D N 1
ATOM 4414 C CA . THR C 3 164 ? 16.62700 2.16900 70.03600 1.000 82.80703 165 THR D CA 1
ATOM 4415 C C . THR C 3 164 ? 16.14900 3.40800 69.29100 1.000 77.13310 165 THR D C 1
ATOM 4416 O O . THR C 3 164 ? 16.88000 3.96600 68.46500 1.000 68.58432 165 THR D O 1
ATOM 4420 N N . GLU C 3 165 ? 14.91900 3.82200 69.57800 1.000 83.61538 166 GLU D N 1
ATOM 4421 C CA . GLU C 3 165 ? 14.38800 5.07100 69.05900 1.000 82.24621 166 GLU D CA 1
ATOM 4422 C C . GLU C 3 165 ? 14.95200 6.24700 69.84900 1.000 84.10865 166 GLU D C 1
ATOM 4423 O O . GLU C 3 165 ? 15.29000 6.12400 71.03000 1.000 104.51690 166 GLU D O 1
ATOM 4429 N N . GLN C 3 166 ? 15.05800 7.39300 69.18400 1.000 83.49984 167 GLN D N 1
ATOM 4430 C CA . GLN C 3 166 ? 15.60000 8.59200 69.80900 1.000 85.27594 167 GLN D CA 1
ATOM 4431 C C . GLN C 3 166 ? 14.51400 9.28200 70.63600 1.000 86.44002 167 GLN D C 1
ATOM 4432 O O . GLN C 3 166 ? 13.45300 8.71800 70.91600 1.000 105.91501 167 GLN D O 1
ATOM 4438 N N . ASP C 3 167 ? 14.78100 10.52200 71.04100 1.000 86.72331 168 ASP D N 1
ATOM 4439 C CA . ASP C 3 167 ? 13.87200 11.28700 71.88000 1.000 87.29206 168 ASP D CA 1
ATOM 4440 C C . ASP C 3 167 ? 12.56700 11.57400 71.13100 1.000 98.48184 168 ASP D C 1
ATOM 4441 O O . ASP C 3 167 ? 12.41600 11.27400 69.94300 1.000 102.34407 168 ASP D O 1
ATOM 4446 N N . SER C 3 168 ? 11.61400 12.17000 71.84400 1.000 89.88446 169 SER D N 1
ATOM 4447 C CA . SER C 3 168 ? 10.28100 12.38700 71.29200 1.000 91.47130 169 SER D CA 1
ATOM 4448 C C . SER C 3 168 ? 9.68200 13.64500 71.91200 1.000 93.35587 169 SER D C 1
ATOM 4449 O O . SER C 3 168 ? 10.37500 14.42600 72.57100 1.000 99.62819 169 SER D O 1
ATOM 4452 N N . LYS C 3 169 ? 8.38000 13.84400 71.68200 1.000 103.70476 170 LYS D N 1
ATOM 4453 C CA . LYS C 3 169 ? 7.66900 14.95700 72.30600 1.000 98.15804 170 LYS D CA 1
ATOM 4454 C C . LYS C 3 169 ? 7.43200 14.70400 73.79000 1.000 99.15878 170 LYS D C 1
ATOM 4455 O O . LYS C 3 169 ? 7.29600 15.65600 74.56800 1.000 101.02538 170 LYS D O 1
ATOM 4461 N N . ASP C 3 170 ? 7.36200 13.43900 74.19400 1.000 104.08871 171 ASP D N 1
ATOM 4462 C CA . ASP C 3 170 ? 7.35000 13.06700 75.60100 1.000 97.76017 171 ASP D CA 1
ATOM 4463 C C . ASP C 3 170 ? 8.75200 12.83400 76.14700 1.000 90.16466 171 ASP D C 1
ATOM 4464 O O . ASP C 3 170 ? 8.89700 12.52600 77.33500 1.000 121.79177 171 ASP D O 1
ATOM 4469 N N . SER C 3 171 ? 9.77500 12.95900 75.30000 1.000 89.66525 172 SER D N 1
ATOM 4470 C CA . SER C 3 171 ? 11.18500 12.84500 75.67000 1.000 91.35624 172 SER D CA 1
ATOM 4471 C C . SER C 3 171 ? 11.55900 11.45100 76.15800 1.000 91.72006 172 SER D C 1
ATOM 4472 O O . SER C 3 171 ? 12.61200 11.27200 76.77900 1.000 93.64899 172 SER D O 1
ATOM 4475 N N . THR C 3 172 ? 10.73100 10.45200 75.88000 1.000 90.05907 173 THR D N 1
ATOM 4476 C CA . THR C 3 172 ? 10.96900 9.08600 76.32400 1.000 90.48950 173 THR D CA 1
ATOM 4477 C C . THR C 3 172 ? 11.39300 8.23000 75.14000 1.000 100.96028 173 THR D C 1
ATOM 4478 O O . THR C 3 172 ? 10.74700 8.25300 74.08700 1.000 112.01473 173 THR D O 1
ATOM 4482 N N . TYR C 3 173 ? 12.47800 7.48300 75.31600 1.000 94.31467 174 TYR D N 1
ATOM 4483 C CA . TYR C 3 173 ? 13.00900 6.64600 74.25400 1.000 91.48685 174 TYR D CA 1
ATOM 4484 C C . TYR C 3 173 ? 12.23500 5.33400 74.16100 1.000 87.92255 174 TYR D C 1
ATOM 4485 O O . TYR C 3 173 ? 11.59200 4.88900 75.11600 1.000 102.20016 174 TYR D O 1
ATOM 4494 N N . SER C 3 174 ? 12.30300 4.71700 72.98500 1.000 86.40144 175 SER D N 1
ATOM 4495 C CA . SER C 3 174 ? 11.68300 3.42600 72.73100 1.000 84.61200 175 SER D CA 1
ATOM 4496 C C . SER C 3 174 ? 12.74000 2.44000 72.25400 1.000 85.13548 175 SER D C 1
ATOM 4497 O O . SER C 3 174 ? 13.61100 2.78800 71.45000 1.000 84.86816 175 SER D O 1
ATOM 4500 N N . LEU C 3 175 ? 12.65400 1.21000 72.75300 1.000 86.05341 176 LEU D N 1
ATOM 4501 C CA . LEU C 3 175 ? 13.64200 0.17200 72.49500 1.000 87.11411 176 LEU D CA 1
ATOM 4502 C C . LEU C 3 175 ? 12.96300 -1.00900 71.81700 1.000 85.63931 176 LEU D C 1
ATOM 4503 O O . LEU C 3 175 ? 11.86700 -1.41700 72.21200 1.000 87.65920 176 LEU D O 1
ATOM 4508 N N . SER C 3 176 ? 13.61500 -1.55000 70.79000 1.000 85.08198 177 SER D N 1
ATOM 4509 C CA . SER C 3 176 ? 13.16100 -2.76500 70.12800 1.000 84.07421 177 SER D CA 1
ATOM 4510 C C . SER C 3 176 ? 14.29600 -3.77700 70.12900 1.000 86.11040 177 SER D C 1
ATOM 4511 O O . SER C 3 176 ? 15.40500 -3.47000 69.68100 1.000 86.76598 177 SER D O 1
ATOM 4514 N N . SER C 3 177 ? 14.01700 -4.97700 70.63100 1.000 87.62239 178 SER D N 1
ATOM 4515 C CA . SER C 3 177 ? 14.98800 -6.06400 70.66100 1.000 91.13939 178 SER D CA 1
ATOM 4516 C C . SER C 3 177 ? 14.49000 -7.18700 69.76600 1.000 96.55165 178 SER D C 1
ATOM 4517 O O . SER C 3 177 ? 13.45100 -7.79500 70.04600 1.000 87.79561 178 SER D O 1
ATOM 4520 N N . THR C 3 178 ? 15.23100 -7.46200 68.69800 1.000 87.96987 179 THR D N 1
ATOM 4521 C CA . THR C 3 178 ? 14.86900 -8.49200 67.73600 1.000 86.95143 179 THR D CA 1
ATOM 4522 C C . THR C 3 178 ? 15.71700 -9.73200 67.98400 1.000 89.79317 179 THR D C 1
ATOM 4523 O O . THR C 3 178 ? 16.95000 -9.65300 68.01200 1.000 101.15511 179 THR D O 1
ATOM 4527 N N . LEU C 3 179 ? 15.05200 -10.86800 68.17500 1.000 90.38460 180 LEU D N 1
ATOM 4528 C CA . LEU C 3 179 ? 15.70500 -12.14800 68.42100 1.000 93.14108 180 LEU D CA 1
ATOM 4529 C C . LEU C 3 179 ? 15.52000 -13.02500 67.18800 1.000 92.22977 180 LEU D C 1
ATOM 4530 O O . LEU C 3 179 ? 14.41000 -13.48900 66.90900 1.000 103.31739 180 LEU D O 1
ATOM 4535 N N . THR C 3 180 ? 16.60800 -13.24900 66.45500 1.000 95.38434 181 THR D N 1
ATOM 4536 C CA . THR C 3 180 ? 16.57300 -14.00700 65.21100 1.000 92.22486 181 THR D CA 1
ATOM 4537 C C . THR C 3 180 ? 17.02000 -15.43800 65.48000 1.000 95.33474 181 THR D C 1
ATOM 4538 O O . THR C 3 180 ? 18.14100 -15.66700 65.94600 1.000 98.27187 181 THR D O 1
ATOM 4542 N N . LEU C 3 181 ? 16.14100 -16.39200 65.18400 1.000 99.23983 182 LEU D N 1
ATOM 4543 C CA . LEU C 3 181 ? 16.42000 -17.81000 65.34100 1.000 103.25150 182 LEU D CA 1
ATOM 4544 C C . LEU C 3 181 ? 15.98200 -18.53800 64.08000 1.000 101.67657 182 LEU D C 1
ATOM 4545 O O . LEU C 3 181 ? 15.16400 -18.03800 63.30400 1.000 102.39145 182 LEU D O 1
ATOM 4550 N N . SER C 3 182 ? 16.54100 -19.72500 63.87300 1.000 99.04993 183 SER D N 1
ATOM 4551 C CA . SER C 3 182 ? 16.09600 -20.54600 62.76100 1.000 105.67774 183 SER D CA 1
ATOM 4552 C C . SER C 3 182 ? 14.87500 -21.36300 63.17500 1.000 103.87601 183 SER D C 1
ATOM 4553 O O . SER C 3 182 ? 14.57000 -21.51600 64.36000 1.000 110.89867 183 SER D O 1
ATOM 4556 N N . LYS C 3 183 ? 14.15900 -21.87500 62.17000 1.000 106.96301 184 LYS D N 1
ATOM 4557 C CA . LYS C 3 183 ? 12.90300 -22.57200 62.43800 1.000 109.39989 184 LYS D CA 1
ATOM 4558 C C . LYS C 3 183 ? 13.12100 -23.85200 63.24000 1.000 109.05564 184 LYS D C 1
ATOM 4559 O O . LYS C 3 183 ? 12.27000 -24.21900 64.05900 1.000 106.42152 184 LYS D O 1
ATOM 4565 N N . ALA C 3 184 ? 14.24400 -24.54300 63.02300 1.000 107.11558 185 ALA D N 1
ATOM 4566 C CA . ALA C 3 184 ? 14.53500 -25.74000 63.80600 1.000 118.89761 185 ALA D CA 1
ATOM 4567 C C . ALA C 3 184 ? 14.80100 -25.38700 65.26300 1.000 124.82381 185 ALA D C 1
ATOM 4568 O O . ALA C 3 184 ? 14.37500 -26.11100 66.17000 1.000 126.30817 185 ALA D O 1
ATOM 4570 N N . ASP C 3 185 ? 15.50300 -24.28000 65.50900 1.000 115.36887 186 ASP D N 1
ATOM 4571 C CA . ASP C 3 185 ? 15.68400 -23.78800 66.86800 1.000 123.68838 186 ASP D CA 1
ATOM 4572 C C . ASP C 3 185 ? 14.48400 -23.00200 67.37500 1.000 119.57569 186 ASP D C 1
ATOM 4573 O O . ASP C 3 185 ? 14.45500 -22.64800 68.55900 1.000 127.20575 186 ASP D O 1
ATOM 4578 N N . TYR C 3 186 ? 13.50500 -22.70700 66.51600 1.000 114.28585 187 TYR D N 1
ATOM 4579 C CA . TYR C 3 186 ? 12.29100 -22.05100 66.98800 1.000 111.39261 187 TYR D CA 1
ATOM 4580 C C . TYR C 3 186 ? 11.32500 -23.03400 67.63600 1.000 109.61276 187 TYR D C 1
ATOM 4581 O O . TYR C 3 186 ? 10.61000 -22.66500 68.57500 1.000 101.94481 187 TYR D O 1
ATOM 4590 N N . GLU C 3 187 ? 11.28500 -24.27400 67.15700 1.000 112.36902 188 GLU D N 1
ATOM 4591 C CA . GLU C 3 187 ? 10.42900 -25.30300 67.72900 1.000 122.46285 188 GLU D CA 1
ATOM 4592 C C . GLU C 3 187 ? 11.07200 -26.01200 68.91400 1.000 116.26707 188 GLU D C 1
ATOM 4593 O O . GLU C 3 187 ? 10.44400 -26.90000 69.49900 1.000 129.52465 188 GLU D O 1
ATOM 4599 N N . LYS C 3 188 ? 12.30600 -25.64800 69.27100 1.000 111.63936 189 LYS D N 1
ATOM 4600 C CA . LYS C 3 188 ? 12.98900 -26.31100 70.37700 1.000 116.12948 189 LYS D CA 1
ATOM 4601 C C . LYS C 3 188 ? 12.25200 -26.09800 71.69400 1.000 119.75155 189 LYS D C 1
ATOM 4602 O O . LYS C 3 188 ? 12.09800 -27.03500 72.48600 1.000 125.09856 189 LYS D O 1
ATOM 4608 N N . HIS C 3 189 ? 11.78900 -24.87600 71.94500 1.000 113.88376 190 HIS D N 1
ATOM 4609 C CA . HIS C 3 189 ? 11.09900 -24.54100 73.18000 1.000 123.34819 190 HIS D CA 1
ATOM 4610 C C . HIS C 3 189 ? 9.74700 -23.92200 72.86000 1.000 111.28759 190 HIS D C 1
ATOM 4611 O O . HIS C 3 189 ? 9.58600 -23.22200 71.85700 1.000 107.03218 190 HIS D O 1
ATOM 4618 N N . LYS C 3 190 ? 8.77000 -24.19700 73.72400 1.000 126.15877 191 LYS D N 1
ATOM 4619 C CA . LYS C 3 190 ? 7.43800 -23.62800 73.58200 1.000 127.45686 191 LYS D CA 1
ATOM 4620 C C . LYS C 3 190 ? 7.29600 -22.26800 74.25200 1.000 128.27058 191 LYS D C 1
ATOM 4621 O O . LYS C 3 190 ? 6.43800 -21.48000 73.83900 1.000 129.45743 191 LYS D O 1
ATOM 4627 N N . VAL C 3 191 ? 8.11600 -21.96400 75.25500 1.000 128.02829 192 VAL D N 1
ATOM 4628 C CA . VAL C 3 191 ? 8.01300 -20.72400 76.01600 1.000 117.43740 192 VAL D CA 1
ATOM 4629 C C . VAL C 3 191 ? 9.19600 -19.84000 75.64700 1.000 118.27919 192 VAL D C 1
ATOM 4630 O O . VAL C 3 191 ? 10.35500 -20.25500 75.77100 1.000 118.02027 192 VAL D O 1
ATOM 4634 N N . TYR C 3 192 ? 8.90200 -18.62400 75.18900 1.000 119.67792 193 TYR D N 1
ATOM 4635 C CA . TYR C 3 192 ? 9.91500 -17.63200 74.84700 1.000 108.74139 193 TYR D CA 1
ATOM 4636 C C . TYR C 3 192 ? 9.73700 -16.43600 75.77100 1.000 102.90791 193 TYR D C 1
ATOM 4637 O O . TYR C 3 192 ? 8.80200 -15.64700 75.60100 1.000 100.22612 193 TYR D O 1
ATOM 4646 N N . ALA C 3 193 ? 10.63100 -16.30300 76.74400 1.000 111.71668 194 ALA D N 1
ATOM 4647 C CA . ALA C 3 193 ? 10.52800 -15.25300 77.74300 1.000 116.59632 194 ALA D CA 1
ATOM 4648 C C . ALA C 3 193 ? 11.26300 -13.99900 77.29000 1.000 104.43074 194 ALA D C 1
ATOM 4649 O O . ALA C 3 193 ? 12.23600 -14.05900 76.53400 1.000 104.39438 194 ALA D O 1
ATOM 4651 N N . CYS C 3 194 ? 10.77700 -12.85400 77.76400 1.000 109.06653 195 CYS D N 1
ATOM 4652 C CA . CYS C 3 194 ? 11.38000 -11.55500 77.47100 1.000 101.83943 195 CYS D CA 1
ATOM 4653 C C . CYS C 3 194 ? 11.34500 -10.74500 78.76300 1.000 106.01395 195 CYS D C 1
ATOM 4654 O O . CYS C 3 194 ? 10.28400 -10.26100 79.17100 1.000 116.45793 195 CYS D O 1
ATOM 4657 N N . GLU C 3 195 ? 12.49900 -10.60900 79.40800 1.000 116.25012 196 GLU D N 1
ATOM 4658 C CA . GLU C 3 195 ? 12.60800 -9.92500 80.68800 1.000 108.23217 196 GLU D CA 1
ATOM 4659 C C . GLU C 3 195 ? 13.43100 -8.65600 80.52100 1.000 107.42499 196 GLU D C 1
ATOM 4660 O O . GLU C 3 195 ? 14.51900 -8.68800 79.93800 1.000 114.26151 196 GLU D O 1
ATOM 4666 N N . VAL C 3 196 ? 12.90800 -7.54500 81.03400 1.000 106.66692 197 VAL D N 1
ATOM 4667 C CA . VAL C 3 196 ? 13.57400 -6.25100 80.96800 1.000 110.23262 197 VAL D CA 1
ATOM 4668 C C . VAL C 3 196 ? 13.84200 -5.76300 82.38600 1.000 109.11449 197 VAL D C 1
ATOM 4669 O O . VAL C 3 196 ? 12.93300 -5.73000 83.22300 1.000 111.40969 197 VAL D O 1
ATOM 4673 N N . THR C 3 197 ? 15.10000 -5.42600 82.66100 1.000 118.47216 198 THR D N 1
ATOM 4674 C CA . THR C 3 197 ? 15.49100 -4.78100 83.90900 1.000 121.70331 198 THR D CA 1
ATOM 4675 C C . THR C 3 197 ? 15.73300 -3.31000 83.59500 1.000 115.40449 198 THR D C 1
ATOM 4676 O O . THR C 3 197 ? 16.74000 -2.95700 82.97100 1.000 126.41837 198 THR D O 1
ATOM 4680 N N . HIS C 3 198 ? 14.80800 -2.45600 84.02400 1.000 111.31089 199 HIS D N 1
ATOM 4681 C CA . HIS C 3 198 ? 14.78200 -1.07400 83.56700 1.000 117.17452 199 HIS D CA 1
ATOM 4682 C C . HIS C 3 198 ? 15.49700 -0.10800 84.49800 1.000 124.28574 199 HIS D C 1
ATOM 4683 O O . HIS C 3 198 ? 15.96900 0.93900 84.03900 1.000 120.66002 199 HIS D O 1
ATOM 4690 N N . GLN C 3 199 ? 15.56900 -0.42200 85.79200 1.000 114.91008 200 GLN D N 1
ATOM 4691 C CA . GLN C 3 199 ? 16.09600 0.43400 86.85600 1.000 127.61807 200 GLN D CA 1
ATOM 4692 C C . GLN C 3 199 ? 15.20000 1.63900 87.11300 1.000 128.63800 200 GLN D C 1
ATOM 4693 O O . GLN C 3 199 ? 15.46100 2.40500 88.04900 1.000 120.46520 200 GLN D O 1
ATOM 4699 N N . GLY C 3 200 ? 14.15000 1.83100 86.31700 1.000 126.52363 201 GLY D N 1
ATOM 4700 C CA . GLY C 3 200 ? 13.12300 2.81400 86.59700 1.000 122.72371 201 GLY D CA 1
ATOM 4701 C C . GLY C 3 200 ? 11.81300 2.10800 86.87000 1.000 117.53587 201 GLY D C 1
ATOM 4702 O O . GLY C 3 200 ? 10.77600 2.74100 87.09100 1.000 111.23062 201 GLY D O 1
ATOM 4703 N N . LEU C 3 201 ? 11.86300 0.78000 86.84800 1.000 112.24866 202 LEU D N 1
ATOM 4704 C CA . LEU C 3 201 ? 10.72000 -0.07300 87.12900 1.000 112.01157 202 LEU D CA 1
ATOM 4705 C C . LEU C 3 201 ? 10.77100 -0.54800 88.57400 1.000 121.31099 202 LEU D C 1
ATOM 4706 O O . LEU C 3 201 ? 11.84100 -0.62200 89.18500 1.000 129.41128 202 LEU D O 1
ATOM 4711 N N . SER C 3 202 ? 9.59600 -0.86700 89.11900 1.000 121.34489 203 SER D N 1
ATOM 4712 C CA . SER C 3 202 ? 9.53300 -1.40400 90.47400 1.000 127.08890 203 SER D CA 1
ATOM 4713 C C . SER C 3 202 ? 10.27500 -2.73200 90.57100 1.000 128.10255 203 SER D C 1
ATOM 4714 O O . SER C 3 202 ? 10.99000 -2.98500 91.54800 1.000 125.70018 203 SER D O 1
ATOM 4717 N N . SER C 3 203 ? 10.11800 -3.58700 89.56600 1.000 123.91380 204 SER D N 1
ATOM 4718 C CA . SER C 3 203 ? 10.75900 -4.89300 89.52700 1.000 124.88472 204 SER D CA 1
ATOM 4719 C C . SER C 3 203 ? 10.84400 -5.33300 88.07300 1.000 117.66789 204 SER D C 1
ATOM 4720 O O . SER C 3 203 ? 10.14800 -4.77700 87.21500 1.000 119.83842 204 SER D O 1
ATOM 4723 N N . PRO C 3 204 ? 11.70000 -6.30800 87.75900 1.000 118.79106 205 PRO D N 1
ATOM 4724 C CA . PRO C 3 204 ? 11.79200 -6.78000 86.37100 1.000 117.50638 205 PRO D CA 1
ATOM 4725 C C . PRO C 3 204 ? 10.45500 -7.30000 85.85900 1.000 113.83332 205 PRO D C 1
ATOM 4726 O O . PRO C 3 204 ? 9.68400 -7.92300 86.59200 1.000 115.22360 205 PRO D O 1
ATOM 4730 N N . VAL C 3 205 ? 10.18900 -7.03200 84.58300 1.000 110.40926 206 VAL D N 1
ATOM 4731 C CA . VAL C 3 205 ? 8.93800 -7.39100 83.92600 1.000 107.87081 206 VAL D CA 1
ATOM 4732 C C . VAL C 3 205 ? 9.23100 -8.45300 82.87600 1.000 106.91291 206 VAL D C 1
ATOM 4733 O O . VAL C 3 205 ? 10.22800 -8.36200 82.15000 1.000 111.11051 206 VAL D O 1
ATOM 4737 N N . THR C 3 206 ? 8.36800 -9.46600 82.80200 1.000 106.79455 207 THR D N 1
ATOM 4738 C CA . THR C 3 206 ? 8.54500 -10.58100 81.88000 1.000 111.02112 207 THR D CA 1
ATOM 4739 C C . THR C 3 206 ? 7.30900 -10.72400 81.00400 1.000 109.78795 207 THR D C 1
ATOM 4740 O O . THR C 3 206 ? 6.18200 -10.73400 81.51000 1.000 109.66357 207 THR D O 1
ATOM 4744 N N . LYS C 3 207 ? 7.52300 -10.83000 79.69200 1.000 111.04946 208 LYS D N 1
ATOM 4745 C CA . LYS C 3 207 ? 6.45900 -11.08000 78.72700 1.000 101.69031 208 LYS D CA 1
ATOM 4746 C C . LYS C 3 207 ? 6.82500 -12.30500 77.90300 1.000 103.34780 208 LYS D C 1
ATOM 4747 O O . LYS C 3 207 ? 7.95000 -12.40700 77.40500 1.000 98.46482 208 LYS D O 1
ATOM 4753 N N . SER C 3 208 ? 5.87700 -13.23000 77.75800 1.000 111.73275 209 SER D N 1
ATOM 4754 C CA . SER C 3 208 ? 6.14500 -14.51400 77.12500 1.000 114.01079 209 SER D CA 1
ATOM 4755 C C . SER C 3 208 ? 4.96500 -14.93000 76.25600 1.000 105.69820 209 SER D C 1
ATOM 4756 O O . SER C 3 208 ? 3.84000 -14.45400 76.42700 1.000 106.08099 209 SER D O 1
ATOM 4759 N N . PHE C 3 209 ? 5.24400 -15.82700 75.31000 1.000 98.26009 210 PHE D N 1
ATOM 4760 C CA . PHE C 3 209 ? 4.21300 -16.45600 74.49600 1.000 106.82795 210 PHE D CA 1
ATOM 4761 C C . PHE C 3 209 ? 4.49800 -17.94800 74.40600 1.000 112.57700 210 PHE D C 1
ATOM 4762 O O . PHE C 3 209 ? 5.62500 -18.40000 74.62600 1.000 109.29417 210 PHE D O 1
ATOM 4770 N N . ASN C 3 210 ? 3.46100 -18.71200 74.07900 1.000 112.44437 211 ASN D N 1
ATOM 4771 C CA . ASN C 3 210 ? 3.55600 -20.16000 73.97800 1.000 119.71182 211 ASN D CA 1
ATOM 4772 C C . ASN C 3 210 ? 3.78400 -20.59300 72.53300 1.000 103.77610 211 ASN D C 1
ATOM 4773 O O . ASN C 3 210 ? 3.58800 -19.82400 71.58900 1.000 99.22150 211 ASN D O 1
ATOM 4778 N N . ARG C 3 211 ? 4.20400 -21.84900 72.38000 1.000 123.44332 212 ARG D N 1
ATOM 4779 C CA . ARG C 3 211 ? 4.50400 -22.44400 71.07700 1.000 107.82285 212 ARG D CA 1
ATOM 4780 C C . ARG C 3 211 ? 5.58200 -21.66200 70.33300 1.000 99.21616 212 ARG D C 1
ATOM 4781 O O . ARG C 3 211 ? 6.36500 -22.23500 69.57400 1.000 96.79043 212 ARG D O 1
ATOM 4789 N N . GLN D 4 1 ? 7.79000 30.79500 48.66300 1.000 81.49943 3 GLN F N 1
ATOM 4790 C CA . GLN D 4 1 ? 7.11300 29.50900 48.78700 1.000 81.35795 3 GLN F CA 1
ATOM 4791 C C . GLN D 4 1 ? 7.74900 28.47100 47.86700 1.000 78.55875 3 GLN F C 1
ATOM 4792 O O . GLN D 4 1 ? 7.08200 27.54500 47.40600 1.000 72.77939 3 GLN F O 1
ATOM 4798 N N . LEU D 4 2 ? 9.04200 28.63200 47.60200 1.000 64.40093 4 LEU F N 1
ATOM 4799 C CA . LEU D 4 2 ? 9.74700 27.70100 46.73700 1.000 70.26127 4 LEU F CA 1
ATOM 4800 C C . LEU D 4 2 ? 10.00600 26.38100 47.45900 1.000 61.50674 4 LEU F C 1
ATOM 4801 O O . LEU D 4 2 ? 9.94100 26.28500 48.68700 1.000 59.78402 4 LEU F O 1
ATOM 4806 N N . GLN D 4 3 ? 10.28500 25.34600 46.66800 1.000 60.35742 5 GLN F N 1
ATOM 4807 C CA . GLN D 4 3 ? 10.56500 24.01600 47.18600 1.000 42.75527 5 GLN F CA 1
ATOM 4808 C C . GLN D 4 3 ? 11.68500 23.38600 46.37400 1.000 49.76324 5 GLN F C 1
ATOM 4809 O O . GLN D 4 3 ? 11.73900 23.54500 45.15100 1.000 44.88535 5 GLN F O 1
ATOM 4815 N N . LEU D 4 4 ? 12.57300 22.67100 47.05700 1.000 46.75078 6 LEU F N 1
ATOM 4816 C CA . LEU D 4 4 ? 13.70000 21.99600 46.42900 1.000 34.37971 6 LEU F CA 1
ATOM 4817 C C . LEU D 4 4 ? 13.51500 20.49000 46.54700 1.000 34.70799 6 LEU F C 1
ATOM 4818 O O . LEU D 4 4 ? 13.29400 19.97300 47.64700 1.000 56.42162 6 LEU F O 1
ATOM 4823 N N . GLN D 4 5 ? 13.60300 19.79300 45.41700 1.000 39.42148 7 GLN F N 1
ATOM 4824 C CA . GLN D 4 5 ? 13.45600 18.34300 45.37700 1.000 55.63403 7 GLN F CA 1
ATOM 4825 C C . GLN D 4 5 ? 14.66000 17.74500 44.66600 1.000 57.70091 7 GLN F C 1
ATOM 4826 O O . GLN D 4 5 ? 14.86700 17.99400 43.47400 1.000 52.84972 7 GLN F O 1
ATOM 4832 N N . GLU D 4 6 ? 15.44600 16.96200 45.39500 1.000 51.96010 8 GLU F N 1
ATOM 4833 C CA . GLU D 4 6 ? 16.61600 16.30600 44.83500 1.000 53.29145 8 GLU F CA 1
ATOM 4834 C C . GLU D 4 6 ? 16.24000 14.94200 44.26900 1.000 46.06501 8 GLU F C 1
ATOM 4835 O O . GLU D 4 6 ? 15.34300 14.26200 44.77300 1.000 59.79116 8 GLU F O 1
ATOM 4841 N N . SER D 4 7 ? 16.93700 14.55100 43.20500 1.000 39.59084 9 SER F N 1
ATOM 4842 C CA . SER D 4 7 ? 16.71500 13.26600 42.56100 1.000 55.22120 9 SER F CA 1
ATOM 4843 C C . SER D 4 7 ? 18.05700 12.67200 42.15900 1.000 48.07662 9 SER F C 1
ATOM 4844 O O . SER D 4 7 ? 19.05900 13.37900 42.02900 1.000 46.90638 9 SER F O 1
ATOM 4847 N N . GLY D 4 8 ? 18.06500 11.35600 41.97300 1.000 59.53989 10 GLY F N 1
ATOM 4848 C CA . GLY D 4 8 ? 19.26600 10.64700 41.60700 1.000 58.45894 10 GLY F CA 1
ATOM 4849 C C . GLY D 4 8 ? 19.32200 9.26900 42.23200 1.000 63.29954 10 GLY F C 1
ATOM 4850 O O . GLY D 4 8 ? 18.54000 8.93600 43.12800 1.000 62.43477 10 GLY F O 1
ATOM 4851 N N . PRO D 4 9 ? 20.24900 8.43700 41.76400 1.000 67.11875 11 PRO F N 1
ATOM 4852 C CA . PRO D 4 9 ? 20.35900 7.08000 42.30800 1.000 58.26266 11 PRO F CA 1
ATOM 4853 C C . PRO D 4 9 ? 20.78600 7.08700 43.76700 1.000 65.94245 11 PRO F C 1
ATOM 4854 O O . PRO D 4 9 ? 21.55000 7.94600 44.21500 1.000 73.88313 11 PRO F O 1
ATOM 4858 N N . GLY D 4 10 ? 20.27400 6.10800 44.51100 1.000 70.59599 12 GLY F N 1
ATOM 4859 C CA . GLY D 4 10 ? 20.67700 5.90600 45.88700 1.000 51.84868 12 GLY F CA 1
ATOM 4860 C C . GLY D 4 10 ? 21.84100 4.96600 46.07600 1.000 61.40578 12 GLY F C 1
ATOM 4861 O O . GLY D 4 10 ? 22.41000 4.90400 47.17000 1.000 61.45102 12 GLY F O 1
ATOM 4862 N N . LEU D 4 11 ? 22.21300 4.22900 45.03200 1.000 61.15879 13 LEU F N 1
ATOM 4863 C CA . LEU D 4 11 ? 23.33500 3.30300 45.06600 1.000 51.19715 13 LEU F CA 1
ATOM 4864 C C . LEU D 4 11 ? 24.34900 3.71200 44.00800 1.000 50.86184 13 LEU F C 1
ATOM 4865 O O . LEU D 4 11 ? 23.99600 3.88400 42.83700 1.000 59.62797 13 LEU F O 1
ATOM 4870 N N . VAL D 4 12 ? 25.60200 3.87400 44.42500 1.000 48.76459 14 VAL F N 1
ATOM 4871 C CA . VAL D 4 12 ? 26.70300 4.21000 43.53100 1.000 52.86168 14 VAL F CA 1
ATOM 4872 C C . VAL D 4 12 ? 27.82200 3.20800 43.76900 1.000 52.88327 14 VAL F C 1
ATOM 4873 O O . VAL D 4 12 ? 28.24200 3.00600 44.91200 1.000 55.39903 14 VAL F O 1
ATOM 4877 N N . LYS D 4 13 ? 28.29900 2.57400 42.70300 1.000 60.34388 15 LYS F N 1
ATOM 4878 C CA . LYS D 4 13 ? 29.40800 1.64900 42.85700 1.000 60.04530 15 LYS F CA 1
ATOM 4879 C C . LYS D 4 13 ? 30.69100 2.42500 43.16500 1.000 57.90350 15 LYS F C 1
ATOM 4880 O O . LYS D 4 13 ? 30.82400 3.59100 42.78400 1.000 55.89594 15 LYS F O 1
ATOM 4886 N N . PRO D 4 14 ? 31.64300 1.80200 43.86800 1.000 60.79487 16 PRO F N 1
ATOM 4887 C CA . PRO D 4 14 ? 32.78600 2.57000 44.39800 1.000 62.32958 16 PRO F CA 1
ATOM 4888 C C . PRO D 4 14 ? 33.60900 3.29700 43.34700 1.000 66.81222 16 PRO F C 1
ATOM 4889 O O . PRO D 4 14 ? 34.12500 4.38400 43.63200 1.000 69.70641 16 PRO F O 1
ATOM 4893 N N . SER D 4 15 ? 33.76300 2.74500 42.14800 1.000 64.80088 17 SER F N 1
ATOM 4894 C CA . SER D 4 15 ? 34.63500 3.36300 41.15800 1.000 69.54683 17 SER F CA 1
ATOM 4895 C C . SER D 4 15 ? 33.94300 4.42000 40.30500 1.000 85.50929 17 SER F C 1
ATOM 4896 O O . SER D 4 15 ? 34.62000 5.09400 39.52100 1.000 93.91138 17 SER F O 1
ATOM 4899 N N . GLU D 4 16 ? 32.63300 4.59500 40.43800 1.000 58.77204 18 GLU F N 1
ATOM 4900 C CA . GLU D 4 16 ? 31.87600 5.42900 39.52100 1.000 75.71966 18 GLU F CA 1
ATOM 4901 C C . GLU D 4 16 ? 31.67500 6.83200 40.09100 1.000 72.64674 18 GLU F C 1
ATOM 4902 O O . GLU D 4 16 ? 32.19900 7.18600 41.15200 1.000 62.03867 18 GLU F O 1
ATOM 4908 N N . THR D 4 17 ? 30.90200 7.64200 39.37200 1.000 61.69630 19 THR F N 1
ATOM 4909 C CA . THR D 4 17 ? 30.64600 9.03200 39.72000 1.000 53.82840 19 THR F CA 1
ATOM 4910 C C . THR D 4 17 ? 29.21100 9.17900 40.20400 1.000 50.73997 19 THR F C 1
ATOM 4911 O O . THR D 4 17 ? 28.27900 8.69300 39.55400 1.000 53.26871 19 THR F O 1
ATOM 4915 N N . LEU D 4 18 ? 29.03800 9.84000 41.34600 1.000 43.18121 20 LEU F N 1
ATOM 4916 C CA . LEU D 4 18 ? 27.70900 10.13100 41.86300 1.000 43.62359 20 LEU F CA 1
ATOM 4917 C C . LEU D 4 18 ? 27.16400 11.38700 41.19400 1.000 48.78162 20 LEU F C 1
ATOM 4918 O O . LEU D 4 18 ? 27.85100 12.41000 41.12100 1.000 42.83757 20 LEU F O 1
ATOM 4923 N N . SER D 4 19 ? 25.92900 11.30600 40.70200 1.000 47.83543 21 SER F N 1
ATOM 4924 C CA . SER D 4 19 ? 25.27000 12.42700 40.04600 1.000 47.77104 21 SER F CA 1
ATOM 4925 C C . SER D 4 19 ? 23.92200 12.67200 40.70400 1.000 38.88423 21 SER F C 1
ATOM 4926 O O . SER D 4 19 ? 23.13000 11.73900 40.86900 1.000 56.35292 21 SER F O 1
ATOM 4929 N N . LEU D 4 20 ? 23.66500 13.92400 41.07700 1.000 40.60469 22 LEU F N 1
ATOM 4930 C CA . LEU D 4 20 ? 22.40400 14.32000 41.68400 1.000 38.10353 22 LEU F CA 1
ATOM 4931 C C . LEU D 4 20 ? 21.87300 15.56500 40.99100 1.000 43.35156 22 LEU F C 1
ATOM 4932 O O . LEU D 4 20 ? 22.63900 16.40300 40.50800 1.000 44.93297 22 LEU F O 1
ATOM 4937 N N . THR D 4 21 ? 20.54700 15.67800 40.95000 1.000 52.19431 23 THR F N 1
ATOM 4938 C CA . THR D 4 21 ? 19.87100 16.82000 40.35200 1.000 49.10455 23 THR F CA 1
ATOM 4939 C C . THR D 4 21 ? 18.80800 17.32500 41.31400 1.000 39.03071 23 THR F C 1
ATOM 4940 O O . THR D 4 21 ? 18.05700 16.52800 41.88500 1.000 57.21835 23 THR F O 1
ATOM 4944 N N . CYS D 4 22 ? 18.75100 18.64100 41.49700 1.000 37.71255 24 CYS F N 1
ATOM 4945 C CA . CYS D 4 22 ? 17.70400 19.28600 42.27400 1.000 52.18132 24 CYS F CA 1
ATOM 4946 C C . CYS D 4 22 ? 16.87200 20.17200 41.35900 1.000 42.68784 24 CYS F C 1
ATOM 4947 O O . CYS D 4 22 ? 17.40600 20.81600 40.45200 1.000 42.49480 24 CYS F O 1
ATOM 4950 N N . THR D 4 23 ? 15.56500 20.20500 41.60300 1.000 38.76254 25 THR F N 1
ATOM 4951 C CA . THR D 4 23 ? 14.63400 20.98500 40.79900 1.000 48.22990 25 THR F CA 1
ATOM 4952 C C . THR D 4 23 ? 14.03200 22.08900 41.65800 1.000 35.41795 25 THR F C 1
ATOM 4953 O O . THR D 4 23 ? 13.43700 21.81200 42.70500 1.000 47.03781 25 THR F O 1
ATOM 4957 N N . VAL D 4 24 ? 14.18800 23.33100 41.21200 1.000 44.21914 26 VAL F N 1
ATOM 4958 C CA . VAL D 4 24 ? 13.58500 24.48700 41.86500 1.000 34.97546 26 VAL F CA 1
ATOM 4959 C C . VAL D 4 24 ? 12.16800 24.65400 41.33700 1.000 35.38608 26 VAL F C 1
ATOM 4960 O O . VAL D 4 24 ? 11.92000 24.53300 40.13200 1.000 57.34950 26 VAL F O 1
ATOM 4964 N N . SER D 4 25 ? 11.22800 24.92600 42.24200 1.000 39.61475 27 SER F N 1
ATOM 4965 C CA . SER D 4 25 ? 9.81700 25.04700 41.89800 1.000 45.82759 27 SER F CA 1
ATOM 4966 C C . SER D 4 25 ? 9.33900 26.49700 41.92000 1.000 58.16981 27 SER F C 1
ATOM 4967 O O . SER D 4 25 ? 8.16300 26.76300 42.18000 1.000 72.94666 27 SER F O 1
ATOM 4970 N N . ASP D 4 26 ? 10.23500 27.44600 41.64800 1.000 71.54546 28 ASP F N 1
ATOM 4971 C CA . ASP D 4 26 ? 9.87100 28.85500 41.71200 1.000 72.13435 28 ASP F CA 1
ATOM 4972 C C . ASP D 4 26 ? 10.41700 29.70100 40.57200 1.000 79.41571 28 ASP F C 1
ATOM 4973 O O . ASP D 4 26 ? 10.12800 30.90200 40.53700 1.000 93.68279 28 ASP F O 1
ATOM 4978 N N . ALA D 4 27 ? 11.19000 29.12700 39.64600 1.000 56.68418 29 ALA F N 1
ATOM 4979 C CA . ALA D 4 27 ? 11.88900 29.89200 38.61200 1.000 78.00924 29 ALA F CA 1
ATOM 4980 C C . ALA D 4 27 ? 12.75700 30.98800 39.22400 1.000 72.22860 29 ALA F C 1
ATOM 4981 O O . ALA D 4 27 ? 12.89700 32.07700 38.66100 1.000 55.00632 29 ALA F O 1
ATOM 4983 N N . SER D 4 28 ? 13.33900 30.70500 40.38900 1.000 58.76740 30 SER F N 1
ATOM 4984 C CA . SER D 4 28 ? 14.19800 31.64200 41.09600 1.000 56.32622 30 SER F CA 1
ATOM 4985 C C . SER D 4 28 ? 15.67500 31.38600 40.83600 1.000 51.85999 30 SER F C 1
ATOM 4986 O O . SER D 4 28 ? 16.52400 32.00600 41.48400 1.000 56.98739 30 SER F O 1
ATOM 4989 N N . ILE D 4 29 ? 15.99800 30.47900 39.91100 1.000 42.52687 31 ILE F N 1
ATOM 4990 C CA . ILE D 4 29 ? 17.39300 30.21900 39.56700 1.000 37.25329 31 ILE F CA 1
ATOM 4991 C C . ILE D 4 29 ? 18.06000 31.49500 39.06900 1.000 43.54565 31 ILE F C 1
ATOM 4992 O O . ILE D 4 29 ? 19.18400 31.82500 39.46400 1.000 43.30806 31 ILE F O 1
ATOM 4997 N N . ASP D 4 30 ? 17.36500 32.23700 38.20400 1.000 44.66986 32 ASP F N 1
ATOM 4998 C CA . ASP D 4 30 ? 17.89300 33.46900 37.63200 1.000 36.89160 32 ASP F CA 1
ATOM 4999 C C . ASP D 4 30 ? 18.08700 34.57000 38.67000 1.000 37.72281 32 ASP F C 1
ATOM 5000 O O . ASP D 4 30 ? 18.78400 35.55000 38.38800 1.000 53.00170 32 ASP F O 1
ATOM 5005 N N . THR D 4 31 ? 17.49600 34.43000 39.85300 1.000 35.30857 33 THR F N 1
ATOM 5006 C CA . THR D 4 31 ? 17.45000 35.53000 40.80800 1.000 37.02684 33 THR F CA 1
ATOM 5007 C C . THR D 4 31 ? 18.83600 35.80400 41.39200 1.000 36.09297 33 THR F C 1
ATOM 5008 O O . THR D 4 31 ? 19.55000 34.87000 41.77000 1.000 38.17989 33 THR F O 1
ATOM 5012 N N . PRO D 4 32 ? 19.24000 37.07000 41.48100 1.000 37.88123 34 PRO F N 1
ATOM 5013 C CA . PRO D 4 32 ? 20.55700 37.39300 42.04000 1.000 40.20823 34 PRO F CA 1
ATOM 5014 C C . PRO D 4 32 ? 20.65100 37.07200 43.52500 1.000 42.56964 34 PRO F C 1
ATOM 5015 O O . PRO D 4 32 ? 19.65200 36.98400 44.24200 1.000 44.90228 34 PRO F O 1
ATOM 5019 N N . SER D 4 33 ? 21.89600 36.88700 43.97200 1.000 38.35693 35 SER F N 1
ATOM 5020 C CA . SER D 4 33 ? 22.29100 36.65200 45.36100 1.000 38.05562 35 SER F CA 1
ATOM 5021 C C . SER D 4 33 ? 21.89100 35.27700 45.88100 1.000 41.27054 35 SER F C 1
ATOM 5022 O O . SER D 4 33 ? 22.02800 35.01700 47.08400 1.000 42.47258 35 SER F O 1
ATOM 5025 N N . TYR D 4 34 ? 21.41100 34.38600 45.02000 1.000 42.68882 36 TYR F N 1
ATOM 5026 C CA . TYR D 4 34 ? 21.09100 33.01700 45.40300 1.000 31.54266 36 TYR F CA 1
ATOM 5027 C C . TYR D 4 34 ? 22.16700 32.09300 44.84800 1.000 42.55893 36 TYR F C 1
ATOM 5028 O O . TYR D 4 34 ? 22.41100 32.07700 43.63700 1.000 36.77777 36 TYR F O 1
ATOM 5037 N N . PHE D 4 35 ? 22.80800 31.33500 45.73200 1.000 45.96969 37 PHE F N 1
ATOM 5038 C CA . PHE D 4 35 ? 23.79900 30.33600 45.34800 1.000 42.47596 37 PHE F CA 1
ATOM 5039 C C . PHE D 4 35 ? 23.20700 28.96200 45.63200 1.000 34.97984 37 PHE F C 1
ATOM 5040 O O . PHE D 4 35 ? 22.97800 28.60600 46.79300 1.000 44.18260 37 PHE F O 1
ATOM 5048 N N . TRP D 4 36 ? 22.95800 28.19800 44.57500 1.000 34.80736 38 TRP F N 1
ATOM 5049 C CA . TRP D 4 36 ? 22.38100 26.86900 44.71500 1.000 38.14997 38 TRP F CA 1
ATOM 5050 C C . TRP D 4 36 ? 23.47400 25.89700 45.13800 1.000 40.06777 38 TRP F C 1
ATOM 5051 O O . TRP D 4 36 ? 24.47800 25.73500 44.43600 1.000 45.40168 38 TRP F O 1
ATOM 5062 N N . SER D 4 37 ? 23.28100 25.26000 46.28800 1.000 39.51686 39 SER F N 1
ATOM 5063 C CA . SER D 4 37 ? 24.35800 24.58600 46.99100 1.000 46.09354 39 SER F CA 1
ATOM 5064 C C . SER D 4 37 ? 23.97900 23.14500 47.29200 1.000 38.33659 39 SER F C 1
ATOM 5065 O O . SER D 4 37 ? 22.81600 22.74300 47.19700 1.000 36.62620 39 SER F O 1
ATOM 5068 N N . TRP D 4 38 ? 24.99200 22.36800 47.66100 1.000 36.35072 40 TRP F N 1
ATOM 5069 C CA . TRP D 4 38 ? 24.82000 20.99300 48.09900 1.000 39.18412 40 TRP F CA 1
ATOM 5070 C C . TRP D 4 38 ? 25.49400 20.81800 49.45100 1.000 42.42951 40 TRP F C 1
ATOM 5071 O O . TRP D 4 38 ? 26.57100 21.37000 49.69500 1.000 43.71313 40 TRP F O 1
ATOM 5082 N N . ILE D 4 39 ? 24.83800 20.07200 50.33500 1.000 40.47901 41 ILE F N 1
ATOM 5083 C CA . ILE D 4 39 ? 25.36200 19.75000 51.65500 1.000 40.94188 41 ILE F CA 1
ATOM 5084 C C . ILE D 4 39 ? 25.14000 18.26400 51.89500 1.000 43.25380 41 ILE F C 1
ATOM 5085 O O . ILE D 4 39 ? 24.06000 17.73600 51.60700 1.000 33.66379 41 ILE F O 1
ATOM 5090 N N . ARG D 4 40 ? 26.16300 17.58600 52.40600 1.000 34.73207 42 ARG F N 1
ATOM 5091 C CA . ARG D 4 40 ? 26.06300 16.17000 52.71100 1.000 40.82248 42 ARG F CA 1
ATOM 5092 C C . ARG D 4 40 ? 26.29100 15.94100 54.19800 1.000 47.83231 42 ARG F C 1
ATOM 5093 O O . ARG D 4 40 ? 26.92000 16.74800 54.88800 1.000 44.38974 42 ARG F O 1
ATOM 5101 N N . GLN D 4 41 ? 25.74700 14.83200 54.68800 1.000 46.30660 43 GLN F N 1
ATOM 5102 C CA . GLN D 4 41 ? 25.85100 14.47400 56.09500 1.000 41.09193 43 GLN F CA 1
ATOM 5103 C C . GLN D 4 41 ? 25.94600 12.96000 56.22800 1.000 44.24501 43 GLN F C 1
ATOM 5104 O O . GLN D 4 41 ? 24.94500 12.25500 56.04700 1.000 53.83949 43 GLN F O 1
ATOM 5110 N N . PRO D 4 42 ? 27.13000 12.42600 56.52100 1.000 54.31605 44 PRO F N 1
ATOM 5111 C CA . PRO D 4 42 ? 27.24300 10.98900 56.72500 1.000 52.69206 44 PRO F CA 1
ATOM 5112 C C . PRO D 4 42 ? 26.46900 10.56400 57.95300 1.000 59.83715 44 PRO F C 1
ATOM 5113 O O . PRO D 4 42 ? 26.30400 11.34400 58.91300 1.000 65.83960 44 PRO F O 1
ATOM 5117 N N . PRO D 4 43 ? 25.94100 9.34100 57.95700 1.000 70.05315 45 PRO F N 1
ATOM 5118 C CA . PRO D 4 43 ? 25.31600 8.81300 59.17000 1.000 63.95343 45 PRO F CA 1
ATOM 5119 C C . PRO D 4 43 ? 26.33900 8.74000 60.29100 1.000 59.06889 45 PRO F C 1
ATOM 5120 O O . PRO D 4 43 ? 27.49100 8.34600 60.08500 1.000 76.09202 45 PRO F O 1
ATOM 5124 N N . GLY D 4 44 ? 25.89900 9.12300 61.48600 1.000 64.67063 46 GLY F N 1
ATOM 5125 C CA . GLY D 4 44 ? 26.75800 9.20800 62.64100 1.000 92.76543 46 GLY F CA 1
ATOM 5126 C C . GLY D 4 44 ? 27.66100 10.41500 62.67300 1.000 86.82814 46 GLY F C 1
ATOM 5127 O O . GLY D 4 44 ? 28.52100 10.49800 63.55900 1.000 100.92976 46 GLY F O 1
ATOM 5128 N N . LYS D 4 45 ? 27.48400 11.36600 61.75000 1.000 61.13536 47 LYS F N 1
ATOM 5129 C CA . LYS D 4 45 ? 28.36600 12.53300 61.64600 1.000 69.61367 47 LYS F CA 1
ATOM 5130 C C . LYS D 4 45 ? 27.56100 13.81300 61.43600 1.000 67.35804 47 LYS F C 1
ATOM 5131 O O . LYS D 4 45 ? 26.32900 13.78800 61.50400 1.000 61.80546 47 LYS F O 1
ATOM 5137 N N . GLY D 4 46 ? 28.24500 14.92800 61.16700 1.000 55.41986 48 GLY F N 1
ATOM 5138 C CA . GLY D 4 46 ? 27.62200 16.21800 60.98200 1.000 50.10674 48 GLY F CA 1
ATOM 5139 C C . GLY D 4 46 ? 27.62100 16.69300 59.53400 1.000 48.85907 48 GLY F C 1
ATOM 5140 O O . GLY D 4 46 ? 28.06300 16.01100 58.61200 1.000 57.51085 48 GLY F O 1
ATOM 5141 N N . LEU D 4 47 ? 27.10800 17.91000 59.35400 1.000 46.96595 49 LEU F N 1
ATOM 5142 C CA . LEU D 4 47 ? 26.96300 18.47800 58.01900 1.000 52.08879 49 LEU F CA 1
ATOM 5143 C C . LEU D 4 47 ? 28.31500 18.87100 57.43200 1.000 48.17560 49 LEU F C 1
ATOM 5144 O O . LEU D 4 47 ? 29.23200 19.29200 58.14300 1.000 53.15425 49 LEU F O 1
ATOM 5149 N N . GLU D 4 48 ? 28.42900 18.73600 56.11100 1.000 44.04476 50 GLU F N 1
ATOM 5150 C CA . GLU D 4 48 ? 29.62300 19.14900 55.38000 1.000 41.40195 50 GLU F CA 1
ATOM 5151 C C . GLU D 4 48 ? 29.20000 19.81700 54.08200 1.000 43.41764 50 GLU F C 1
ATOM 5152 O O . GLU D 4 48 ? 28.54200 19.19100 53.24600 1.000 42.93630 50 GLU F O 1
ATOM 5158 N N . TRP D 4 49 ? 29.57500 21.08300 53.91900 1.000 44.00157 51 TRP F N 1
ATOM 5159 C CA . TRP D 4 49 ? 29.31800 21.79600 52.67500 1.000 38.46218 51 TRP F CA 1
ATOM 5160 C C . TRP D 4 49 ? 30.23100 21.26400 51.57800 1.000 36.70087 51 TRP F C 1
ATOM 5161 O O . TRP D 4 49 ? 31.43700 21.10500 51.78700 1.000 56.48464 51 TRP F O 1
ATOM 5172 N N . ILE D 4 50 ? 29.66100 20.97900 50.40900 1.000 45.90199 52 ILE F N 1
ATOM 5173 C CA . ILE D 4 50 ? 30.44500 20.46800 49.29300 1.000 57.34420 52 ILE F CA 1
ATOM 5174 C C . ILE D 4 50 ? 30.52700 21.44100 48.12200 1.000 46.42939 52 ILE F C 1
ATOM 5175 O O . ILE D 4 50 ? 31.40600 21.27000 47.26300 1.000 53.29343 52 ILE F O 1
ATOM 5180 N N . GLY D 4 51 ? 29.66700 22.44600 48.05400 1.000 40.72862 53 GLY F N 1
ATOM 5181 C CA . GLY D 4 51 ? 29.81100 23.45300 47.02200 1.000 42.38374 53 GLY F CA 1
ATOM 5182 C C . GLY D 4 51 ? 28.55700 24.27600 46.84300 1.000 48.80473 53 GLY F C 1
ATOM 5183 O O . GLY D 4 51 ? 27.47700 23.93500 47.32500 1.000 44.63884 53 GLY F O 1
ATOM 5184 N N . SER D 4 52 ? 28.72900 25.38600 46.12500 1.000 45.39001 54 SER F N 1
ATOM 5185 C CA . SER D 4 52 ? 27.64600 26.28800 45.76100 1.000 35.43570 54 SER F CA 1
ATOM 5186 C C . SER D 4 52 ? 27.93000 26.85300 44.37600 1.000 43.42471 54 SER F C 1
ATOM 5187 O O . SER D 4 52 ? 29.08700 27.06800 44.00700 1.000 43.39237 54 SER F O 1
ATOM 5190 N N . ILE D 4 53 ? 26.86700 27.09800 43.61300 1.000 43.55231 55 ILE F N 1
ATOM 5191 C CA . ILE D 4 53 ? 26.99900 27.56100 42.23600 1.000 42.46720 55 ILE F CA 1
ATOM 5192 C C . ILE D 4 53 ? 25.98600 28.66800 41.97100 1.000 35.66972 55 ILE F C 1
ATOM 5193 O O . ILE D 4 53 ? 24.84500 28.61400 42.44300 1.000 33.36508 55 ILE F O 1
ATOM 5198 N N . TYR D 4 54 ? 26.41900 29.68500 41.23100 1.000 36.79117 56 TYR F N 1
ATOM 5199 C CA . TYR D 4 54 ? 25.57000 30.77100 40.77100 1.000 26.93569 56 TYR F CA 1
ATOM 5200 C C . TYR D 4 54 ? 24.94400 30.40800 39.42900 1.000 28.73836 56 TYR F C 1
ATOM 5201 O O . TYR D 4 54 ? 25.40200 29.50200 38.72900 1.000 39.89759 56 TYR F O 1
ATOM 5210 N N . TYR D 4 55 A 23.88500 31.13600 39.06600 1.000 31.06352 56 TYR F N 1
ATOM 5211 C CA . TYR D 4 55 A 23.23300 30.88300 37.78600 1.000 35.64459 56 TYR F CA 1
ATOM 5212 C C . TYR D 4 55 A 24.12200 31.24400 36.60200 1.000 41.41606 56 TYR F C 1
ATOM 5213 O O . TYR D 4 55 A 23.85000 30.79800 35.48200 1.000 43.21774 56 TYR F O 1
ATOM 5222 N N . THR D 4 56 ? 25.17100 32.03400 36.82000 1.000 32.23365 57 THR F N 1
ATOM 5223 C CA . THR D 4 56 ? 26.13500 32.36000 35.77700 1.000 34.21312 57 THR F CA 1
ATOM 5224 C C . THR D 4 56 ? 27.31400 31.39800 35.74000 1.000 39.60160 57 THR F C 1
ATOM 5225 O O . THR D 4 56 ? 28.23500 31.60000 34.94200 1.000 49.56452 57 THR F O 1
ATOM 5229 N N . GLY D 4 57 ? 27.31200 30.36500 36.58000 1.000 36.34170 58 GLY F N 1
ATOM 5230 C CA . GLY D 4 57 ? 28.42100 29.44300 36.66500 1.000 34.74709 58 GLY F CA 1
ATOM 5231 C C . GLY D 4 57 ? 29.47400 29.80600 37.68900 1.000 40.24736 58 GLY F C 1
ATOM 5232 O O . GLY D 4 57 ? 30.37100 28.99300 37.94300 1.000 45.58715 58 GLY F O 1
ATOM 5233 N N . ASN D 4 58 ? 29.39800 31.00000 38.27900 1.000 43.03814 59 ASN F N 1
ATOM 5234 C CA . ASN D 4 58 ? 30.29500 31.38400 39.36100 1.000 38.16159 59 ASN F CA 1
ATOM 5235 C C . ASN D 4 58 ? 30.10100 30.43300 40.53400 1.000 42.84905 59 ASN F C 1
ATOM 5236 O O . ASN D 4 58 ? 29.02700 30.40500 41.14300 1.000 41.50904 59 ASN F O 1
ATOM 5241 N N . LYS D 4 59 ? 31.12500 29.64600 40.85900 1.000 42.37933 60 LYS F N 1
ATOM 5242 C CA . LYS D 4 59 ? 30.97200 28.54200 41.79200 1.000 41.85838 60 LYS F CA 1
ATOM 5243 C C . LYS D 4 59 ? 32.09000 28.53700 42.82300 1.000 39.73957 60 LYS F C 1
ATOM 5244 O O . LYS D 4 59 ? 33.19600 29.02600 42.57600 1.000 38.56993 60 LYS F O 1
ATOM 5250 N N . TYR D 4 60 ? 31.77600 27.97700 43.99000 1.000 49.52419 61 TYR F N 1
ATOM 5251 C CA . TYR D 4 60 ? 32.73500 27.73800 45.05700 1.000 46.70922 61 TYR F CA 1
ATOM 5252 C C . TYR D 4 60 ? 32.48300 26.34600 45.61500 1.000 41.80158 61 TYR F C 1
ATOM 5253 O O . TYR D 4 60 ? 31.33500 25.90200 45.68500 1.000 42.42364 61 TYR F O 1
ATOM 5262 N N . SER D 4 61 ? 33.55400 25.65800 46.00600 1.000 48.42786 62 SER F N 1
ATOM 5263 C CA . SER D 4 61 ? 33.44200 24.28200 46.46600 1.000 47.12609 62 SER F CA 1
ATOM 5264 C C . SER D 4 61 ? 34.37500 24.05300 47.64500 1.000 53.52963 62 SER F C 1
ATOM 5265 O O . SER D 4 61 ? 35.29900 24.83100 47.89700 1.000 52.13395 62 SER F O 1
ATOM 5268 N N . ASN D 4 62 ? 34.11100 22.97100 48.37100 1.000 58.50552 63 ASN F N 1
ATOM 5269 C CA . ASN D 4 62 ? 34.94600 22.60300 49.50400 1.000 44.30780 63 ASN F CA 1
ATOM 5270 C C . ASN D 4 62 ? 36.36100 22.30100 49.02100 1.000 58.50012 63 ASN F C 1
ATOM 5271 O O . ASN D 4 62 ? 36.53100 21.54500 48.05400 1.000 67.63092 63 ASN F O 1
ATOM 5276 N N . PRO D 4 63 ? 37.39400 22.87400 49.64900 1.000 56.94690 64 PRO F N 1
ATOM 5277 C CA . PRO D 4 63 ? 38.76400 22.64600 49.15500 1.000 54.43522 64 PRO F CA 1
ATOM 5278 C C . PRO D 4 63 ? 39.17800 21.18500 49.15700 1.000 61.53186 64 PRO F C 1
ATOM 5279 O O . PRO D 4 63 ? 39.90600 20.75100 48.25400 1.000 67.31325 64 PRO F O 1
ATOM 5283 N N . SER D 4 64 ? 38.73100 20.40700 50.14200 1.000 52.13183 65 SER F N 1
ATOM 5284 C CA . SER D 4 64 ? 39.08500 18.99500 50.20900 1.000 61.92583 65 SER F CA 1
ATOM 5285 C C . SER D 4 64 ? 38.33300 18.14500 49.19300 1.000 57.11943 65 SER F C 1
ATOM 5286 O O . SER D 4 64 ? 38.67300 16.96900 49.02400 1.000 62.18975 65 SER F O 1
ATOM 5289 N N . LEU D 4 65 ? 37.33100 18.70300 48.51400 1.000 53.90559 66 LEU F N 1
ATOM 5290 C CA . LEU D 4 65 ? 36.53600 17.95900 47.55000 1.000 57.71276 66 LEU F CA 1
ATOM 5291 C C . LEU D 4 65 ? 36.48600 18.60600 46.17300 1.000 63.41762 66 LEU F C 1
ATOM 5292 O O . LEU D 4 65 ? 35.84000 18.05400 45.27500 1.000 67.04445 66 LEU F O 1
ATOM 5297 N N . LYS D 4 66 ? 37.15700 19.74500 45.97600 1.000 74.03643 67 LYS F N 1
ATOM 5298 C CA . LYS D 4 66 ? 37.02400 20.48300 44.72200 1.000 64.44489 67 LYS F CA 1
ATOM 5299 C C . LYS D 4 66 ? 37.49000 19.65500 43.53100 1.000 62.69736 67 LYS F C 1
ATOM 5300 O O . LYS D 4 66 ? 36.88200 19.70600 42.45500 1.000 75.28176 67 LYS F O 1
ATOM 5306 N N . SER D 4 67 ? 38.56500 18.88100 43.70500 1.000 64.90421 68 SER F N 1
ATOM 5307 C CA . SER D 4 67 ? 39.11300 18.10600 42.59700 1.000 60.90385 68 SER F CA 1
ATOM 5308 C C . SER D 4 67 ? 38.09500 17.12800 42.02300 1.000 62.71137 68 SER F C 1
ATOM 5309 O O . SER D 4 67 ? 38.14900 16.80800 40.83000 1.000 73.54356 68 SER F O 1
ATOM 5312 N N . ARG D 4 68 ? 37.16200 16.64800 42.84400 1.000 55.58334 69 ARG F N 1
ATOM 5313 C CA . ARG D 4 68 ? 36.17900 15.66300 42.41200 1.000 53.31397 69 ARG F CA 1
ATOM 5314 C C . ARG D 4 68 ? 34.76900 16.23100 42.30000 1.000 52.15634 69 ARG F C 1
ATOM 5315 O O . ARG D 4 68 ? 33.82700 15.47100 42.05400 1.000 42.66166 69 ARG F O 1
ATOM 5323 N N . VAL D 4 69 ? 34.59600 17.54000 42.46200 1.000 41.52429 70 VAL F N 1
ATOM 5324 C CA . VAL D 4 69 ? 33.27800 18.16700 42.47300 1.000 44.66181 70 VAL F CA 1
ATOM 5325 C C . VAL D 4 69 ? 33.08100 18.92000 41.16500 1.000 43.44986 70 VAL F C 1
ATOM 5326 O O . VAL D 4 69 ? 33.92800 19.73300 40.77300 1.000 40.82100 70 VAL F O 1
ATOM 5330 N N . THR D 4 70 ? 31.97000 18.63800 40.48800 1.000 54.34051 71 THR F N 1
ATOM 5331 C CA . THR D 4 70 ? 31.55600 19.35800 39.29100 1.000 47.50290 71 THR F CA 1
ATOM 5332 C C . THR D 4 70 ? 30.09800 19.76100 39.45200 1.000 50.57229 71 THR F C 1
ATOM 5333 O O . THR D 4 70 ? 29.26100 18.93300 39.82300 1.000 54.54380 71 THR F O 1
ATOM 5337 N N . MET D 4 71 ? 29.79700 21.02800 39.17700 1.000 46.38476 72 MET F N 1
ATOM 5338 C CA . MET D 4 71 ? 28.44900 21.55400 39.32700 1.000 45.41517 72 MET F CA 1
ATOM 5339 C C . MET D 4 71 ? 28.02800 22.27400 38.05500 1.000 45.21267 72 MET F C 1
ATOM 5340 O O . MET D 4 71 ? 28.86400 22.78600 37.30400 1.000 47.61593 72 MET F O 1
ATOM 5345 N N . SER D 4 72 ? 26.71700 22.30800 37.82400 1.000 34.16417 73 SER F N 1
ATOM 5346 C CA . SER D 4 72 ? 26.15800 22.96900 36.65500 1.000 36.85892 73 SER F CA 1
ATOM 5347 C C . SER D 4 72 ? 24.78200 23.51500 37.00500 1.000 38.74014 73 SER F C 1
ATOM 5348 O O . SER D 4 72 ? 24.14100 23.07300 37.96200 1.000 30.41937 73 SER F O 1
ATOM 5351 N N . VAL D 4 73 ? 24.33800 24.49000 36.21600 1.000 34.75151 74 VAL F N 1
ATOM 5352 C CA . VAL D 4 73 ? 23.03500 25.12200 36.38600 1.000 31.67338 74 VAL F CA 1
ATOM 5353 C C . VAL D 4 73 ? 22.33100 25.14500 35.03800 1.000 39.82890 74 VAL F C 1
ATOM 5354 O O . VAL D 4 73 ? 22.93400 25.51500 34.02400 1.000 49.68124 74 VAL F O 1
ATOM 5358 N N . ASP D 4 74 ? 21.06100 24.74700 35.02600 1.000 41.75685 75 ASP F N 1
ATOM 5359 C CA . ASP D 4 74 ? 20.21200 24.78500 33.83600 1.000 41.34899 75 ASP F CA 1
ATOM 5360 C C . ASP D 4 74 ? 19.04100 25.71300 34.14600 1.000 44.28060 75 ASP F C 1
ATOM 5361 O O . ASP D 4 74 ? 17.99600 25.26900 34.62900 1.000 45.63354 75 ASP F O 1
ATOM 5366 N N . THR D 4 75 ? 19.22300 27.00400 33.86400 1.000 37.47353 76 THR F N 1
ATOM 5367 C CA . THR D 4 75 ? 18.21700 28.00000 34.23200 1.000 37.82512 76 THR F CA 1
ATOM 5368 C C . THR D 4 75 ? 16.84700 27.73300 33.61700 1.000 34.34749 76 THR F C 1
ATOM 5369 O O . THR D 4 75 ? 15.84800 27.78400 34.35700 1.000 34.48154 76 THR F O 1
ATOM 5373 N N . PRO D 4 76 ? 16.70800 27.45500 32.31200 1.000 36.97817 77 PRO F N 1
ATOM 5374 C CA . PRO D 4 76 ? 15.35700 27.20800 31.77400 1.000 45.22918 77 PRO F CA 1
ATOM 5375 C C . PRO D 4 76 ? 14.65000 26.02300 32.40900 1.000 43.21826 77 PRO F C 1
ATOM 5376 O O . PRO D 4 76 ? 13.41900 26.04700 32.53800 1.000 47.27953 77 PRO F O 1
ATOM 5380 N N . LYS D 4 77 ? 15.38400 24.98900 32.81000 1.000 40.16459 78 LYS F N 1
ATOM 5381 C CA . LYS D 4 77 ? 14.78700 23.79400 33.39100 1.000 48.55594 78 LYS F CA 1
ATOM 5382 C C . LYS D 4 77 ? 14.63000 23.88000 34.90400 1.000 43.09974 78 LYS F C 1
ATOM 5383 O O . LYS D 4 77 ? 14.16000 22.91400 35.51500 1.000 42.26645 78 LYS F O 1
ATOM 5389 N N . ARG D 4 78 ? 15.00800 25.00600 35.51400 1.000 41.34440 79 ARG F N 1
ATOM 5390 C CA . ARG D 4 78 ? 14.89400 25.20700 36.96000 1.000 37.66237 79 ARG F CA 1
ATOM 5391 C C . ARG D 4 78 ? 15.63800 24.12000 37.73300 1.000 43.64388 79 ARG F C 1
ATOM 5392 O O . ARG D 4 78 ? 15.15800 23.61700 38.75200 1.000 45.89317 79 ARG F O 1
ATOM 5400 N N . GLN D 4 79 ? 16.82000 23.75000 37.24700 1.000 36.77492 80 GLN F N 1
ATOM 5401 C CA . GLN D 4 79 ? 17.57700 22.65800 37.83600 1.000 37.96315 80 GLN F CA 1
ATOM 5402 C C . GLN D 4 79 ? 19.04000 23.04400 37.98200 1.000 41.19270 80 GLN F C 1
ATOM 5403 O O . GLN D 4 79 ? 19.58800 23.79800 37.17400 1.000 38.03570 80 GLN F O 1
ATOM 5409 N N . PHE D 4 80 ? 19.66400 22.51400 39.03100 1.000 28.79527 81 PHE F N 1
ATOM 5410 C CA . PHE D 4 80 ? 21.11100 22.51800 39.18100 1.000 36.19710 81 PHE F CA 1
ATOM 5411 C C . PHE D 4 80 ? 21.54700 21.12900 39.62200 1.000 28.90862 81 PHE F C 1
ATOM 5412 O O . PHE D 4 80 ? 20.77800 20.38900 40.24100 1.000 38.37058 81 PHE F O 1
ATOM 5420 N N . SER D 4 81 ? 22.78500 20.77400 39.29000 1.000 28.97213 82 SER F N 1
ATOM 5421 C CA . SER D 4 81 ? 23.25800 19.40800 39.44500 1.000 35.95939 82 SER F CA 1
ATOM 5422 C C . SER D 4 81 ? 24.60600 19.38900 40.15200 1.000 40.42098 82 SER F C 1
ATOM 5423 O O . SER D 4 81 ? 25.33900 20.38000 40.17200 1.000 46.92009 82 SER F O 1
ATOM 5426 N N . LEU D 4 82 ? 24.91700 18.23600 40.74100 1.000 38.49499 83 LEU F N 1
ATOM 5427 C CA . LEU D 4 82 ? 26.21300 17.98400 41.35300 1.000 40.36602 83 LEU F CA 1
ATOM 5428 C C . LEU D 4 82 ? 26.74800 16.65200 40.85400 1.000 43.83870 83 LEU F C 1
ATOM 5429 O O . LEU D 4 82 ? 26.04100 15.64000 40.89700 1.000 40.70245 83 LEU F O 1
ATOM 5434 N N . ARG D 4 83 ? 27.99000 16.65600 40.38000 1.000 52.29719 84 ARG F N 1
ATOM 5435 C CA . ARG D 4 83 ? 28.69300 15.44300 39.99000 1.000 46.11274 84 ARG F CA 1
ATOM 5436 C C . ARG D 4 83 ? 29.90200 15.27200 40.89700 1.000 45.40026 84 ARG F C 1
ATOM 5437 O O . ARG D 4 83 ? 30.71900 16.18900 41.02700 1.000 44.85969 84 ARG F O 1
ATOM 5445 N N . LEU D 4 84 ? 30.00700 14.10400 41.52900 1.000 46.45051 85 LEU F N 1
ATOM 5446 C CA . LEU D 4 84 ? 31.09000 13.79600 42.45900 1.000 49.69530 85 LEU F CA 1
ATOM 5447 C C . LEU D 4 84 ? 31.82200 12.56400 41.94400 1.000 53.68424 85 LEU F C 1
ATOM 5448 O O . LEU D 4 84 ? 31.25200 11.46900 41.90400 1.000 55.61950 85 LEU F O 1
ATOM 5453 N N . SER D 4 85 ? 33.08300 12.73800 41.56100 1.000 53.47757 86 SER F N 1
ATOM 5454 C CA . SER D 4 85 ? 33.84400 11.67000 40.93300 1.000 62.60423 86 SER F CA 1
ATOM 5455 C C . SER D 4 85 ? 34.67500 10.90500 41.95900 1.000 63.95069 86 SER F C 1
ATOM 5456 O O . SER D 4 85 ? 35.00700 11.41200 43.03400 1.000 52.25634 86 SER F O 1
ATOM 5459 N N . SER D 4 86 ? 35.00100 9.66100 41.60500 1.000 60.27887 87 SER F N 1
ATOM 5460 C CA . SER D 4 86 ? 35.87800 8.79300 42.39100 1.000 68.86047 87 SER F CA 1
ATOM 5461 C C . SER D 4 86 ? 35.38200 8.66100 43.83200 1.000 63.09122 87 SER F C 1
ATOM 5462 O O . SER D 4 86 ? 36.06900 9.00700 44.79400 1.000 71.59675 87 SER F O 1
ATOM 5465 N N . VAL D 4 87 ? 34.16000 8.14200 43.96500 1.000 53.41890 88 VAL F N 1
ATOM 5466 C CA . VAL D 4 87 ? 33.53600 8.04800 45.27800 1.000 70.25417 88 VAL F CA 1
ATOM 5467 C C . VAL D 4 87 ? 34.25400 7.00600 46.13000 1.000 66.48331 88 VAL F C 1
ATOM 5468 O O . VAL D 4 87 ? 34.78800 6.00900 45.62700 1.000 72.86016 88 VAL F O 1
ATOM 5472 N N . THR D 4 88 ? 34.28600 7.25300 47.43400 1.000 59.24308 89 THR F N 1
ATOM 5473 C CA . THR D 4 88 ? 34.79200 6.31100 48.41900 1.000 60.23770 89 THR F CA 1
ATOM 5474 C C . THR D 4 88 ? 33.68500 6.00000 49.41400 1.000 59.66790 89 THR F C 1
ATOM 5475 O O . THR D 4 88 ? 32.60200 6.59000 49.37500 1.000 60.59344 89 THR F O 1
ATOM 5479 N N . ALA D 4 89 ? 33.97100 5.06400 50.32300 1.000 67.72090 90 ALA F N 1
ATOM 5480 C CA . ALA D 4 89 ? 33.03000 4.78000 51.40100 1.000 56.64026 90 ALA F CA 1
ATOM 5481 C C . ALA D 4 89 ? 32.73900 6.02800 52.22300 1.000 64.15322 90 ALA F C 1
ATOM 5482 O O . ALA D 4 89 ? 31.64800 6.16000 52.78900 1.000 52.94264 90 ALA F O 1
ATOM 5484 N N . ALA D 4 90 ? 33.69600 6.95700 52.28800 1.000 69.53306 91 ALA F N 1
ATOM 5485 C CA . ALA D 4 90 ? 33.49800 8.22500 52.97700 1.000 53.00707 91 ALA F CA 1
ATOM 5486 C C . ALA D 4 90 ? 32.46200 9.11000 52.30000 1.000 49.43812 91 ALA F C 1
ATOM 5487 O O . ALA D 4 90 ? 32.00600 10.07900 52.91800 1.000 57.11017 91 ALA F O 1
ATOM 5489 N N . ASP D 4 91 ? 32.08500 8.81400 51.05900 1.000 54.54314 92 ASP F N 1
ATOM 5490 C CA . ASP D 4 91 ? 31.07500 9.58800 50.35000 1.000 57.86005 92 ASP F CA 1
ATOM 5491 C C . ASP D 4 91 ? 29.66100 9.08300 50.59900 1.000 45.37836 92 ASP F C 1
ATOM 5492 O O . ASP D 4 91 ? 28.70800 9.66800 50.07500 1.000 46.80187 92 ASP F O 1
ATOM 5497 N N . THR D 4 92 ? 29.50200 8.01600 51.38000 1.000 47.81885 93 THR F N 1
ATOM 5498 C CA . THR D 4 92 ? 28.17800 7.54900 51.78100 1.000 54.39616 93 THR F CA 1
ATOM 5499 C C . THR D 4 92 ? 27.58300 8.54700 52.76500 1.000 59.65273 93 THR F C 1
ATOM 5500 O O . THR D 4 92 ? 28.07700 8.69400 53.88800 1.000 60.89237 93 THR F O 1
ATOM 5504 N N . ALA D 4 93 ? 26.52500 9.23700 52.34900 1.000 46.59045 94 ALA F N 1
ATOM 5505 C CA . ALA D 4 93 ? 25.93500 10.28700 53.16700 1.000 42.24954 94 ALA F CA 1
ATOM 5506 C C . ALA D 4 93 ? 24.54100 10.59700 52.64400 1.000 48.33979 94 ALA F C 1
ATOM 5507 O O . ALA D 4 93 ? 24.14400 10.15000 51.56500 1.000 46.42299 94 ALA F O 1
ATOM 5509 N N . VAL D 4 94 ? 23.79900 11.36700 53.43300 1.000 39.76849 95 VAL F N 1
ATOM 5510 C CA . VAL D 4 94 ? 22.54500 11.95800 52.98300 1.000 49.04233 95 VAL F CA 1
ATOM 5511 C C . VAL D 4 94 ? 22.87500 13.30800 52.36000 1.000 48.09355 95 VAL F C 1
ATOM 5512 O O . VAL D 4 94 ? 23.43100 14.18900 53.02400 1.000 42.36976 95 VAL F O 1
ATOM 5516 N N . TYR D 4 95 ? 22.54000 13.46900 51.08500 1.000 39.66634 96 TYR F N 1
ATOM 5517 C CA . TYR D 4 95 ? 22.91300 14.65400 50.32500 1.000 44.31446 96 TYR F CA 1
ATOM 5518 C C . TYR D 4 95 ? 21.73400 15.61600 50.27300 1.000 42.52040 96 TYR F C 1
ATOM 5519 O O . TYR D 4 95 ? 20.65900 15.26300 49.77600 1.000 39.04563 96 TYR F O 1
ATOM 5528 N N . TYR D 4 96 ? 21.94000 16.82400 50.78600 1.000 33.91649 97 TYR F N 1
ATOM 5529 C CA . TYR D 4 96 ? 20.93300 17.87200 50.77400 1.000 33.41431 97 TYR F CA 1
ATOM 5530 C C . TYR D 4 96 ? 21.25000 18.89400 49.69000 1.000 44.17226 97 TYR F C 1
ATOM 5531 O O . TYR D 4 96 ? 22.41400 19.17400 49.39300 1.000 41.06406 97 TYR F O 1
ATOM 5540 N N . CYS D 4 97 ? 20.19700 19.44700 49.10100 1.000 40.31126 98 CYS F N 1
ATOM 5541 C CA . CYS D 4 97 ? 20.29700 20.61400 48.23800 1.000 45.85115 98 CYS F CA 1
ATOM 5542 C C . CYS D 4 97 ? 19.64300 21.78600 48.95500 1.000 44.09858 98 CYS F C 1
ATOM 5543 O O . CYS D 4 97 ? 18.53800 21.65000 49.49100 1.000 51.40493 98 CYS F O 1
ATOM 5546 N N . ALA D 4 98 ? 20.33100 22.92300 48.98100 1.000 36.92316 99 ALA F N 1
ATOM 5547 C CA . ALA D 4 98 ? 19.85700 24.08300 49.71800 1.000 32.97631 99 ALA F CA 1
ATOM 5548 C C . ALA D 4 98 ? 20.10600 25.33800 48.89900 1.000 36.11905 99 ALA F C 1
ATOM 5549 O O . ALA D 4 98 ? 20.90400 25.34500 47.95900 1.000 44.31206 99 ALA F O 1
ATOM 5551 N N . ARG D 4 99 ? 19.40200 26.40500 49.26500 1.000 32.46036 100 ARG F N 1
ATOM 5552 C CA . ARG D 4 99 ? 19.57800 27.71100 48.64400 1.000 40.71746 100 ARG F CA 1
ATOM 5553 C C . ARG D 4 99 ? 20.36100 28.59600 49.60400 1.000 31.08583 100 ARG F C 1
ATOM 5554 O O . ARG D 4 99 ? 19.86100 28.95600 50.67500 1.000 37.30708 100 ARG F O 1
ATOM 5562 N N . TYR D 4 100 ? 21.58500 28.94400 49.22200 1.000 38.93810 101 TYR F N 1
ATOM 5563 C CA . TYR D 4 100 ? 22.39500 29.87500 49.99200 1.000 37.48460 101 TYR F CA 1
ATOM 5564 C C . TYR D 4 100 ? 22.08900 31.29700 49.54100 1.000 32.55835 101 TYR F C 1
ATOM 5565 O O . TYR D 4 100 ? 22.12000 31.59600 48.34400 1.000 42.55097 101 TYR F O 1
ATOM 5574 N N . VAL D 4 101 ? 21.79100 32.16600 50.50100 1.000 39.80625 102 VAL F N 1
ATOM 5575 C CA . VAL D 4 101 ? 21.50500 33.57100 50.23800 1.000 41.04146 102 VAL F CA 1
ATOM 5576 C C . VAL D 4 101 ? 22.73300 34.38400 50.61700 1.000 40.52548 102 VAL F C 1
ATOM 5577 O O . VAL D 4 101 ? 23.27400 34.22700 51.71900 1.000 42.45608 102 VAL F O 1
ATOM 5581 N N . ASP D 4 102 ? 23.17900 35.24600 49.70900 1.000 47.89891 103 ASP F N 1
ATOM 5582 C CA . ASP D 4 102 ? 24.38500 36.04700 49.90800 1.000 41.51331 103 ASP F CA 1
ATOM 5583 C C . ASP D 4 102 ? 23.98100 37.50600 50.11500 1.000 42.54184 103 ASP F C 1
ATOM 5584 O O . ASP D 4 102 ? 23.94800 38.29800 49.17200 1.000 49.18742 103 ASP F O 1
ATOM 5589 N N . TYR D 4 103 ? 23.67600 37.85100 51.36200 1.000 46.73581 104 TYR F N 1
ATOM 5590 C CA . TYR D 4 103 ? 23.49500 39.22700 51.79700 1.000 47.35178 104 TYR F CA 1
ATOM 5591 C C . TYR D 4 103 ? 24.54900 39.54900 52.84800 1.000 60.34289 104 TYR F C 1
ATOM 5592 O O . TYR D 4 103 ? 25.17200 38.65300 53.42000 1.000 55.05542 104 TYR F O 1
ATOM 5601 N N . VAL D 4 104 ? 24.75100 40.84400 53.10600 1.000 62.20079 105 VAL F N 1
ATOM 5602 C CA . VAL D 4 104 ? 25.65300 41.22200 54.18700 1.000 62.33262 105 VAL F CA 1
ATOM 5603 C C . VAL D 4 104 ? 25.03100 40.94400 55.54700 1.000 62.63905 105 VAL F C 1
ATOM 5604 O O . VAL D 4 104 ? 25.75100 40.84900 56.54800 1.000 86.91676 105 VAL F O 1
ATOM 5608 N N . TRP D 4 105 ? 23.70700 40.80600 55.61000 1.000 54.94787 106 TRP F N 1
ATOM 5609 C CA . TRP D 4 105 ? 23.00200 40.49500 56.84400 1.000 61.78210 106 TRP F CA 1
ATOM 5610 C C . TRP D 4 105 ? 22.43900 39.08200 56.85800 1.000 54.54257 106 TRP F C 1
ATOM 5611 O O . TRP D 4 105 ? 21.76200 38.70700 57.82100 1.000 60.73636 106 TRP F O 1
ATOM 5622 N N . LEU D 4 106 ? 22.69900 38.29200 55.81700 1.000 52.97916 107 LEU F N 1
ATOM 5623 C CA . LEU D 4 106 ? 22.18900 36.92500 55.73200 1.000 45.20091 107 LEU F CA 1
ATOM 5624 C C . LEU D 4 106 ? 23.11300 36.14400 54.80900 1.000 47.79196 107 LEU F C 1
ATOM 5625 O O . LEU D 4 106 ? 23.10400 36.36200 53.59400 1.000 48.55825 107 LEU F O 1
ATOM 5630 N N . ARG D 4 107 ? 23.91100 35.24100 55.38500 1.000 48.54655 108 ARG F N 1
ATOM 5631 C CA . ARG D 4 107 ? 24.75300 34.31100 54.62600 1.000 41.11594 108 ARG F CA 1
ATOM 5632 C C . ARG D 4 107 ? 24.45900 32.91800 55.17100 1.000 48.43553 108 ARG F C 1
ATOM 5633 O O . ARG D 4 107 ? 25.17800 32.41100 56.03500 1.000 63.71746 108 ARG F O 1
ATOM 5641 N N . ALA D 4 108 A 23.40400 32.29400 54.65400 1.000 41.24848 109 ALA F N 1
ATOM 5642 C CA . ALA D 4 108 A 22.93300 31.03700 55.21600 1.000 38.38832 109 ALA F CA 1
ATOM 5643 C C . ALA D 4 108 A 22.05300 30.32800 54.19700 1.000 40.92056 109 ALA F C 1
ATOM 5644 O O . ALA D 4 108 A 21.69600 30.88300 53.15500 1.000 42.28568 109 ALA F O 1
ATOM 5646 N N . PHE D 4 109 B 21.71500 29.08100 54.51600 1.000 43.44433 109 PHE F N 1
ATOM 5647 C CA . PHE D 4 109 B 20.78800 28.28300 53.71800 1.000 37.35018 109 PHE F CA 1
ATOM 5648 C C . PHE D 4 109 B 19.39500 28.45900 54.30900 1.000 42.98339 109 PHE F C 1
ATOM 5649 O O . PHE D 4 109 B 19.07700 27.89300 55.35700 1.000 43.76828 109 PHE F O 1
ATOM 5657 N N . ASP D 4 110 ? 18.56200 29.26100 53.64400 1.000 45.15199 110 ASP F N 1
ATOM 5658 C CA . ASP D 4 110 ? 17.23200 29.53900 54.17400 1.000 41.35572 110 ASP F CA 1
ATOM 5659 C C . ASP D 4 110 ? 16.26800 28.38000 53.94300 1.000 43.08414 110 ASP F C 1
ATOM 5660 O O . ASP D 4 110 ? 15.39500 28.12400 54.77900 1.000 55.34475 110 ASP F O 1
ATOM 5665 N N . ILE D 4 111 ? 16.39600 27.67300 52.82100 1.000 42.44245 111 ILE F N 1
ATOM 5666 C CA . ILE D 4 111 ? 15.52500 26.54600 52.50500 1.000 49.22430 111 ILE F CA 1
ATOM 5667 C C . ILE D 4 111 ? 16.37700 25.35600 52.08900 1.000 38.31641 111 ILE F C 1
ATOM 5668 O O . ILE D 4 111 ? 17.30400 25.50000 51.28400 1.000 37.40170 111 ILE F O 1
ATOM 5673 N N . TRP D 4 112 ? 16.05700 24.18500 52.63100 1.000 45.95879 112 TRP F N 1
ATOM 5674 C CA . TRP D 4 112 ? 16.73000 22.93900 52.30600 1.000 42.61855 112 TRP F CA 1
ATOM 5675 C C . TRP D 4 112 ? 15.76500 21.98500 51.61400 1.000 44.11502 112 TRP F C 1
ATOM 5676 O O . TRP D 4 112 ? 14.54200 22.11500 51.71900 1.000 52.85795 112 TRP F O 1
ATOM 5687 N N . GLY D 4 113 ? 16.33500 21.02100 50.89600 1.000 50.39378 113 GLY F N 1
ATOM 5688 C CA . GLY D 4 113 ? 15.55900 19.94500 50.32400 1.000 41.40227 113 GLY F CA 1
ATOM 5689 C C . GLY D 4 113 ? 15.26700 18.86100 51.34300 1.000 40.76130 113 GLY F C 1
ATOM 5690 O O . GLY D 4 113 ? 15.65800 18.92900 52.50700 1.000 52.74477 113 GLY F O 1
ATOM 5691 N N . GLN D 4 114 ? 14.55300 17.83200 50.88200 1.000 49.76281 114 GLN F N 1
ATOM 5692 C CA . GLN D 4 114 ? 14.22500 16.71700 51.76500 1.000 53.54447 114 GLN F CA 1
ATOM 5693 C C . GLN D 4 114 ? 15.44400 15.85000 52.04900 1.000 44.03975 114 GLN F C 1
ATOM 5694 O O . GLN D 4 114 ? 15.56500 15.29200 53.14600 1.000 42.02546 114 GLN F O 1
ATOM 5700 N N . GLY D 4 115 ? 16.35000 15.72400 51.08300 1.000 54.23377 115 GLY F N 1
ATOM 5701 C CA . GLY D 4 115 ? 17.55100 14.93400 51.26200 1.000 45.40459 115 GLY F CA 1
ATOM 5702 C C . GLY D 4 115 ? 17.47200 13.56900 50.61200 1.000 43.42272 115 GLY F C 1
ATOM 5703 O O . GLY D 4 115 ? 16.51300 12.82300 50.83200 1.000 44.05979 115 GLY F O 1
ATOM 5704 N N . THR D 4 116 ? 18.47300 13.23200 49.80500 1.000 47.21163 116 THR F N 1
ATOM 5705 C CA . THR D 4 116 ? 18.57500 11.92200 49.17700 1.000 57.27587 116 THR F CA 1
ATOM 5706 C C . THR D 4 116 ? 19.69200 11.13400 49.84400 1.000 54.02675 116 THR F C 1
ATOM 5707 O O . THR D 4 116 ? 20.82700 11.61400 49.93700 1.000 50.20237 116 THR F O 1
ATOM 5711 N N . ARG D 4 117 ? 19.36900 9.92900 50.30700 1.000 58.05530 117 ARG F N 1
ATOM 5712 C CA . ARG D 4 117 ? 20.36800 9.05400 50.90500 1.000 50.11181 117 ARG F CA 1
ATOM 5713 C C . ARG D 4 117 ? 21.11400 8.32200 49.79800 1.000 42.64682 117 ARG F C 1
ATOM 5714 O O . ARG D 4 117 ? 20.50600 7.59000 49.01000 1.000 52.77989 117 ARG F O 1
ATOM 5722 N N . VAL D 4 118 ? 22.42600 8.52100 49.73700 1.000 46.14392 118 VAL F N 1
ATOM 5723 C CA . VAL D 4 118 ? 23.28400 7.86100 48.76200 1.000 46.46810 118 VAL F CA 1
ATOM 5724 C C . VAL D 4 118 ? 24.31600 7.04700 49.52500 1.000 60.09149 118 VAL F C 1
ATOM 5725 O O . VAL D 4 118 ? 25.04700 7.58900 50.36400 1.000 61.15853 118 VAL F O 1
ATOM 5729 N N . THR D 4 119 ? 24.36800 5.74900 49.24300 1.000 51.56457 119 THR F N 1
ATOM 5730 C CA . THR D 4 119 ? 25.38200 4.86400 49.79500 1.000 65.22564 119 THR F CA 1
ATOM 5731 C C . THR D 4 119 ? 26.20200 4.29300 48.65200 1.000 61.22842 119 THR F C 1
ATOM 5732 O O . THR D 4 119 ? 25.64900 3.87400 47.63000 1.000 48.23873 119 THR F O 1
ATOM 5736 N N . VAL D 4 120 ? 27.51800 4.28700 48.81600 1.000 53.37038 120 VAL F N 1
ATOM 5737 C CA . VAL D 4 120 ? 28.40100 3.68300 47.83000 1.000 51.72199 120 VAL F CA 1
ATOM 5738 C C . VAL D 4 120 ? 28.66100 2.23600 48.23200 1.000 58.70332 120 VAL F C 1
ATOM 5739 O O . VAL D 4 120 ? 28.94900 1.94000 49.39800 1.000 58.96137 120 VAL F O 1
ATOM 5743 N N . SER D 4 121 ? 28.50000 1.32700 47.27600 1.000 57.98732 121 SER F N 1
ATOM 5744 C CA . SER D 4 121 ? 28.63400 -0.09400 47.55400 1.000 59.13745 121 SER F CA 1
ATOM 5745 C C . SER D 4 121 ? 28.74900 -0.84500 46.23900 1.000 62.54272 121 SER F C 1
ATOM 5746 O O . SER D 4 121 ? 28.22700 -0.40900 45.21000 1.000 65.49590 121 SER F O 1
ATOM 5749 N N . SER D 4 122 ? 29.44300 -1.97900 46.28800 1.000 74.17171 122 SER F N 1
ATOM 5750 C CA . SER D 4 122 ? 29.54300 -2.86900 45.14200 1.000 71.55808 122 SER F CA 1
ATOM 5751 C C . SER D 4 122 ? 28.41000 -3.88400 45.08300 1.000 73.36267 122 SER F C 1
ATOM 5752 O O . SER D 4 122 ? 28.26800 -4.57300 44.06800 1.000 70.97582 122 SER F O 1
ATOM 5755 N N . ALA D 4 123 ? 27.60200 -3.98500 46.13600 1.000 73.82808 123 ALA F N 1
ATOM 5756 C CA . ALA D 4 123 ? 26.49500 -4.92600 46.16200 1.000 70.76365 123 ALA F CA 1
ATOM 5757 C C . ALA D 4 123 ? 25.30200 -4.37200 45.38900 1.000 77.79608 123 ALA F C 1
ATOM 5758 O O . ALA D 4 123 ? 25.16400 -3.16300 45.18500 1.000 81.97021 123 ALA F O 1
ATOM 5760 N N . SER D 4 124 ? 24.43200 -5.28000 44.96200 1.000 72.12036 124 SER F N 1
ATOM 5761 C CA . SER D 4 124 ? 23.27700 -4.92100 44.15600 1.000 73.20790 124 SER F CA 1
ATOM 5762 C C . SER D 4 124 ? 22.08600 -4.55400 45.03600 1.000 65.99795 124 SER F C 1
ATOM 5763 O O . SER D 4 124 ? 22.01200 -4.91000 46.21500 1.000 66.40760 124 SER F O 1
ATOM 5766 N N . THR D 4 125 ? 21.15000 -3.82200 44.43800 1.000 68.51834 125 THR F N 1
ATOM 5767 C CA . THR D 4 125 ? 19.93500 -3.42000 45.13100 1.000 65.93513 125 THR F CA 1
ATOM 5768 C C . THR D 4 125 ? 19.03300 -4.62500 45.37600 1.000 75.76115 125 THR F C 1
ATOM 5769 O O . THR D 4 125 ? 18.88900 -5.49800 44.51500 1.000 76.82577 125 THR F O 1
ATOM 5773 N N . LYS D 4 126 ? 18.43200 -4.68100 46.56500 1.000 75.11859 126 LYS F N 1
ATOM 5774 C CA . LYS D 4 126 ? 17.46600 -5.72400 46.88500 1.000 74.93907 126 LYS F CA 1
ATOM 5775 C C . LYS D 4 126 ? 16.31900 -5.13300 47.69000 1.000 74.95973 126 LYS F C 1
ATOM 5776 O O . LYS D 4 126 ? 16.54600 -4.38800 48.64800 1.000 66.11322 126 LYS F O 1
ATOM 5782 N N . GLY D 4 127 ? 15.09200 -5.47500 47.29900 1.000 74.22944 127 GLY F N 1
ATOM 5783 C CA . GLY D 4 127 ? 13.90800 -4.95600 47.94500 1.000 69.84598 127 GLY F CA 1
ATOM 5784 C C . GLY D 4 127 ? 13.61600 -5.65300 49.25400 1.000 71.94599 127 GLY F C 1
ATOM 5785 O O . GLY D 4 127 ? 14.16300 -6.71900 49.57800 1.000 74.06583 127 GLY F O 1
ATOM 5786 N N . PRO D 4 128 ? 12.72500 -5.05100 50.03600 1.000 74.13767 128 PRO F N 1
ATOM 5787 C CA . PRO D 4 128 ? 12.43100 -5.56200 51.37500 1.000 73.80737 128 PRO F CA 1
ATOM 5788 C C . PRO D 4 128 ? 11.33200 -6.61500 51.39300 1.000 77.94178 128 PRO F C 1
ATOM 5789 O O . PRO D 4 128 ? 10.46800 -6.68100 50.51600 1.000 79.14574 128 PRO F O 1
ATOM 5793 N N . SER D 4 129 ? 11.38600 -7.44600 52.43000 1.000 66.12309 129 SER F N 1
ATOM 5794 C CA . SER D 4 129 ? 10.32900 -8.39300 52.75600 1.000 69.94577 129 SER F CA 1
ATOM 5795 C C . SER D 4 129 ? 9.64200 -7.92500 54.03100 1.000 68.37005 129 SER F C 1
ATOM 5796 O O . SER D 4 129 ? 10.31300 -7.58100 55.01100 1.000 71.70831 129 SER F O 1
ATOM 5799 N N . VAL D 4 130 ? 8.31200 -7.90900 54.01800 1.000 52.55021 130 VAL F N 1
ATOM 5800 C CA . VAL D 4 130 ? 7.51600 -7.35400 55.10700 1.000 61.37625 130 VAL F CA 1
ATOM 5801 C C . VAL D 4 130 ? 6.72600 -8.47800 55.76100 1.000 58.01550 130 VAL F C 1
ATOM 5802 O O . VAL D 4 130 ? 6.05800 -9.26100 55.07400 1.000 66.04255 130 VAL F O 1
ATOM 5806 N N . PHE D 4 131 ? 6.80300 -8.55400 57.08500 1.000 61.24186 131 PHE F N 1
ATOM 5807 C CA . PHE D 4 131 ? 6.06700 -9.52700 57.87200 1.000 67.33905 131 PHE F CA 1
ATOM 5808 C C . PHE D 4 131 ? 5.32800 -8.82100 58.99800 1.000 63.34021 131 PHE F C 1
ATOM 5809 O O . PHE D 4 131 ? 5.81900 -7.82700 59.54200 1.000 65.70026 131 PHE F O 1
ATOM 5817 N N . PRO D 4 132 ? 4.14900 -9.31000 59.36500 1.000 63.92877 132 PRO F N 1
ATOM 5818 C CA . PRO D 4 132 ? 3.36100 -8.65000 60.40800 1.000 69.60991 132 PRO F CA 1
ATOM 5819 C C . PRO D 4 132 ? 3.87700 -8.98000 61.80300 1.000 75.84793 132 PRO F C 1
ATOM 5820 O O . PRO D 4 132 ? 4.70900 -9.86500 62.00500 1.000 65.91749 132 PRO F O 1
ATOM 5824 N N . LEU D 4 133 ? 3.36300 -8.22800 62.77500 1.000 75.36861 133 LEU F N 1
ATOM 5825 C CA . LEU D 4 133 ? 3.59300 -8.48100 64.19700 1.000 75.03693 133 LEU F CA 1
ATOM 5826 C C . LEU D 4 133 ? 2.22600 -8.42100 64.87100 1.000 83.37526 133 LEU F C 1
ATOM 5827 O O . LEU D 4 133 ? 1.67000 -7.33500 65.06400 1.000 84.14136 133 LEU F O 1
ATOM 5832 N N . ALA D 4 134 ? 1.69200 -9.58700 65.22400 1.000 82.00942 134 ALA F N 1
ATOM 5833 C CA . ALA D 4 134 ? 0.31000 -9.67500 65.67400 1.000 75.09243 134 ALA F CA 1
ATOM 5834 C C . ALA D 4 134 ? 0.12200 -8.90700 66.98100 1.000 95.02629 134 ALA F C 1
ATOM 5835 O O . ALA D 4 134 ? 0.96100 -8.99900 67.88500 1.000 96.37747 134 ALA F O 1
ATOM 5837 N N . PRO D 4 135 ? -0.96900 -8.14900 67.12100 1.000 109.08068 135 PRO F N 1
ATOM 5838 C CA . PRO D 4 135 ? -1.17400 -7.32500 68.32300 1.000 108.23570 135 PRO F CA 1
ATOM 5839 C C . PRO D 4 135 ? -1.74600 -8.15100 69.46500 1.000 105.79267 135 PRO F C 1
ATOM 5840 O O . PRO D 4 135 ? -2.86300 -8.66400 69.37300 1.000 112.78562 135 PRO F O 1
ATOM 5844 N N . SER D 4 136 ? -1.08200 -8.10000 70.62700 1.000 101.19259 136 SER F N 1
ATOM 5845 C CA . SER D 4 136 ? -1.58100 -8.78800 71.85300 1.000 124.71389 136 SER F CA 1
ATOM 5846 C C . SER D 4 136 ? -1.35400 -10.30000 71.80200 1.000 124.96813 136 SER F C 1
ATOM 5847 O O . SER D 4 136 ? -1.23300 -10.89900 72.88200 1.000 122.33113 136 SER F O 1
ATOM 5850 N N . SER D 4 137 ? -1.31100 -10.88400 70.60400 1.000 126.03785 137 SER F N 1
ATOM 5851 C CA . SER D 4 137 ? -1.04000 -12.34000 70.46900 1.000 131.00563 137 SER F CA 1
ATOM 5852 C C . SER D 4 137 ? -2.03200 -13.14200 71.31500 1.000 121.68517 137 SER F C 1
ATOM 5853 O O . SER D 4 137 ? -1.56800 -14.08000 71.99000 1.000 120.67900 137 SER F O 1
ATOM 5856 N N . LYS D 4 138 ? -3.30900 -12.74000 71.32900 1.000 116.97323 138 LYS F N 1
ATOM 5857 C CA . LYS D 4 138 ? -4.39200 -13.46200 72.05900 1.000 115.78339 138 LYS F CA 1
ATOM 5858 C C . LYS D 4 138 ? -4.39300 -13.10900 73.54600 1.000 130.46292 138 LYS F C 1
ATOM 5859 O O . LYS D 4 138 ? -5.25500 -13.64800 74.26600 1.000 138.45959 138 LYS F O 1
ATOM 5865 N N . SER D 4 139 ? -3.48600 -12.23800 73.98900 1.000 127.63302 139 SER F N 1
ATOM 5866 C CA . SER D 4 139 ? -3.53100 -11.81900 75.41000 1.000 123.14794 139 SER F CA 1
ATOM 5867 C C . SER D 4 139 ? -3.52900 -10.29700 75.51100 1.000 117.73367 139 SER F C 1
ATOM 5868 O O . SER D 4 139 ? -2.48300 -9.69400 75.24400 1.000 125.87851 139 SER F O 1
ATOM 5871 N N . THR D 4 140 ? -4.63200 -9.71800 75.97400 1.000 119.82264 140 THR F N 1
ATOM 5872 C CA . THR D 4 140 ? -4.68000 -8.25000 76.17200 1.000 133.06197 140 THR F CA 1
ATOM 5873 C C . THR D 4 140 ? -4.61300 -7.97100 77.67600 1.000 128.75679 140 THR F C 1
ATOM 5874 O O . THR D 4 140 ? -5.49100 -8.46900 78.39900 1.000 117.83593 140 THR F O 1
ATOM 5878 N N . SER D 4 141 ? -3.60900 -7.21200 78.12300 1.000 138.90009 141 SER F N 1
ATOM 5879 C CA . SER D 4 141 ? -3.54600 -6.90300 79.54800 1.000 141.34516 141 SER F CA 1
ATOM 5880 C C . SER D 4 141 ? -4.03300 -5.48900 79.85000 1.000 138.06151 141 SER F C 1
ATOM 5881 O O . SER D 4 141 ? -4.94100 -5.30200 80.66500 1.000 126.20668 141 SER F O 1
ATOM 5884 N N . GLY D 4 142 ? -3.44000 -4.48400 79.20400 1.000 137.52801 142 GLY F N 1
ATOM 5885 C CA . GLY D 4 142 ? -3.81900 -3.10700 79.42700 1.000 128.55050 142 GLY F CA 1
ATOM 5886 C C . GLY D 4 142 ? -4.84900 -2.61700 78.42500 1.000 122.11218 142 GLY F C 1
ATOM 5887 O O . GLY D 4 142 ? -5.31400 -3.34500 77.54900 1.000 124.77765 142 GLY F O 1
ATOM 5888 N N . GLY D 4 143 ? -5.20500 -1.34300 78.57000 1.000 117.06848 143 GLY F N 1
ATOM 5889 C CA . GLY D 4 143 ? -6.14500 -0.70700 77.67300 1.000 113.08832 143 GLY F CA 1
ATOM 5890 C C . GLY D 4 143 ? -5.57300 -0.26700 76.34800 1.000 110.91556 143 GLY F C 1
ATOM 5891 O O . GLY D 4 143 ? -6.31200 0.24600 75.50300 1.000 113.22743 143 GLY F O 1
ATOM 5892 N N . THR D 4 144 ? -4.27100 -0.44800 76.14200 1.000 101.47225 144 THR F N 1
ATOM 5893 C CA . THR D 4 144 ? -3.60400 -0.07300 74.90300 1.000 111.71857 144 THR F CA 1
ATOM 5894 C C . THR D 4 144 ? -2.87000 -1.28600 74.35100 1.000 113.16739 144 THR F C 1
ATOM 5895 O O . THR D 4 144 ? -2.14000 -1.96000 75.08500 1.000 113.79079 144 THR F O 1
ATOM 5899 N N . ALA D 4 145 ? -3.06900 -1.56300 73.06500 1.000 106.84591 145 ALA F N 1
ATOM 5900 C CA . ALA D 4 145 ? -2.43500 -2.68300 72.38800 1.000 94.86538 145 ALA F CA 1
ATOM 5901 C C . ALA D 4 145 ? -1.42000 -2.17600 71.37200 1.000 101.27361 145 ALA F C 1
ATOM 5902 O O . ALA D 4 145 ? -1.59500 -1.11200 70.77000 1.000 104.48578 145 ALA F O 1
ATOM 5904 N N . ALA D 4 146 ? -0.35400 -2.94800 71.18600 1.000 89.94423 146 ALA F N 1
ATOM 5905 C CA . ALA D 4 146 ? 0.72600 -2.59500 70.27700 1.000 86.50113 146 ALA F CA 1
ATOM 5906 C C . ALA D 4 146 ? 0.77600 -3.57500 69.11400 1.000 86.04561 146 ALA F C 1
ATOM 5907 O O . ALA D 4 146 ? 0.55000 -4.77600 69.29000 1.000 88.84451 146 ALA F O 1
ATOM 5909 N N . LEU D 4 147 ? 1.07200 -3.05300 67.92600 1.000 82.75865 147 LEU F N 1
ATOM 5910 C CA . LEU D 4 147 ? 1.20100 -3.86600 66.72600 1.000 76.91804 147 LEU F CA 1
ATOM 5911 C C . LEU D 4 147 ? 2.26100 -3.24400 65.83300 1.000 78.13937 147 LEU F C 1
ATOM 5912 O O . LEU D 4 147 ? 2.59700 -2.06500 65.96700 1.000 73.73677 147 LEU F O 1
ATOM 5917 N N . GLY D 4 148 ? 2.78600 -4.04600 64.91600 1.000 73.01644 148 GLY F N 1
ATOM 5918 C CA . GLY D 4 148 ? 3.82900 -3.54300 64.05100 1.000 69.06268 148 GLY F CA 1
ATOM 5919 C C . GLY D 4 148 ? 4.09400 -4.46200 62.88100 1.000 63.64797 148 GLY F C 1
ATOM 5920 O O . GLY D 4 148 ? 3.37100 -5.43100 62.64600 1.000 71.83222 148 GLY F O 1
ATOM 5921 N N . CYS D 4 149 ? 5.14600 -4.12400 62.13900 1.000 67.81280 149 CYS F N 1
ATOM 5922 C CA . CYS D 4 149 ? 5.59400 -4.90800 60.99900 1.000 64.70442 149 CYS F CA 1
ATOM 5923 C C . CYS D 4 149 ? 7.11400 -4.92500 60.97600 1.000 60.46658 149 CYS F C 1
ATOM 5924 O O . CYS D 4 149 ? 7.76800 -3.96700 61.39900 1.000 71.39099 149 CYS F O 1
ATOM 5927 N N . LEU D 4 150 ? 7.67300 -6.02000 60.47100 1.000 58.95444 150 LEU F N 1
ATOM 5928 C CA . LEU D 4 150 ? 9.11600 -6.20300 60.39300 1.000 68.14759 150 LEU F CA 1
ATOM 5929 C C . LEU D 4 150 ? 9.54600 -6.11500 58.93500 1.000 64.79661 150 LEU F C 1
ATOM 5930 O O . LEU D 4 150 ? 9.13800 -6.94100 58.11200 1.000 65.31297 150 LEU F O 1
ATOM 5935 N N . VAL D 4 151 ? 10.36900 -5.11900 58.62500 1.000 67.12215 151 VAL F N 1
ATOM 5936 C CA . VAL D 4 151 ? 10.89100 -4.90500 57.28100 1.000 55.72114 151 VAL F CA 1
ATOM 5937 C C . VAL D 4 151 ? 12.30600 -5.46600 57.25600 1.000 60.09329 151 VAL F C 1
ATOM 5938 O O . VAL D 4 151 ? 13.20500 -4.93600 57.91700 1.000 66.94965 151 VAL F O 1
ATOM 5942 N N . LYS D 4 152 ? 12.51400 -6.53400 56.48900 1.000 63.33214 152 LYS F N 1
ATOM 5943 C CA . LYS D 4 152 ? 13.72900 -7.32900 56.58400 1.000 71.48289 152 LYS F CA 1
ATOM 5944 C C . LYS D 4 152 ? 14.36700 -7.51800 55.21600 1.000 70.13857 152 LYS F C 1
ATOM 5945 O O . LYS D 4 152 ? 13.68100 -7.57200 54.19100 1.000 64.95262 152 LYS F O 1
ATOM 5951 N N . ASP D 4 153 ? 15.69800 -7.61900 55.22100 1.000 73.10632 153 ASP F N 1
ATOM 5952 C CA . ASP D 4 153 ? 16.49000 -8.01200 54.05500 1.000 69.29109 153 ASP F CA 1
ATOM 5953 C C . ASP D 4 153 ? 16.27000 -7.06400 52.87300 1.000 66.83899 153 ASP F C 1
ATOM 5954 O O . ASP D 4 153 ? 15.75700 -7.44500 51.81900 1.000 71.00775 153 ASP F O 1
ATOM 5959 N N . TYR D 4 154 ? 16.67600 -5.81000 53.06600 1.000 57.81437 154 TYR F N 1
ATOM 5960 C CA . TYR D 4 154 ? 16.64200 -4.81200 52.00800 1.000 58.05800 154 TYR F CA 1
ATOM 5961 C C . TYR D 4 154 ? 17.96800 -4.06700 51.96200 1.000 60.09026 154 TYR F C 1
ATOM 5962 O O . TYR D 4 154 ? 18.66700 -3.94400 52.97100 1.000 64.66611 154 TYR F O 1
ATOM 5971 N N . PHE D 4 155 ? 18.30500 -3.56400 50.77100 1.000 57.86762 155 PHE F N 1
ATOM 5972 C CA . PHE D 4 155 ? 19.54400 -2.82400 50.57800 1.000 50.52092 155 PHE F CA 1
ATOM 5973 C C . PHE D 4 155 ? 19.41900 -1.97100 49.32900 1.000 53.33859 155 PHE F C 1
ATOM 5974 O O . PHE D 4 155 ? 18.89300 -2.45600 48.31800 1.000 67.30130 155 PHE F O 1
ATOM 5982 N N . PRO D 4 156 ? 19.88300 -0.71300 49.35000 1.000 52.16327 156 PRO F N 1
ATOM 5983 C CA . PRO D 4 156 ? 20.44000 -0.05000 50.53100 1.000 53.86123 156 PRO F CA 1
ATOM 5984 C C . PRO D 4 156 ? 19.40900 0.77900 51.29000 1.000 57.27998 156 PRO F C 1
ATOM 5985 O O . PRO D 4 156 ? 18.20900 0.66000 51.04200 1.000 64.49784 156 PRO F O 1
ATOM 5989 N N . GLU D 4 157 ? 19.88900 1.61000 52.21100 1.000 54.04275 157 GLU F N 1
ATOM 5990 C CA . GLU D 4 157 ? 19.02400 2.52800 52.92600 1.000 56.90438 157 GLU F CA 1
ATOM 5991 C C . GLU D 4 157 ? 18.51000 3.61000 51.97700 1.000 56.63614 157 GLU F C 1
ATOM 5992 O O . GLU D 4 157 ? 19.13000 3.89100 50.94900 1.000 64.73997 157 GLU F O 1
ATOM 5998 N N . PRO D 4 158 ? 17.36500 4.23600 52.29800 1.000 62.57190 158 PRO F N 1
ATOM 5999 C CA . PRO D 4 158 ? 16.49500 3.97100 53.44500 1.000 53.11214 158 PRO F CA 1
ATOM 6000 C C . PRO D 4 158 ? 15.18600 3.27900 53.08100 1.000 45.81390 158 PRO F C 1
ATOM 6001 O O . PRO D 4 158 ? 14.93500 2.97400 51.91400 1.000 45.74350 158 PRO F O 1
ATOM 6005 N N . VAL D 4 159 ? 14.36200 3.03200 54.09600 1.000 58.35933 159 VAL F N 1
ATOM 6006 C CA . VAL D 4 159 ? 13.00500 2.53100 53.92700 1.000 50.67437 159 VAL F CA 1
ATOM 6007 C C . VAL D 4 159 ? 12.07400 3.42900 54.72800 1.000 47.90763 159 VAL F C 1
ATOM 6008 O O . VAL D 4 159 ? 12.34600 3.72400 55.89700 1.000 67.85625 159 VAL F O 1
ATOM 6012 N N . THR D 4 160 ? 10.99100 3.87500 54.09900 1.000 45.62338 160 THR F N 1
ATOM 6013 C CA . THR D 4 160 ? 9.98200 4.68900 54.76300 1.000 54.28680 160 THR F CA 1
ATOM 6014 C C . THR D 4 160 ? 8.77400 3.82100 55.08900 1.000 50.84782 160 THR F C 1
ATOM 6015 O O . THR D 4 160 ? 8.29900 3.06500 54.23500 1.000 52.01631 160 THR F O 1
ATOM 6019 N N . VAL D 4 161 ? 8.29000 3.92300 56.32400 1.000 47.47057 161 VAL F N 1
ATOM 6020 C CA . VAL D 4 161 ? 7.13400 3.16400 56.78400 1.000 49.35433 161 VAL F CA 1
ATOM 6021 C C . VAL D 4 161 ? 6.08000 4.14000 57.28300 1.000 49.52141 161 VAL F C 1
ATOM 6022 O O . VAL D 4 161 ? 6.36500 4.99000 58.13400 1.000 50.29388 161 VAL F O 1
ATOM 6026 N N . SER D 4 162 ? 4.86600 4.01300 56.75400 1.000 52.05552 162 SER F N 1
ATOM 6027 C CA . SER D 4 162 ? 3.71500 4.76400 57.22700 1.000 52.33133 162 SER F CA 1
ATOM 6028 C C . SER D 4 162 ? 2.58900 3.78600 57.53000 1.000 55.94956 162 SER F C 1
ATOM 6029 O O . SER D 4 162 ? 2.54600 2.67400 56.99700 1.000 54.59289 162 SER F O 1
ATOM 6032 N N . TRP D 4 163 ? 1.67700 4.20800 58.40000 1.000 70.66447 163 TRP F N 1
ATOM 6033 C CA . TRP D 4 163 ? 0.57700 3.36700 58.85100 1.000 66.72689 163 TRP F CA 1
ATOM 6034 C C . TRP D 4 163 ? -0.74500 3.97900 58.41300 1.000 76.94475 163 TRP F C 1
ATOM 6035 O O . TRP D 4 163 ? -0.96500 5.18200 58.59000 1.000 81.54986 163 TRP F O 1
ATOM 6046 N N . ASN D 4 164 ? -1.61700 3.14400 57.84200 1.000 77.24577 164 ASN F N 1
ATOM 6047 C CA . ASN D 4 164 ? -2.92600 3.57200 57.34500 1.000 77.01529 164 ASN F CA 1
ATOM 6048 C C . ASN D 4 164 ? -2.79300 4.68900 56.31100 1.000 82.36724 164 ASN F C 1
ATOM 6049 O O . ASN D 4 164 ? -3.58300 5.63500 56.28800 1.000 85.78564 164 ASN F O 1
ATOM 6054 N N . SER D 4 165 ? -1.78300 4.57100 55.44400 1.000 72.00921 165 SER F N 1
ATOM 6055 C CA . SER D 4 165 ? -1.51900 5.54900 54.38500 1.000 60.42303 165 SER F CA 1
ATOM 6056 C C . SER D 4 165 ? -1.32300 6.95200 54.95600 1.000 60.23184 165 SER F C 1
ATOM 6057 O O . SER D 4 165 ? -1.76800 7.94600 54.38100 1.000 67.23114 165 SER F O 1
ATOM 6060 N N . GLY D 4 166 ? -0.64400 7.03100 56.09900 1.000 69.23420 166 GLY F N 1
ATOM 6061 C CA . GLY D 4 166 ? -0.38200 8.29400 56.75200 1.000 70.51515 166 GLY F CA 1
ATOM 6062 C C . GLY D 4 166 ? -1.49800 8.81000 57.63200 1.000 75.51291 166 GLY F C 1
ATOM 6063 O O . GLY D 4 166 ? -1.32300 9.85200 58.27500 1.000 73.24304 166 GLY F O 1
ATOM 6064 N N . ALA D 4 167 ? -2.63900 8.11800 57.68500 1.000 74.72444 167 ALA F N 1
ATOM 6065 C CA . ALA D 4 167 ? -3.73300 8.56500 58.54000 1.000 72.50784 167 ALA F CA 1
ATOM 6066 C C . ALA D 4 167 ? -3.40000 8.37000 60.01400 1.000 85.21779 167 ALA F C 1
ATOM 6067 O O . ALA D 4 167 ? -3.76800 9.19800 60.85500 1.000 102.14524 167 ALA F O 1
ATOM 6069 N N . LEU D 4 168 ? -2.70700 7.28200 60.34600 1.000 79.12215 168 LEU F N 1
ATOM 6070 C CA . LEU D 4 168 ? -2.31100 6.98500 61.71800 1.000 77.59264 168 LEU F CA 1
ATOM 6071 C C . LEU D 4 168 ? -0.86400 7.43000 61.90400 1.000 77.20597 168 LEU F C 1
ATOM 6072 O O . LEU D 4 168 ? 0.05500 6.83000 61.33600 1.000 81.50510 168 LEU F O 1
ATOM 6077 N N . THR D 4 169 ? -0.66300 8.48300 62.69900 1.000 87.82609 169 THR F N 1
ATOM 6078 C CA . THR D 4 169 ? 0.66200 9.04900 62.90500 1.000 91.00880 169 THR F CA 1
ATOM 6079 C C . THR D 4 169 ? 1.01400 9.27500 64.36900 1.000 85.83462 169 THR F C 1
ATOM 6080 O O . THR D 4 169 ? 2.10800 9.77500 64.65000 1.000 91.80977 169 THR F O 1
ATOM 6084 N N . SER D 4 170 ? 0.13400 8.92600 65.30300 1.000 78.26556 170 SER F N 1
ATOM 6085 C CA . SER D 4 170 ? 0.36800 9.13700 66.72600 1.000 79.57580 170 SER F CA 1
ATOM 6086 C C . SER D 4 170 ? 0.62700 7.79800 67.40300 1.000 83.23989 170 SER F C 1
ATOM 6087 O O . SER D 4 170 ? -0.09300 6.82400 67.16000 1.000 87.36655 170 SER F O 1
ATOM 6090 N N . GLY D 4 171 ? 1.65100 7.75700 68.25300 1.000 74.19131 171 GLY F N 1
ATOM 6091 C CA . GLY D 4 171 ? 2.10000 6.51700 68.84600 1.000 79.58288 171 GLY F CA 1
ATOM 6092 C C . GLY D 4 171 ? 2.96200 5.66800 67.94200 1.000 85.78534 171 GLY F C 1
ATOM 6093 O O . GLY D 4 171 ? 3.35700 4.56600 68.34500 1.000 84.94260 171 GLY F O 1
ATOM 6094 N N . VAL D 4 172 ? 3.27100 6.14500 66.74000 1.000 89.96868 172 VAL F N 1
ATOM 6095 C CA . VAL D 4 172 ? 4.04500 5.37900 65.77100 1.000 76.50865 172 VAL F CA 1
ATOM 6096 C C . VAL D 4 172 ? 5.52400 5.51000 66.10200 1.000 76.90435 172 VAL F C 1
ATOM 6097 O O . VAL D 4 172 ? 6.02500 6.61600 66.34000 1.000 89.03640 172 VAL F O 1
ATOM 6101 N N . HIS D 4 173 ? 6.22800 4.38000 66.12500 1.000 67.03385 173 HIS F N 1
ATOM 6102 C CA . HIS D 4 173 ? 7.66700 4.35400 66.36400 1.000 69.53871 173 HIS F CA 1
ATOM 6103 C C . HIS D 4 173 ? 8.31400 3.46500 65.31100 1.000 70.73518 173 HIS F C 1
ATOM 6104 O O . HIS D 4 173 ? 8.12400 2.24400 65.32300 1.000 67.27887 173 HIS F O 1
ATOM 6111 N N . THR D 4 174 ? 9.06800 4.07500 64.40000 1.000 67.74399 174 THR F N 1
ATOM 6112 C CA . THR D 4 174 ? 9.85600 3.34800 63.41100 1.000 56.90354 174 THR F CA 1
ATOM 6113 C C . THR D 4 174 ? 11.31200 3.38500 63.86100 1.000 53.62237 174 THR F C 1
ATOM 6114 O O . THR D 4 174 ? 11.93100 4.45400 63.90200 1.000 53.43153 174 THR F O 1
ATOM 6118 N N . PHE D 4 175 ? 11.85100 2.22300 64.20100 1.000 54.50563 175 PHE F N 1
ATOM 6119 C CA . PHE D 4 175 ? 13.17300 2.14700 64.79500 1.000 60.23889 175 PHE F CA 1
ATOM 6120 C C . PHE D 4 175 ? 14.26100 2.23900 63.72700 1.000 55.57126 175 PHE F C 1
ATOM 6121 O O . PHE D 4 175 ? 14.03300 1.88900 62.56600 1.000 60.68474 175 PHE F O 1
ATOM 6129 N N . PRO D 4 176 ? 15.44900 2.72300 64.09600 1.000 66.63021 176 PRO F N 1
ATOM 6130 C CA . PRO D 4 176 ? 16.54100 2.81400 63.12000 1.000 59.41436 176 PRO F CA 1
ATOM 6131 C C . PRO D 4 176 ? 16.88900 1.44900 62.54900 1.000 68.21009 176 PRO F C 1
ATOM 6132 O O . PRO D 4 176 ? 16.81200 0.42800 63.23500 1.000 77.28528 176 PRO F O 1
ATOM 6136 N N . ALA D 4 177 ? 17.25900 1.43800 61.27300 1.000 61.41110 177 ALA F N 1
ATOM 6137 C CA . ALA D 4 177 ? 17.65400 0.20000 60.62300 1.000 57.81869 177 ALA F CA 1
ATOM 6138 C C . ALA D 4 177 ? 18.95600 -0.32400 61.21600 1.000 59.59010 177 ALA F C 1
ATOM 6139 O O . ALA D 4 177 ? 19.83200 0.44000 61.63000 1.000 60.23591 177 ALA F O 1
ATOM 6141 N N . VAL D 4 178 ? 19.07300 -1.64700 61.26100 1.000 64.33519 178 VAL F N 1
ATOM 6142 C CA . VAL D 4 178 ? 20.29000 -2.30400 61.71500 1.000 65.68186 178 VAL F CA 1
ATOM 6143 C C . VAL D 4 178 ? 20.80600 -3.18700 60.58800 1.000 61.74809 178 VAL F C 1
ATOM 6144 O O . VAL D 4 178 ? 20.03500 -3.71600 59.78000 1.000 54.28951 178 VAL F O 1
ATOM 6148 N N . LEU D 4 179 ? 22.12600 -3.32000 60.52200 1.000 65.96571 179 LEU F N 1
ATOM 6149 C CA . LEU D 4 179 ? 22.78500 -4.09100 59.47700 1.000 61.72576 179 LEU F CA 1
ATOM 6150 C C . LEU D 4 179 ? 23.08100 -5.48700 60.00800 1.000 74.99640 179 LEU F C 1
ATOM 6151 O O . LEU D 4 179 ? 23.79700 -5.63800 61.00400 1.000 76.94504 179 LEU F O 1
ATOM 6156 N N . GLN D 4 180 ? 22.53100 -6.49700 59.34400 1.000 70.90704 180 GLN F N 1
ATOM 6157 C CA . GLN D 4 180 ? 22.74200 -7.88100 59.73400 1.000 80.65545 180 GLN F CA 1
ATOM 6158 C C . GLN D 4 180 ? 24.03800 -8.41400 59.12900 1.000 73.56717 180 GLN F C 1
ATOM 6159 O O . GLN D 4 180 ? 24.69100 -7.76400 58.31000 1.000 75.92843 180 GLN F O 1
ATOM 6165 N N . SER D 4 181 ? 24.40800 -9.62700 59.54700 1.000 72.54196 181 SER F N 1
ATOM 6166 C CA . SER D 4 181 ? 25.62200 -10.26000 59.04700 1.000 79.53747 181 SER F CA 1
ATOM 6167 C C . SER D 4 181 ? 25.53600 -10.62000 57.57000 1.000 82.84317 181 SER F C 1
ATOM 6168 O O . SER D 4 181 ? 26.56900 -10.92900 56.96600 1.000 91.70635 181 SER F O 1
ATOM 6171 N N . SER D 4 182 ? 24.34400 -10.59100 56.98000 1.000 66.67002 182 SER F N 1
ATOM 6172 C CA . SER D 4 182 ? 24.15900 -10.90300 55.57000 1.000 72.45336 182 SER F CA 1
ATOM 6173 C C . SER D 4 182 ? 24.39000 -9.70400 54.66100 1.000 76.69167 182 SER F C 1
ATOM 6174 O O . SER D 4 182 ? 24.36100 -9.86100 53.43600 1.000 75.17426 182 SER F O 1
ATOM 6177 N N . GLY D 4 183 ? 24.62400 -8.52100 55.22300 1.000 69.67634 183 GLY F N 1
ATOM 6178 C CA . GLY D 4 183 ? 24.76500 -7.32300 54.42200 1.000 71.42179 183 GLY F CA 1
ATOM 6179 C C . GLY D 4 183 ? 23.46500 -6.66000 54.03200 1.000 72.41950 183 GLY F C 1
ATOM 6180 O O . GLY D 4 183 ? 23.47600 -5.76600 53.17800 1.000 71.63178 183 GLY F O 1
ATOM 6181 N N . LEU D 4 184 ? 22.34600 -7.06800 54.62500 1.000 68.66399 184 LEU F N 1
ATOM 6182 C CA . LEU D 4 184 ? 21.03800 -6.50400 54.32600 1.000 60.65177 184 LEU F CA 1
ATOM 6183 C C . LEU D 4 184 ? 20.45100 -5.87900 55.58400 1.000 57.59438 184 LEU F C 1
ATOM 6184 O O . LEU D 4 184 ? 20.55600 -6.44400 56.67700 1.000 64.35737 184 LEU F O 1
ATOM 6189 N N . TYR D 4 185 ? 19.83300 -4.71200 55.42000 1.000 62.29887 185 TYR F N 1
ATOM 6190 C CA . TYR D 4 185 ? 19.28600 -3.96800 56.54200 1.000 63.10730 185 TYR F CA 1
ATOM 6191 C C . TYR D 4 185 ? 17.94500 -4.55200 56.98300 1.000 65.28988 185 TYR F C 1
ATOM 6192 O O . TYR D 4 185 ? 17.31200 -5.34300 56.27800 1.000 59.49688 185 TYR F O 1
ATOM 6201 N N . SER D 4 186 ? 17.51700 -4.14700 58.17600 1.000 72.69046 186 SER F N 1
ATOM 6202 C CA . SER D 4 186 ? 16.23200 -4.56200 58.72100 1.000 58.05988 186 SER F CA 1
ATOM 6203 C C . SER D 4 186 ? 15.82400 -3.58700 59.81500 1.000 58.00471 186 SER F C 1
ATOM 6204 O O . SER D 4 186 ? 16.67400 -3.02100 60.50700 1.000 52.44128 186 SER F O 1
ATOM 6207 N N . LEU D 4 187 ? 14.51400 -3.39700 59.96200 1.000 52.76271 187 LEU F N 1
ATOM 6208 C CA . LEU D 4 187 ? 13.97800 -2.53300 61.00500 1.000 59.05577 187 LEU F CA 1
ATOM 6209 C C . LEU D 4 187 ? 12.59700 -3.03600 61.40400 1.000 60.21643 187 LEU F C 1
ATOM 6210 O O . LEU D 4 187 ? 12.05500 -3.97300 60.81000 1.000 56.72523 187 LEU F O 1
ATOM 6215 N N . SER D 4 188 ? 12.03000 -2.39600 62.42300 1.000 65.02195 188 SER F N 1
ATOM 6216 C CA . SER D 4 188 ? 10.67000 -2.65500 62.86600 1.000 71.76737 188 SER F CA 1
ATOM 6217 C C . SER D 4 188 ? 9.96300 -1.32800 63.09200 1.000 66.73065 188 SER F C 1
ATOM 6218 O O . SER D 4 188 ? 10.54400 -0.39500 63.65300 1.000 71.83621 188 SER F O 1
ATOM 6221 N N . SER D 4 189 ? 8.71500 -1.24300 62.64200 1.000 56.84663 189 SER F N 1
ATOM 6222 C CA . SER D 4 189 ? 7.86200 -0.08900 62.89400 1.000 58.46748 189 SER F CA 1
ATOM 6223 C C . SER D 4 189 ? 6.64400 -0.56200 63.67000 1.000 74.07593 189 SER F C 1
ATOM 6224 O O . SER D 4 189 ? 5.93400 -1.46600 63.22100 1.000 74.53449 189 SER F O 1
ATOM 6227 N N . VAL D 4 190 ? 6.40300 0.04900 64.83100 1.000 71.22628 190 VAL F N 1
ATOM 6228 C CA . VAL D 4 190 ? 5.31300 -0.34300 65.71200 1.000 66.74452 190 VAL F CA 1
ATOM 6229 C C . VAL D 4 190 ? 4.49700 0.89000 66.07300 1.000 75.38989 190 VAL F C 1
ATOM 6230 O O . VAL D 4 190 ? 4.96700 2.02700 65.98500 1.000 79.97555 190 VAL F O 1
ATOM 6234 N N . VAL D 4 191 ? 3.25200 0.64900 66.47700 1.000 82.19092 191 VAL F N 1
ATOM 6235 C CA . VAL D 4 191 ? 2.34600 1.71600 66.89100 1.000 87.82171 191 VAL F CA 1
ATOM 6236 C C . VAL D 4 191 ? 1.41300 1.17000 67.96300 1.000 89.44461 191 VAL F C 1
ATOM 6237 O O . VAL D 4 191 ? 0.88500 0.06100 67.83400 1.000 80.60287 191 VAL F O 1
ATOM 6241 N N . THR D 4 192 ? 1.21700 1.94600 69.02700 1.000 100.45331 192 THR F N 1
ATOM 6242 C CA . THR D 4 192 ? 0.33000 1.55700 70.11400 1.000 94.01849 192 THR F CA 1
ATOM 6243 C C . THR D 4 192 ? -1.05200 2.16500 69.91700 1.000 91.44081 192 THR F C 1
ATOM 6244 O O . THR D 4 192 ? -1.18600 3.34100 69.56800 1.000 84.51510 192 THR F O 1
ATOM 6248 N N . VAL D 4 193 ? -2.07900 1.34500 70.13200 1.000 90.20910 193 VAL F N 1
ATOM 6249 C CA . VAL D 4 193 ? -3.47000 1.76100 69.93700 1.000 98.70442 193 VAL F CA 1
ATOM 6250 C C . VAL D 4 193 ? -4.32100 1.16800 71.05400 1.000 110.63102 193 VAL F C 1
ATOM 6251 O O . VAL D 4 193 ? -4.01400 0.10600 71.59300 1.000 105.70937 193 VAL F O 1
ATOM 6255 N N . PRO D 4 194 ? -5.38900 1.87800 71.43300 1.000 109.41224 194 PRO F N 1
ATOM 6256 C CA . PRO D 4 194 ? -6.35300 1.29700 72.38000 1.000 114.05779 194 PRO F CA 1
ATOM 6257 C C . PRO D 4 194 ? -6.79600 -0.10600 71.98400 1.000 104.58859 194 PRO F C 1
ATOM 6258 O O . PRO D 4 194 ? -6.96800 -0.42000 70.80400 1.000 100.93610 194 PRO F O 1
ATOM 6262 N N . SER D 4 195 ? -6.97800 -0.95700 72.99900 1.000 109.11339 195 SER F N 1
ATOM 6263 C CA . SER D 4 195 ? -7.31300 -2.35800 72.77100 1.000 111.25736 195 SER F CA 1
ATOM 6264 C C . SER D 4 195 ? -8.75700 -2.55700 72.32800 1.000 115.59124 195 SER F C 1
ATOM 6265 O O . SER D 4 195 ? -9.06300 -3.58000 71.70600 1.000 107.84280 195 SER F O 1
ATOM 6268 N N . SER D 4 196 ? -9.65200 -1.61700 72.64000 1.000 119.69817 196 SER F N 1
ATOM 6269 C CA . SER D 4 196 ? -11.03400 -1.71300 72.18400 1.000 115.12105 196 SER F CA 1
ATOM 6270 C C . SER D 4 196 ? -11.17000 -1.47100 70.69000 1.000 117.52323 196 SER F C 1
ATOM 6271 O O . SER D 4 196 ? -12.25000 -1.69800 70.13300 1.000 120.00253 196 SER F O 1
ATOM 6274 N N . SER D 4 197 ? -10.10500 -1.01800 70.03700 1.000 116.97578 197 SER F N 1
ATOM 6275 C CA . SER D 4 197 ? -10.11700 -0.67700 68.62400 1.000 108.99297 197 SER F CA 1
ATOM 6276 C C . SER D 4 197 ? -9.89200 -1.86900 67.70900 1.000 114.13607 197 SER F C 1
ATOM 6277 O O . SER D 4 197 ? -10.07900 -1.74100 66.49400 1.000 111.24149 197 SER F O 1
ATOM 6280 N N . LEU D 4 198 ? -9.51100 -3.01600 68.25400 1.000 117.06532 198 LEU F N 1
ATOM 6281 C CA . LEU D 4 198 ? -9.16700 -4.15200 67.41500 1.000 103.38417 198 LEU F CA 1
ATOM 6282 C C . LEU D 4 198 ? -10.42600 -4.87600 66.92600 1.000 111.15335 198 LEU F C 1
ATOM 6283 O O . LEU D 4 198 ? -11.36400 -5.11900 67.69400 1.000 112.35651 198 LEU F O 1
ATOM 6288 N N . GLY D 4 199 ? -10.45200 -5.20600 65.63200 1.000 109.00554 199 GLY F N 1
ATOM 6289 C CA . GLY D 4 199 ? -11.62500 -5.77200 65.00100 1.000 117.44443 199 GLY F CA 1
ATOM 6290 C C . GLY D 4 199 ? -12.57600 -4.75800 64.39800 1.000 116.02415 199 GLY F C 1
ATOM 6291 O O . GLY D 4 199 ? -13.48500 -5.15000 63.65500 1.000 112.69567 199 GLY F O 1
ATOM 6292 N N . THR D 4 200 ? -12.40600 -3.47000 64.69900 1.000 118.31112 200 THR F N 1
ATOM 6293 C CA . THR D 4 200 ? -13.20700 -2.41500 64.09100 1.000 114.75151 200 THR F CA 1
ATOM 6294 C C . THR D 4 200 ? -12.42000 -1.52900 63.14000 1.000 112.54067 200 THR F C 1
ATOM 6295 O O . THR D 4 200 ? -13.01100 -0.94900 62.22700 1.000 111.70591 200 THR F O 1
ATOM 6299 N N . GLN D 4 201 ? -11.09700 -1.45600 63.36000 1.000 107.31197 201 GLN F N 1
ATOM 6300 C CA . GLN D 4 201 ? -10.19300 -0.68000 62.47400 1.000 104.01771 201 GLN F CA 1
ATOM 6301 C C . GLN D 4 201 ? -9.17200 -1.63700 61.86700 1.000 99.65124 201 GLN F C 1
ATOM 6302 O O . GLN D 4 201 ? -8.77400 -2.58400 62.56300 1.000 102.45854 201 GLN F O 1
ATOM 6308 N N . THR D 4 202 ? -8.76700 -1.39400 60.62400 1.000 93.60474 202 THR F N 1
ATOM 6309 C CA . THR D 4 202 ? -7.75000 -2.19000 59.95200 1.000 87.91216 202 THR F CA 1
ATOM 6310 C C . THR D 4 202 ? -6.44400 -1.40800 59.90700 1.000 86.32237 202 THR F C 1
ATOM 6311 O O . THR D 4 202 ? -6.42600 -0.24200 59.49600 1.000 88.99795 202 THR F O 1
ATOM 6315 N N . TYR D 4 203 ? -5.35900 -2.04800 60.33200 1.000 81.20010 203 TYR F N 1
ATOM 6316 C CA . TYR D 4 203 ? -4.03600 -1.43500 60.35600 1.000 81.83749 203 TYR F CA 1
ATOM 6317 C C . TYR D 4 203 ? -3.18700 -2.02500 59.23900 1.000 80.24052 203 TYR F C 1
ATOM 6318 O O . TYR D 4 203 ? -2.89700 -3.22700 59.23700 1.000 77.85489 203 TYR F O 1
ATOM 6327 N N . ILE D 4 204 ? -2.79800 -1.17700 58.29300 1.000 84.52069 204 ILE F N 1
ATOM 6328 C CA . ILE D 4 204 ? -1.97900 -1.56700 57.15500 1.000 71.20980 204 ILE F CA 1
ATOM 6329 C C . ILE D 4 204 ? -0.69900 -0.74900 57.19900 1.000 67.11097 204 ILE F C 1
ATOM 6330 O O . ILE D 4 204 ? -0.74400 0.47800 57.35100 1.000 72.70043 204 ILE F O 1
ATOM 6335 N N . CYS D 4 205 ? 0.43600 -1.42600 57.07500 1.000 66.29405 205 CYS F N 1
ATOM 6336 C CA . CYS D 4 205 ? 1.73400 -0.77200 57.02500 1.000 75.61002 205 CYS F CA 1
ATOM 6337 C C . CYS D 4 205 ? 2.13100 -0.56000 55.57100 1.000 68.22299 205 CYS F C 1
ATOM 6338 O O . CYS D 4 205 ? 2.00900 -1.47200 54.74700 1.000 65.60725 205 CYS F O 1
ATOM 6341 N N . ASN D 4 206 ? 2.58500 0.64800 55.25700 1.000 59.02110 206 ASN F N 1
ATOM 6342 C CA . ASN D 4 206 ? 3.00400 1.00800 53.90900 1.000 59.87592 206 ASN F CA 1
ATOM 6343 C C . ASN D 4 206 ? 4.51800 1.15100 53.89800 1.000 58.06471 206 ASN F C 1
ATOM 6344 O O . ASN D 4 206 ? 5.06500 2.04400 54.55400 1.000 51.33138 206 ASN F O 1
ATOM 6349 N N . VAL D 4 207 ? 5.18800 0.27700 53.15500 1.000 52.67683 207 VAL F N 1
ATOM 6350 C CA . VAL D 4 207 ? 6.64200 0.24200 53.08600 1.000 50.94122 207 VAL F CA 1
ATOM 6351 C C . VAL D 4 207 ? 7.06600 0.70100 51.70000 1.000 52.43737 207 VAL F C 1
ATOM 6352 O O . VAL D 4 207 ? 6.60800 0.15300 50.68900 1.000 65.54086 207 VAL F O 1
ATOM 6356 N N . ASN D 4 208 ? 7.92900 1.71100 51.65400 1.000 46.79843 208 ASN F N 1
ATOM 6357 C CA . ASN D 4 208 ? 8.46600 2.23600 50.40800 1.000 46.50811 208 ASN F CA 1
ATOM 6358 C C . ASN D 4 208 ? 9.98100 2.11100 50.43000 1.000 45.96701 208 ASN F C 1
ATOM 6359 O O . ASN D 4 208 ? 10.63000 2.53100 51.39500 1.000 47.05839 208 ASN F O 1
ATOM 6364 N N . HIS D 4 209 ? 10.53900 1.52700 49.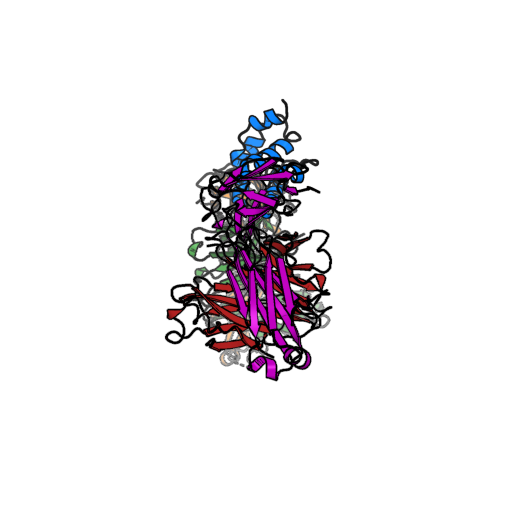37100 1.000 46.20631 209 HIS F N 1
ATOM 6365 C CA . HIS D 4 209 ? 11.98500 1.39200 49.19800 1.000 46.12674 209 HIS F CA 1
ATOM 6366 C C . HIS D 4 209 ? 12.32600 2.01400 47.84800 1.000 52.14982 209 HIS F C 1
ATOM 6367 O O . HIS D 4 209 ? 12.29700 1.33400 46.81900 1.000 65.08414 209 HIS F O 1
ATOM 6374 N N . LYS D 4 210 ? 12.64800 3.30700 47.85900 1.000 51.80326 210 LYS F N 1
ATOM 6375 C CA . LYS D 4 210 ? 12.96900 3.99400 46.61300 1.000 53.93618 210 LYS F CA 1
ATOM 6376 C C . LYS D 4 210 ? 14.18700 3.43500 45.87300 1.000 57.27892 210 LYS F C 1
ATOM 6377 O O . LYS D 4 210 ? 14.18900 3.52200 44.63300 1.000 61.87140 210 LYS F O 1
ATOM 6383 N N . PRO D 4 211 ? 15.22800 2.87800 46.51600 1.000 54.32068 211 PRO F N 1
ATOM 6384 C CA . PRO D 4 211 ? 16.32300 2.30900 45.71100 1.000 54.67844 211 PRO F CA 1
ATOM 6385 C C . PRO D 4 211 ? 15.88400 1.16800 44.81000 1.000 49.73685 211 PRO F C 1
ATOM 6386 O O . PRO D 4 211 ? 16.41600 1.02800 43.70200 1.000 59.81253 211 PRO F O 1
ATOM 6390 N N . SER D 4 212 ? 14.93200 0.34700 45.24800 1.000 55.23711 212 SER F N 1
ATOM 6391 C CA . SER D 4 212 ? 14.40500 -0.74000 44.43400 1.000 55.65696 212 SER F CA 1
ATOM 6392 C C . SER D 4 212 ? 13.05900 -0.41100 43.80500 1.000 50.93439 212 SER F C 1
ATOM 6393 O O . SER D 4 212 ? 12.52000 -1.24200 43.06600 1.000 51.33752 212 SER F O 1
ATOM 6396 N N . ASN D 4 213 ? 12.50900 0.77600 44.07500 1.000 55.16265 213 ASN F N 1
ATOM 6397 C CA . ASN D 4 213 ? 11.20900 1.19200 43.54400 1.000 53.20940 213 ASN F CA 1
ATOM 6398 C C . ASN D 4 213 ? 10.12000 0.17600 43.88600 1.000 57.71698 213 ASN F C 1
ATOM 6399 O O . ASN D 4 213 ? 9.23900 -0.11800 43.07600 1.000 67.64803 213 ASN F O 1
ATOM 6404 N N . THR D 4 214 ? 10.18100 -0.36600 45.09800 1.000 50.06703 214 THR F N 1
ATOM 6405 C CA . THR D 4 214 ? 9.25200 -1.39300 45.54800 1.000 49.48498 214 THR F CA 1
ATOM 6406 C C . THR D 4 214 ? 8.28200 -0.80200 46.56100 1.000 59.86760 214 THR F C 1
ATOM 6407 O O . THR D 4 214 ? 8.70100 -0.14900 47.52300 1.000 49.80029 214 THR F O 1
ATOM 6411 N N . LYS D 4 215 ? 6.99200 -1.02900 46.33500 1.000 72.95084 215 LYS F N 1
ATOM 6412 C CA . LYS D 4 215 ? 5.93900 -0.64100 47.26200 1.000 64.56748 215 LYS F CA 1
ATOM 6413 C C . LYS D 4 215 ? 5.17900 -1.89000 47.68200 1.000 60.08896 215 LYS F C 1
ATOM 6414 O O . LYS D 4 215 ? 4.72100 -2.65700 46.82800 1.000 60.06477 215 LYS F O 1
ATOM 6420 N N . VAL D 4 216 ? 5.05500 -2.09600 48.99000 1.000 51.74675 216 VAL F N 1
ATOM 6421 C CA . VAL D 4 216 ? 4.38100 -3.26800 49.53700 1.000 57.34555 216 VAL F CA 1
ATOM 6422 C C . VAL D 4 216 ? 3.51900 -2.82600 50.71100 1.000 64.31143 216 VAL F C 1
ATOM 6423 O O . VAL D 4 216 ? 3.96700 -2.05000 51.56100 1.000 66.31500 216 VAL F O 1
ATOM 6427 N N . ASP D 4 217 ? 2.27800 -3.30800 50.75000 1.000 65.26607 217 ASP F N 1
ATOM 6428 C CA . ASP D 4 217 ? 1.34500 -3.00600 51.82800 1.000 66.32472 217 ASP F CA 1
ATOM 6429 C C . ASP D 4 217 ? 0.92200 -4.31100 52.48500 1.000 66.58235 217 ASP F C 1
ATOM 6430 O O . ASP D 4 217 ? 0.42500 -5.21800 51.80800 1.000 80.39558 217 ASP F O 1
ATOM 6435 N N . LYS D 4 218 ? 1.11700 -4.40300 53.79800 1.000 69.17696 218 LYS F N 1
ATOM 6436 C CA . LYS D 4 218 ? 0.75300 -5.58600 54.56600 1.000 73.77139 218 LYS F CA 1
ATOM 6437 C C . LYS D 4 218 ? -0.15400 -5.17200 55.71400 1.000 68.69851 218 LYS F C 1
ATOM 6438 O O . LYS D 4 218 ? 0.17400 -4.24900 56.46600 1.000 64.45116 218 LYS F O 1
ATOM 6444 N N . LYS D 4 219 ? -1.28900 -5.84900 55.84500 1.000 62.82352 219 LYS F N 1
ATOM 6445 C CA . LYS D 4 219 ? -2.19900 -5.59900 56.95100 1.000 71.25974 219 LYS F CA 1
ATOM 6446 C C . LYS D 4 219 ? -1.90100 -6.55500 58.09900 1.000 72.70420 219 LYS F C 1
ATOM 6447 O O . LYS D 4 219 ? -1.47700 -7.69600 57.89300 1.000 76.87170 219 LYS F O 1
ATOM 6453 N N . VAL D 4 220 ? -2.10400 -6.06700 59.31900 1.000 74.73676 220 VAL F N 1
ATOM 6454 C CA . VAL D 4 220 ? -1.84000 -6.82700 60.53500 1.000 78.59523 220 VAL F CA 1
ATOM 6455 C C . VAL D 4 220 ? -3.17300 -7.13800 61.20300 1.000 75.73343 220 VAL F C 1
ATOM 6456 O O . VAL D 4 220 ? -4.02300 -6.25200 61.35300 1.000 77.23354 220 VAL F O 1
ATOM 6460 N N . GLU D 4 221 ? -3.36000 -8.39700 61.58400 1.000 74.92150 221 GLU F N 1
ATOM 6461 C CA . GLU D 4 221 ? -4.60500 -8.86000 62.17200 1.000 86.92185 221 GLU F CA 1
ATOM 6462 C C . GLU D 4 221 ? -4.32700 -9.59300 63.47400 1.000 90.58724 221 GLU F C 1
ATOM 6463 O O . GLU D 4 221 ? -3.25000 -10.17300 63.64800 1.000 96.64155 221 GLU F O 1
ATOM 6469 N N . PRO D 4 222 ? -5.28500 -9.58300 64.41400 1.000 90.19171 222 PRO F N 1
ATOM 6470 C CA . PRO D 4 222 ? -5.14600 -10.31300 65.67900 1.000 95.19420 222 PRO F CA 1
ATOM 6471 C C . PRO D 4 222 ? -5.03400 -11.82200 65.47500 1.000 96.69170 222 PRO F C 1
ATOM 6472 O O . PRO D 4 222 ? -3.92000 -12.32600 65.32700 1.000 97.09839 222 PRO F O 1
ATOM 6476 N N . MET E 5 1 ? 25.27500 68.01700 48.81900 1.000 131.94780 12 MET A N 1
ATOM 6477 C CA . MET E 5 1 ? 25.99600 68.14700 47.55800 1.000 130.80790 12 MET A CA 1
ATOM 6478 C C . MET E 5 1 ? 25.16300 67.62200 46.39400 1.000 122.18150 12 MET A C 1
ATOM 6479 O O . MET E 5 1 ? 24.15000 66.95200 46.59600 1.000 122.15981 12 MET A O 1
ATOM 6484 N N . SER E 5 2 ? 25.59600 67.93300 45.17600 1.000 121.44148 13 SER A N 1
ATOM 6485 C CA . SER E 5 2 ? 24.94700 67.39500 43.99000 1.000 123.64833 13 SER A CA 1
ATOM 6486 C C . SER E 5 2 ? 25.19200 65.89400 43.89000 1.000 113.98113 13 SER A C 1
ATOM 6487 O O . SER E 5 2 ? 26.20100 65.37600 44.37500 1.000 114.21498 13 SER A O 1
ATOM 6490 N N . CYS E 5 3 ? 24.25600 65.19800 43.23800 1.000 105.08327 14 CYS A N 1
ATOM 6491 C CA . CYS E 5 3 ? 24.32100 63.74000 43.17300 1.000 105.61138 14 CYS A CA 1
ATOM 6492 C C . CYS E 5 3 ? 25.62900 63.26500 42.55200 1.000 105.89300 14 CYS A C 1
ATOM 6493 O O . CYS E 5 3 ? 26.23000 62.29400 43.02400 1.000 107.79441 14 CYS A O 1
ATOM 6496 N N . GLU E 5 4 ? 26.08900 63.94100 41.49600 1.000 107.27209 15 GLU A N 1
ATOM 6497 C CA . GLU E 5 4 ? 27.34400 63.55100 40.85900 1.000 96.13055 15 GLU A CA 1
ATOM 6498 C C . GLU E 5 4 ? 28.53000 63.70800 41.80200 1.000 96.21340 15 GLU A C 1
ATOM 6499 O O . GLU E 5 4 ? 29.49500 62.93900 41.71800 1.000 98.84514 15 GLU A O 1
ATOM 6505 N N . ARG E 5 5 ? 28.48300 64.69400 42.70000 1.000 109.27055 16 ARG A N 1
ATOM 6506 C CA . ARG E 5 5 ? 29.59300 64.91300 43.62200 1.000 107.71672 16 ARG A CA 1
ATOM 6507 C C . ARG E 5 5 ? 29.62400 63.86800 44.73200 1.000 98.38412 16 ARG A C 1
ATOM 6508 O O . ARG E 5 5 ? 30.70600 63.44900 45.15800 1.000 92.31398 16 ARG A O 1
ATOM 6516 N N . GLN E 5 6 ? 28.45400 63.44000 45.21600 1.000 93.84468 17 GLN A N 1
ATOM 6517 C CA . GLN E 5 6 ? 28.41800 62.44000 46.28100 1.000 96.92222 17 GLN A CA 1
ATOM 6518 C C . GLN E 5 6 ? 29.02100 61.12000 45.81900 1.000 99.27133 17 GLN A C 1
ATOM 6519 O O . GLN E 5 6 ? 29.75200 60.46500 46.57200 1.000 100.03962 17 GLN A O 1
ATOM 6525 N N . VAL E 5 7 ? 28.71800 60.70900 44.58600 1.000 88.68321 18 VAL A N 1
ATOM 6526 C CA . VAL E 5 7 ? 29.25400 59.45800 44.05800 1.000 80.85215 18 VAL A CA 1
ATOM 6527 C C . VAL E 5 7 ? 30.77000 59.53300 43.92900 1.000 79.94564 18 VAL A C 1
ATOM 6528 O O . VAL E 5 7 ? 31.48300 58.57100 44.24000 1.000 82.58496 18 VAL A O 1
ATOM 6532 N N . ASP E 5 8 ? 31.28700 60.67400 43.46800 1.000 88.61917 19 ASP A N 1
ATOM 6533 C CA . ASP E 5 8 ? 32.72700 60.82800 43.29100 1.000 90.08217 19 ASP A CA 1
ATOM 6534 C C . ASP E 5 8 ? 33.49100 60.75000 44.60700 1.000 87.94863 19 ASP A C 1
ATOM 6535 O O . ASP E 5 8 ? 34.69500 60.47200 44.59600 1.000 88.62030 19 ASP A O 1
ATOM 6540 N N . ARG E 5 9 ? 32.82400 60.99200 45.73800 1.000 94.68703 20 ARG A N 1
ATOM 6541 C CA . ARG E 5 9 ? 33.51200 60.95000 47.02400 1.000 99.98512 20 ARG A CA 1
ATOM 6542 C C . ARG E 5 9 ? 33.84300 59.52000 47.43600 1.000 96.81358 20 ARG A C 1
ATOM 6543 O O . ARG E 5 9 ? 34.92700 59.25700 47.97100 1.000 98.82045 20 ARG A O 1
ATOM 6551 N N . VAL E 5 10 ? 32.93300 58.58500 47.18700 1.000 93.22500 21 VAL A N 1
ATOM 6552 C CA . VAL E 5 10 ? 33.08400 57.22200 47.67600 1.000 97.37413 21 VAL A CA 1
ATOM 6553 C C . VAL E 5 10 ? 33.83300 56.38400 46.64700 1.000 83.08649 21 VAL A C 1
ATOM 6554 O O . VAL E 5 10 ? 33.91400 56.72600 45.46400 1.000 71.87042 21 VAL A O 1
ATOM 6558 N N . ASN E 5 11 ? 34.39100 55.26700 47.11000 1.000 71.39800 22 ASN A N 1
ATOM 6559 C CA . ASN E 5 11 ? 35.13200 54.33800 46.26400 1.000 67.23683 22 ASN A CA 1
ATOM 6560 C C . ASN E 5 11 ? 34.22600 53.15500 45.94100 1.000 62.48750 22 ASN A C 1
ATOM 6561 O O . ASN E 5 11 ? 33.97300 52.30500 46.80000 1.000 64.07882 22 ASN A O 1
ATOM 6566 N N . LEU E 5 12 ? 33.74900 53.09800 44.70000 1.000 67.00995 23 LEU A N 1
ATOM 6567 C CA . LEU E 5 12 ? 32.80500 52.07300 44.27700 1.000 72.41269 23 LEU A CA 1
ATOM 6568 C C . LEU E 5 12 ? 33.48100 50.81600 43.74700 1.000 63.56237 23 LEU A C 1
ATOM 6569 O O . LEU E 5 12 ? 32.78100 49.89400 43.31800 1.000 67.43020 23 LEU A O 1
ATOM 6574 N N . LYS E 5 13 ? 34.81300 50.76100 43.76000 1.000 64.93615 24 LYS A N 1
ATOM 6575 C CA . LYS E 5 13 ? 35.50900 49.57800 43.26000 1.000 66.23353 24 LYS A CA 1
ATOM 6576 C C . LYS E 5 13 ? 35.07300 48.28300 43.94000 1.000 66.72757 24 LYS A C 1
ATOM 6577 O O . LYS E 5 13 ? 34.89900 47.28000 43.22600 1.000 66.02046 24 LYS A O 1
ATOM 6583 N N . PRO E 5 14 ? 34.89500 48.21300 45.26800 1.000 57.32374 25 PRO A N 1
ATOM 6584 C CA . PRO E 5 14 ? 34.35000 46.97200 45.84600 1.000 55.27710 25 PRO A CA 1
ATOM 6585 C C . PRO E 5 14 ? 32.98900 46.59700 45.28600 1.000 63.98490 25 PRO A C 1
ATOM 6586 O O . PRO E 5 14 ? 32.71000 45.40700 45.09600 1.000 56.36806 25 PRO A O 1
ATOM 6590 N N . CYS E 5 15 ? 32.13000 47.58300 45.01400 1.000 65.21079 26 CYS A N 1
ATOM 6591 C CA . CYS E 5 15 ? 30.83700 47.28600 44.40600 1.000 58.59257 26 CYS A CA 1
ATOM 6592 C C . CYS E 5 15 ? 31.00100 46.75200 42.98900 1.000 60.38374 26 CYS A C 1
ATOM 6593 O O . CYS E 5 15 ? 30.34000 45.77900 42.60600 1.000 58.16777 26 CYS A O 1
ATOM 6596 N N . GLU E 5 16 ? 31.87300 47.37700 42.19400 1.000 52.82171 27 GLU A N 1
ATOM 6597 C CA . GLU E 5 16 ? 32.10400 46.90500 40.83300 1.000 45.99549 27 GLU A CA 1
ATOM 6598 C C . GLU E 5 16 ? 32.72800 45.51600 40.82800 1.000 53.90380 27 GLU A C 1
ATOM 6599 O O . GLU E 5 16 ? 32.33800 44.65300 40.03200 1.000 55.66335 27 GLU A O 1
ATOM 6605 N N . GLN E 5 17 ? 33.70200 45.28000 41.71100 1.000 53.61574 28 GLN A N 1
ATOM 6606 C CA . GLN E 5 17 ? 34.35400 43.97600 41.76000 1.000 52.43516 28 GLN A CA 1
ATOM 6607 C C . GLN E 5 17 ? 33.41800 42.89600 42.28800 1.000 51.90109 28 GLN A C 1
ATOM 6608 O O . GLN E 5 17 ? 33.50000 41.74200 41.85400 1.000 47.47856 28 GLN A O 1
ATOM 6614 N N . HIS E 5 18 ? 32.53500 43.24500 43.22800 1.000 42.50101 29 HIS A N 1
ATOM 6615 C CA . HIS E 5 18 ? 31.56600 42.27600 43.73100 1.000 41.00704 29 HIS A CA 1
ATOM 6616 C C . HIS E 5 18 ? 30.60200 41.83800 42.63500 1.000 46.25529 29 HIS A C 1
ATOM 6617 O O . HIS E 5 18 ? 30.31000 40.64500 42.49400 1.000 37.82885 29 HIS A O 1
ATOM 6624 N N . ILE E 5 19 ? 30.10300 42.79100 41.84400 1.000 50.89485 30 ILE A N 1
ATOM 6625 C CA . ILE E 5 19 ? 29.16500 42.46100 40.77600 1.000 37.48874 30 ILE A CA 1
ATOM 6626 C C . ILE E 5 19 ? 29.86500 41.69500 39.66000 1.000 44.56758 30 ILE A C 1
ATOM 6627 O O . ILE E 5 19 ? 29.31900 40.72800 39.11400 1.000 39.01713 30 ILE A O 1
ATOM 6632 N N . MET E 5 20 ? 31.08300 42.11100 39.30300 1.000 45.74010 31 MET A N 1
ATOM 6633 C CA . MET E 5 20 ? 31.79200 41.46300 38.20600 1.000 43.68018 31 MET A CA 1
ATOM 6634 C C . MET E 5 20 ? 32.16000 40.02200 38.53800 1.000 39.21604 31 MET A C 1
ATOM 6635 O O . MET E 5 20 ? 32.18300 39.17000 37.64200 1.000 39.56946 31 MET A O 1
ATOM 6640 N N . GLN E 5 21 ? 32.45500 39.73100 39.80700 1.000 41.41039 32 GLN A N 1
ATOM 6641 C CA . GLN E 5 21 ? 32.76100 38.35900 40.19900 1.000 40.95659 32 GLN A CA 1
ATOM 6642 C C . GLN E 5 21 ? 31.57500 37.43700 39.94700 1.000 45.02748 32 GLN A C 1
ATOM 6643 O O . GLN E 5 21 ? 31.74100 36.32100 39.43900 1.000 42.24181 32 GLN A O 1
ATOM 6649 N N . ARG E 5 22 ? 30.36700 37.88500 40.29900 1.000 39.14843 33 ARG A N 1
ATOM 6650 C CA . ARG E 5 22 ? 29.17600 37.07900 40.05400 1.000 40.90466 33 ARG A CA 1
ATOM 6651 C C . ARG E 5 22 ? 28.89600 36.93900 38.56300 1.000 36.63120 33 ARG A C 1
ATOM 6652 O O . ARG E 5 22 ? 28.50700 35.86100 38.09800 1.000 46.58458 33 ARG A O 1
ATOM 6660 N N . ILE E 5 23 ? 29.08000 38.01900 37.80100 1.000 49.87726 34 ILE A N 1
ATOM 6661 C CA . ILE E 5 23 ? 28.78000 37.98900 36.37200 1.000 38.18462 34 ILE A CA 1
ATOM 6662 C C . ILE E 5 23 ? 29.73400 37.05000 35.64300 1.000 46.61747 34 ILE A C 1
ATOM 6663 O O . ILE E 5 23 ? 29.31500 36.22300 34.82500 1.000 52.69755 34 ILE A O 1
ATOM 6668 N N . MET E 5 24 ? 31.02800 37.15900 35.93100 1.000 58.04022 35 MET A N 1
ATOM 6669 C CA . MET E 5 24 ? 32.05700 36.38100 35.25000 1.000 58.97963 35 MET A CA 1
ATOM 6670 C C . MET E 5 24 ? 32.42500 35.18500 36.12100 1.000 77.12171 35 MET A C 1
ATOM 6671 O O . MET E 5 24 ? 33.11000 35.33500 37.13700 1.000 78.56439 35 MET A O 1
ATOM 6676 N N . GLY E 5 25 ? 31.96900 34.00200 35.72100 1.000 71.64470 36 GLY A N 1
ATOM 6677 C CA . GLY E 5 25 ? 32.25200 32.78600 36.46100 1.000 58.45830 36 GLY A CA 1
ATOM 6678 C C . GLY E 5 25 ? 33.23900 31.87400 35.75900 1.000 78.90556 36 GLY A C 1
ATOM 6679 O O . GLY E 5 25 ? 34.29200 31.54200 36.30600 1.000 81.14199 36 GLY A O 1
ATOM 6680 N N . SER E 5 41 ? 39.02400 42.46400 51.53800 1.000 73.29914 52 SER A N 1
ATOM 6681 C CA . SER E 5 41 ? 38.75500 41.04900 51.76200 1.000 93.03256 52 SER A CA 1
ATOM 6682 C C . SER E 5 41 ? 37.31800 40.70500 51.38800 1.000 89.31206 52 SER A C 1
ATOM 6683 O O . SER E 5 41 ? 37.07800 39.94400 50.45100 1.000 97.49013 52 SER A O 1
ATOM 6686 N N . ASP E 5 42 ? 36.36500 41.27000 52.12600 1.000 88.28925 53 ASP A N 1
ATOM 6687 C CA . ASP E 5 42 ? 34.94100 41.07800 51.86000 1.000 84.93172 53 ASP A CA 1
ATOM 6688 C C . ASP E 5 42 ? 34.47600 42.26100 51.01900 1.000 74.32301 53 ASP A C 1
ATOM 6689 O O . ASP E 5 42 ? 34.21200 43.34500 51.54400 1.000 85.68204 53 ASP A O 1
ATOM 6694 N N . GLN E 5 43 ? 34.36900 42.04400 49.70700 1.000 66.57015 54 GLN A N 1
ATOM 6695 C CA . GLN E 5 43 ? 33.95100 43.11600 48.81000 1.000 69.77253 54 GLN A CA 1
ATOM 6696 C C . GLN E 5 43 ? 32.51200 43.54000 49.07700 1.000 70.99252 54 GLN A C 1
ATOM 6697 O O . GLN E 5 43 ? 32.19200 44.73300 49.02000 1.000 75.01698 54 GLN A O 1
ATOM 6703 N N . GLN E 5 44 ? 31.63000 42.57900 49.36300 1.000 67.71711 55 GLN A N 1
ATOM 6704 C CA . GLN E 5 44 ? 30.22300 42.90400 49.57800 1.000 67.75414 55 GLN A CA 1
ATOM 6705 C C . GLN E 5 44 ? 30.04400 43.81300 50.78900 1.000 71.63361 55 GLN A C 1
ATOM 6706 O O . GLN E 5 44 ? 29.30800 44.80500 50.72900 1.000 71.77709 55 GLN A O 1
ATOM 6712 N N . GLN E 5 45 ? 30.71100 43.49100 51.90100 1.000 73.69027 56 GLN A N 1
ATOM 6713 C CA . GLN E 5 45 ? 30.62500 44.35200 53.07700 1.000 79.85874 56 GLN A CA 1
ATOM 6714 C C . GLN E 5 45 ? 31.26700 45.70600 52.81700 1.000 80.28050 56 GLN A C 1
ATOM 6715 O O . GLN E 5 45 ? 30.72100 46.74400 53.20900 1.000 79.24883 56 GLN A O 1
ATOM 6721 N N . ARG E 5 46 ? 32.42800 45.71700 52.15600 1.000 75.18759 57 ARG A N 1
ATOM 6722 C CA . ARG E 5 46 ? 33.09100 46.98100 51.86100 1.000 76.83573 57 ARG A CA 1
ATOM 6723 C C . ARG E 5 46 ? 32.27800 47.82200 50.88700 1.000 79.01595 57 ARG A C 1
ATOM 6724 O O . ARG E 5 46 ? 32.30600 49.05500 50.96800 1.000 79.52322 57 ARG A O 1
ATOM 6732 N N . CYS E 5 47 ? 31.55300 47.18200 49.96700 1.000 82.53201 58 CYS A N 1
ATOM 6733 C CA . CYS E 5 47 ? 30.69800 47.92800 49.05000 1.000 74.63087 58 CYS A CA 1
ATOM 6734 C C . CYS E 5 47 ? 29.62500 48.69700 49.81000 1.000 77.56715 58 CYS A C 1
ATOM 6735 O O . CYS E 5 47 ? 29.42900 49.89600 49.58700 1.000 79.94084 58 CYS A O 1
ATOM 6738 N N . CYS E 5 48 ? 28.92400 48.02200 50.72400 1.000 81.40249 59 CYS A N 1
ATOM 6739 C CA . CYS E 5 48 ? 27.93500 48.71000 51.54600 1.000 81.12515 59 CYS A CA 1
ATOM 6740 C C . CYS E 5 48 ? 28.59600 49.67900 52.51700 1.000 90.70025 59 CYS A C 1
ATOM 6741 O O . CYS E 5 48 ? 28.01400 50.72000 52.84400 1.000 88.31903 59 CYS A O 1
ATOM 6744 N N . ASP E 5 49 ? 29.80000 49.35200 52.99200 1.000 94.12561 60 ASP A N 1
ATOM 6745 C CA . ASP E 5 49 ? 30.54300 50.28500 53.83400 1.000 88.12016 60 ASP A CA 1
ATOM 6746 C C . ASP E 5 49 ? 30.87400 51.56100 53.07200 1.000 89.55415 60 ASP A C 1
ATOM 6747 O O . ASP E 5 49 ? 30.74800 52.66700 53.61200 1.000 93.60213 60 ASP A O 1
ATOM 6752 N N . GLU E 5 50 ? 31.29600 51.43000 51.81200 1.000 90.46126 61 GLU A N 1
ATOM 6753 C CA . GLU E 5 50 ? 31.56600 52.61200 51.00000 1.000 92.08281 61 GLU A CA 1
ATOM 6754 C C . GLU E 5 50 ? 30.28200 53.31100 50.56800 1.000 92.19950 61 GLU A C 1
ATOM 6755 O O . GLU E 5 50 ? 30.26800 54.53900 50.43000 1.000 99.92019 61 GLU A O 1
ATOM 6761 N N . LEU E 5 51 ? 29.20400 52.55500 50.33500 1.000 91.84850 62 LEU A N 1
ATOM 6762 C CA . LEU E 5 51 ? 27.92100 53.18100 50.04100 1.000 90.83227 62 LEU A CA 1
ATOM 6763 C C . LEU E 5 51 ? 27.31300 53.84200 51.26500 1.000 110.30651 62 LEU A C 1
ATOM 6764 O O . LEU E 5 51 ? 26.40900 54.66400 51.10900 1.000 109.13204 62 LEU A O 1
ATOM 6769 N N . ASN E 5 52 ? 27.76800 53.47700 52.47200 1.000 109.12638 63 ASN A N 1
ATOM 6770 C CA . ASN E 5 52 ? 27.26500 54.09600 53.69100 1.000 99.87164 63 ASN A CA 1
ATOM 6771 C C . ASN E 5 52 ? 27.85600 55.46900 53.89800 1.000 104.13523 63 ASN A C 1
ATOM 6772 O O . ASN E 5 52 ? 27.23000 56.30100 54.55600 1.000 109.32075 63 ASN A O 1
ATOM 6777 N N . GLU E 5 53 ? 29.03400 55.73100 53.33400 1.000 102.90200 64 GLU A N 1
ATOM 6778 C CA . GLU E 5 53 ? 29.67700 57.03100 53.48000 1.000 108.68463 64 GLU A CA 1
ATOM 6779 C C . GLU E 5 53 ? 29.06300 58.04300 52.52200 1.000 119.45306 64 GLU A C 1
ATOM 6780 O O . GLU E 5 53 ? 29.77300 58.68200 51.74000 1.000 130.69759 64 GLU A O 1
ATOM 6786 N N . MET E 5 54 ? 27.74300 58.20100 52.58800 1.000 117.90757 65 MET A N 1
ATOM 6787 C CA . MET E 5 54 ? 27.00900 59.12900 51.74600 1.000 113.43225 65 MET A CA 1
ATOM 6788 C C . MET E 5 54 ? 26.10700 59.98500 52.62100 1.000 119.12993 65 MET A C 1
ATOM 6789 O O . MET E 5 54 ? 25.70800 59.57400 53.71500 1.000 119.81889 65 MET A O 1
ATOM 6794 N N . GLU E 5 55 ? 25.79200 61.18600 52.13100 1.000 126.30143 66 GLU A N 1
ATOM 6795 C CA . GLU E 5 55 ? 24.88900 62.06400 52.86900 1.000 131.86679 66 GLU A CA 1
ATOM 6796 C C . GLU E 5 55 ? 23.51100 61.43300 53.01300 1.000 131.99659 66 GLU A C 1
ATOM 6797 O O . GLU E 5 55 ? 22.87900 61.53500 54.07100 1.000 146.49972 66 GLU A O 1
ATOM 6803 N N . ASN E 5 56 ? 23.02900 60.77800 51.96000 1.000 123.37775 67 ASN A N 1
ATOM 6804 C CA . ASN E 5 56 ? 21.75500 60.07500 52.00500 1.000 122.19435 67 ASN A CA 1
ATOM 6805 C C . ASN E 5 56 ? 21.80100 58.91000 51.02900 1.000 122.50716 67 ASN A C 1
ATOM 6806 O O . ASN E 5 56 ? 22.21100 59.08100 49.87800 1.000 120.56789 67 ASN A O 1
ATOM 6811 N N . THR E 5 57 ? 21.39000 57.72900 51.49500 1.000 130.31425 68 THR A N 1
ATOM 6812 C CA . THR E 5 57 ? 21.31900 56.57100 50.61200 1.000 106.78086 68 THR A CA 1
ATOM 6813 C C . THR E 5 57 ? 19.99900 56.53300 49.85200 1.000 107.04773 68 THR A C 1
ATOM 6814 O O . THR E 5 57 ? 19.96900 56.16000 48.67400 1.000 105.66195 68 THR A O 1
ATOM 6818 N N . GLN E 5 58 ? 18.90000 56.91400 50.50600 1.000 117.72690 69 GLN A N 1
ATOM 6819 C CA . GLN E 5 58 ? 17.60600 57.05000 49.83800 1.000 126.41174 69 GLN A CA 1
ATOM 6820 C C . GLN E 5 58 ? 17.64600 58.33700 49.01900 1.000 133.23750 69 GLN A C 1
ATOM 6821 O O . GLN E 5 58 ? 17.18200 59.40300 49.43300 1.000 129.78463 69 GLN A O 1
ATOM 6827 N N . GLY E 5 59 ? 18.22100 58.22300 47.82600 1.000 124.72045 70 GLY A N 1
ATOM 6828 C CA . GLY E 5 59 ? 18.53500 59.37600 47.00900 1.000 113.94800 70 GLY A CA 1
ATOM 6829 C C . GLY E 5 59 ? 20.00200 59.36400 46.63800 1.000 111.54734 70 GLY A C 1
ATOM 6830 O O . GLY E 5 59 ? 20.84100 58.96600 47.45200 1.000 119.49584 70 GLY A O 1
ATOM 6831 N N . CYS E 5 60 ? 20.31700 59.76300 45.40400 1.000 110.98967 71 CYS A N 1
ATOM 6832 C CA . CYS E 5 60 ? 21.67300 59.71100 44.86100 1.000 115.07505 71 CYS A CA 1
ATOM 6833 C C . CYS E 5 60 ? 22.18200 58.27400 44.77000 1.000 104.23639 71 CYS A C 1
ATOM 6834 O O . CYS E 5 60 ? 23.34300 58.04400 44.41800 1.000 107.23651 71 CYS A O 1
ATOM 6837 N N . MET E 5 61 ? 21.32300 57.30300 45.09100 1.000 91.88696 72 MET A N 1
ATOM 6838 C CA . MET E 5 61 ? 21.68500 55.89800 44.93700 1.000 71.82148 72 MET A CA 1
ATOM 6839 C C . MET E 5 61 ? 21.61200 55.46500 43.47800 1.000 70.20866 72 MET A C 1
ATOM 6840 O O . MET E 5 61 ? 22.42800 54.65300 43.02700 1.000 68.92219 72 MET A O 1
ATOM 6845 N N . CYS E 5 62 ? 20.64300 55.99800 42.72900 1.000 80.73770 73 CYS A N 1
ATOM 6846 C CA . CYS E 5 62 ? 20.53100 55.66500 41.31300 1.000 73.35897 73 CYS A CA 1
ATOM 6847 C C . CYS E 5 62 ? 21.75800 56.12900 40.53900 1.000 76.12467 73 CYS A C 1
ATOM 6848 O O . CYS E 5 62 ? 22.26700 55.40500 39.67500 1.000 76.83560 73 CYS A O 1
ATOM 6851 N N . GLU E 5 63 ? 22.24500 57.33700 40.83200 1.000 71.94153 74 GLU A N 1
ATOM 6852 C CA . GLU E 5 63 ? 23.46100 57.81700 40.18300 1.000 72.40587 74 GLU A CA 1
ATOM 6853 C C . GLU E 5 63 ? 24.65200 56.93700 40.53900 1.000 68.20610 74 GLU A C 1
ATOM 6854 O O . GLU E 5 63 ? 25.50600 56.66100 39.68900 1.000 74.65704 74 GLU A O 1
ATOM 6860 N N . ALA E 5 64 ? 24.72700 56.49100 41.79500 1.000 64.72554 75 ALA A N 1
ATOM 6861 C CA . ALA E 5 64 ? 25.77500 55.55400 42.18400 1.000 68.20398 75 ALA A CA 1
ATOM 6862 C C . ALA E 5 64 ? 25.64300 54.24200 41.42100 1.000 64.27781 75 ALA A C 1
ATOM 6863 O O . ALA E 5 64 ? 26.62900 53.71700 40.89300 1.000 59.55802 75 ALA A O 1
ATOM 6865 N N . LEU E 5 65 ? 24.42000 53.71100 41.33200 1.000 52.70261 76 LEU A N 1
ATOM 6866 C CA . LEU E 5 65 ? 24.20800 52.45500 40.61800 1.000 58.09877 76 LEU A CA 1
ATOM 6867 C C . LEU E 5 65 ? 24.56000 52.59400 39.14200 1.000 61.64480 76 LEU A C 1
ATOM 6868 O O . LEU E 5 65 ? 25.15400 51.68600 38.54900 1.000 58.76287 76 LEU A O 1
ATOM 6873 N N . GLN E 5 66 ? 24.19300 53.72200 38.53000 1.000 70.23698 77 GLN A N 1
ATOM 6874 C CA . GLN E 5 66 ? 24.55900 53.96200 37.13900 1.000 62.12662 77 GLN A CA 1
ATOM 6875 C C . GLN E 5 66 ? 26.07000 54.08900 36.97800 1.000 63.60371 77 GLN A C 1
ATOM 6876 O O . GLN E 5 66 ? 26.64100 53.57400 36.00900 1.000 60.66080 77 GLN A O 1
ATOM 6882 N N . GLN E 5 67 ? 26.73400 54.76900 37.91700 1.000 50.92159 78 GLN A N 1
ATOM 6883 C CA . GLN E 5 67 ? 28.17500 54.97200 37.80400 1.000 55.16844 78 GLN A CA 1
ATOM 6884 C C . GLN E 5 67 ? 28.94900 53.67100 37.97500 1.000 54.50201 78 GLN A C 1
ATOM 6885 O O . GLN E 5 67 ? 30.03400 53.52200 37.40000 1.000 61.13121 78 GLN A O 1
ATOM 6891 N N . ILE E 5 68 ? 28.42400 52.72900 38.76200 1.000 54.40836 79 ILE A N 1
ATOM 6892 C CA . ILE E 5 68 ? 29.05600 51.41500 38.86600 1.000 53.68347 79 ILE A CA 1
ATOM 6893 C C . ILE E 5 68 ? 29.08600 50.73500 37.50300 1.000 55.23213 79 ILE A C 1
ATOM 6894 O O . ILE E 5 68 ? 30.10800 50.16700 37.09600 1.000 55.25173 79 ILE A O 1
ATOM 6899 N N . MET E 5 69 ? 27.96800 50.78500 36.77600 1.000 49.22540 80 MET A N 1
ATOM 6900 C CA . MET E 5 69 ? 27.92100 50.20100 35.44000 1.000 50.67512 80 MET A CA 1
ATOM 6901 C C . MET E 5 69 ? 28.78000 50.99000 34.45900 1.000 51.66132 80 MET A C 1
ATOM 6902 O O . MET E 5 69 ? 29.41200 50.40600 33.57000 1.000 47.54497 80 MET A O 1
ATOM 6907 N N . GLU E 5 70 ? 28.82200 52.31600 34.60900 1.000 51.69897 81 GLU A N 1
ATOM 6908 C CA . GLU E 5 70 ? 29.61400 53.13900 33.70000 1.000 52.06600 81 GLU A CA 1
ATOM 6909 C C . GLU E 5 70 ? 31.09500 52.79600 33.79300 1.000 51.44961 81 GLU A C 1
ATOM 6910 O O . GLU E 5 70 ? 31.79600 52.75400 32.77400 1.000 65.66670 81 GLU A O 1
ATOM 6916 N N . ASN E 5 71 ? 31.58900 52.54000 35.00500 1.000 47.94410 82 ASN A N 1
ATOM 6917 C CA . ASN E 5 71 ? 32.99600 52.21100 35.19600 1.000 54.61614 82 ASN A CA 1
ATOM 6918 C C . ASN E 5 71 ? 33.35200 50.80800 34.72100 1.000 51.54312 82 ASN A C 1
ATOM 6919 O O . ASN E 5 71 ? 34.54200 50.47900 34.66200 1.000 59.03251 82 ASN A O 1
ATOM 6924 N N . GLN E 5 72 ? 32.36500 49.97600 34.38700 1.000 42.22838 83 GLN A N 1
ATOM 6925 C CA . GLN E 5 72 ? 32.61700 48.60300 33.96400 1.000 53.36499 83 GLN A CA 1
ATOM 6926 C C . GLN E 5 72 ? 32.07900 48.30400 32.57000 1.000 47.76131 83 GLN A C 1
ATOM 6927 O O . GLN E 5 72 ? 32.08800 47.13900 32.15400 1.000 45.97009 83 GLN A O 1
ATOM 6933 N N . CYS E 5 73 ? 31.61800 49.32000 31.83600 1.000 52.05870 84 CYS A N 1
ATOM 6934 C CA . CYS E 5 73 ? 31.01600 49.07600 30.52800 1.000 59.36207 84 CYS A CA 1
ATOM 6935 C C . CYS E 5 73 ? 32.02400 48.48200 29.55200 1.000 46.35435 84 CYS A C 1
ATOM 6936 O O . CYS E 5 73 ? 31.67100 47.63400 28.72400 1.000 49.54506 84 CYS A O 1
ATOM 6939 N N . ASP E 5 74 ? 33.28500 48.91700 29.63200 1.000 51.64405 85 ASP A N 1
ATOM 6940 C CA . ASP E 5 74 ? 34.31600 48.38400 28.74900 1.000 46.34369 85 ASP A CA 1
ATOM 6941 C C . ASP E 5 74 ? 34.52500 46.88700 28.94000 1.000 58.19132 85 ASP A C 1
ATOM 6942 O O . ASP E 5 74 ? 35.01600 46.21900 28.02300 1.000 67.93930 85 ASP A O 1
ATOM 6947 N N . ARG E 5 75 ? 34.16900 46.34800 30.10500 1.000 48.86134 86 ARG A N 1
ATOM 6948 C CA . ARG E 5 75 ? 34.26700 44.91900 30.36800 1.000 36.42025 86 ARG A CA 1
ATOM 6949 C C . ARG E 5 75 ? 32.95100 44.18300 30.14600 1.000 37.50049 86 ARG A C 1
ATOM 6950 O O . ARG E 5 75 ? 32.88600 42.97400 30.38800 1.000 45.41711 86 ARG A O 1
ATOM 6958 N N . LEU E 5 76 ? 31.90900 44.87600 29.69500 1.000 36.15418 87 LEU A N 1
ATOM 6959 C CA . LEU E 5 76 ? 30.63800 44.25400 29.34500 1.000 34.90146 87 LEU A CA 1
ATOM 6960 C C . LEU E 5 76 ? 30.60400 44.06000 27.83400 1.000 39.96476 87 LEU A C 1
ATOM 6961 O O . LEU E 5 76 ? 30.63100 45.03700 27.07800 1.000 44.49844 87 LEU A O 1
ATOM 6966 N N . GLN E 5 77 ? 30.54100 42.80100 27.39900 1.000 40.05242 88 GLN A N 1
ATOM 6967 C CA . GLN E 5 77 ? 30.77800 42.46700 25.99900 1.000 37.50850 88 GLN A CA 1
ATOM 6968 C C . GLN E 5 77 ? 29.53100 42.55100 25.12900 1.000 28.56118 88 GLN A C 1
ATOM 6969 O O . GLN E 5 77 ? 29.63800 42.89900 23.94800 1.000 30.16669 88 GLN A O 1
ATOM 6975 N N . ASP E 5 78 ? 28.35600 42.23800 25.67000 1.000 36.68301 89 ASP A N 1
ATOM 6976 C CA . ASP E 5 78 ? 27.13400 42.22300 24.87800 1.000 27.56604 89 ASP A CA 1
ATOM 6977 C C . ASP E 5 78 ? 25.95300 42.54900 25.78500 1.000 30.41948 89 ASP A C 1
ATOM 6978 O O . ASP E 5 78 ? 26.11200 42.78700 26.98500 1.000 30.07555 89 ASP A O 1
ATOM 6983 N N . ARG E 5 79 ? 24.75400 42.55900 25.19600 1.000 27.78139 90 ARG A N 1
ATOM 6984 C CA . ARG E 5 79 ? 23.56800 42.94200 25.95400 1.000 28.05081 90 ARG A CA 1
ATOM 6985 C C . ARG E 5 79 ? 23.18300 41.88900 26.98800 1.000 31.79280 90 ARG A C 1
ATOM 6986 O O . ARG E 5 79 ? 22.53800 42.21900 27.99000 1.000 28.99555 90 ARG A O 1
ATOM 6994 N N . GLN E 5 80 ? 23.55800 40.62500 26.77000 1.000 29.25555 91 GLN A N 1
ATOM 6995 C CA . GLN E 5 80 ? 23.30200 39.60900 27.78700 1.000 27.42645 91 GLN A CA 1
ATOM 6996 C C . GLN E 5 80 ? 24.09200 39.89600 29.05800 1.000 33.76872 91 GLN A C 1
ATOM 6997 O O . GLN E 5 80 ? 23.55900 39.78200 30.16900 1.000 29.24874 91 GLN A O 1
ATOM 7003 N N . MET E 5 81 ? 25.36600 40.27100 28.91500 1.000 34.66359 92 MET A N 1
ATOM 7004 C CA . MET E 5 81 ? 26.16100 40.65300 30.07800 1.000 31.82751 92 MET A CA 1
ATOM 7005 C C . MET E 5 81 ? 25.62100 41.92200 30.72300 1.000 31.27166 92 MET A C 1
ATOM 7006 O O . MET E 5 81 ? 25.57900 42.03000 31.95500 1.000 35.51450 92 MET A O 1
ATOM 7011 N N . VAL E 5 82 ? 25.20800 42.89500 29.90700 1.000 28.64033 93 VAL A N 1
ATOM 7012 C CA . VAL E 5 82 ? 24.66000 44.13900 30.44100 1.000 29.64642 93 VAL A CA 1
ATOM 7013 C C . VAL E 5 82 ? 23.38700 43.86200 31.22800 1.000 30.27027 93 VAL A C 1
ATOM 7014 O O . VAL E 5 82 ? 23.17800 44.41300 32.31700 1.000 32.66886 93 VAL A O 1
ATOM 7018 N N . GLN E 5 83 ? 22.52000 42.99800 30.69500 1.000 27.96463 94 GLN A N 1
ATOM 7019 C CA . GLN E 5 83 ? 21.28400 42.66000 31.39300 1.000 36.64819 94 GLN A CA 1
ATOM 7020 C C . GLN E 5 83 ? 21.57400 41.98300 32.72700 1.000 32.67743 94 GLN A C 1
ATOM 7021 O O . GLN E 5 83 ? 20.92600 42.28200 33.73700 1.000 33.36482 94 GLN A O 1
ATOM 7027 N N . GLN E 5 84 ? 22.55200 41.07600 32.75200 1.000 29.44714 95 GLN A N 1
ATOM 7028 C CA . GLN E 5 84 ? 22.93300 40.43100 34.00500 1.000 31.14192 95 GLN A CA 1
ATOM 7029 C C . GLN E 5 84 ? 23.52400 41.43800 34.98600 1.000 40.39429 95 GLN A C 1
ATOM 7030 O O . GLN E 5 84 ? 23.26900 41.35900 36.19400 1.000 39.30031 95 GLN A O 1
ATOM 7036 N N . PHE E 5 85 ? 24.31900 42.38700 34.48500 1.000 43.70547 96 PHE A N 1
ATOM 7037 C CA . PHE E 5 85 ? 24.86500 43.43500 35.34200 1.000 34.49001 96 PHE A CA 1
ATOM 7038 C C . PHE E 5 85 ? 23.75500 44.29300 35.93800 1.000 32.62495 96 PHE A C 1
ATOM 7039 O O . PHE E 5 85 ? 23.81500 44.66800 37.11500 1.000 35.36970 96 PHE A O 1
ATOM 7047 N N . LYS E 5 86 ? 22.73500 44.61700 35.13800 1.000 36.04988 97 LYS A N 1
ATOM 7048 C CA . LYS E 5 86 ? 21.62700 45.42700 35.63400 1.000 33.88737 97 LYS A CA 1
ATOM 7049 C C . LYS E 5 86 ? 20.87600 44.71700 36.75200 1.000 35.77951 97 LYS A C 1
ATOM 7050 O O . LYS E 5 86 ? 20.46100 45.35000 37.73000 1.000 52.06452 97 LYS A O 1
ATOM 7056 N N . ARG E 5 87 ? 20.68300 43.40200 36.62100 1.000 36.59191 98 ARG A N 1
ATOM 7057 C CA . ARG E 5 87 ? 19.96800 42.65200 37.64900 1.000 33.14188 98 ARG A CA 1
ATOM 7058 C C . ARG E 5 87 ? 20.70900 42.69600 38.97900 1.000 39.65785 98 ARG A C 1
ATOM 7059 O O . ARG E 5 87 ? 20.08900 42.84600 40.03900 1.000 42.86378 98 ARG A O 1
ATOM 7067 N N . GLU E 5 88 ? 22.03700 42.56400 38.94500 1.000 35.72925 99 GLU A N 1
ATOM 7068 C CA . GLU E 5 88 ? 22.82100 42.64500 40.17300 1.000 32.92930 99 GLU A CA 1
ATOM 7069 C C . GLU E 5 88 ? 22.74100 44.03700 40.79100 1.000 44.25048 99 GLU A C 1
ATOM 7070 O O . GLU E 5 88 ? 22.63200 44.17400 42.01500 1.000 46.19645 99 GLU A O 1
ATOM 7076 N N . LEU E 5 89 ? 22.79800 45.08100 39.95800 1.000 43.42385 100 LEU A N 1
ATOM 7077 C CA . LEU E 5 89 ? 22.73000 46.44700 40.46900 1.000 40.03080 100 LEU A CA 1
ATOM 7078 C C . LEU E 5 89 ? 21.40200 46.71300 41.16500 1.000 53.36383 100 LEU A C 1
ATOM 7079 O O . LEU E 5 89 ? 21.36500 47.33800 42.23300 1.000 63.41974 100 LEU A O 1
ATOM 7084 N N . MET E 5 90 ? 20.29800 46.25100 40.57400 1.000 43.95994 101 MET A N 1
ATOM 7085 C CA . MET E 5 90 ? 18.98700 46.45700 41.17700 1.000 53.64982 101 MET A CA 1
ATOM 7086 C C . MET E 5 90 ? 18.78700 45.61200 42.42800 1.000 43.06576 101 MET A C 1
ATOM 7087 O O . MET E 5 90 ? 17.87100 45.89100 43.20900 1.000 50.30086 101 MET A O 1
ATOM 7092 N N . SER E 5 91 ? 19.61500 44.58800 42.63300 1.000 49.59983 102 SER A N 1
ATOM 7093 C CA . SER E 5 91 ? 19.57100 43.77400 43.83900 1.000 48.92342 102 SER A CA 1
ATOM 7094 C C . SER E 5 91 ? 20.59000 44.20600 44.88500 1.000 58.40141 102 SER A C 1
ATOM 7095 O O . SER E 5 91 ? 20.50300 43.75500 46.03300 1.000 55.73872 102 SER A O 1
ATOM 7098 N N . LEU E 5 92 ? 21.54700 45.05600 44.51600 1.000 56.56856 103 LEU A N 1
ATOM 7099 C CA . LEU E 5 92 ? 22.55800 45.50200 45.47000 1.000 54.13306 103 LEU A CA 1
ATOM 7100 C C . LEU E 5 92 ? 21.97600 46.21100 46.69100 1.000 62.40773 103 LEU A C 1
ATOM 7101 O O . LEU E 5 92 ? 22.46000 45.94300 47.80500 1.000 60.97383 103 LEU A O 1
ATOM 7106 N N . PRO E 5 93 ? 20.98900 47.11300 46.57500 1.000 62.41530 104 PRO A N 1
ATOM 7107 C CA . PRO E 5 93 ? 20.42200 47.71200 47.79700 1.000 63.25886 104 PRO A CA 1
ATOM 7108 C C . PRO E 5 93 ? 19.87700 46.69000 48.78100 1.000 55.34581 104 PRO A C 1
ATOM 7109 O O . PRO E 5 93 ? 20.03200 46.86600 49.99600 1.000 75.36982 104 PRO A O 1
ATOM 7113 N N . GLN E 5 94 ? 19.24500 45.62100 48.29300 1.000 70.95185 105 GLN A N 1
ATOM 7114 C CA . GLN E 5 94 ? 18.75300 44.58600 49.19600 1.000 71.17244 105 GLN A CA 1
ATOM 7115 C C . GLN E 5 94 ? 19.89700 43.80200 49.82500 1.000 66.31796 105 GLN A C 1
ATOM 7116 O O . GLN E 5 94 ? 19.74600 43.26900 50.93000 1.000 66.04390 105 GLN A O 1
ATOM 7122 N N . GLN E 5 95 ? 21.04000 43.71600 49.14000 1.000 61.25689 106 GLN A N 1
ATOM 7123 C CA . GLN E 5 95 ? 22.19900 43.04400 49.71500 1.000 59.36631 106 GLN A CA 1
ATOM 7124 C C . GLN E 5 95 ? 22.73100 43.78400 50.93500 1.000 57.76745 106 GLN A C 1
ATOM 7125 O O . GLN E 5 95 ? 23.30200 43.16000 51.83600 1.000 58.70671 106 GLN A O 1
ATOM 7131 N N . CYS E 5 96 ? 22.55600 45.10400 50.98300 1.000 71.27223 107 CYS A N 1
ATOM 7132 C CA . CYS E 5 96 ? 23.03500 45.92400 52.08600 1.000 72.26132 107 CYS A CA 1
ATOM 7133 C C . CYS E 5 96 ? 21.94500 46.23400 53.10500 1.000 74.21179 107 CYS A C 1
ATOM 7134 O O . CYS E 5 96 ? 22.17200 47.04900 54.00400 1.000 75.00693 107 CYS A O 1
ATOM 7137 N N . ASN E 5 97 ? 20.77700 45.59500 52.98900 1.000 75.68933 108 ASN A N 1
ATOM 7138 C CA . ASN E 5 97 ? 19.61800 45.88800 53.83600 1.000 78.66408 108 ASN A CA 1
ATOM 7139 C C . ASN E 5 97 ? 19.15700 47.33300 53.66000 1.000 81.38473 108 ASN A C 1
ATOM 7140 O O . ASN E 5 97 ? 18.76200 48.00100 54.61700 1.000 85.90079 108 ASN A O 1
ATOM 7145 N N . PHE E 5 98 ? 19.20900 47.81900 52.42400 1.000 80.17253 109 PHE A N 1
ATOM 7146 C CA . PHE E 5 98 ? 18.76500 49.15900 52.08300 1.000 82.04078 109 PHE A CA 1
ATOM 7147 C C . PHE E 5 98 ? 17.38100 49.08500 51.44000 1.000 88.31679 109 PHE A C 1
ATOM 7148 O O . PHE E 5 98 ? 16.75900 48.02000 51.36700 1.000 85.40332 109 PHE A O 1
ATOM 7156 N N . ARG E 5 99 ? 16.89200 50.22400 50.95900 1.000 85.98110 110 ARG A N 1
ATOM 7157 C CA . ARG E 5 99 ? 15.62700 50.30000 50.24300 1.000 92.46532 110 ARG A CA 1
ATOM 7158 C C . ARG E 5 99 ? 15.90500 50.59600 48.77600 1.000 104.40754 110 ARG A C 1
ATOM 7159 O O . ARG E 5 99 ? 16.62200 51.55000 48.45600 1.000 107.04693 110 ARG A O 1
ATOM 7167 N N . ALA E 5 100 ? 15.34800 49.77600 47.89500 1.000 105.61833 111 ALA A N 1
ATOM 7168 C CA . ALA E 5 100 ? 15.59100 49.93900 46.46700 1.000 106.29834 111 ALA A CA 1
ATOM 7169 C C . ALA E 5 100 ? 14.87900 51.18500 45.95000 1.000 113.45389 111 ALA A C 1
ATOM 7170 O O . ALA E 5 100 ? 13.68900 51.37400 46.22900 1.000 114.11627 111 ALA A O 1
ATOM 7172 N N . PRO E 5 101 ? 15.56200 52.05400 45.20900 1.000 112.79749 112 PRO A N 1
ATOM 7173 C CA . PRO E 5 101 ? 14.88600 53.22200 44.63500 1.000 114.07751 112 PRO A CA 1
ATOM 7174 C C . PRO E 5 101 ? 13.90800 52.81300 43.54600 1.000 125.45956 112 PRO A C 1
ATOM 7175 O O . PRO E 5 101 ? 14.06100 51.77600 42.89600 1.000 116.73563 112 PRO A O 1
ATOM 7179 N N . GLN E 5 102 ? 12.89000 53.65000 43.35000 1.000 124.41635 113 GLN A N 1
ATOM 7180 C CA . GLN E 5 102 ? 11.78600 53.34000 42.45100 1.000 123.71558 113 GLN A CA 1
ATOM 7181 C C . GLN E 5 102 ? 11.85300 54.09500 41.12800 1.000 114.49726 113 GLN A C 1
ATOM 7182 O O . GLN E 5 102 ? 10.86300 54.10900 40.38900 1.000 102.46909 113 GLN A O 1
ATOM 7188 N N . ARG E 5 103 ? 12.98900 54.72500 40.80600 1.000 114.34123 114 ARG A N 1
ATOM 7189 C CA . ARG E 5 103 ? 13.07700 55.48000 39.56100 1.000 108.08643 114 ARG A CA 1
ATOM 7190 C C . ARG E 5 103 ? 14.39800 55.26200 38.82700 1.000 103.05114 114 ARG A C 1
ATOM 7191 O O . ARG E 5 103 ? 14.75600 56.07600 37.96500 1.000 95.73053 114 ARG A O 1
ATOM 7199 N N . CYS E 5 104 ? 15.12500 54.18900 39.13000 1.000 88.94758 115 CYS A N 1
ATOM 7200 C CA . CYS E 5 104 ? 16.40000 53.92100 38.47100 1.000 89.64125 115 CYS A CA 1
ATOM 7201 C C . CYS E 5 104 ? 16.15900 53.59600 37.00200 1.000 94.40470 115 CYS A C 1
ATOM 7202 O O . CYS E 5 104 ? 15.57600 52.55800 36.67500 1.000 96.85099 115 CYS A O 1
ATOM 7205 N N . ASP E 5 105 ? 16.60600 54.48300 36.11600 1.000 92.00953 116 ASP A N 1
ATOM 7206 C CA . ASP E 5 105 ? 16.49100 54.26400 34.67600 1.000 87.63543 116 ASP A CA 1
ATOM 7207 C C . ASP E 5 105 ? 17.80300 53.69000 34.14300 1.000 80.21079 116 ASP A C 1
ATOM 7208 O O . ASP E 5 105 ? 18.53900 54.31500 33.37800 1.000 83.93234 116 ASP A O 1
ATOM 7213 N N . LEU E 5 106 ? 18.08400 52.45900 34.57400 1.000 78.96797 117 LEU A N 1
ATOM 7214 C CA . LEU E 5 106 ? 19.33100 51.80700 34.19000 1.000 80.25682 117 LEU A CA 1
ATOM 7215 C C . LEU E 5 106 ? 19.30600 51.34700 32.73700 1.000 75.83373 117 LEU A C 1
ATOM 7216 O O . LEU E 5 106 ? 20.36500 51.22800 32.11000 1.000 73.93494 117 LEU A O 1
ATOM 7221 N N . ASP E 5 107 ? 18.11700 51.07800 32.19100 1.000 77.63165 118 ASP A N 1
ATOM 7222 C CA . ASP E 5 107 ? 18.02100 50.57800 30.82300 1.000 80.77251 118 ASP A CA 1
ATOM 7223 C C . ASP E 5 107 ? 18.54100 51.60200 29.82000 1.000 86.82222 118 ASP A C 1
ATOM 7224 O O . ASP E 5 107 ? 19.31700 51.26700 28.91800 1.000 79.37117 118 ASP A O 1
ATOM 7229 N N . VAL E 5 108 ? 18.12000 52.86100 29.96100 1.000 88.16539 119 VAL A N 1
ATOM 7230 C CA . VAL E 5 108 ? 18.58300 53.90400 29.05100 1.000 92.91260 119 VAL A CA 1
ATOM 7231 C C . VAL E 5 108 ? 20.07200 54.16200 29.25100 1.000 94.90406 119 VAL A C 1
ATOM 7232 O O . VAL E 5 108 ? 20.83700 54.26700 28.28400 1.000 99.71751 119 VAL A O 1
ATOM 7236 N N . SER E 5 109 ? 20.50600 54.26000 30.51100 1.000 79.49833 120 SER A N 1
ATOM 7237 C CA . SER E 5 109 ? 21.90900 54.54600 30.79300 1.000 73.45333 120 SER A CA 1
ATOM 7238 C C . SER E 5 109 ? 22.81800 53.40100 30.36500 1.000 71.27117 120 SER A C 1
ATOM 7239 O O . SER E 5 109 ? 23.97000 53.63700 29.98500 1.000 85.43961 120 SER A O 1
ATOM 7242 N N . GLY E 5 110 ? 22.32600 52.16300 30.41900 1.000 75.33643 121 GLY A N 1
ATOM 7243 C CA . GLY E 5 110 ? 23.12400 51.03100 29.98700 1.000 70.91934 121 GLY A CA 1
ATOM 7244 C C . GLY E 5 110 ? 23.26400 50.89600 28.48600 1.000 75.17589 121 GLY A C 1
ATOM 7245 O O . GLY E 5 110 ? 24.12200 50.13300 28.03000 1.000 67.51111 121 GLY A O 1
ATOM 7246 N N . GLY E 5 111 ? 22.45500 51.61900 27.71400 1.000 77.89269 122 GLY A N 1
ATOM 7247 C CA . GLY E 5 111 ? 22.52600 51.55100 26.26800 1.000 70.51666 122 GLY A CA 1
ATOM 7248 C C . GLY E 5 111 ? 23.25100 52.71700 25.62800 1.000 70.05905 122 GLY A C 1
ATOM 7249 O O . GLY E 5 111 ? 23.45500 52.72900 24.41100 1.000 69.82952 122 GLY A O 1
ATOM 7250 N N . ARG E 5 112 ? 23.64800 53.70400 26.43300 1.000 70.02818 123 ARG A N 1
ATOM 7251 C CA . ARG E 5 112 ? 24.34300 54.88300 25.93000 1.000 69.76631 123 ARG A CA 1
ATOM 7252 C C . ARG E 5 112 ? 25.71500 55.07300 26.56500 1.000 68.09633 123 ARG A C 1
ATOM 7253 O O . ARG E 5 112 ? 26.36500 56.09500 26.31500 1.000 73.16966 123 ARG A O 1
ATOM 7261 N N . CYS E 5 113 ? 26.17200 54.12400 27.37500 1.000 66.92781 124 CYS A N 1
ATOM 7262 C CA . CYS E 5 113 ? 27.47700 54.22800 28.01900 1.000 76.30451 124 CYS A CA 1
ATOM 7263 C C . CYS E 5 113 ? 28.60400 54.12400 26.99700 1.000 63.97368 124 CYS A C 1
ATOM 7264 O O . CYS E 5 113 ? 29.77800 54.05100 27.35700 1.000 62.60655 124 CYS A O 1
#